Protein 2F1M (pdb70)

Sequence (908 aa):
TTELPGRTSAYRIAEVRPQVSGIILKRNFKEGSDIEAGVSLYQIDPATYQATYDSAKGDLAKAQAAANIAQLTVNRYQKLLGTQYISKQEYDQALADAQQANAAVTAAKAAVETARINLAYTKVTSPISGRIGKSNVTEGALVQNGQATALATVQQLDPIYVDVTQSSNDKAKVSLITSDGIKFPQDGTLEFSDVTVDQTTGSITLRAIFPNPDHTPGFVRARLETTELPGRTSAYRIAEVRPQVSGIILKRNFKEGSDIEAGVSLYQIDPATYQATYDSAKGDLAKAQAAANIAQLTVNRYQKLLGTQYISKQEYDQALADAQQANAAVTAAKAAVETARINLAYTKVTSPISGRIGKSNVTEGALVQNGQATALATVQQLDPIYVDVTQSAKVSLITSDGIKFPQDGTLEFSDVTVDQTTGSITLRAIFPNPDHTPGFVRARLTTELPGRTSAYRIAEVRPQVSGIILKRNFKEGSDIEAGVSLYQIDPATYQATYDSAKGDLAKAQAAANIAQLTVNRYQKLLGTQYISKQEYDQALADAQQANAAVTAAKAAVETARINLAYTKVTSPISGRIGKSNVTEGALVQNGQATALATVQQLDPIYVDVTQSSNDRLKQELANGTLKQENGKAKVSLITSDGIKFPQDGTLEFSDVTVDQTTGSITLRAIFPNPDHTPGFVRARLEETELPGRTSAYRIAEVRPQVSGIILKRNFKEGSDIEAGVSLYQIDPATYQATYDSAKGDLAKAQAAANIAQLTVNRYQKLLGTQYISKQEYDQALADAQQANAAVTAAKAAVETARINLAYTKVTSPISGRIGKSNVTEGALVQNGQATALATVQQLDPIYVDVTQSGKAKVSLITSDGIKFPQDGTLEFSDVTVDQTTGSITLRAIFPNPDHTPGFVRARL

CATH classification: 2.40.30.170 (+2 more: 2.40.50.100, 1.10.287.470)

Foldseek 3Di:
DDKFKKFKAFPDKWFFAFQAWAAFADADDDAQDWFAFPDQGTAGPLPVLVVLLVVLVVLLVVLVVQLVVLVVVLVVQVVCPPHPPDDPVRNVVSVVSNVVSVVSNVVSVVSNVVSVVNSVRSRIGTRHTATKHDFPADHRDTHHRPDDDTRIMGGHQFFMKMKGKDFPVGVKWKWWDAPPHDTDPWIKDFDDPDWDADDPGGMTITMITTGDPVSPGTIIMMDID/DDWFKWFWAFPDKWFWAFQAWAAFADADDDAQDWFAFPAQGTAGDCVVLVVQLVVLVVQLVVLVVQLVVLVVVLVVVVVCVVPDDDDPVVNVVSVVSNVVSVVSNVVSVVSNVVSVVNSSSSRTGTRHTATKHDFPDDHGDTHHRPDDDTRIMGTHQFKMKIKGKDCPKKWWQDPVRHTDPWTWDWDPPDWDQPPVPRIIMTIIITGDRPSPGTIIMMDD/DDKFKKFWAFPDKWFWAFQAWAAFQDADDDAQDWFAFPAQGTAGPQVVLVVQLVVLVVQLVVLVVQLVVLVVVLVVCVVCPVHPPDDPVNNVVSVVSNVVSVVSNVVSVVSNVVSVVNSVRSRIGTRHTATKHDFPADHRGTHHRPDDDTRIMGTHQFKMKIKTKDFDVAPVVVVVVVPPFADDPPWFKKWKQAPVGDTDPWIKIWDDPDWDQDPVGRMIITMIIHGDVVSPHTIIMMDTGD/DKFKWFWAFPDKWFFAFQAWAAFADADDDAQDWFAFPAQGTAGPCVVLVVQLVVLVVQLVVLVVQLVVLVVVLVVCVVVVPDPPDDPVNNVVSVVSNVVSVVSNVVSVVSNVVSVVNSSSSRTGIRHIATKHDFPADHRDIHHRPDDDTRIMGTHQFKMKIKGKDLVWDWKWKADPVGDTDPWTWTWDPVDKDQDPPPRITMTIIITGDHVSPHTIIMMDD

GO terms:
  GO:0042802 identical protein binding (F, IPI)
  GO:0005515 protein binding (F, IPI)
  GO:0005515 protein binding (F, IDA)
  GO:0030288 outer membrane-bounded periplasmic space (C, IDA)
  GO:1990281 efflux pump complex (C, IDA)
  GO:0009636 response to toxic substance (P, EXP)
  GO:0015567 alkane transmembrane transporter activity (F, IGI)
  GO:0042908 xenobiotic transport (P, IGI)
  GO:0009410 response to xenobiotic stimulus (P, IGI)
  GO:0015721 bile acid and bile salt transport (P, IGI)
  GO:0015895 alkane transport (P, IGI)
  GO:0015908 fatty acid transport (P, IGI)
  GO:0015125 bile acid transmembrane transporter activity (F, IGI)
  GO:0046677 response to antibiotic (P, IGI)
  GO:0042908 xenobiotic transport (P, IMP)
  GO:0015721 bile acid and bile salt transport (P, IMP)
  GO:0046677 response to antibiotic (P, IMP)
  GO:1990281 efflux pump complex (C, IPI)
  GO:0140330 xenobiotic detoxification by transmembrane export across the cell outer membrane (P, IDA)
  GO:0005886 plasma membrane (C, EXP)

B-factor: mean 61.62, std 4.32, range [43.99, 88.99]

Structure (mmCIF, N/CA/C/O backbone):
data_2F1M
#
_entry.id   2F1M
#
_cell.length_a   88.788
_cell.length_b   100.031
_cell.length_c   332.586
_cell.angle_alpha   90.00
_cell.angle_beta   90.00
_cell.angle_gamma   90.00
#
_symmetry.space_group_name_H-M   'C 2 2 21'
#
loop_
_entity.id
_entity.type
_entity.pdbx_description
1 polymer 'Acriflavine resistance protein A'
2 water water
#
loop_
_atom_site.group_PDB
_atom_site.id
_atom_site.type_symbol
_atom_site.label_atom_id
_atom_site.label_alt_id
_atom_site.label_comp_id
_atom_site.label_asym_id
_atom_site.label_entity_id
_atom_site.label_seq_id
_atom_site.pdbx_PDB_ins_code
_atom_site.Cartn_x
_atom_site.Cartn_y
_atom_site.Cartn_z
_atom_site.occupancy
_atom_site.B_iso_or_equiv
_atom_site.auth_seq_id
_atom_site.auth_comp_id
_atom_site.auth_asym_id
_atom_site.auth_atom_id
_atom_site.pdbx_PDB_model_num
ATOM 1 N N . THR A 1 10 ? 15.987 -37.400 224.684 1.00 65.53 53 THR A N 1
ATOM 2 C CA . THR A 1 10 ? 16.516 -37.693 226.045 1.00 65.74 53 THR A CA 1
ATOM 3 C C . THR A 1 10 ? 17.935 -38.283 225.971 1.00 65.63 53 THR A C 1
ATOM 4 O O . THR A 1 10 ? 18.152 -39.459 226.285 1.00 65.59 53 THR A O 1
ATOM 8 N N . THR A 1 11 ? 18.888 -37.456 225.538 1.00 65.52 54 THR A N 1
ATOM 9 C CA . THR A 1 11 ? 20.331 -37.775 225.478 1.00 65.33 54 THR A CA 1
ATOM 10 C C . THR A 1 11 ? 21.076 -36.499 225.090 1.00 65.05 54 THR A C 1
ATOM 11 O O . THR A 1 11 ? 20.953 -36.028 223.951 1.00 65.09 54 THR A O 1
ATOM 15 N N . GLU A 1 12 ? 21.841 -35.941 226.027 1.00 64.55 55 GLU A N 1
ATOM 16 C CA . GLU A 1 12 ? 22.504 -34.664 225.758 1.00 63.88 55 GLU A CA 1
ATOM 17 C C . GLU A 1 12 ? 23.987 -34.759 225.390 1.00 63.08 55 GLU A C 1
ATOM 18 O O . GLU A 1 12 ? 24.719 -35.605 225.893 1.00 62.89 55 GLU A O 1
ATOM 24 N N . LEU A 1 13 ? 24.386 -33.870 224.486 1.00 62.25 56 LEU A N 1
ATOM 25 C CA . LEU A 1 13 ? 25.702 -33.854 223.873 1.00 61.66 56 LEU A CA 1
ATOM 26 C C . LEU A 1 13 ? 26.238 -32.429 223.809 1.00 60.96 56 LEU A C 1
ATOM 27 O O . LEU A 1 13 ? 25.473 -31.463 223.686 1.00 60.62 56 LEU A O 1
ATOM 32 N N . PRO A 1 14 ? 27.566 -32.289 223.875 1.00 60.49 57 PRO A N 1
ATOM 33 C CA . PRO A 1 14 ? 28.147 -30.958 223.707 1.00 60.24 57 PRO A CA 1
ATOM 34 C C . PRO A 1 14 ? 27.932 -30.442 222.278 1.00 60.02 57 PRO A C 1
ATOM 35 O O . PRO A 1 14 ? 27.959 -31.224 221.324 1.00 60.13 57 PRO A O 1
ATOM 39 N N . GLY A 1 15 ? 27.709 -29.140 222.138 1.00 59.82 58 GLY A N 1
ATOM 40 C CA . GLY A 1 15 ? 27.437 -28.532 220.843 1.00 59.57 58 GLY A CA 1
ATOM 41 C C . GLY A 1 15 ? 28.003 -27.138 220.668 1.00 59.65 58 GLY A C 1
ATOM 42 O O . GLY A 1 15 ? 28.252 -26.433 221.640 1.00 59.44 58 GLY A O 1
ATOM 43 N N . ARG A 1 16 ? 28.219 -26.755 219.413 1.00 59.77 59 ARG A N 1
ATOM 44 C CA . ARG A 1 16 ? 28.629 -25.411 219.040 1.00 60.08 59 ARG A CA 1
ATOM 45 C C . ARG A 1 16 ? 27.599 -24.895 218.046 1.00 59.56 59 ARG A C 1
ATOM 46 O O . ARG A 1 16 ? 27.155 -25.633 217.170 1.00 59.49 59 ARG A O 1
ATOM 54 N N . THR A 1 17 ? 27.205 -23.634 218.200 1.00 59.45 60 THR A N 1
ATOM 55 C CA . THR A 1 17 ? 26.328 -22.969 217.236 1.00 58.89 60 THR A CA 1
ATOM 56 C C . THR A 1 17 ? 27.216 -22.374 216.167 1.00 58.91 60 THR A C 1
ATOM 57 O O . THR A 1 17 ? 28.344 -21.984 216.441 1.00 58.84 60 THR A O 1
ATOM 61 N N . SER A 1 18 ? 26.725 -22.317 214.940 1.00 59.20 61 SER A N 1
ATOM 62 C CA . SER A 1 18 ? 27.497 -21.697 213.869 1.00 59.57 61 SER A CA 1
ATOM 63 C C . SER A 1 18 ? 26.545 -21.080 212.845 1.00 59.78 61 SER A C 1
ATOM 64 O O . SER A 1 18 ? 25.375 -21.465 212.776 1.00 59.99 61 SER A O 1
ATOM 67 N N . ALA A 1 19 ? 27.037 -20.115 212.075 1.00 60.10 62 ALA A N 1
ATOM 68 C CA . ALA A 1 19 ? 26.182 -19.367 211.151 1.00 60.72 62 ALA A CA 1
ATOM 69 C C . ALA A 1 19 ? 25.725 -20.181 209.949 1.00 61.03 62 ALA A C 1
ATOM 70 O O . ALA A 1 19 ? 26.505 -20.978 209.399 1.00 61.18 62 ALA A O 1
ATOM 72 N N . TYR A 1 20 ? 24.467 -19.955 209.556 1.00 61.39 63 TYR A N 1
ATOM 73 C CA . TYR A 1 20 ? 23.841 -20.549 208.359 1.00 61.49 63 TYR A CA 1
ATOM 74 C C . TYR A 1 20 ? 24.448 -19.989 207.078 1.00 61.84 63 TYR A C 1
ATOM 75 O O . TYR A 1 20 ? 24.609 -20.692 206.093 1.00 62.17 63 TYR A O 1
ATOM 84 N N . ARG A 1 21 ? 24.765 -18.705 207.101 1.00 62.19 64 ARG A N 1
ATOM 85 C CA . ARG A 1 21 ? 25.334 -18.005 205.958 1.00 62.82 64 ARG A CA 1
ATOM 86 C C . ARG A 1 21 ? 26.227 -16.898 206.469 1.00 63.25 64 ARG A C 1
ATOM 87 O O . ARG A 1 21 ? 25.899 -16.213 207.447 1.00 63.68 64 ARG A O 1
ATOM 95 N N . ILE A 1 22 ? 27.355 -16.732 205.796 1.00 63.30 65 ILE A N 1
ATOM 96 C CA . ILE A 1 22 ? 28.308 -15.693 206.124 1.00 63.89 65 ILE A CA 1
ATOM 97 C C . ILE A 1 22 ? 28.638 -14.924 204.849 1.00 63.82 65 ILE A C 1
ATOM 98 O O . ILE A 1 22 ? 28.885 -15.520 203.803 1.00 64.24 65 ILE A O 1
ATOM 103 N N . ALA A 1 23 ? 28.640 -13.601 204.916 1.00 63.75 66 ALA A N 1
ATOM 104 C CA . ALA A 1 23 ? 29.122 -12.819 203.785 1.00 63.52 66 ALA A CA 1
ATOM 105 C C . ALA A 1 23 ? 29.976 -11.656 204.245 1.00 63.55 66 ALA A C 1
ATOM 106 O O . ALA A 1 23 ? 29.684 -10.994 205.243 1.00 64.00 66 ALA A O 1
ATOM 108 N N . GLU A 1 24 ? 31.055 -11.420 203.519 1.00 63.10 67 GLU A N 1
ATOM 109 C CA . GLU A 1 24 ? 31.885 -10.269 203.792 1.00 62.94 67 GLU A CA 1
ATOM 110 C C . GLU A 1 24 ? 31.368 -9.063 203.016 1.00 63.00 67 GLU A C 1
ATOM 111 O O . GLU A 1 24 ? 30.879 -9.197 201.898 1.00 63.49 67 GLU A O 1
ATOM 117 N N . VAL A 1 25 ? 31.472 -7.881 203.604 1.00 63.08 68 VAL A N 1
ATOM 118 C CA . VAL A 1 25 ? 31.066 -6.658 202.920 1.00 63.22 68 VAL A CA 1
ATOM 119 C C . VAL A 1 25 ? 32.315 -6.031 202.328 1.00 62.90 68 VAL A C 1
ATOM 120 O O . VAL A 1 25 ? 33.235 -5.646 203.050 1.00 63.18 68 VAL A O 1
ATOM 124 N N . ARG A 1 26 ? 32.353 -5.950 201.005 1.00 62.65 69 ARG A N 1
ATOM 125 C CA . ARG A 1 26 ? 33.534 -5.469 200.291 1.00 62.31 69 ARG A CA 1
ATOM 126 C C . ARG A 1 26 ? 33.183 -4.419 199.225 1.00 62.34 69 ARG A C 1
ATOM 127 O O . ARG A 1 26 ? 32.147 -4.525 198.564 1.00 62.21 69 ARG A O 1
ATOM 135 N N . PRO A 1 27 ? 34.038 -3.393 199.063 1.00 62.14 70 PRO A N 1
ATOM 136 C CA . PRO A 1 27 ? 33.761 -2.418 198.029 1.00 62.21 70 PRO A CA 1
ATOM 137 C C . PRO A 1 27 ? 34.195 -2.931 196.654 1.00 62.39 70 PRO A C 1
ATOM 138 O O . PRO A 1 27 ? 35.262 -3.540 196.529 1.00 62.57 70 PRO A O 1
ATOM 142 N N . GLN A 1 28 ? 33.366 -2.684 195.642 1.00 62.57 71 GLN A N 1
ATOM 143 C CA . GLN A 1 28 ? 33.676 -3.055 194.264 1.00 63.00 71 GLN A CA 1
ATOM 144 C C . GLN A 1 28 ? 34.208 -1.861 193.491 1.00 63.13 71 GLN A C 1
ATOM 145 O O . GLN A 1 28 ? 34.394 -1.925 192.270 1.00 63.14 71 GLN A O 1
ATOM 151 N N . VAL A 1 29 ? 34.445 -0.771 194.210 1.00 63.11 72 VAL A N 1
ATOM 152 C CA . VAL A 1 29 ? 34.790 0.503 193.624 1.00 62.78 72 VAL A CA 1
ATOM 153 C C . VAL A 1 29 ? 35.596 1.219 194.695 1.00 62.72 72 VAL A C 1
ATOM 154 O O . VAL A 1 29 ? 35.286 1.069 195.876 1.00 62.89 72 VAL A O 1
ATOM 158 N N . SER A 1 30 ? 36.637 1.948 194.299 1.00 62.40 73 SER A N 1
ATOM 159 C CA . SER A 1 30 ? 37.483 2.675 195.239 1.00 61.78 73 SER A CA 1
ATOM 160 C C . SER A 1 30 ? 36.935 4.065 195.499 1.00 62.27 73 SER A C 1
ATOM 161 O O . SER A 1 30 ? 36.239 4.642 194.653 1.00 62.18 73 SER A O 1
ATOM 164 N N . GLY A 1 31 ? 37.270 4.603 196.670 1.00 62.50 74 GLY A N 1
ATOM 165 C CA . GLY A 1 31 ? 36.918 5.976 197.010 1.00 62.64 74 GLY A CA 1
ATOM 166 C C . GLY A 1 31 ? 36.902 6.184 198.501 1.00 62.72 74 GLY A C 1
ATOM 167 O O . GLY A 1 31 ? 37.459 5.363 199.249 1.00 62.75 74 GLY A O 1
ATOM 168 N N . ILE A 1 32 ? 36.259 7.273 198.918 1.00 62.25 75 ILE A N 1
ATOM 169 C CA . ILE A 1 32 ? 36.178 7.616 200.326 1.00 62.28 75 ILE A CA 1
ATOM 170 C C . ILE A 1 32 ? 34.816 7.289 200.889 1.00 62.12 75 ILE A C 1
ATOM 171 O O . ILE A 1 32 ? 33.799 7.550 200.244 1.00 62.12 75 ILE A O 1
ATOM 176 N N . ILE A 1 33 ? 34.819 6.665 202.069 1.00 61.95 76 ILE A N 1
ATOM 177 C CA . ILE A 1 33 ? 33.584 6.340 202.776 1.00 61.70 76 ILE A CA 1
ATOM 178 C C . ILE A 1 33 ? 32.926 7.649 203.248 1.00 61.93 76 ILE A C 1
ATOM 179 O O . ILE A 1 33 ? 33.443 8.343 204.144 1.00 61.65 76 ILE A O 1
ATOM 184 N N . LEU A 1 34 ? 31.794 7.987 202.632 1.00 61.69 77 LEU A N 1
ATOM 185 C CA . LEU A 1 34 ? 31.056 9.184 202.992 1.00 61.64 77 LEU A CA 1
ATOM 186 C C . LEU A 1 34 ? 30.264 8.974 204.284 1.00 62.21 77 LEU A C 1
ATOM 187 O O . LEU A 1 34 ? 30.264 9.834 205.182 1.00 62.43 77 LEU A O 1
ATOM 192 N N . LYS A 1 35 ? 29.574 7.841 204.372 1.00 62.16 78 LYS A N 1
ATOM 193 C CA . LYS A 1 35 ? 28.774 7.543 205.561 1.00 62.23 78 LYS A CA 1
ATOM 194 C C . LYS A 1 35 ? 28.658 6.026 205.814 1.00 61.88 78 LYS A C 1
ATOM 195 O O . LYS A 1 35 ? 28.709 5.229 204.865 1.00 61.87 78 LYS A O 1
ATOM 201 N N . ARG A 1 36 ? 28.536 5.656 207.091 1.00 61.23 79 ARG A N 1
ATOM 202 C CA . ARG A 1 36 ? 28.216 4.298 207.508 1.00 60.72 79 ARG A CA 1
ATOM 203 C C . ARG A 1 36 ? 26.754 4.330 207.905 1.00 60.56 79 ARG A C 1
ATOM 204 O O . ARG A 1 36 ? 26.345 5.203 208.685 1.00 60.19 79 ARG A O 1
ATOM 212 N N . ASN A 1 37 ? 25.970 3.394 207.378 1.00 60.06 80 ASN A N 1
ATOM 213 C CA . ASN A 1 37 ? 24.516 3.448 207.586 1.00 59.92 80 ASN A CA 1
ATOM 214 C C . ASN A 1 37 ? 23.941 2.491 208.617 1.00 59.28 80 ASN A C 1
ATOM 215 O O . ASN A 1 37 ? 22.739 2.496 208.847 1.00 59.44 80 ASN A O 1
ATOM 220 N N . PHE A 1 38 ? 24.789 1.675 209.225 1.00 58.46 81 PHE A N 1
ATOM 221 C CA . PHE A 1 38 ? 24.333 0.676 210.176 1.00 57.64 81 PHE A CA 1
ATOM 222 C C . PHE A 1 38 ? 24.955 0.930 211.551 1.00 58.13 81 PHE A C 1
ATOM 223 O O . PHE A 1 38 ? 26.051 1.502 211.662 1.00 58.00 81 PHE A O 1
ATOM 231 N N . LYS A 1 39 ? 24.249 0.513 212.599 1.00 58.63 82 LYS A N 1
ATOM 232 C CA . LYS A 1 39 ? 24.891 0.378 213.901 1.00 59.45 82 LYS A CA 1
ATOM 233 C C . LYS A 1 39 ? 25.596 -0.989 213.912 1.00 59.98 82 LYS A C 1
ATOM 234 O O . LYS A 1 39 ? 25.106 -1.968 213.326 1.00 59.77 82 LYS A O 1
ATOM 240 N N . GLU A 1 40 ? 26.762 -1.030 214.554 1.00 60.57 83 GLU A N 1
ATOM 241 C CA . GLU A 1 40 ? 27.557 -2.251 214.684 1.00 60.92 83 GLU A CA 1
ATOM 242 C C . GLU A 1 40 ? 26.833 -3.220 215.608 1.00 61.01 83 GLU A C 1
ATOM 243 O O . GLU A 1 40 ? 26.447 -2.859 216.699 1.00 61.29 83 GLU A O 1
ATOM 249 N N . GLY A 1 41 ? 26.631 -4.447 215.154 1.00 61.74 84 GLY A N 1
ATOM 250 C CA . GLY A 1 41 ? 25.931 -5.466 215.928 1.00 62.34 84 GLY A CA 1
ATOM 251 C C . GLY A 1 41 ? 24.434 -5.492 215.681 1.00 62.84 84 GLY A C 1
ATOM 252 O O . GLY A 1 41 ? 23.685 -6.138 216.434 1.00 63.38 84 GLY A O 1
ATOM 253 N N . SER A 1 42 ? 23.988 -4.786 214.645 1.00 62.96 85 SER A N 1
ATOM 254 C CA . SER A 1 42 ? 22.554 -4.688 214.363 1.00 63.06 85 SER A CA 1
ATOM 255 C C . SER A 1 42 ? 22.153 -5.633 213.240 1.00 63.31 85 SER A C 1
ATOM 256 O O . SER A 1 42 ? 23.004 -6.111 212.491 1.00 63.27 85 SER A O 1
ATOM 259 N N . ASP A 1 43 ? 20.851 -5.892 213.148 1.00 63.72 86 ASP A N 1
ATOM 260 C CA . ASP A 1 43 ? 20.263 -6.714 212.097 1.00 64.13 86 ASP A CA 1
ATOM 261 C C . ASP A 1 43 ? 20.089 -5.923 210.812 1.00 64.35 86 ASP A C 1
ATOM 262 O O . ASP A 1 43 ? 19.524 -4.833 210.823 1.00 64.61 86 ASP A O 1
ATOM 267 N N . ILE A 1 44 ? 20.550 -6.508 209.711 1.00 64.60 87 ILE A N 1
ATOM 268 C CA . ILE A 1 44 ? 20.683 -5.846 208.418 1.00 64.73 87 ILE A CA 1
ATOM 269 C C . ILE A 1 44 ? 19.902 -6.595 207.349 1.00 64.87 87 ILE A C 1
ATOM 270 O O . ILE A 1 44 ? 19.768 -7.814 207.453 1.00 65.54 87 ILE A O 1
ATOM 275 N N . GLU A 1 45 ? 19.382 -5.878 206.352 1.00 64.72 88 GLU A N 1
ATOM 276 C CA . GLU A 1 45 ? 18.707 -6.495 205.206 1.00 64.86 88 GLU A CA 1
ATOM 277 C C . GLU A 1 45 ? 19.566 -6.469 203.933 1.00 64.75 88 GLU A C 1
ATOM 278 O O . GLU A 1 45 ? 20.216 -5.456 203.631 1.00 64.91 88 GLU A O 1
ATOM 284 N N . ALA A 1 46 ? 19.577 -7.584 203.199 1.00 64.58 89 ALA A N 1
ATOM 285 C CA . ALA A 1 46 ? 20.327 -7.708 201.938 1.00 64.30 89 ALA A CA 1
ATOM 286 C C . ALA A 1 46 ? 19.963 -6.590 200.970 1.00 63.91 89 ALA A C 1
ATOM 287 O O . ALA A 1 46 ? 18.801 -6.215 200.877 1.00 64.03 89 ALA A O 1
ATOM 289 N N . GLY A 1 47 ? 20.951 -6.043 200.273 1.00 63.60 90 GLY A N 1
ATOM 290 C CA . GLY A 1 47 ? 20.697 -4.980 199.305 1.00 63.44 90 GLY A CA 1
ATOM 291 C C . GLY A 1 47 ? 20.562 -3.561 199.844 1.00 63.39 90 GLY A C 1
ATOM 292 O O . GLY A 1 47 ? 20.524 -2.607 199.074 1.00 63.39 90 GLY A O 1
ATOM 293 N N . VAL A 1 48 ? 20.471 -3.405 201.157 1.00 63.31 91 VAL A N 1
ATOM 294 C CA . VAL A 1 48 ? 20.359 -2.079 201.741 1.00 63.10 91 VAL A CA 1
ATOM 295 C C . VAL A 1 48 ? 21.762 -1.492 201.795 1.00 63.01 91 VAL A C 1
ATOM 296 O O . VAL A 1 48 ? 22.743 -2.219 201.999 1.00 63.10 91 VAL A O 1
ATOM 300 N N . SER A 1 49 ? 21.840 -0.180 201.577 1.00 62.84 92 SER A N 1
ATOM 301 C CA . SER A 1 49 ? 23.090 0.567 201.625 1.00 62.39 92 SER A CA 1
ATOM 302 C C . SER A 1 49 ? 23.709 0.489 203.011 1.00 62.21 92 SER A C 1
ATOM 303 O O . SER A 1 49 ? 23.133 0.979 203.973 1.00 62.58 92 SER A O 1
ATOM 306 N N . LEU A 1 50 ? 24.871 -0.138 203.110 1.00 61.88 93 LEU A N 1
ATOM 307 C CA . LEU A 1 50 ? 25.570 -0.262 204.379 1.00 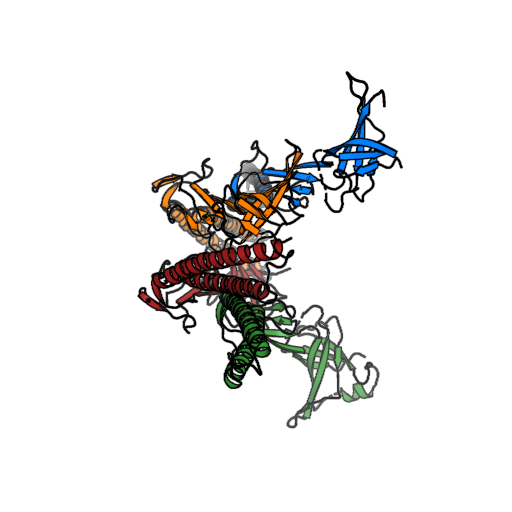61.60 93 LEU A CA 1
ATOM 308 C C . LEU A 1 50 ? 26.559 0.881 204.515 1.00 61.50 93 LEU A C 1
ATOM 309 O O . LEU A 1 50 ? 26.617 1.523 205.561 1.00 62.05 93 LEU A O 1
ATOM 314 N N . TYR A 1 51 ? 27.322 1.139 203.457 1.00 61.03 94 TYR A N 1
ATOM 315 C CA . TYR A 1 51 ? 28.195 2.306 203.399 1.00 60.23 94 TYR A CA 1
ATOM 316 C C . TYR A 1 51 ? 27.965 3.044 202.097 1.00 60.14 94 TYR A C 1
ATOM 317 O O . TYR A 1 51 ? 27.754 2.427 201.052 1.00 60.16 94 TYR A O 1
ATOM 326 N N . GLN A 1 52 ? 28.032 4.369 202.148 1.00 59.93 95 GLN A N 1
ATOM 327 C CA . GLN A 1 52 ? 28.035 5.168 200.931 1.00 59.46 95 GLN A CA 1
ATOM 328 C C . GLN A 1 52 ? 29.455 5.654 200.705 1.00 59.31 95 GLN A C 1
ATOM 329 O O . GLN A 1 52 ? 30.019 6.337 201.551 1.00 60.10 95 GLN A O 1
ATOM 335 N N . ILE A 1 53 ? 30.039 5.255 199.586 1.00 59.30 96 ILE A N 1
ATOM 336 C CA . ILE A 1 53 ? 31.298 5.776 199.083 1.00 59.38 96 ILE A CA 1
ATOM 337 C C . ILE A 1 53 ? 30.910 7.090 198.409 1.00 59.69 96 ILE A C 1
ATOM 338 O O . ILE A 1 53 ? 29.891 7.143 197.695 1.00 59.64 96 ILE A O 1
ATOM 343 N N . ASP A 1 54 ? 31.679 8.147 198.674 1.00 59.55 97 ASP A N 1
ATOM 344 C CA . ASP A 1 54 ? 31.397 9.453 198.096 1.00 59.58 97 ASP A CA 1
ATOM 345 C C . ASP A 1 54 ? 31.334 9.288 196.593 1.00 59.24 97 ASP A C 1
ATOM 346 O O . ASP A 1 54 ? 32.326 8.881 195.986 1.00 59.53 97 ASP A O 1
ATOM 351 N N . PRO A 1 55 ? 30.162 9.566 196.003 1.00 58.63 98 PRO A N 1
ATOM 352 C CA . PRO A 1 55 ? 29.903 9.358 194.587 1.00 58.30 98 PRO A CA 1
ATOM 353 C C . PRO A 1 55 ? 30.162 10.553 193.658 1.00 58.67 98 PRO A C 1
ATOM 354 O O . PRO A 1 55 ? 29.833 10.462 192.465 1.00 58.64 98 PRO A O 1
ATOM 358 N N . ALA A 1 56 ? 30.708 11.658 194.174 1.00 58.64 99 ALA A N 1
ATOM 359 C CA . ALA A 1 56 ? 30.819 12.878 193.373 1.00 58.37 99 ALA A CA 1
ATOM 360 C C . ALA A 1 56 ? 31.627 12.659 192.079 1.00 58.43 99 ALA A C 1
ATOM 361 O O . ALA A 1 56 ? 31.103 12.890 190.986 1.00 58.13 99 ALA A O 1
ATOM 363 N N . THR A 1 57 ? 32.867 12.182 192.195 1.00 58.56 100 THR A N 1
ATOM 364 C CA . THR A 1 57 ? 33.706 11.890 191.028 1.00 58.95 100 THR A CA 1
ATOM 365 C C . THR A 1 57 ? 33.090 10.839 190.102 1.00 59.06 100 THR A C 1
ATOM 366 O O . THR A 1 57 ? 33.174 10.970 188.871 1.00 59.61 100 THR A O 1
ATOM 370 N N . TYR A 1 58 ? 32.466 9.805 190.664 1.00 58.61 101 TYR A N 1
ATOM 371 C CA . TYR A 1 58 ? 31.806 8.818 189.807 1.00 58.41 101 TYR A CA 1
ATOM 372 C C . TYR A 1 58 ? 30.604 9.388 189.094 1.00 58.25 101 TYR A C 1
ATOM 373 O O . TYR A 1 58 ? 30.450 9.150 187.908 1.00 58.62 101 TYR A O 1
ATOM 382 N N . GLN A 1 59 ? 29.751 10.129 189.789 1.00 58.64 102 GLN A N 1
ATOM 383 C CA . GLN A 1 59 ? 28.666 10.850 189.097 1.00 58.96 102 GLN A CA 1
ATOM 384 C C . GLN A 1 59 ? 29.194 11.649 187.897 1.00 58.82 102 GLN A C 1
ATOM 385 O O . GLN A 1 59 ? 28.558 11.653 186.848 1.00 58.69 102 GLN A O 1
ATOM 391 N N . ALA A 1 60 ? 30.352 12.295 188.050 1.00 58.96 103 ALA A N 1
ATOM 392 C CA . ALA A 1 60 ? 30.944 13.110 186.990 1.00 59.19 103 ALA A CA 1
ATOM 393 C C . ALA A 1 60 ? 31.362 12.273 185.781 1.00 59.90 103 ALA A C 1
ATOM 394 O O . ALA A 1 60 ? 31.038 12.607 184.624 1.00 59.90 103 ALA A O 1
ATOM 396 N N . THR A 1 61 ? 32.079 11.179 186.045 1.00 60.27 104 THR A N 1
ATOM 397 C CA . THR A 1 61 ? 32.515 10.283 184.973 1.00 60.54 104 THR A CA 1
ATOM 398 C C . THR A 1 61 ? 31.296 9.826 184.157 1.00 60.89 104 THR A C 1
ATOM 399 O O . THR A 1 61 ? 31.349 9.744 182.917 1.00 60.88 104 THR A O 1
ATOM 403 N N . TYR A 1 62 ? 30.195 9.598 184.870 1.00 60.70 105 TYR A N 1
ATOM 404 C CA . TYR A 1 62 ? 28.923 9.260 184.249 1.00 60.99 105 TYR A CA 1
ATOM 405 C C . TYR A 1 62 ? 28.383 10.386 183.364 1.00 60.76 105 TYR A C 1
ATOM 406 O O . TYR A 1 62 ? 28.073 10.175 182.188 1.00 60.28 105 TYR A O 1
ATOM 415 N N . ASP A 1 63 ? 28.274 11.583 183.934 1.00 61.07 106 ASP A N 1
ATOM 416 C CA . ASP A 1 63 ? 27.843 12.746 183.157 1.00 60.87 106 ASP A CA 1
ATOM 417 C C . ASP A 1 63 ? 28.790 12.989 181.982 1.00 60.77 106 ASP A C 1
ATOM 418 O O . ASP A 1 63 ? 28.326 13.302 180.898 1.00 61.03 106 ASP A O 1
ATOM 423 N N . SER A 1 64 ? 30.094 12.806 182.163 1.00 60.61 107 SER A N 1
ATOM 424 C CA . SER A 1 64 ? 31.027 12.965 181.059 1.00 61.08 107 SER A CA 1
ATOM 425 C C . SER A 1 64 ? 30.770 11.969 179.913 1.00 61.82 107 SER A C 1
ATOM 426 O O . SER A 1 64 ? 30.566 12.392 178.767 1.00 62.10 107 SER A O 1
ATOM 429 N N . ALA A 1 65 ? 30.780 10.664 180.231 1.00 61.62 108 ALA A N 1
ATOM 430 C CA . ALA A 1 65 ? 30.561 9.591 179.277 1.00 61.36 108 ALA A CA 1
ATOM 431 C C . ALA A 1 65 ? 29.235 9.747 178.527 1.00 61.65 108 ALA A C 1
ATOM 432 O O . ALA A 1 65 ? 29.136 9.377 177.351 1.00 61.99 108 ALA A O 1
ATOM 434 N N . LYS A 1 66 ? 28.221 10.281 179.203 1.00 61.64 109 LYS A N 1
ATOM 435 C CA . LYS A 1 66 ? 26.922 10.530 178.579 1.00 61.70 109 LYS A CA 1
ATOM 436 C C . LYS A 1 66 ? 27.015 11.674 177.574 1.00 61.92 109 LYS A C 1
ATOM 437 O O . LYS A 1 66 ? 26.276 11.709 176.587 1.00 61.84 109 LYS A O 1
ATOM 443 N N . GLY A 1 67 ? 27.941 12.591 177.839 1.00 62.22 110 GLY A N 1
ATOM 444 C CA . GLY A 1 67 ? 28.188 13.743 176.978 1.00 62.42 110 GLY A CA 1
ATOM 445 C C . GLY A 1 67 ? 29.010 13.324 175.772 1.00 62.56 110 GLY A C 1
ATOM 446 O O . GLY A 1 67 ? 28.876 13.919 174.697 1.00 62.39 110 GLY A O 1
ATOM 447 N N . ASP A 1 68 ? 29.865 12.310 175.935 1.00 62.28 111 ASP A N 1
ATOM 448 C CA . ASP A 1 68 ? 30.612 11.819 174.782 1.00 62.23 111 ASP A CA 1
ATOM 449 C C . ASP A 1 68 ? 29.644 11.053 173.894 1.00 61.69 111 ASP A C 1
ATOM 450 O O . ASP A 1 68 ? 29.792 11.062 172.675 1.00 61.67 111 ASP A O 1
ATOM 455 N N . LEU A 1 69 ? 28.647 10.416 174.507 1.00 61.13 112 LEU A N 1
ATOM 456 C CA . LEU A 1 69 ? 27.648 9.669 173.755 1.00 60.47 112 LEU A CA 1
ATOM 457 C C . LEU A 1 69 ? 26.833 10.650 172.925 1.00 60.27 112 LEU A C 1
ATOM 458 O O . LEU A 1 69 ? 26.677 10.465 171.713 1.00 60.32 112 LEU A O 1
ATOM 463 N N . ALA A 1 70 ? 26.352 11.708 173.574 1.00 59.54 113 ALA A N 1
ATOM 464 C CA . ALA A 1 70 ? 25.542 12.708 172.902 1.00 58.85 113 ALA A CA 1
ATOM 465 C C . ALA A 1 70 ? 26.269 13.303 171.698 1.00 58.81 113 ALA A C 1
ATOM 466 O O . ALA A 1 70 ? 25.635 13.489 170.664 1.00 58.80 113 ALA A O 1
ATOM 468 N N . LYS A 1 71 ? 27.572 13.588 171.821 1.00 58.74 114 LYS A N 1
ATOM 469 C CA . LYS A 1 71 ? 28.364 14.150 170.708 1.00 58.71 114 LYS A CA 1
ATOM 470 C C . LYS A 1 71 ? 28.473 13.126 169.587 1.00 59.38 114 LYS A C 1
ATOM 471 O O . LYS A 1 71 ? 28.204 13.453 168.429 1.00 58.88 114 LYS A O 1
ATOM 477 N N . ALA A 1 72 ? 28.841 11.891 169.964 1.00 59.83 115 ALA A N 1
ATOM 478 C CA . ALA A 1 72 ? 28.950 10.762 169.054 1.00 60.07 115 ALA A CA 1
ATOM 479 C C . ALA A 1 72 ? 27.663 10.472 168.279 1.00 60.62 115 ALA A C 1
ATOM 480 O O . ALA A 1 72 ? 27.712 10.238 167.064 1.00 60.85 115 ALA A O 1
ATOM 482 N N . GLN A 1 73 ? 26.520 10.485 168.960 1.00 60.78 116 GLN A N 1
ATOM 483 C CA . GLN A 1 73 ? 25.259 10.280 168.263 1.00 61.21 116 GLN A CA 1
ATOM 484 C C . GLN A 1 73 ? 24.970 11.443 167.326 1.00 60.91 116 GLN A C 1
ATOM 485 O O . GLN A 1 73 ? 24.401 11.224 166.252 1.00 61.54 116 GLN A O 1
ATOM 491 N N . ALA A 1 74 ? 25.347 12.661 167.717 1.00 59.99 117 ALA A N 1
ATOM 492 C CA . ALA A 1 74 ? 25.187 13.805 166.831 1.00 59.65 117 ALA A CA 1
ATOM 493 C C . ALA A 1 74 ? 26.047 13.602 165.577 1.00 59.41 117 ALA A C 1
ATOM 494 O O . ALA A 1 74 ? 25.548 13.645 164.451 1.00 58.90 117 ALA A O 1
ATOM 496 N N . ALA A 1 75 ? 27.336 13.357 165.801 1.00 59.27 118 ALA A N 1
ATOM 497 C CA . ALA A 1 75 ? 28.278 13.072 164.747 1.00 59.28 118 ALA A CA 1
ATOM 498 C C . ALA A 1 75 ? 27.745 11.935 163.863 1.00 59.94 118 ALA A C 1
ATOM 499 O O . ALA A 1 75 ? 27.700 12.107 162.649 1.00 60.60 118 ALA A O 1
ATOM 501 N N . ALA A 1 76 ? 27.315 10.806 164.437 1.00 60.17 119 ALA A N 1
ATOM 502 C CA . ALA A 1 76 ? 26.751 9.708 163.637 1.00 60.55 119 ALA A CA 1
ATOM 503 C C . ALA A 1 76 ? 25.533 10.128 162.811 1.00 60.91 119 ALA A C 1
ATOM 504 O O . ALA A 1 76 ? 25.422 9.768 161.638 1.00 60.91 119 ALA A O 1
ATOM 506 N N . ASN A 1 77 ? 24.631 10.898 163.416 1.00 61.40 120 ASN A N 1
ATOM 507 C CA . ASN A 1 77 ? 23.429 11.348 162.711 1.00 61.44 120 ASN A CA 1
ATOM 508 C C . ASN A 1 77 ? 23.774 12.251 161.540 1.00 61.37 120 ASN A C 1
ATOM 509 O O . ASN A 1 77 ? 23.190 12.111 160.472 1.00 61.90 120 ASN A O 1
ATOM 514 N N . ILE A 1 78 ? 24.735 13.148 161.732 1.00 61.49 121 ILE A N 1
ATOM 515 C CA . ILE A 1 78 ? 25.138 14.095 160.691 1.00 61.57 121 ILE A CA 1
ATOM 516 C C . ILE A 1 78 ? 25.769 13.393 159.489 1.00 61.65 121 ILE A C 1
ATOM 517 O O . ILE A 1 78 ? 25.541 13.803 158.338 1.00 61.62 121 ILE A O 1
ATOM 522 N N . ALA A 1 79 ? 26.541 12.342 159.776 1.00 61.62 122 ALA A N 1
ATOM 523 C CA . ALA A 1 79 ? 27.234 11.558 158.758 1.00 61.66 122 ALA A CA 1
ATOM 524 C C . ALA A 1 79 ? 26.261 10.628 158.039 1.00 61.98 122 ALA A C 1
ATOM 525 O O . ALA A 1 79 ? 26.422 10.331 156.849 1.00 62.06 122 ALA A O 1
ATOM 527 N N . GLN A 1 80 ? 25.254 10.175 158.782 1.00 62.31 123 GLN A N 1
ATOM 528 C CA . GLN A 1 80 ? 24.210 9.317 158.253 1.00 62.54 123 GLN A CA 1
ATOM 529 C C . GLN A 1 80 ? 23.391 10.107 157.263 1.00 62.54 123 GLN A C 1
ATOM 530 O O . GLN A 1 80 ? 23.029 9.584 156.220 1.00 62.97 123 GLN A O 1
ATOM 536 N N . LEU A 1 81 ? 23.100 11.364 157.583 1.00 62.58 124 LEU A N 1
ATOM 537 C CA . LEU A 1 81 ? 22.370 12.218 156.653 1.00 62.42 124 LEU A CA 1
ATOM 538 C C . LEU A 1 81 ? 23.160 12.464 155.362 1.00 62.52 124 LEU A C 1
ATOM 539 O O . LEU A 1 81 ? 22.559 12.556 154.289 1.00 62.56 124 LEU A O 1
ATOM 544 N N . THR A 1 82 ? 24.488 12.546 155.430 1.00 62.59 125 THR A N 1
ATOM 545 C CA . THR A 1 82 ? 25.230 12.823 154.194 1.00 62.85 125 THR A CA 1
ATOM 546 C C . THR A 1 82 ? 25.353 11.573 153.331 1.00 62.86 125 THR A C 1
ATOM 547 O O . THR A 1 82 ? 25.436 11.676 152.111 1.00 63.13 125 THR A O 1
ATOM 551 N N . VAL A 1 83 ? 25.337 10.400 153.959 1.00 62.83 126 VAL A N 1
ATOM 552 C CA . VAL A 1 83 ? 25.261 9.147 153.222 1.00 62.65 126 VAL A CA 1
ATOM 553 C C . VAL A 1 83 ? 23.944 9.115 152.450 1.00 62.98 126 VAL A C 1
ATOM 554 O O . VAL A 1 83 ? 23.945 8.810 151.262 1.00 63.46 126 VAL A O 1
ATOM 558 N N . ASN A 1 84 ? 22.831 9.449 153.095 1.00 63.19 127 ASN A N 1
ATOM 559 C CA . ASN A 1 84 ? 21.530 9.423 152.411 1.00 63.69 127 ASN A CA 1
ATOM 560 C C . ASN A 1 84 ? 21.412 10.395 151.241 1.00 63.70 127 ASN A C 1
ATOM 561 O O . ASN A 1 84 ? 20.845 10.044 150.206 1.00 63.75 127 ASN A O 1
ATOM 566 N N . ARG A 1 85 ? 21.945 11.605 151.411 1.00 63.88 128 ARG A N 1
ATOM 567 C CA . ARG A 1 85 ? 21.944 12.621 150.357 1.00 64.17 128 ARG A CA 1
ATOM 568 C C . ARG A 1 85 ? 22.685 12.092 149.135 1.00 63.88 128 ARG A C 1
ATOM 569 O O . ARG A 1 85 ? 22.191 12.165 148.002 1.00 63.88 128 ARG A O 1
ATOM 577 N N . TYR A 1 86 ? 23.868 11.540 149.399 1.00 63.59 129 TYR A N 1
ATOM 578 C CA . TYR A 1 86 ? 24.784 11.075 148.369 1.00 63.31 129 TYR A CA 1
ATOM 579 C C . TYR A 1 86 ? 24.245 9.848 147.660 1.00 63.78 129 TYR A C 1
ATOM 580 O O . TYR A 1 86 ? 24.330 9.743 146.445 1.00 63.87 129 TYR A O 1
ATOM 589 N N . GLN A 1 87 ? 23.670 8.929 148.425 1.00 64.49 130 GLN A N 1
ATOM 590 C CA . GLN A 1 87 ? 23.083 7.729 147.855 1.00 65.18 130 GLN A CA 1
ATOM 591 C C . GLN A 1 87 ? 22.066 8.027 146.754 1.00 65.06 130 GLN A C 1
ATOM 592 O O . GLN A 1 87 ? 22.063 7.348 145.732 1.00 65.12 130 GLN A O 1
ATOM 598 N N . LYS A 1 88 ? 21.222 9.037 146.950 1.00 65.10 131 LYS A N 1
ATOM 599 C CA . LYS A 1 88 ? 20.181 9.332 145.965 1.00 65.34 131 LYS A CA 1
ATOM 600 C C . LYS A 1 88 ? 20.688 10.162 144.797 1.00 65.05 131 LYS A C 1
ATOM 601 O O . LYS A 1 88 ? 19.939 10.435 143.854 1.00 65.16 131 LYS A O 1
ATOM 607 N N . LEU A 1 89 ? 21.958 10.552 144.869 1.00 64.67 132 LEU A N 1
ATOM 608 C CA . LEU A 1 89 ? 22.622 11.242 143.768 1.00 64.17 132 LEU A CA 1
ATOM 609 C C . LEU A 1 89 ? 23.558 10.344 142.955 1.00 64.06 132 LEU A C 1
ATOM 610 O O . LEU A 1 89 ? 24.108 10.788 141.948 1.00 64.29 132 LEU A O 1
ATOM 615 N N . LEU A 1 90 ? 23.743 9.093 143.371 1.00 63.84 133 LEU A N 1
ATOM 616 C CA . LEU A 1 90 ? 24.576 8.161 142.608 1.00 63.81 133 LEU A CA 1
ATOM 617 C C . LEU A 1 90 ? 24.032 7.956 141.195 1.00 63.78 133 LEU A C 1
ATOM 618 O O . LEU A 1 90 ? 22.821 7.882 140.990 1.00 63.76 133 LEU A O 1
ATOM 623 N N . GLY A 1 91 ? 24.929 7.879 140.222 1.00 63.76 134 GLY A N 1
ATOM 624 C CA . GLY A 1 91 ? 24.514 7.686 138.844 1.00 64.03 134 GLY A CA 1
ATOM 625 C C . GLY A 1 91 ? 24.121 8.961 138.119 1.00 64.33 134 GLY A C 1
ATOM 626 O O . GLY A 1 91 ? 23.741 8.922 136.950 1.00 64.56 134 GLY A O 1
ATOM 627 N N . THR A 1 92 ? 24.206 10.098 138.797 1.00 64.58 135 THR A N 1
ATOM 628 C CA . THR A 1 92 ? 23.928 11.377 138.160 1.00 64.52 135 THR A CA 1
ATOM 629 C C . THR A 1 92 ? 25.188 12.246 138.118 1.00 64.90 135 THR A C 1
ATOM 630 O O . THR A 1 92 ? 26.146 12.000 138.852 1.00 64.70 135 THR A O 1
ATOM 634 N N . GLN A 1 93 ? 25.166 13.259 137.251 1.00 65.47 136 GLN A N 1
ATOM 635 C CA . GLN A 1 93 ? 26.246 14.247 137.070 1.00 65.95 136 GLN A CA 1
ATOM 636 C C . GLN A 1 93 ? 26.825 14.835 138.372 1.00 66.04 136 GLN A C 1
ATOM 637 O O . GLN A 1 93 ? 27.850 15.516 138.335 1.00 66.47 136 GLN A O 1
ATOM 643 N N . TYR A 1 94 ? 26.202 14.560 139.514 1.00 65.78 137 TYR A N 1
ATOM 644 C CA . TYR A 1 94 ? 26.430 15.389 140.695 1.00 65.77 137 TYR A CA 1
ATOM 645 C C . TYR A 1 94 ? 27.304 14.833 141.818 1.00 65.68 137 TYR A C 1
ATOM 646 O O . TYR A 1 94 ? 27.644 15.562 142.741 1.00 65.73 137 TYR A O 1
ATOM 655 N N . ILE A 1 95 ? 27.687 13.561 141.724 1.00 65.69 138 ILE A N 1
ATOM 656 C CA . ILE A 1 95 ? 28.521 12.888 142.736 1.00 65.64 138 ILE A CA 1
ATOM 657 C C . ILE A 1 95 ? 29.291 11.695 142.139 1.00 65.39 138 ILE A C 1
ATOM 658 O O . ILE A 1 95 ? 28.923 11.196 141.067 1.00 65.71 138 ILE A O 1
ATOM 663 N N . SER A 1 96 ? 30.341 11.242 142.824 1.00 64.72 139 SER A N 1
ATOM 664 C CA . SER A 1 96 ? 31.170 10.131 142.361 1.00 64.24 139 SER A CA 1
ATOM 665 C C . SER A 1 96 ? 31.284 9.018 143.388 1.00 64.13 139 SER A C 1
ATOM 666 O O . SER A 1 96 ? 31.221 9.271 144.584 1.00 64.57 139 SER A O 1
ATOM 669 N N . LYS A 1 97 ? 31.501 7.791 142.927 1.00 64.00 140 LYS A N 1
ATOM 670 C CA . LYS A 1 97 ? 31.659 6.630 143.812 1.00 63.63 140 LYS A CA 1
ATOM 671 C C . LYS A 1 97 ? 32.720 6.794 144.920 1.00 63.54 140 LYS A C 1
ATOM 672 O O . LYS A 1 97 ? 32.531 6.274 146.016 1.00 63.62 140 LYS A O 1
ATOM 678 N N . GLN A 1 98 ? 33.815 7.507 144.657 1.00 63.35 141 GLN A N 1
ATOM 679 C CA . GLN A 1 98 ? 34.830 7.739 145.686 1.00 63.30 141 GLN A CA 1
ATOM 680 C C . GLN A 1 98 ? 34.261 8.659 146.758 1.00 63.34 141 GLN A C 1
ATOM 681 O O . GLN A 1 98 ? 34.484 8.440 147.948 1.00 63.48 141 GLN A O 1
ATOM 687 N N . GLU A 1 99 ? 33.517 9.678 146.331 1.00 63.18 142 GLU A N 1
ATOM 688 C CA . GLU A 1 99 ? 32.874 10.600 147.264 1.00 62.94 142 GLU A CA 1
ATOM 689 C C . GLU A 1 99 ? 31.928 9.853 148.198 1.00 62.51 142 GLU A C 1
ATOM 690 O O . GLU A 1 99 ? 31.969 10.062 149.423 1.00 62.62 142 GLU A O 1
ATOM 696 N N . TYR A 1 100 ? 31.107 8.972 147.624 1.00 61.70 143 TYR A N 1
ATOM 697 C CA . TYR A 1 100 ? 30.168 8.170 148.407 1.00 61.09 143 TYR A CA 1
ATOM 698 C C . TYR A 1 100 ? 30.889 7.210 149.344 1.00 61.07 143 TYR A C 1
ATOM 699 O O . TYR A 1 100 ? 30.521 7.117 150.519 1.00 61.40 143 TYR A O 1
ATOM 708 N N . ASP A 1 101 ? 31.906 6.519 148.826 1.00 60.75 144 ASP A N 1
ATOM 709 C CA . ASP A 1 101 ? 32.742 5.611 149.608 1.00 60.58 144 ASP A CA 1
ATOM 710 C C . ASP A 1 101 ? 33.423 6.327 150.769 1.00 60.66 144 ASP A C 1
ATOM 711 O O . ASP A 1 101 ? 33.645 5.717 151.815 1.00 60.73 144 ASP A O 1
ATOM 716 N N . GLN A 1 102 ? 33.749 7.605 150.583 1.00 60.62 145 GLN A N 1
ATOM 717 C CA . GLN A 1 102 ? 34.346 8.406 151.642 1.00 60.81 145 GLN A CA 1
ATOM 718 C C . GLN A 1 102 ? 33.305 8.745 152.704 1.00 61.11 145 GLN A C 1
ATOM 719 O O . GLN A 1 102 ? 33.598 8.705 153.903 1.00 61.24 145 GLN A O 1
ATOM 725 N N . ALA A 1 103 ? 32.092 9.068 152.260 1.00 61.29 146 ALA A N 1
ATOM 726 C CA . ALA A 1 103 ? 30.980 9.354 153.161 1.00 61.24 146 ALA A CA 1
ATOM 727 C C . ALA A 1 103 ? 30.611 8.100 153.950 1.00 61.58 146 ALA A C 1
ATOM 728 O O . ALA A 1 103 ? 30.341 8.165 155.144 1.00 61.94 146 ALA A O 1
ATOM 730 N N . LEU A 1 104 ? 30.610 6.954 153.281 1.00 61.99 147 LEU A N 1
ATOM 731 C CA . LEU A 1 104 ? 30.456 5.658 153.947 1.00 62.18 147 LEU A CA 1
ATOM 732 C C . LEU A 1 104 ? 31.466 5.411 155.079 1.00 62.50 147 LEU A C 1
ATOM 733 O O . LEU A 1 104 ? 31.107 4.888 156.138 1.00 62.68 147 LEU A O 1
ATOM 738 N N . ALA A 1 105 ? 32.721 5.781 154.832 1.00 62.75 148 ALA A N 1
ATOM 739 C CA . ALA A 1 105 ? 33.810 5.594 155.778 1.00 63.16 148 ALA A CA 1
ATOM 740 C C . ALA A 1 105 ? 33.648 6.490 157.007 1.00 63.88 148 ALA A C 1
ATOM 741 O O . ALA A 1 105 ? 33.906 6.058 158.141 1.00 64.24 148 ALA A O 1
ATOM 743 N N . ASP A 1 106 ? 33.221 7.731 156.779 1.00 64.12 149 ASP A N 1
ATOM 744 C CA . ASP A 1 106 ? 32.990 8.662 157.862 1.00 64.44 149 ASP A CA 1
ATOM 745 C C . ASP A 1 106 ? 31.894 8.097 158.739 1.00 64.50 149 ASP A C 1
ATOM 746 O O . ASP A 1 106 ? 32.057 8.016 159.961 1.00 65.09 149 ASP A O 1
ATOM 751 N N . ALA A 1 107 ? 30.795 7.689 158.113 1.00 64.30 150 ALA A N 1
ATOM 752 C CA . ALA A 1 107 ? 29.677 7.110 158.840 1.00 64.30 150 ALA A CA 1
ATOM 753 C C . ALA A 1 107 ? 30.180 5.970 159.719 1.00 64.44 150 ALA A C 1
ATOM 754 O O . ALA A 1 107 ? 30.026 6.031 160.953 1.00 64.51 150 ALA A O 1
ATOM 756 N N . GLN A 1 108 ? 30.812 4.966 159.101 1.00 64.35 151 GLN A N 1
ATOM 757 C CA . GLN A 1 108 ? 31.291 3.807 159.856 1.00 64.40 151 GLN A CA 1
ATOM 758 C C . GLN A 1 108 ? 32.149 4.244 161.032 1.00 64.30 151 GLN A C 1
ATOM 759 O O . GLN A 1 108 ? 32.009 3.703 162.132 1.00 64.20 151 GLN A O 1
ATOM 765 N N . GLN A 1 109 ? 33.016 5.222 160.783 1.00 64.21 152 GLN A N 1
ATOM 766 C CA . GLN A 1 109 ? 33.886 5.775 161.800 1.00 64.37 152 GLN A CA 1
ATOM 767 C C . GLN A 1 109 ? 33.061 6.394 162.931 1.00 64.36 152 GLN A C 1
ATOM 768 O O . GLN A 1 109 ? 33.338 6.161 164.121 1.00 64.45 152 GLN A O 1
ATOM 774 N N . ALA A 1 110 ? 32.040 7.164 162.565 1.00 64.10 153 ALA A N 1
ATOM 775 C CA . ALA A 1 110 ? 31.187 7.788 163.562 1.00 63.82 153 ALA A CA 1
ATOM 776 C C . ALA A 1 110 ? 30.410 6.714 164.339 1.00 63.76 153 ALA A C 1
ATOM 777 O O . ALA A 1 110 ? 30.214 6.820 165.556 1.00 64.24 153 ALA A O 1
ATOM 779 N N . ASN A 1 111 ? 29.992 5.664 163.638 1.00 63.39 154 ASN A N 1
ATOM 780 C CA . ASN A 1 111 ? 29.250 4.565 164.264 1.00 62.77 154 ASN A CA 1
ATOM 781 C C . ASN A 1 111 ? 30.039 3.729 165.273 1.00 62.48 154 ASN A C 1
ATOM 782 O O . ASN A 1 111 ? 29.503 3.319 166.309 1.00 62.64 154 ASN A O 1
ATOM 787 N N . ALA A 1 112 ? 31.307 3.483 164.959 1.00 61.84 155 ALA A N 1
ATOM 788 C CA . ALA A 1 112 ? 32.233 2.834 165.874 1.00 61.30 155 ALA A CA 1
ATOM 789 C C . ALA A 1 112 ? 32.364 3.668 167.148 1.00 61.08 155 ALA A C 1
ATOM 790 O O . ALA A 1 112 ? 32.407 3.130 168.265 1.00 60.72 155 ALA A O 1
ATOM 792 N N . ALA A 1 113 ? 32.413 4.990 166.965 1.00 60.74 156 ALA A N 1
ATOM 793 C CA . ALA A 1 113 ? 32.560 5.907 168.087 1.00 59.84 156 ALA A CA 1
ATOM 794 C C . ALA A 1 113 ? 31.310 5.767 168.916 1.00 59.57 156 ALA A C 1
ATOM 795 O O . ALA A 1 113 ? 31.415 5.632 170.134 1.00 59.97 156 ALA A O 1
ATOM 797 N N . VAL A 1 114 ? 30.142 5.749 168.274 1.00 59.09 157 VAL A N 1
ATOM 798 C CA . VAL A 1 114 ? 28.896 5.569 169.026 1.00 58.95 157 VAL A CA 1
ATOM 799 C C . VAL A 1 114 ? 28.935 4.294 169.854 1.00 59.44 157 VAL A C 1
ATOM 800 O O . VAL A 1 114 ? 28.622 4.332 171.065 1.00 59.48 157 VAL A O 1
ATOM 804 N N . THR A 1 115 ? 29.337 3.196 169.200 1.00 59.27 158 THR A N 1
ATOM 805 C CA . THR A 1 115 ? 29.553 1.932 169.874 1.00 59.35 158 THR A CA 1
ATOM 806 C C . THR A 1 115 ? 30.396 2.154 171.141 1.00 59.58 158 THR A C 1
ATOM 807 O O . THR A 1 115 ? 29.901 1.967 172.250 1.00 59.58 158 THR A O 1
ATOM 811 N N . ALA A 1 116 ? 31.641 2.597 170.995 1.00 59.72 159 ALA A N 1
ATOM 812 C CA . ALA A 1 116 ? 32.529 2.705 172.146 1.00 59.78 159 ALA A CA 1
ATOM 813 C C . ALA A 1 116 ? 31.930 3.612 173.213 1.00 60.54 159 ALA A C 1
ATOM 814 O O . ALA A 1 116 ? 32.053 3.344 174.407 1.00 61.06 159 ALA A O 1
ATOM 816 N N . ALA A 1 117 ? 31.258 4.682 172.799 1.00 61.05 160 ALA A N 1
ATOM 817 C CA . ALA A 1 117 ? 30.671 5.586 173.779 1.00 61.31 160 ALA A CA 1
ATOM 818 C C . ALA A 1 117 ? 29.577 4.914 174.626 1.00 61.41 160 ALA A C 1
ATOM 819 O O . ALA A 1 117 ? 29.487 5.168 175.828 1.00 62.08 160 ALA A O 1
ATOM 821 N N . LYS A 1 118 ? 28.757 4.058 174.018 1.00 61.26 161 LYS A N 1
ATOM 822 C CA . LYS A 1 118 ? 27.708 3.370 174.767 1.00 60.91 161 LYS A CA 1
ATOM 823 C C . LYS A 1 118 ? 28.343 2.520 175.856 1.00 60.85 161 LYS A C 1
ATOM 824 O O . LYS A 1 118 ? 27.904 2.585 177.012 1.00 61.38 161 LYS A O 1
ATOM 830 N N . ALA A 1 119 ? 29.384 1.765 175.495 1.00 60.19 162 ALA A N 1
ATOM 831 C CA . ALA A 1 119 ? 30.204 1.014 176.451 1.00 59.55 162 ALA A CA 1
ATOM 832 C C . ALA A 1 119 ? 30.712 1.885 177.621 1.00 59.43 162 ALA A C 1
ATOM 833 O O . ALA A 1 119 ? 30.708 1.450 178.785 1.00 59.57 162 ALA A O 1
ATOM 835 N N . ALA A 1 120 ? 31.127 3.116 177.322 1.00 58.85 163 ALA A N 1
ATOM 836 C CA . ALA A 1 120 ? 31.724 3.963 178.345 1.00 58.06 163 ALA A CA 1
ATOM 837 C C . ALA A 1 120 ? 30.655 4.362 179.346 1.00 58.12 163 ALA A C 1
ATOM 838 O O . ALA A 1 120 ? 30.906 4.359 180.549 1.00 58.23 163 ALA A O 1
ATOM 840 N N . VAL A 1 121 ? 29.460 4.673 178.848 1.00 58.20 164 VAL A N 1
ATOM 841 C CA . VAL A 1 121 ? 28.319 5.070 179.681 1.00 57.91 164 VAL A CA 1
ATOM 842 C C . VAL A 1 121 ? 27.927 3.967 180.646 1.00 57.86 164 VAL A C 1
ATOM 843 O O . VAL A 1 121 ? 27.821 4.197 181.852 1.00 57.67 164 VAL A O 1
ATOM 847 N N . GLU A 1 122 ? 27.720 2.767 180.099 1.00 58.09 165 GLU A N 1
ATOM 848 C CA . GLU A 1 122 ? 27.317 1.621 180.900 1.00 57.97 165 GLU A CA 1
ATOM 849 C C . GLU A 1 122 ? 28.395 1.335 181.958 1.00 57.60 165 GLU A C 1
ATOM 850 O O . GLU A 1 122 ? 28.055 1.196 183.133 1.00 57.63 165 GLU A O 1
ATOM 856 N N . THR A 1 123 ? 29.672 1.293 181.565 1.00 57.04 166 THR A N 1
ATOM 857 C CA . THR A 1 123 ? 30.757 1.113 182.532 1.00 57.08 166 THR A CA 1
ATOM 858 C C . THR A 1 123 ? 30.654 2.091 183.703 1.00 57.46 166 THR A C 1
ATOM 859 O O . THR A 1 123 ? 30.636 1.675 184.860 1.00 57.50 166 THR A O 1
ATOM 863 N N . ALA A 1 124 ? 30.560 3.380 183.388 1.00 57.80 167 ALA A N 1
ATOM 864 C CA . ALA A 1 124 ? 30.511 4.425 184.387 1.00 58.10 167 ALA A CA 1
ATOM 865 C C . ALA A 1 124 ? 29.193 4.425 185.150 1.00 58.49 167 ALA A C 1
ATOM 866 O O . ALA A 1 124 ? 29.155 4.846 186.313 1.00 58.34 167 ALA A O 1
ATOM 868 N N . ARG A 1 125 ? 28.114 3.965 184.514 1.00 58.74 168 ARG A N 1
ATOM 869 C CA . ARG A 1 125 ? 26.861 3.790 185.254 1.00 59.14 168 ARG A CA 1
ATOM 870 C C . ARG A 1 125 ? 27.010 2.744 186.369 1.00 58.89 168 ARG A C 1
ATOM 871 O O . ARG A 1 125 ? 26.533 2.953 187.484 1.00 58.61 168 ARG A O 1
ATOM 879 N N . ILE A 1 126 ? 27.677 1.634 186.071 1.00 58.91 169 ILE A N 1
ATOM 880 C CA . ILE A 1 126 ? 27.782 0.541 187.049 1.00 59.43 169 ILE A CA 1
ATOM 881 C C . ILE A 1 126 ? 28.755 0.870 188.182 1.00 59.29 169 ILE A C 1
ATOM 882 O O . ILE A 1 126 ? 28.544 0.432 189.308 1.00 58.73 169 ILE A O 1
ATOM 887 N N . ASN A 1 127 ? 29.790 1.657 187.881 1.00 59.30 170 ASN A N 1
ATOM 888 C CA . ASN A 1 127 ? 30.664 2.172 188.919 1.00 59.33 170 ASN A CA 1
ATOM 889 C C . ASN A 1 127 ? 29.889 3.109 189.818 1.00 59.54 170 ASN A C 1
ATOM 890 O O . ASN A 1 127 ? 30.038 3.085 191.031 1.00 59.93 170 ASN A O 1
ATOM 895 N N . LEU A 1 128 ? 29.017 3.919 189.247 1.00 59.67 171 LEU A N 1
ATOM 896 C CA . LEU A 1 128 ? 28.276 4.803 190.121 1.00 59.59 171 LEU A CA 1
ATOM 897 C C . LEU A 1 128 ? 27.416 3.953 191.060 1.00 59.92 171 LEU A C 1
ATOM 898 O O . LEU A 1 128 ? 27.499 4.134 192.274 1.00 60.11 171 LEU A O 1
ATOM 903 N N . ALA A 1 129 ? 26.634 3.016 190.520 1.00 60.22 172 ALA A N 1
ATOM 904 C CA . ALA A 1 129 ? 25.744 2.170 191.344 1.00 60.61 172 ALA A CA 1
ATOM 905 C C . ALA A 1 129 ? 26.461 1.440 192.494 1.00 60.99 172 ALA A C 1
ATOM 906 O O . ALA A 1 129 ? 25.889 1.259 193.573 1.00 61.02 172 ALA A O 1
ATOM 908 N N . TYR A 1 130 ? 27.711 1.037 192.264 1.00 61.40 173 TYR A N 1
ATOM 909 C CA . TYR A 1 130 ? 28.455 0.303 193.265 1.00 61.92 173 TYR A CA 1
ATOM 910 C C . TYR A 1 130 ? 29.068 1.172 194.346 1.00 61.97 173 TYR A C 1
ATOM 911 O O . TYR A 1 130 ? 29.814 0.659 195.173 1.00 62.33 173 TYR A O 1
ATOM 920 N N . THR A 1 131 ? 28.752 2.467 194.348 1.00 61.70 174 THR A N 1
ATOM 921 C CA . THR A 1 131 ? 29.257 3.373 195.374 1.00 61.02 174 THR A CA 1
ATOM 922 C C . THR A 1 131 ? 28.419 3.211 196.622 1.00 60.91 174 THR A C 1
ATOM 923 O O . THR A 1 131 ? 28.906 3.494 197.699 1.00 60.76 174 THR A O 1
ATOM 927 N N . LYS A 1 132 ? 27.172 2.770 196.497 1.00 61.03 175 LYS A N 1
ATOM 928 C CA . LYS A 1 132 ? 26.501 2.267 197.704 1.00 61.68 175 LYS A CA 1
ATOM 929 C C . LYS A 1 132 ? 26.881 0.789 197.885 1.00 61.20 175 LYS A C 1
ATOM 930 O O . LYS A 1 132 ? 26.634 -0.033 197.013 1.00 61.37 175 LYS A O 1
ATOM 936 N N . VAL A 1 133 ? 27.535 0.495 199.002 1.00 60.74 176 VAL A N 1
ATOM 937 C CA . VAL A 1 133 ? 28.085 -0.816 199.319 1.00 60.46 176 VAL A CA 1
ATOM 938 C C . VAL A 1 133 ? 27.054 -1.594 200.133 1.00 60.63 176 VAL A C 1
ATOM 939 O O . VAL A 1 133 ? 26.496 -1.068 201.090 1.00 60.78 176 VAL A O 1
ATOM 943 N N . THR A 1 134 ? 26.806 -2.842 199.739 1.00 60.92 177 THR A N 1
ATOM 944 C CA . THR A 1 134 ? 25.727 -3.661 200.284 1.00 60.98 177 THR A CA 1
ATOM 945 C C . THR A 1 134 ? 26.195 -5.077 200.611 1.00 60.97 177 THR A C 1
ATOM 946 O O . THR A 1 134 ? 27.278 -5.487 200.206 1.00 60.55 177 THR A O 1
ATOM 950 N N . SER A 1 135 ? 25.371 -5.805 201.359 1.00 61.35 178 SER A N 1
ATOM 951 C CA . SER A 1 135 ? 25.619 -7.208 201.658 1.00 61.98 178 SER A CA 1
ATOM 952 C C . SER A 1 135 ? 24.713 -8.085 200.790 1.00 61.96 178 SER A C 1
ATOM 953 O O . SER A 1 135 ? 23.546 -7.735 200.566 1.00 61.39 178 SER A O 1
ATOM 956 N N . PRO A 1 136 ? 25.240 -9.234 200.312 1.00 62.16 179 PRO A N 1
ATOM 957 C CA . PRO A 1 136 ? 24.417 -10.112 199.477 1.00 62.33 179 PRO A CA 1
ATOM 958 C C . PRO A 1 136 ? 23.352 -10.836 200.283 1.00 63.14 179 PRO A C 1
ATOM 959 O O . PRO A 1 136 ? 22.360 -11.271 199.699 1.00 63.61 179 PRO A O 1
ATOM 963 N N . ILE A 1 137 ? 23.536 -10.949 201.600 1.00 63.51 180 ILE A N 1
ATOM 964 C CA . ILE A 1 137 ? 22.587 -11.655 202.471 1.00 63.79 180 ILE A CA 1
ATOM 965 C C . ILE A 1 137 ? 22.045 -10.740 203.581 1.00 64.37 180 ILE A C 1
ATOM 966 O O . ILE A 1 137 ? 22.678 -9.736 203.912 1.00 64.96 180 ILE A O 1
ATOM 971 N N . SER A 1 138 ? 20.882 -11.066 204.146 1.00 64.50 181 SER A N 1
ATOM 972 C CA . SER A 1 138 ? 20.406 -10.401 205.364 1.00 64.61 181 SER A CA 1
ATOM 973 C C . SER A 1 138 ? 20.974 -11.098 206.612 1.00 64.92 181 SER A C 1
ATOM 974 O O . SER A 1 138 ? 21.126 -12.321 206.633 1.00 65.19 181 SER A O 1
ATOM 977 N N . GLY A 1 139 ? 21.292 -10.327 207.647 1.00 64.90 182 GLY A N 1
ATOM 978 C CA . GLY A 1 139 ? 21.871 -10.904 208.851 1.00 65.17 182 GLY A CA 1
ATOM 979 C C . GLY A 1 139 ? 22.319 -9.865 209.856 1.00 65.35 182 GLY A C 1
ATOM 980 O O . GLY A 1 139 ? 22.017 -8.681 209.716 1.00 65.51 182 GLY A O 1
ATOM 981 N N . ARG A 1 140 ? 23.036 -10.331 210.870 1.00 65.20 183 ARG A N 1
ATOM 982 C CA . ARG A 1 140 ? 23.582 -9.493 211.920 1.00 65.21 183 ARG A CA 1
ATOM 983 C C . ARG A 1 140 ? 24.965 -9.080 211.448 1.00 65.07 183 ARG A C 1
ATOM 984 O O . ARG A 1 140 ? 25.795 -9.922 211.105 1.00 64.88 183 ARG A O 1
ATOM 992 N N . ILE A 1 141 ? 25.192 -7.771 211.405 1.00 65.18 184 ILE A N 1
ATOM 993 C CA . ILE A 1 141 ? 26.475 -7.186 211.007 1.00 65.11 184 ILE A CA 1
ATOM 994 C C . ILE A 1 141 ? 27.307 -6.964 212.268 1.00 64.99 184 ILE A C 1
ATOM 995 O O . ILE A 1 141 ? 26.774 -6.660 213.325 1.00 65.28 184 ILE A O 1
ATOM 1000 N N . GLY A 1 142 ? 28.613 -7.140 212.173 1.00 65.28 185 GLY A N 1
ATOM 1001 C CA . GLY A 1 142 ? 29.485 -7.008 213.336 1.00 65.77 185 GLY A CA 1
ATOM 1002 C C . GLY A 1 142 ? 30.024 -5.602 213.475 1.00 66.44 185 GLY A C 1
ATOM 1003 O O . GLY A 1 142 ? 29.330 -4.638 213.154 1.00 66.37 185 GLY A O 1
ATOM 1004 N N . LYS A 1 143 ? 31.255 -5.486 213.966 1.00 67.06 186 LYS A N 1
ATOM 1005 C CA . LYS A 1 143 ? 31.953 -4.203 214.023 1.00 68.13 186 LYS A CA 1
ATOM 1006 C C . LYS A 1 143 ? 32.353 -3.815 212.621 1.00 67.83 186 LYS A C 1
ATOM 1007 O O . LYS A 1 143 ? 32.595 -4.692 211.788 1.00 68.52 186 LYS A O 1
ATOM 1013 N N . SER A 1 144 ? 32.426 -2.516 212.357 1.00 67.28 187 SER A N 1
ATOM 1014 C CA . SER A 1 144 ? 32.967 -2.038 211.094 1.00 66.76 187 SER A CA 1
ATOM 1015 C C . SER A 1 144 ? 34.481 -1.955 211.201 1.00 66.18 187 SER A C 1
ATOM 1016 O O . SER A 1 144 ? 34.984 -1.418 212.178 1.00 66.45 187 SER A O 1
ATOM 1019 N N . ASN A 1 145 ? 35.213 -2.481 210.224 1.00 65.43 188 ASN A N 1
ATOM 1020 C CA . ASN A 1 145 ? 36.675 -2.463 210.285 1.00 65.04 188 ASN A CA 1
ATOM 1021 C C . ASN A 1 145 ? 37.258 -1.177 209.738 1.00 64.55 188 ASN A C 1
ATOM 1022 O O . ASN A 1 145 ? 38.474 -1.035 209.643 1.00 64.58 188 ASN A O 1
ATOM 1027 N N . VAL A 1 146 ? 36.382 -0.239 209.405 1.00 63.83 189 VAL A N 1
ATOM 1028 C CA . VAL A 1 146 ? 36.759 0.950 208.674 1.00 63.31 189 VAL A CA 1
ATOM 1029 C C . VAL A 1 146 ? 36.011 2.138 209.281 1.00 63.20 189 VAL A C 1
ATOM 1030 O O . VAL A 1 146 ? 34.815 2.042 209.579 1.00 63.12 189 VAL A O 1
ATOM 1034 N N . THR A 1 147 ? 36.705 3.255 209.487 1.00 62.89 190 THR A N 1
ATOM 1035 C CA . THR A 1 147 ? 36.036 4.453 210.015 1.00 62.64 190 THR A CA 1
ATOM 1036 C C . THR A 1 147 ? 35.406 5.209 208.867 1.00 62.06 190 THR A C 1
ATOM 1037 O O . THR A 1 147 ? 35.759 4.977 207.717 1.00 61.76 190 THR A O 1
ATOM 1041 N N . GLU A 1 148 ? 34.490 6.118 209.175 1.00 61.56 191 GLU A N 1
ATOM 1042 C CA . GLU A 1 148 ? 33.978 7.047 208.182 1.00 61.03 191 GLU A CA 1
ATOM 1043 C C . GLU A 1 148 ? 35.119 7.930 207.664 1.00 60.62 191 GLU A C 1
ATOM 1044 O O . GLU A 1 148 ? 36.072 8.210 208.388 1.00 60.71 191 GLU A O 1
ATOM 1050 N N . GLY A 1 149 ? 35.065 8.313 206.394 1.00 60.00 192 GLY A N 1
ATOM 1051 C CA . GLY A 1 149 ? 36.139 9.093 205.790 1.00 59.22 192 GLY A CA 1
ATOM 1052 C C . GLY A 1 149 ? 37.350 8.269 205.422 1.00 58.96 192 GLY A C 1
ATOM 1053 O O . GLY A 1 149 ? 38.375 8.811 205.014 1.00 58.92 192 GLY A O 1
ATOM 1054 N N . ALA A 1 150 ? 37.240 6.953 205.558 1.00 58.91 193 ALA A N 1
ATOM 1055 C CA . ALA A 1 150 ? 38.338 6.050 205.208 1.00 58.72 193 ALA A CA 1
ATOM 1056 C C . ALA A 1 150 ? 38.477 5.854 203.699 1.00 58.65 193 ALA A C 1
ATOM 1057 O O . ALA A 1 150 ? 37.493 5.928 202.951 1.00 58.50 193 ALA A O 1
ATOM 1059 N N . LEU A 1 151 ? 39.717 5.625 203.276 1.00 58.53 194 LEU A N 1
ATOM 1060 C CA . LEU A 1 151 ? 40.035 5.302 201.903 1.00 58.38 194 LEU A CA 1
ATOM 1061 C C . LEU A 1 151 ? 39.907 3.793 201.732 1.00 59.26 194 LEU A C 1
ATOM 1062 O O . LEU A 1 151 ? 40.662 3.020 202.320 1.00 59.45 194 LEU A O 1
ATOM 1067 N N . VAL A 1 152 ? 38.948 3.377 200.920 1.00 59.91 195 VAL A N 1
ATOM 1068 C CA . VAL A 1 152 ? 38.788 1.973 200.581 1.00 60.45 195 VAL A CA 1
ATOM 1069 C C . VAL A 1 152 ? 39.193 1.752 199.118 1.00 61.39 195 VAL A C 1
ATOM 1070 O O . VAL A 1 152 ? 38.986 2.631 198.279 1.00 61.99 195 VAL A O 1
ATOM 1074 N N . GLN A 1 153 ? 39.784 0.601 198.812 1.00 61.96 196 GLN A N 1
ATOM 1075 C CA . GLN A 1 153 ? 40.183 0.278 197.441 1.00 62.78 196 GLN A CA 1
ATOM 1076 C C . GLN A 1 153 ? 39.491 -0.981 196.982 1.00 63.26 196 GLN A C 1
ATOM 1077 O O . GLN A 1 153 ? 39.395 -1.960 197.737 1.00 63.85 196 GLN A O 1
ATOM 1083 N N . ASN A 1 154 ? 39.029 -0.960 195.734 1.00 63.56 197 ASN A N 1
ATOM 1084 C CA . ASN A 1 154 ? 38.521 -2.162 195.092 1.00 63.69 197 ASN A CA 1
ATOM 1085 C C . ASN A 1 154 ? 39.587 -3.248 195.141 1.00 63.02 197 ASN A C 1
ATOM 1086 O O . ASN A 1 154 ? 40.702 -3.044 194.674 1.00 63.08 197 ASN A O 1
ATOM 1091 N N . GLY A 1 155 ? 39.243 -4.388 195.724 1.00 62.58 198 GLY A N 1
ATOM 1092 C CA . GLY A 1 155 ? 40.161 -5.519 195.809 1.00 62.46 198 GLY A CA 1
ATOM 1093 C C . GLY A 1 155 ? 41.058 -5.576 197.033 1.00 62.77 198 GLY A C 1
ATOM 1094 O O . GLY A 1 155 ? 41.951 -6.417 197.096 1.00 62.88 198 GLY A O 1
ATOM 1095 N N . GLN A 1 156 ? 40.844 -4.700 198.016 1.00 63.03 199 GLN A N 1
ATOM 1096 C CA . GLN A 1 156 ? 41.695 -4.698 199.208 1.00 62.81 199 GLN A CA 1
ATOM 1097 C C . GLN A 1 156 ? 41.480 -5.964 200.041 1.00 62.96 199 GLN A C 1
ATOM 1098 O O . GLN A 1 156 ? 40.401 -6.570 200.014 1.00 62.99 199 GLN A O 1
ATOM 1104 N N . ALA A 1 157 ? 42.528 -6.354 200.764 1.00 63.03 200 ALA A N 1
ATOM 1105 C CA . ALA A 1 157 ? 42.546 -7.549 201.617 1.00 62.91 200 ALA A CA 1
ATOM 1106 C C . ALA A 1 157 ? 41.400 -7.628 202.631 1.00 62.94 200 ALA A C 1
ATOM 1107 O O . ALA A 1 157 ? 40.538 -8.516 202.556 1.00 63.18 200 ALA A O 1
ATOM 1109 N N . THR A 1 158 ? 41.388 -6.682 203.568 1.00 62.67 201 THR A N 1
ATOM 1110 C CA . THR A 1 158 ? 40.465 -6.777 204.693 1.00 62.81 201 THR A CA 1
ATOM 1111 C C . THR A 1 158 ? 39.059 -6.321 204.325 1.00 61.95 201 THR A C 1
ATOM 1112 O O . THR A 1 158 ? 38.873 -5.301 203.681 1.00 62.01 201 THR A O 1
ATOM 1116 N N . ALA A 1 159 ? 38.083 -7.113 204.748 1.00 61.41 202 ALA A N 1
ATOM 1117 C CA . ALA A 1 159 ? 36.669 -6.823 204.569 1.00 60.88 202 ALA A CA 1
ATOM 1118 C C . ALA A 1 159 ? 36.273 -5.606 205.400 1.00 60.34 202 ALA A C 1
ATOM 1119 O O . ALA A 1 159 ? 36.912 -5.319 206.407 1.00 60.84 202 ALA A O 1
ATOM 1121 N N . LEU A 1 160 ? 35.236 -4.889 204.983 1.00 59.41 203 LEU A N 1
ATOM 1122 C CA . LEU A 1 160 ? 34.788 -3.716 205.726 1.00 58.61 203 LEU A CA 1
ATOM 1123 C C . LEU A 1 160 ? 33.986 -4.135 206.951 1.00 58.86 203 LEU A C 1
ATOM 1124 O O . LEU A 1 160 ? 34.013 -3.473 207.977 1.00 59.45 203 LEU A O 1
ATOM 1129 N N . ALA A 1 161 ? 33.265 -5.238 206.818 1.00 58.65 204 ALA A N 1
ATOM 1130 C CA . ALA A 1 161 ? 32.362 -5.754 207.828 1.00 58.16 204 ALA A CA 1
ATOM 1131 C C . ALA A 1 161 ? 31.999 -7.200 207.434 1.00 58.14 204 ALA A C 1
ATOM 1132 O O . ALA A 1 161 ? 32.275 -7.629 206.311 1.00 58.01 204 ALA A O 1
ATOM 1134 N N . THR A 1 162 ? 31.393 -7.944 208.358 1.00 58.13 205 THR A N 1
ATOM 1135 C CA . THR A 1 162 ? 30.935 -9.299 208.094 1.00 57.84 205 THR A CA 1
ATOM 1136 C C . THR A 1 162 ? 29.505 -9.416 208.571 1.00 57.95 205 THR A C 1
ATOM 1137 O O . THR A 1 162 ? 29.174 -8.956 209.660 1.00 58.78 205 THR A O 1
ATOM 1141 N N . VAL A 1 163 ? 28.640 -9.996 207.754 1.00 57.83 206 VAL A N 1
ATOM 1142 C CA . VAL A 1 163 ? 27.283 -10.260 208.216 1.00 58.20 206 VAL A CA 1
ATOM 1143 C C . VAL A 1 163 ? 27.024 -11.772 208.306 1.00 58.81 206 VAL A C 1
ATOM 1144 O O . VAL A 1 163 ? 27.504 -12.556 207.487 1.00 58.72 206 VAL A O 1
ATOM 1148 N N . GLN A 1 164 ? 26.293 -12.157 209.345 1.00 59.26 207 GLN A N 1
ATOM 1149 C CA . GLN A 1 164 ? 26.018 -13.542 209.637 1.00 59.63 207 GLN A CA 1
ATOM 1150 C C . GLN A 1 164 ? 24.530 -13.733 209.705 1.00 60.16 207 GLN A C 1
ATOM 1151 O O . GLN A 1 164 ? 23.828 -13.034 210.441 1.00 60.24 207 GLN A O 1
ATOM 1157 N N . GLN A 1 165 ? 24.046 -14.678 208.912 1.00 61.05 208 GLN A N 1
ATOM 1158 C CA . GLN A 1 165 ? 22.631 -14.980 208.928 1.00 62.28 208 GLN A CA 1
ATOM 1159 C C . GLN A 1 165 ? 22.354 -15.697 210.233 1.00 62.99 208 GLN A C 1
ATOM 1160 O O . GLN A 1 165 ? 22.995 -16.713 210.549 1.00 63.32 208 GLN A O 1
ATOM 1166 N N . LEU A 1 166 ? 21.430 -15.127 210.994 1.00 63.78 209 LEU A N 1
ATOM 1167 C CA . LEU A 1 166 ? 21.243 -15.536 212.377 1.00 64.59 209 LEU A CA 1
ATOM 1168 C C . LEU A 1 166 ? 20.042 -16.410 212.508 1.00 64.63 209 LEU A C 1
ATOM 1169 O O . LEU A 1 166 ? 20.054 -17.341 213.315 1.00 64.39 209 LEU A O 1
ATOM 1174 N N . ASP A 1 167 ? 19.002 -16.100 211.737 1.00 64.88 210 ASP A N 1
ATOM 1175 C CA . ASP A 1 167 ? 17.944 -17.074 211.639 1.00 65.09 210 ASP A CA 1
ATOM 1176 C C . ASP A 1 167 ? 18.607 -18.276 210.990 1.00 64.34 210 ASP A C 1
ATOM 1177 O O . ASP A 1 167 ? 19.844 -18.356 211.012 1.00 64.63 210 ASP A O 1
ATOM 1182 N N . PRO A 1 168 ? 17.860 -19.162 210.328 1.00 63.16 211 PRO A N 1
ATOM 1183 C CA . PRO A 1 168 ? 18.068 -20.572 210.661 1.00 61.92 211 PRO A CA 1
ATOM 1184 C C . PRO A 1 168 ? 19.473 -20.792 211.256 1.00 60.84 211 PRO A C 1
ATOM 1185 O O . PRO A 1 168 ? 20.473 -20.596 210.560 1.00 61.17 211 PRO A O 1
ATOM 1189 N N . ILE A 1 169 ? 19.591 -21.151 212.527 1.00 59.09 212 ILE A N 1
ATOM 1190 C CA . ILE A 1 169 ? 20.937 -21.356 213.060 1.00 57.60 212 ILE A CA 1
ATOM 1191 C C . ILE A 1 169 ? 21.307 -22.842 213.151 1.00 57.23 212 ILE A C 1
ATOM 1192 O O . ILE A 1 169 ? 20.460 -23.705 213.383 1.00 57.05 212 ILE A O 1
ATOM 1197 N N . TYR A 1 170 ? 22.583 -23.119 212.940 1.00 56.63 213 TYR A N 1
ATOM 1198 C CA . TYR A 1 170 ? 23.108 -24.463 212.948 1.00 56.58 213 TYR A CA 1
ATOM 1199 C C . TYR A 1 170 ? 23.658 -24.817 214.311 1.00 56.90 213 TYR A C 1
ATOM 1200 O O . TYR A 1 170 ? 24.166 -23.947 215.021 1.00 57.50 213 TYR A O 1
ATOM 1209 N N . VAL A 1 171 ? 23.559 -26.090 214.694 1.00 56.94 214 VAL A N 1
ATOM 1210 C CA . VAL A 1 171 ? 24.183 -26.560 215.936 1.00 56.50 214 VAL A CA 1
ATOM 1211 C C . VAL A 1 171 ? 24.886 -27.863 215.644 1.00 56.04 214 VAL A C 1
ATOM 1212 O O . VAL A 1 171 ? 24.244 -28.853 215.315 1.00 55.98 214 VAL A O 1
ATOM 1216 N N . ASP A 1 172 ? 26.205 -27.839 215.754 1.00 55.90 215 ASP A N 1
ATOM 1217 C CA . ASP A 1 172 ? 26.999 -29.016 215.516 1.00 56.42 215 ASP A CA 1
ATOM 1218 C C . ASP A 1 172 ? 27.111 -29.801 216.805 1.00 56.99 215 ASP A C 1
ATOM 1219 O O . ASP A 1 172 ? 27.412 -29.259 217.870 1.00 57.12 215 ASP A O 1
ATOM 1224 N N . VAL A 1 173 ? 26.866 -31.097 216.677 1.00 57.36 216 VAL A N 1
ATOM 1225 C CA . VAL A 1 173 ? 26.734 -31.989 217.810 1.00 57.68 216 VAL A CA 1
ATOM 1226 C C . VAL A 1 173 ? 27.654 -33.194 217.618 1.00 57.90 216 VAL A C 1
ATOM 1227 O O . VAL A 1 173 ? 27.823 -33.655 216.492 1.00 58.04 216 VAL A O 1
ATOM 1231 N N . THR A 1 174 ? 28.260 -33.694 218.694 1.00 58.21 217 THR A N 1
ATOM 1232 C CA . THR A 1 174 ? 29.165 -34.843 218.560 1.00 58.37 217 THR A CA 1
ATOM 1233 C C . THR A 1 174 ? 28.940 -36.015 219.514 1.00 58.41 217 THR A C 1
ATOM 1234 O O . THR A 1 174 ? 28.610 -35.824 220.687 1.00 58.38 217 THR A O 1
ATOM 1238 N N . GLN A 1 175 ? 29.145 -37.217 218.977 1.00 58.66 218 GLN A N 1
ATOM 1239 C CA . GLN A 1 175 ? 29.130 -38.471 219.741 1.00 59.10 218 GLN A CA 1
ATOM 1240 C C . GLN A 1 175 ? 30.188 -39.455 219.246 1.00 59.09 218 GLN A C 1
ATOM 1241 O O . GLN A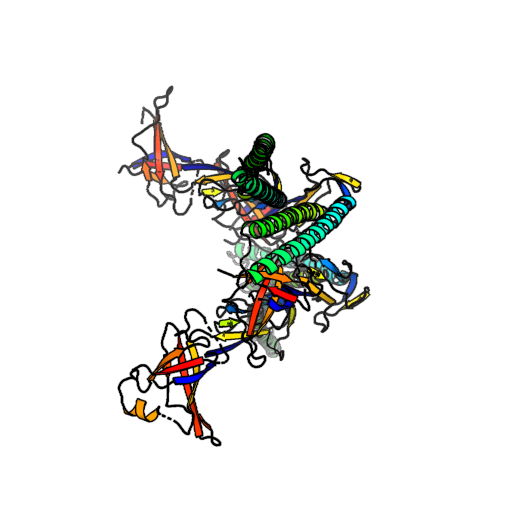 1 175 ? 30.515 -39.479 218.061 1.00 59.14 218 GLN A O 1
ATOM 1247 N N . SER A 1 176 ? 30.716 -40.260 220.162 1.00 59.25 219 SER A N 1
ATOM 1248 C CA . SER A 1 176 ? 31.735 -41.250 219.834 1.00 59.49 219 SER A CA 1
ATOM 1249 C C . SER A 1 176 ? 31.139 -42.476 219.140 1.00 59.79 219 SER A C 1
ATOM 1250 O O . SER A 1 176 ? 29.915 -42.640 219.098 1.00 59.70 219 SER A O 1
ATOM 1253 N N . SER A 1 177 ? 32.013 -43.318 218.585 1.00 60.24 220 SER A N 1
ATOM 1254 C CA . SER A 1 177 ? 31.637 -44.661 218.130 1.00 60.74 220 SER A CA 1
ATOM 1255 C C . SER A 1 177 ? 31.045 -45.403 219.320 1.00 61.21 220 SER A C 1
ATOM 1256 O O . SER A 1 177 ? 29.975 -46.003 219.223 1.00 61.26 220 SER A O 1
ATOM 1259 N N . ASN A 1 178 ? 31.772 -45.320 220.436 1.00 61.83 221 ASN A N 1
ATOM 1260 C CA . ASN A 1 178 ? 31.386 -45.809 221.757 1.00 62.46 221 ASN A CA 1
ATOM 1261 C C . ASN A 1 178 ? 29.971 -45.382 222.153 1.00 62.83 221 ASN A C 1
ATOM 1262 O O . ASN A 1 178 ? 29.259 -46.129 222.833 1.00 62.96 221 ASN A O 1
ATOM 1267 N N . ASP A 1 179 ? 29.575 -44.190 221.719 1.00 63.29 222 ASP A N 1
ATOM 1268 C CA . ASP A 1 179 ? 28.274 -43.636 222.068 1.00 63.79 222 ASP A CA 1
ATOM 1269 C C . ASP A 1 179 ? 27.142 -44.402 221.393 1.00 64.18 222 ASP A C 1
ATOM 1270 O O . ASP A 1 179 ? 26.061 -44.555 221.962 1.00 63.98 222 ASP A O 1
ATOM 1283 N N . LYS A 1 198 ? 11.464 -35.110 212.061 1.00 65.99 241 LYS A N 1
ATOM 1284 C CA . LYS A 1 198 ? 10.745 -35.726 213.175 1.00 66.02 241 LYS A CA 1
ATOM 1285 C C . LYS A 1 198 ? 11.618 -35.952 214.424 1.00 66.35 241 LYS A C 1
ATOM 1286 O O . LYS A 1 198 ? 11.081 -36.006 215.539 1.00 66.36 241 LYS A O 1
ATOM 1292 N N . ALA A 1 199 ? 12.938 -36.082 214.258 1.00 65.71 242 ALA A N 1
ATOM 1293 C CA . ALA A 1 199 ? 13.836 -36.315 215.400 1.00 65.39 242 ALA A CA 1
ATOM 1294 C C . ALA A 1 199 ? 14.176 -35.005 216.103 1.00 65.12 242 ALA A C 1
ATOM 1295 O O . ALA A 1 199 ? 15.057 -34.268 215.658 1.00 65.20 242 ALA A O 1
ATOM 1297 N N . LYS A 1 200 ? 13.495 -34.751 217.217 1.00 64.78 243 LYS A N 1
ATOM 1298 C CA . LYS A 1 200 ? 13.610 -33.488 217.932 1.00 64.54 243 LYS A CA 1
ATOM 1299 C C . LYS A 1 200 ? 15.012 -33.254 218.485 1.00 64.43 243 LYS A C 1
ATOM 1300 O O . LYS A 1 200 ? 15.678 -34.180 218.949 1.00 64.37 243 LYS A O 1
ATOM 1306 N N . VAL A 1 201 ? 15.446 -32.001 218.426 1.00 64.40 244 VAL A N 1
ATOM 1307 C CA . VAL A 1 201 ? 16.657 -31.539 219.104 1.00 64.32 244 VAL A CA 1
ATOM 1308 C C . VAL A 1 201 ? 16.302 -30.273 219.873 1.00 64.45 244 VAL A C 1
ATOM 1309 O O . VAL A 1 201 ? 15.499 -29.469 219.401 1.00 64.50 244 VAL A O 1
ATOM 1313 N N . SER A 1 202 ? 16.897 -30.090 221.048 1.00 64.63 245 SER A N 1
ATOM 1314 C CA . SER A 1 202 ? 16.682 -28.871 221.828 1.00 64.86 245 SER A CA 1
ATOM 1315 C C . SER A 1 202 ? 17.916 -28.520 222.646 1.00 65.14 245 SER A C 1
ATOM 1316 O O . SER A 1 202 ? 18.790 -29.365 222.862 1.00 65.03 245 SER A O 1
ATOM 1319 N N . LEU A 1 203 ? 17.969 -27.271 223.103 1.00 65.69 246 LEU A N 1
ATOM 1320 C CA . LEU A 1 203 ? 19.130 -26.762 223.830 1.00 66.26 246 LEU A CA 1
ATOM 1321 C C . LEU A 1 203 ? 18.853 -26.264 225.239 1.00 66.91 246 LEU A C 1
ATOM 1322 O O . LEU A 1 203 ? 17.807 -25.675 225.514 1.00 66.88 246 LEU A O 1
ATOM 1327 N N . ILE A 1 204 ? 19.824 -26.529 226.110 1.00 67.88 247 ILE A N 1
ATOM 1328 C CA . ILE A 1 204 ? 20.003 -25.840 227.383 1.00 68.67 247 ILE A CA 1
ATOM 1329 C C . ILE A 1 204 ? 21.047 -24.751 227.073 1.00 69.40 247 ILE A C 1
ATOM 1330 O O . ILE A 1 204 ? 22.221 -25.062 226.819 1.00 69.45 247 ILE A O 1
ATOM 1335 N N . THR A 1 205 ? 20.599 -23.490 227.078 1.00 70.23 248 THR A N 1
ATOM 1336 C CA . THR A 1 205 ? 21.358 -22.319 226.578 1.00 70.64 248 THR A CA 1
ATOM 1337 C C . THR A 1 205 ? 22.671 -22.028 227.325 1.00 70.86 248 THR A C 1
ATOM 1338 O O . THR A 1 205 ? 23.708 -21.853 226.677 1.00 71.03 248 THR A O 1
ATOM 1342 N N . SER A 1 206 ? 22.639 -21.963 228.654 1.00 70.90 249 SER A N 1
ATOM 1343 C CA . SER A 1 206 ? 23.870 -21.743 229.416 1.00 71.13 249 SER A CA 1
ATOM 1344 C C . SER A 1 206 ? 23.702 -22.095 230.895 1.00 71.19 249 SER A C 1
ATOM 1345 O O . SER A 1 206 ? 23.582 -21.216 231.754 1.00 71.10 249 SER A O 1
ATOM 1348 N N . ASP A 1 207 ? 23.700 -23.399 231.165 1.00 71.28 250 ASP A N 1
ATOM 1349 C CA . ASP A 1 207 ? 23.574 -23.969 232.515 1.00 71.43 250 ASP A CA 1
ATOM 1350 C C . ASP A 1 207 ? 22.206 -23.778 233.176 1.00 71.45 250 ASP A C 1
ATOM 1351 O O . ASP A 1 207 ? 22.094 -23.301 234.313 1.00 71.24 250 ASP A O 1
ATOM 1356 N N . GLY A 1 208 ? 21.168 -24.168 232.443 1.00 71.58 251 GLY A N 1
ATOM 1357 C CA . GLY A 1 208 ? 19.815 -24.193 232.986 1.00 71.62 251 GLY A CA 1
ATOM 1358 C C . GLY A 1 208 ? 18.737 -23.939 231.956 1.00 71.53 251 GLY A C 1
ATOM 1359 O O . GLY A 1 208 ? 18.120 -24.876 231.441 1.00 71.55 251 GLY A O 1
ATOM 1360 N N . ILE A 1 209 ? 18.532 -22.658 231.662 1.00 71.38 252 ILE A N 1
ATOM 1361 C CA . ILE A 1 209 ? 17.419 -22.188 230.839 1.00 71.14 252 ILE A CA 1
ATOM 1362 C C . ILE A 1 209 ? 17.472 -22.782 229.424 1.00 71.02 252 ILE A C 1
ATOM 1363 O O . ILE A 1 209 ? 18.535 -22.832 228.805 1.00 70.87 252 ILE A O 1
ATOM 1368 N N . LYS A 1 210 ? 16.297 -23.181 228.941 1.00 70.94 253 LYS A N 1
ATOM 1369 C CA . LYS A 1 210 ? 16.144 -23.861 227.664 1.00 70.74 253 LYS A CA 1
ATOM 1370 C C . LYS A 1 210 ? 15.585 -22.935 226.586 1.00 70.67 253 LYS A C 1
ATOM 1371 O O . LYS A 1 210 ? 14.551 -22.291 226.760 1.00 70.59 253 LYS A O 1
ATOM 1377 N N . PHE A 1 211 ? 16.301 -22.891 225.471 1.00 70.61 254 PHE A N 1
ATOM 1378 C CA . PHE A 1 211 ? 15.931 -22.145 224.261 1.00 70.57 254 PHE A CA 1
ATOM 1379 C C . PHE A 1 211 ? 14.522 -22.548 223.810 1.00 70.20 254 PHE A C 1
ATOM 1380 O O . PHE A 1 211 ? 14.304 -23.708 223.460 1.00 70.32 254 PHE A O 1
ATOM 1388 N N . PRO A 1 212 ? 13.562 -21.598 223.822 1.00 69.74 255 PRO A N 1
ATOM 1389 C CA . PRO A 1 212 ? 12.151 -21.899 223.548 1.00 69.30 255 PRO A CA 1
ATOM 1390 C C . PRO A 1 212 ? 11.841 -22.247 222.087 1.00 68.82 255 PRO A C 1
ATOM 1391 O O . PRO A 1 212 ? 10.689 -22.165 221.662 1.00 68.77 255 PRO A O 1
ATOM 1395 N N . GLN A 1 213 ? 12.864 -22.627 221.334 1.00 68.31 256 GLN A N 1
ATOM 1396 C CA . GLN A 1 213 ? 12.693 -23.115 219.973 1.00 68.06 256 GLN A CA 1
ATOM 1397 C C . GLN A 1 213 ? 13.150 -24.557 219.896 1.00 67.76 256 GLN A C 1
ATOM 1398 O O . GLN A 1 213 ? 14.134 -24.938 220.534 1.00 67.87 256 GLN A O 1
ATOM 1404 N N . ASP A 1 214 ? 12.428 -25.351 219.113 1.00 67.26 257 ASP A N 1
ATOM 1405 C CA . ASP A 1 214 ? 12.802 -26.739 218.877 1.00 66.71 257 ASP A CA 1
ATOM 1406 C C . ASP A 1 214 ? 13.464 -26.886 217.516 1.00 66.18 257 ASP A C 1
ATOM 1407 O O . ASP A 1 214 ? 13.003 -26.319 216.528 1.00 66.05 257 ASP A O 1
ATOM 1412 N N . GLY A 1 215 ? 14.546 -27.653 217.484 1.00 65.72 258 GLY A N 1
ATOM 1413 C CA . GLY A 1 215 ? 15.289 -27.907 216.259 1.00 65.32 258 GLY A CA 1
ATOM 1414 C C . GLY A 1 215 ? 15.129 -29.332 215.779 1.00 65.01 258 GLY A C 1
ATOM 1415 O O . GLY A 1 215 ? 14.688 -30.205 216.527 1.00 65.10 258 GLY A O 1
ATOM 1416 N N . THR A 1 216 ? 15.472 -29.547 214.514 1.00 64.67 259 THR A N 1
ATOM 1417 C CA . THR A 1 216 ? 15.469 -30.866 213.885 1.00 64.32 259 THR A CA 1
ATOM 1418 C C . THR A 1 216 ? 16.872 -31.057 213.312 1.00 64.15 259 THR A C 1
ATOM 1419 O O . THR A 1 216 ? 17.682 -30.123 213.360 1.00 64.16 259 THR A O 1
ATOM 1423 N N . LEU A 1 217 ? 17.169 -32.249 212.792 1.00 63.70 260 LEU A N 1
ATOM 1424 C CA . LEU A 1 217 ? 18.408 -32.446 212.040 1.00 63.42 260 LEU A CA 1
ATOM 1425 C C . LEU A 1 217 ? 18.196 -31.962 210.601 1.00 63.43 260 LEU A C 1
ATOM 1426 O O . LEU A 1 217 ? 17.177 -32.288 209.981 1.00 63.28 260 LEU A O 1
ATOM 1431 N N . GLU A 1 218 ? 19.152 -31.181 210.086 1.00 63.30 261 GLU A N 1
ATOM 1432 C CA . GLU A 1 218 ? 19.063 -30.559 208.757 1.00 63.08 261 GLU A CA 1
ATOM 1433 C C . GLU A 1 218 ? 18.949 -31.549 207.573 1.00 62.79 261 GLU A C 1
ATOM 1434 O O . GLU A 1 218 ? 18.011 -31.455 206.771 1.00 62.56 261 GLU A O 1
ATOM 1440 N N . PHE A 1 219 ? 19.901 -32.482 207.471 1.00 62.30 262 PHE A N 1
ATOM 1441 C CA . PHE A 1 219 ? 19.952 -33.454 206.375 1.00 61.68 262 PHE A CA 1
ATOM 1442 C C . PHE A 1 219 ? 20.269 -34.881 206.804 1.00 61.53 262 PHE A C 1
ATOM 1443 O O . PHE A 1 219 ? 20.921 -35.106 207.818 1.00 61.49 262 PHE A O 1
ATOM 1451 N N . SER A 1 220 ? 19.806 -35.836 206.000 1.00 61.40 263 SER A N 1
ATOM 1452 C CA . SER A 1 220 ? 20.101 -37.260 206.152 1.00 61.13 263 SER A CA 1
ATOM 1453 C C . SER A 1 220 ? 21.601 -37.561 205.949 1.00 60.85 263 SER A C 1
ATOM 1454 O O . SER A 1 220 ? 21.968 -38.481 205.206 1.00 60.72 263 SER A O 1
ATOM 1457 N N . ASP A 1 221 ? 22.461 -36.784 206.616 1.00 60.41 264 ASP A N 1
ATOM 1458 C CA . ASP A 1 221 ? 23.914 -36.878 206.423 1.00 60.01 264 ASP A CA 1
ATOM 1459 C C . ASP A 1 221 ? 24.740 -36.592 207.689 1.00 59.55 264 ASP A C 1
ATOM 1460 O O . ASP A 1 221 ? 24.324 -35.833 208.570 1.00 59.62 264 ASP A O 1
ATOM 1465 N N . VAL A 1 222 ? 25.909 -37.226 207.772 1.00 58.88 265 VAL A N 1
ATOM 1466 C CA . VAL A 1 222 ? 26.793 -37.154 208.941 1.00 57.91 265 VAL A CA 1
ATOM 1467 C C . VAL A 1 222 ? 28.202 -36.755 208.504 1.00 57.39 265 VAL A C 1
ATOM 1468 O O . VAL A 1 222 ? 28.467 -36.573 207.316 1.00 57.34 265 VAL A O 1
ATOM 1472 N N . THR A 1 223 ? 29.089 -36.618 209.483 1.00 56.82 266 THR A N 1
ATOM 1473 C CA . THR A 1 223 ? 30.514 -36.387 209.281 1.00 56.15 266 THR A CA 1
ATOM 1474 C C . THR A 1 223 ? 31.200 -37.420 210.173 1.00 55.78 266 THR A C 1
ATOM 1475 O O . THR A 1 223 ? 30.965 -37.440 211.384 1.00 55.59 266 THR A O 1
ATOM 1479 N N . VAL A 1 224 ? 32.028 -38.278 209.586 1.00 55.32 267 VAL A N 1
ATOM 1480 C CA . VAL A 1 224 ? 32.710 -39.321 210.358 1.00 55.13 267 VAL A CA 1
ATOM 1481 C C . VAL A 1 224 ? 34.201 -39.000 210.505 1.00 54.99 267 VAL A C 1
ATOM 1482 O O . VAL A 1 224 ? 34.855 -38.650 209.520 1.00 55.02 267 VAL A O 1
ATOM 1486 N N . ASP A 1 225 ? 34.734 -39.123 211.722 1.00 54.86 268 ASP A N 1
ATOM 1487 C CA . ASP A 1 225 ? 36.154 -38.861 211.962 1.00 54.84 268 ASP A CA 1
ATOM 1488 C C . ASP A 1 225 ? 37.050 -40.051 211.621 1.00 54.95 268 ASP A C 1
ATOM 1489 O O . ASP A 1 225 ? 36.777 -41.194 211.994 1.00 54.73 268 ASP A O 1
ATOM 1494 N N . GLN A 1 226 ? 38.129 -39.731 210.913 1.00 55.13 269 GLN A N 1
ATOM 1495 C CA . GLN A 1 226 ? 39.072 -40.686 210.344 1.00 55.23 269 GLN A CA 1
ATOM 1496 C C . GLN A 1 226 ? 39.871 -41.477 211.378 1.00 55.23 269 GLN A C 1
ATOM 1497 O O . GLN A 1 226 ? 39.890 -42.711 211.335 1.00 55.41 269 GLN A O 1
ATOM 1503 N N . THR A 1 227 ? 40.529 -40.772 212.297 1.00 55.19 270 THR A N 1
ATOM 1504 C CA . THR A 1 227 ? 41.435 -41.418 213.254 1.00 55.12 270 THR A CA 1
ATOM 1505 C C . THR A 1 227 ? 40.668 -42.111 214.382 1.00 54.98 270 THR A C 1
ATOM 1506 O O . THR A 1 227 ? 40.865 -43.303 214.626 1.00 54.93 270 THR A O 1
ATOM 1510 N N . THR A 1 228 ? 39.809 -41.348 215.057 1.00 54.87 271 THR A N 1
ATOM 1511 C CA . THR A 1 228 ? 38.890 -41.878 216.061 1.00 54.68 271 THR A CA 1
ATOM 1512 C C . THR A 1 228 ? 37.514 -42.027 215.426 1.00 54.51 271 THR A C 1
ATOM 1513 O O . THR A 1 228 ? 37.087 -41.162 214.666 1.00 54.51 271 THR A O 1
ATOM 1517 N N . GLY A 1 229 ? 36.832 -43.128 215.723 1.00 54.36 272 GLY A N 1
ATOM 1518 C CA . GLY A 1 229 ? 35.491 -43.367 215.200 1.00 54.14 272 GLY A CA 1
ATOM 1519 C C . GLY A 1 229 ? 34.561 -42.404 215.899 1.00 53.96 272 GLY A C 1
ATOM 1520 O O . GLY A 1 229 ? 34.405 -42.475 217.122 1.00 54.03 272 GLY A O 1
ATOM 1521 N N . SER A 1 230 ? 33.968 -41.498 215.127 1.00 53.69 273 SER A N 1
ATOM 1522 C CA . SER A 1 230 ? 33.165 -40.417 215.686 1.00 53.66 273 SER A CA 1
ATOM 1523 C C . SER A 1 230 ? 32.092 -39.952 214.725 1.00 53.52 273 SER A C 1
ATOM 1524 O O . SER A 1 230 ? 32.306 -39.944 213.514 1.00 53.61 273 SER A O 1
ATOM 1527 N N . ILE A 1 231 ? 30.944 -39.555 215.266 1.00 53.28 274 ILE A N 1
ATOM 1528 C CA . ILE A 1 231 ? 29.856 -39.043 214.440 1.00 53.08 274 ILE A CA 1
ATOM 1529 C C . ILE A 1 231 ? 29.459 -37.628 214.857 1.00 52.86 274 ILE A C 1
ATOM 1530 O O . ILE A 1 231 ? 28.966 -37.417 215.972 1.00 52.83 274 ILE A O 1
ATOM 1535 N N . THR A 1 232 ? 29.677 -36.681 213.942 1.00 52.47 275 THR A N 1
ATOM 1536 C CA . THR A 1 232 ? 29.231 -35.302 214.084 1.00 51.84 275 THR A CA 1
ATOM 1537 C C . THR A 1 232 ? 27.913 -35.134 213.338 1.00 51.39 275 THR A C 1
ATOM 1538 O O . THR A 1 232 ? 27.829 -35.455 212.157 1.00 51.35 275 THR A O 1
ATOM 1542 N N . LEU A 1 233 ? 26.889 -34.649 214.035 1.00 50.95 276 LEU A N 1
ATOM 1543 C CA . LEU A 1 233 ? 25.596 -34.317 213.434 1.00 50.50 276 LEU A CA 1
ATOM 1544 C C . LEU A 1 233 ? 25.364 -32.790 213.371 1.00 50.61 276 LEU A C 1
ATOM 1545 O O . LEU A 1 233 ? 25.993 -32.024 214.108 1.00 50.11 276 LEU A O 1
ATOM 1550 N N . ARG A 1 234 ? 24.467 -32.357 212.487 1.00 50.71 277 ARG A N 1
ATOM 1551 C CA . ARG A 1 234 ? 24.089 -30.949 212.380 1.00 51.10 277 ARG A CA 1
ATOM 1552 C C . ARG A 1 234 ? 22.589 -30.754 212.587 1.00 51.42 277 ARG A C 1
ATOM 1553 O O . ARG A 1 234 ? 21.775 -31.299 211.840 1.00 51.75 277 ARG A O 1
ATOM 1561 N N . ALA A 1 235 ? 22.227 -29.963 213.589 1.00 51.65 278 ALA A N 1
ATOM 1562 C CA . ALA A 1 235 ? 20.830 -29.612 213.797 1.00 51.97 278 ALA A CA 1
ATOM 1563 C C . ALA A 1 235 ? 20.562 -28.210 213.257 1.00 52.36 278 ALA A C 1
ATOM 1564 O O . ALA A 1 235 ? 21.469 -27.379 213.164 1.00 52.48 278 ALA A O 1
ATOM 1566 N N . ILE A 1 236 ? 19.318 -27.946 212.890 1.00 52.69 279 ILE A N 1
ATOM 1567 C CA . ILE A 1 236 ? 18.949 -26.622 212.436 1.00 53.34 279 ILE A CA 1
ATOM 1568 C C . ILE A 1 236 ? 17.798 -26.128 213.301 1.00 53.81 279 ILE A C 1
ATOM 1569 O O . ILE A 1 236 ? 16.798 -26.823 213.498 1.00 53.90 279 ILE A O 1
ATOM 1574 N N . PHE A 1 237 ? 17.973 -24.922 213.835 1.00 54.46 280 PHE A N 1
ATOM 1575 C CA . PHE A 1 237 ? 16.997 -24.311 214.740 1.00 54.68 280 PHE A CA 1
ATOM 1576 C C . PHE A 1 237 ? 16.450 -23.045 214.109 1.00 54.74 280 PHE A C 1
ATOM 1577 O O . PHE A 1 237 ? 17.199 -22.301 213.489 1.00 54.89 280 PHE A O 1
ATOM 1585 N N . PRO A 1 238 ? 15.146 -22.805 214.246 1.00 54.99 281 PRO A N 1
ATOM 1586 C CA . PRO A 1 238 ? 14.677 -21.459 213.929 1.00 55.28 281 PRO A CA 1
ATOM 1587 C C . PRO A 1 238 ? 15.145 -20.478 215.011 1.00 55.63 281 PRO A C 1
ATOM 1588 O O . PRO A 1 238 ? 15.136 -20.806 216.206 1.00 55.80 281 PRO A O 1
ATOM 1592 N N . ASN A 1 239 ? 15.556 -19.288 214.590 1.00 55.71 282 ASN A N 1
ATOM 1593 C CA . ASN A 1 239 ? 15.981 -18.260 215.527 1.00 55.93 282 ASN A CA 1
ATOM 1594 C C . ASN A 1 239 ? 15.308 -16.900 215.255 1.00 56.48 282 ASN A C 1
ATOM 1595 O O . ASN A 1 239 ? 15.990 -15.915 214.985 1.00 56.56 282 ASN A O 1
ATOM 1600 N N . PRO A 1 240 ? 13.969 -16.821 215.361 1.00 57.09 283 PRO A N 1
ATOM 1601 C CA . PRO A 1 240 ? 13.285 -15.623 214.854 1.00 57.65 283 PRO A CA 1
ATOM 1602 C C . PRO A 1 240 ? 13.493 -14.380 215.724 1.00 58.26 283 PRO A C 1
ATOM 1603 O O . PRO A 1 240 ? 13.479 -13.263 215.203 1.00 58.20 283 PRO A O 1
ATOM 1607 N N . ASP A 1 241 ? 13.687 -14.587 217.027 1.00 58.92 284 ASP A N 1
ATOM 1608 C CA . ASP A 1 241 ? 13.980 -13.508 217.971 1.00 59.54 284 ASP A CA 1
ATOM 1609 C C . ASP A 1 241 ? 15.442 -13.054 217.935 1.00 59.84 284 ASP A C 1
ATOM 1610 O O . ASP A 1 241 ? 15.835 -12.162 218.688 1.00 60.02 284 ASP A O 1
ATOM 1615 N N . HIS A 1 242 ? 16.230 -13.672 217.056 1.00 60.22 285 HIS A N 1
ATOM 1616 C CA . HIS A 1 242 ? 17.652 -13.378 216.866 1.00 60.58 285 HIS A CA 1
ATOM 1617 C C . HIS A 1 242 ? 18.449 -13.402 218.167 1.00 60.83 285 HIS A C 1
ATOM 1618 O O . HIS A 1 242 ? 19.309 -12.549 218.387 1.00 60.75 285 HIS A O 1
ATOM 1625 N N . THR A 1 243 ? 18.162 -14.389 219.016 1.00 61.41 286 THR A N 1
ATOM 1626 C CA . THR A 1 243 ? 18.808 -14.481 220.331 1.00 61.92 286 THR A CA 1
ATOM 1627 C C . THR A 1 243 ? 20.014 -15.414 220.363 1.00 62.29 286 THR A C 1
ATOM 1628 O O . THR A 1 243 ? 20.950 -15.157 221.108 1.00 62.52 286 THR A O 1
ATOM 1648 N N . PRO A 1 246 ? 26.128 -17.390 216.666 1.00 61.14 289 PRO A N 1
ATOM 1649 C CA . PRO A 1 246 ? 27.054 -18.460 216.336 1.00 60.84 289 PRO A CA 1
ATOM 1650 C C . PRO A 1 246 ? 28.302 -18.359 217.194 1.00 60.54 289 PRO A C 1
ATOM 1651 O O . PRO A 1 246 ? 28.583 -17.292 217.733 1.00 60.55 289 PRO A O 1
ATOM 1655 N N . GLY A 1 247 ? 29.041 -19.456 217.306 1.00 60.28 290 GLY A N 1
ATOM 1656 C CA . GLY A 1 247 ? 30.250 -19.501 218.119 1.00 60.10 290 GLY A CA 1
ATOM 1657 C C . GLY A 1 247 ? 29.967 -19.682 219.593 1.00 60.16 290 GLY A C 1
ATOM 1658 O O . GLY A 1 247 ? 30.783 -19.324 220.442 1.00 59.96 290 GLY A O 1
ATOM 1667 N N . PHE A 1 249 ? 29.109 -22.212 222.773 1.00 59.67 292 PHE A N 1
ATOM 1668 C CA . PHE A 1 249 ? 29.152 -23.552 223.338 1.00 59.16 292 PHE A CA 1
ATOM 1669 C C . PHE A 1 249 ? 27.831 -23.818 224.053 1.00 59.01 292 PHE A C 1
ATOM 1670 O O . PHE A 1 249 ? 27.386 -23.035 224.887 1.00 58.83 292 PHE A O 1
ATOM 1678 N N . VAL A 1 250 ? 27.206 -24.933 223.690 1.00 59.09 293 VAL A N 1
ATOM 1679 C CA . VAL A 1 250 ? 25.816 -25.221 224.024 1.00 59.12 293 VAL A CA 1
ATOM 1680 C C . VAL A 1 250 ? 25.556 -26.710 224.329 1.00 59.38 293 VAL A C 1
ATOM 1681 O O . VAL A 1 250 ? 26.173 -27.593 223.735 1.00 59.25 293 VAL A O 1
ATOM 1685 N N . ARG A 1 251 ? 24.654 -26.977 225.273 1.00 59.81 294 ARG A N 1
ATOM 1686 C CA . ARG A 1 251 ? 24.209 -28.342 225.567 1.00 60.24 294 ARG A CA 1
ATOM 1687 C C . ARG A 1 251 ? 23.023 -28.722 224.676 1.00 60.44 294 ARG A C 1
ATOM 1688 O O . ARG A 1 251 ? 22.020 -28.011 224.634 1.00 60.55 294 ARG A O 1
ATOM 1696 N N . ALA A 1 252 ? 23.133 -29.832 223.955 1.00 60.79 295 ALA A N 1
ATOM 1697 C CA . ALA A 1 252 ? 22.063 -30.238 223.040 1.00 61.35 295 ALA A CA 1
ATOM 1698 C C . ALA A 1 252 ? 21.482 -31.606 223.372 1.00 61.81 295 ALA A C 1
ATOM 1699 O O . ALA A 1 252 ? 22.235 -32.561 223.580 1.00 62.05 295 ALA A O 1
ATOM 1701 N N . ARG A 1 253 ? 20.156 -31.716 223.419 1.00 62.11 296 ARG A N 1
ATOM 1702 C CA . ARG A 1 253 ? 19.561 -33.043 223.611 1.00 62.34 296 ARG A CA 1
ATOM 1703 C C . ARG A 1 253 ? 18.627 -33.473 222.478 1.00 62.40 296 ARG A C 1
ATOM 1704 O O . ARG A 1 253 ? 17.929 -32.653 221.875 1.00 62.38 296 ARG A O 1
ATOM 1712 N N . LEU A 1 254 ? 18.655 -34.774 222.206 1.00 62.52 297 LEU A N 1
ATOM 1713 C CA . LEU A 1 254 ? 17.925 -35.383 221.104 1.00 62.76 297 LEU A CA 1
ATOM 1714 C C . LEU A 1 254 ? 16.867 -36.371 221.582 1.00 62.95 297 LEU A C 1
ATOM 1715 O O . LEU A 1 254 ? 17.160 -37.281 222.364 1.00 62.92 297 LEU A O 1
ATOM 1720 N N . GLU A 1 255 ? 15.639 -36.179 221.107 1.00 63.16 298 GLU A N 1
ATOM 1721 C CA . GLU A 1 255 ? 14.563 -37.116 221.384 1.00 63.40 298 GLU A CA 1
ATOM 1722 C C . GLU A 1 255 ? 14.642 -38.307 220.439 1.00 63.53 298 GLU A C 1
ATOM 1723 O O . GLU A 1 255 ? 15.048 -39.398 220.851 1.00 63.80 298 GLU A O 1
ATOM 1729 N N . THR B 1 10 ? 22.498 -5.301 243.066 1.00 73.78 53 THR B N 1
ATOM 1730 C CA . THR B 1 10 ? 22.948 -4.399 241.957 1.00 73.84 53 THR B CA 1
ATOM 1731 C C . THR B 1 10 ? 24.453 -4.090 242.059 1.00 73.72 53 THR B C 1
ATOM 1732 O O . THR B 1 10 ? 24.856 -3.177 242.786 1.00 73.64 53 THR B O 1
ATOM 1736 N N . THR B 1 11 ? 25.276 -4.848 241.328 1.00 73.64 54 THR B N 1
ATOM 1737 C CA . THR B 1 11 ? 26.741 -4.752 241.456 1.00 73.55 54 THR B CA 1
ATOM 1738 C C . THR B 1 11 ? 27.507 -4.204 240.234 1.00 73.59 54 THR B C 1
ATOM 1739 O O . THR B 1 11 ? 26.949 -3.537 239.352 1.00 73.48 54 THR B O 1
ATOM 1743 N N . GLU B 1 12 ? 28.800 -4.522 240.215 1.00 73.54 55 GLU B N 1
ATOM 1744 C CA . GLU B 1 12 ? 29.789 -3.928 239.329 1.00 73.40 55 GLU B CA 1
ATOM 1745 C C . GLU B 1 12 ? 30.269 -4.895 238.244 1.00 73.24 55 GLU B C 1
ATOM 1746 O O . GLU B 1 12 ? 30.474 -6.083 238.500 1.00 73.36 55 GLU B O 1
ATOM 1752 N N . LEU B 1 13 ? 30.455 -4.365 237.037 1.00 73.01 56 LEU B N 1
ATOM 1753 C CA . LEU B 1 13 ? 31.018 -5.107 235.907 1.00 72.73 56 LEU B CA 1
ATOM 1754 C C . LEU B 1 13 ? 31.914 -4.173 235.080 1.00 72.41 56 LEU B C 1
ATOM 1755 O O . LEU B 1 13 ? 31.411 -3.237 234.460 1.00 72.44 56 LEU B O 1
ATOM 1760 N N . PRO B 1 14 ? 33.240 -4.421 235.071 1.00 72.10 57 PRO B N 1
ATOM 1761 C CA . PRO B 1 14 ? 34.200 -3.455 234.529 1.00 71.87 57 PRO B CA 1
ATOM 1762 C C . PRO B 1 14 ? 34.074 -3.233 233.027 1.00 71.69 57 PRO B C 1
ATOM 1763 O O . PRO B 1 14 ? 33.732 -4.159 232.292 1.00 71.92 57 PRO B O 1
ATOM 1767 N N . GLY B 1 15 ? 34.354 -2.008 232.588 1.00 71.32 58 GLY B N 1
ATOM 1768 C CA . GLY B 1 15 ? 34.287 -1.660 231.175 1.00 70.82 58 GLY B CA 1
ATOM 1769 C C . GLY B 1 15 ? 35.268 -0.595 230.727 1.00 70.56 58 GLY B C 1
ATOM 1770 O O . GLY B 1 15 ? 35.916 0.054 231.548 1.00 70.44 58 GLY B O 1
ATOM 1771 N N . ARG B 1 16 ? 35.375 -0.428 229.412 1.00 70.30 59 ARG B N 1
ATOM 1772 C CA . ARG B 1 16 ? 36.220 0.605 228.821 1.00 70.27 59 ARG B CA 1
ATOM 1773 C C . ARG B 1 16 ? 35.393 1.414 227.810 1.00 69.70 59 ARG B C 1
ATOM 1774 O O . ARG B 1 16 ? 34.544 0.854 227.108 1.00 69.86 59 ARG B O 1
ATOM 1782 N N . THR B 1 17 ? 35.623 2.723 227.746 1.00 68.88 60 THR B N 1
ATOM 1783 C CA . THR B 1 17 ? 34.842 3.569 226.845 1.00 68.04 60 THR B CA 1
ATOM 1784 C C . THR B 1 17 ? 35.479 3.608 225.470 1.00 67.73 60 THR B C 1
ATOM 1785 O O . THR B 1 17 ? 36.700 3.679 225.370 1.00 67.71 60 THR B O 1
ATOM 1789 N N . SER B 1 18 ? 34.653 3.563 224.427 1.00 67.21 61 SER B N 1
ATOM 1790 C CA . SER B 1 18 ? 35.123 3.770 223.059 1.00 67.01 61 SER B CA 1
ATOM 1791 C C . SER B 1 18 ? 34.276 4.819 222.320 1.00 66.55 61 SER B C 1
ATOM 1792 O O . SER B 1 18 ? 33.144 5.092 222.722 1.00 66.59 61 SER B O 1
ATOM 1795 N N . ALA B 1 19 ? 34.818 5.397 221.247 1.00 65.83 62 ALA B N 1
ATOM 1796 C CA . ALA B 1 19 ? 34.125 6.454 220.508 1.00 65.34 62 ALA B CA 1
ATOM 1797 C C . ALA B 1 19 ? 32.876 5.954 219.803 1.00 64.92 62 ALA B C 1
ATOM 1798 O O . ALA B 1 19 ? 32.833 4.834 219.299 1.00 64.90 62 ALA B O 1
ATOM 1800 N N . TYR B 1 20 ? 31.866 6.812 219.781 1.00 64.38 63 TYR B N 1
ATOM 1801 C CA . TYR B 1 20 ? 30.597 6.532 219.131 1.00 63.85 63 TYR B CA 1
ATOM 1802 C C . TYR B 1 20 ? 30.734 6.566 217.606 1.00 63.62 63 TYR B C 1
ATOM 1803 O O . TYR B 1 20 ? 30.067 5.795 216.916 1.00 63.62 63 TYR B O 1
ATOM 1812 N N . ARG B 1 21 ? 31.587 7.452 217.086 1.00 63.16 64 ARG B N 1
ATOM 1813 C CA . ARG B 1 21 ? 31.872 7.552 215.655 1.00 62.97 64 ARG B CA 1
ATOM 1814 C C . ARG B 1 21 ? 33.291 8.040 215.456 1.00 62.65 64 ARG B C 1
ATOM 1815 O O . ARG B 1 21 ? 33.765 8.876 216.214 1.00 62.65 64 ARG B O 1
ATOM 1823 N N . ILE B 1 22 ? 33.975 7.493 214.454 1.00 62.55 65 ILE B N 1
ATOM 1824 C CA . ILE B 1 22 ? 35.295 7.980 214.066 1.00 61.81 65 ILE B CA 1
ATOM 1825 C C . ILE B 1 22 ? 35.311 8.216 212.559 1.00 61.70 65 ILE B C 1
ATOM 1826 O O . ILE B 1 22 ? 34.708 7.475 211.783 1.00 62.20 65 ILE B O 1
ATOM 1831 N N . ALA B 1 23 ? 35.999 9.274 212.162 1.00 61.24 66 ALA B N 1
ATOM 1832 C CA . ALA B 1 23 ? 36.164 9.607 210.772 1.00 60.69 66 ALA B CA 1
ATOM 1833 C C . ALA B 1 23 ? 37.587 10.081 210.539 1.00 60.69 66 ALA B C 1
ATOM 1834 O O . ALA B 1 23 ? 38.140 10.814 211.355 1.00 60.66 66 ALA B O 1
ATOM 1836 N N . GLU B 1 24 ? 38.174 9.635 209.430 1.00 60.65 67 GLU B N 1
ATOM 1837 C CA . GLU B 1 24 ? 39.460 10.134 208.980 1.00 60.70 67 GLU B CA 1
ATOM 1838 C C . GLU B 1 24 ? 39.232 11.346 208.070 1.00 60.49 67 GLU B C 1
ATOM 1839 O O . GLU B 1 24 ? 38.239 11.405 207.350 1.00 60.33 67 GLU B O 1
ATOM 1845 N N . VAL B 1 25 ? 40.132 12.323 208.127 1.00 60.43 68 VAL B N 1
ATOM 1846 C CA . VAL B 1 25 ? 40.064 13.503 207.274 1.00 60.27 68 VAL B CA 1
ATOM 1847 C C . VAL B 1 25 ? 41.083 13.286 206.163 1.00 60.09 68 VAL B C 1
ATOM 1848 O O . VAL B 1 25 ? 42.295 13.185 206.398 1.00 59.70 68 VAL B O 1
ATOM 1852 N N . ARG B 1 26 ? 40.569 13.208 204.943 1.00 60.18 69 ARG B N 1
ATOM 1853 C CA . ARG B 1 26 ? 41.373 12.914 203.751 1.00 59.83 69 ARG B CA 1
ATOM 1854 C C . ARG B 1 26 ? 41.110 13.878 202.588 1.00 60.13 69 ARG B C 1
ATOM 1855 O O . ARG B 1 26 ? 39.977 14.335 202.374 1.00 60.00 69 ARG B O 1
ATOM 1863 N N . PRO B 1 27 ? 42.162 14.193 201.820 1.00 60.16 70 PRO B N 1
ATOM 1864 C CA . PRO B 1 27 ? 41.941 15.028 200.646 1.00 60.38 70 PRO B CA 1
ATOM 1865 C C . PRO B 1 27 ? 41.445 14.208 199.470 1.00 60.91 70 PRO B C 1
ATOM 1866 O O . PRO B 1 27 ? 41.915 13.095 199.228 1.00 61.44 70 PRO B O 1
ATOM 1870 N N . GLN B 1 28 ? 40.505 14.760 198.725 1.00 61.22 71 GLN B N 1
ATOM 1871 C CA . GLN B 1 28 ? 39.984 14.076 197.557 1.00 61.04 71 GLN B CA 1
ATOM 1872 C C . GLN B 1 28 ? 40.479 14.784 196.299 1.00 60.98 71 GLN B C 1
ATOM 1873 O O . GLN B 1 28 ? 40.025 14.547 195.183 1.00 61.07 71 GLN B O 1
ATOM 1879 N N . VAL B 1 29 ? 41.458 15.650 196.509 1.00 60.83 72 VAL B N 1
ATOM 1880 C CA . VAL B 1 29 ? 42.039 16.471 195.466 1.00 60.36 72 VAL B CA 1
ATOM 1881 C C . VAL B 1 29 ? 43.466 16.741 195.894 1.00 60.09 72 VAL B C 1
ATOM 1882 O O . VAL B 1 29 ? 43.716 16.919 197.076 1.00 60.38 72 VAL B O 1
ATOM 1886 N N . SER B 1 30 ? 44.394 16.738 194.946 1.00 59.93 73 SER B N 1
ATOM 1887 C CA . SER B 1 30 ? 45.814 16.923 195.214 1.00 60.24 73 SER B CA 1
ATOM 1888 C C . SER B 1 30 ? 46.177 18.387 195.199 1.00 60.29 73 SER B C 1
ATOM 1889 O O . SER B 1 30 ? 45.556 19.156 194.471 1.00 59.91 73 SER B O 1
ATOM 1892 N N . GLY B 1 31 ? 47.198 18.761 195.967 1.00 60.39 74 GLY B N 1
ATOM 1893 C CA . GLY B 1 31 ? 47.669 20.135 195.966 1.00 61.18 74 GLY B CA 1
ATOM 1894 C C . GLY B 1 31 ? 48.425 20.468 197.226 1.00 61.57 74 GLY B C 1
ATOM 1895 O O . GLY B 1 31 ? 48.830 19.550 197.938 1.00 62.05 74 GLY B O 1
ATOM 1896 N N . ILE B 1 32 ? 48.607 21.768 197.481 1.00 61.36 75 ILE B N 1
ATOM 1897 C CA . ILE B 1 32 ? 49.338 22.269 198.637 1.00 60.90 75 ILE B CA 1
ATOM 1898 C C . ILE B 1 32 ? 48.348 22.699 199.700 1.00 61.12 75 ILE B C 1
ATOM 1899 O O . ILE B 1 32 ? 47.376 23.373 199.373 1.00 62.03 75 ILE B O 1
ATOM 1904 N N . ILE B 1 33 ? 48.587 22.333 200.961 1.00 60.86 76 ILE B N 1
ATOM 1905 C CA . ILE B 1 33 ? 47.794 22.838 202.093 1.00 60.03 76 ILE B CA 1
ATOM 1906 C C . ILE B 1 33 ? 48.139 24.306 202.309 1.00 59.92 76 ILE B C 1
ATOM 1907 O O . ILE B 1 33 ? 49.235 24.641 202.752 1.00 59.67 76 ILE B O 1
ATOM 1912 N N . LEU B 1 34 ? 47.182 25.167 201.988 1.00 59.97 77 LEU B N 1
ATOM 1913 C CA . LEU B 1 34 ? 47.336 26.599 202.168 1.00 59.98 77 LEU B CA 1
ATOM 1914 C C . LEU B 1 34 ? 47.173 27.014 203.623 1.00 59.96 77 LEU B C 1
ATOM 1915 O O . LEU B 1 34 ? 47.953 27.825 204.116 1.00 60.17 77 LEU B O 1
ATOM 1920 N N . LYS B 1 35 ? 46.162 26.477 204.303 1.00 59.95 78 LYS B N 1
ATOM 1921 C CA . LYS B 1 35 ? 45.943 26.790 205.723 1.00 60.55 78 LYS B CA 1
ATOM 1922 C C . LYS B 1 35 ? 45.296 25.625 206.465 1.00 60.64 78 LYS B C 1
ATOM 1923 O O . LYS B 1 35 ? 44.562 24.837 205.865 1.00 60.69 78 LYS B O 1
ATOM 1929 N N . ARG B 1 36 ? 45.601 25.524 207.758 1.00 60.67 79 ARG B N 1
ATOM 1930 C CA . ARG B 1 36 ? 44.938 24.608 208.676 1.00 60.57 79 ARG B CA 1
ATOM 1931 C C . ARG B 1 36 ? 44.001 25.476 209.496 1.00 60.68 79 ARG B C 1
ATOM 1932 O O . ARG B 1 36 ? 44.433 26.501 210.028 1.00 60.80 79 ARG B O 1
ATOM 1940 N N . ASN B 1 37 ? 42.735 25.084 209.604 1.00 60.79 80 ASN B N 1
ATOM 1941 C CA . ASN B 1 37 ? 41.735 25.941 210.249 1.00 61.30 80 ASN B CA 1
ATOM 1942 C C . ASN B 1 37 ? 41.301 25.561 211.653 1.00 61.65 80 ASN B C 1
ATOM 1943 O O . ASN B 1 37 ? 40.501 26.259 212.273 1.00 62.24 80 ASN B O 1
ATOM 1948 N N . PHE B 1 38 ? 41.853 24.475 212.165 1.00 61.67 81 PHE B N 1
ATOM 1949 C CA . PHE B 1 38 ? 41.510 24.026 213.492 1.00 61.73 81 PHE B CA 1
ATOM 1950 C C . PHE B 1 38 ? 42.736 24.023 214.398 1.00 62.13 81 PHE B C 1
ATOM 1951 O O . PHE B 1 38 ? 43.867 23.878 213.921 1.00 61.94 81 PHE B O 1
ATOM 1959 N N . LYS B 1 39 ? 42.501 24.201 215.699 1.00 62.61 82 LYS B N 1
ATOM 1960 C CA . LYS B 1 39 ? 43.515 23.892 216.695 1.00 62.82 82 LYS B CA 1
ATOM 1961 C C . LYS B 1 39 ? 43.435 22.386 216.989 1.00 63.04 82 LYS B C 1
ATOM 1962 O O . LYS B 1 39 ? 42.353 21.777 216.971 1.00 63.08 82 LYS B O 1
ATOM 1968 N N . GLU B 1 40 ? 44.596 21.782 217.220 1.00 62.98 83 GLU B N 1
ATOM 1969 C CA . GLU B 1 40 ? 44.689 20.348 217.472 1.00 63.20 83 GLU B CA 1
ATOM 1970 C C . GLU B 1 40 ? 44.127 20.036 218.844 1.00 62.55 83 GLU B C 1
ATOM 1971 O O . GLU B 1 40 ? 44.521 20.662 219.827 1.00 62.52 83 GLU B O 1
ATOM 1977 N N . GLY B 1 41 ? 43.218 19.070 218.913 1.00 61.84 84 GLY B N 1
ATOM 1978 C CA . GLY B 1 41 ? 42.584 18.718 220.176 1.00 60.89 84 GLY B CA 1
ATOM 1979 C C . GLY B 1 41 ? 41.280 19.451 220.408 1.00 60.45 84 GLY B C 1
ATOM 1980 O O . GLY B 1 41 ? 40.678 19.307 221.462 1.00 60.11 84 GLY B O 1
ATOM 1981 N N . SER B 1 42 ? 40.831 20.230 219.428 1.00 60.42 85 SER B N 1
ATOM 1982 C CA . SER B 1 42 ? 39.625 21.036 219.589 1.00 60.46 85 SER B CA 1
ATOM 1983 C C . SER B 1 42 ? 38.380 20.359 219.033 1.00 60.73 85 SER B C 1
ATOM 1984 O O . SER B 1 42 ? 38.470 19.407 218.263 1.00 60.97 85 SER B O 1
ATOM 1987 N N . ASP B 1 43 ? 37.218 20.855 219.440 1.00 61.20 86 ASP B N 1
ATOM 1988 C CA . ASP B 1 43 ? 35.938 20.343 218.967 1.00 61.63 86 ASP B CA 1
ATOM 1989 C C . ASP B 1 43 ? 35.526 20.989 217.640 1.00 62.15 86 ASP B C 1
ATOM 1990 O O . ASP B 1 43 ? 35.558 22.221 217.494 1.00 62.44 86 ASP B O 1
ATOM 1995 N N . ILE B 1 44 ? 35.138 20.139 216.689 1.00 62.52 87 ILE B N 1
ATOM 1996 C CA . ILE B 1 44 ? 34.894 20.541 215.307 1.00 62.80 87 ILE B CA 1
ATOM 1997 C C . ILE B 1 44 ? 33.487 20.196 214.821 1.00 63.31 87 ILE B C 1
ATOM 1998 O O . ILE B 1 44 ? 32.884 19.238 215.304 1.00 63.88 87 ILE B O 1
ATOM 2003 N N . GLU B 1 45 ? 32.958 20.971 213.875 1.00 63.78 88 GLU B N 1
ATOM 2004 C CA . GLU B 1 45 ? 31.652 20.653 213.267 1.00 64.35 88 GLU B CA 1
ATOM 2005 C C . GLU B 1 45 ? 31.780 20.044 211.867 1.00 64.29 88 GLU B C 1
ATOM 2006 O O . GLU B 1 45 ? 32.606 20.482 211.064 1.00 64.27 88 GLU B O 1
ATOM 2012 N N . ALA B 1 46 ? 30.960 19.033 211.580 1.00 64.14 89 ALA B N 1
ATOM 2013 C CA . ALA B 1 46 ? 30.930 18.413 210.253 1.00 63.97 89 ALA B CA 1
ATOM 2014 C C . ALA B 1 46 ? 30.728 19.454 209.158 1.00 63.97 89 ALA B C 1
ATOM 2015 O O . ALA B 1 46 ? 29.931 20.376 209.311 1.00 63.83 89 ALA B O 1
ATOM 2017 N N . GLY B 1 47 ? 31.462 19.312 208.060 1.00 64.17 90 GLY B N 1
ATOM 2018 C CA . GLY B 1 47 ? 31.305 20.218 206.924 1.00 64.67 90 GLY B CA 1
ATOM 2019 C C . GLY B 1 47 ? 32.027 21.560 206.994 1.00 64.79 90 GLY B C 1
ATOM 2020 O O . GLY B 1 47 ? 32.096 22.278 205.991 1.00 65.09 90 GLY B O 1
ATOM 2021 N N . VAL B 1 48 ? 32.566 21.908 208.160 1.00 64.48 91 VAL B N 1
ATOM 2022 C CA . VAL B 1 48 ? 33.428 23.074 208.298 1.00 64.22 91 VAL B CA 1
ATOM 2023 C C . VAL B 1 48 ? 34.767 22.792 207.629 1.00 64.12 91 VAL B C 1
ATOM 2024 O O . VAL B 1 48 ? 35.278 21.670 207.693 1.00 64.83 91 VAL B O 1
ATOM 2028 N N . SER B 1 49 ? 35.341 23.803 206.990 1.00 63.50 92 SER B N 1
ATOM 2029 C CA . SER B 1 49 ? 36.646 23.641 206.382 1.00 62.90 92 SER B CA 1
ATOM 2030 C C . SER B 1 49 ? 37.734 23.476 207.426 1.00 62.12 92 SER B C 1
ATOM 2031 O O . SER B 1 49 ? 37.974 24.341 208.257 1.00 62.18 92 SER B O 1
ATOM 2034 N N . LEU B 1 50 ? 38.373 22.321 207.373 1.00 61.75 93 LEU B N 1
ATOM 2035 C CA . LEU B 1 50 ? 39.457 21.985 208.291 1.00 61.24 93 LEU B CA 1
ATOM 2036 C C . LEU B 1 50 ? 40.799 22.375 207.699 1.00 61.06 93 LEU B C 1
ATOM 2037 O O . LEU B 1 50 ? 41.618 22.963 208.395 1.00 61.01 93 LEU B O 1
ATOM 2042 N N . TYR B 1 51 ? 41.016 22.031 206.429 1.00 60.85 94 TYR B N 1
ATOM 2043 C CA . TYR B 1 51 ? 42.163 22.523 205.674 1.00 60.35 94 TYR B CA 1
ATOM 2044 C C . TYR B 1 51 ? 41.715 23.148 204.370 1.00 60.13 94 TYR B C 1
ATOM 2045 O O . TYR B 1 51 ? 40.753 22.682 203.762 1.00 60.03 94 TYR B O 1
ATOM 2054 N N . GLN B 1 52 ? 42.425 24.186 203.937 1.00 59.87 95 GLN B N 1
ATOM 2055 C CA . GLN B 1 52 ? 42.222 24.745 202.610 1.00 59.72 95 GLN B CA 1
ATOM 2056 C C . GLN B 1 52 ? 43.429 24.386 201.765 1.00 59.67 95 GLN B C 1
ATOM 2057 O O . GLN B 1 52 ? 44.567 24.754 202.065 1.00 59.78 95 GLN B O 1
ATOM 2063 N N . ILE B 1 53 ? 43.157 23.636 200.705 1.00 59.57 96 ILE B N 1
ATOM 2064 C CA . ILE B 1 53 ? 44.151 23.300 199.690 1.00 58.84 96 ILE B CA 1
ATOM 2065 C C . ILE B 1 53 ? 44.164 24.482 198.733 1.00 58.31 96 ILE B C 1
ATOM 2066 O O . ILE B 1 53 ? 43.109 25.061 198.479 1.00 58.05 96 ILE B O 1
ATOM 2071 N N . ASP B 1 54 ? 45.322 24.849 198.193 1.00 58.07 97 ASP B N 1
ATOM 2072 C CA . ASP B 1 54 ? 45.376 25.996 197.290 1.00 58.41 97 ASP B CA 1
ATOM 2073 C C . ASP B 1 54 ? 44.483 25.840 196.079 1.00 58.43 97 ASP B C 1
ATOM 2074 O O . ASP B 1 54 ? 44.757 24.999 195.231 1.00 58.57 97 ASP B O 1
ATOM 2079 N N . PRO B 1 55 ? 43.431 26.673 195.985 1.00 58.48 98 PRO B N 1
ATOM 2080 C CA . PRO B 1 55 ? 42.442 26.478 194.923 1.00 58.37 98 PRO B CA 1
ATOM 2081 C C . PRO B 1 55 ? 42.736 27.138 193.564 1.00 58.43 98 PRO B C 1
ATOM 2082 O O . PRO B 1 55 ? 42.016 26.846 192.607 1.00 58.61 98 PRO B O 1
ATOM 2086 N N . ALA B 1 56 ? 43.749 28.007 193.468 1.00 58.15 99 ALA B N 1
ATOM 2087 C CA . ALA B 1 56 ? 44.036 28.769 192.234 1.00 57.79 99 ALA B CA 1
ATOM 2088 C C . ALA B 1 56 ? 43.751 28.016 190.920 1.00 57.67 99 ALA B C 1
ATOM 2089 O O . ALA B 1 56 ? 42.846 28.384 190.177 1.00 57.85 99 ALA B O 1
ATOM 2091 N N . THR B 1 57 ? 44.486 26.951 190.637 1.00 57.45 100 THR B N 1
ATOM 2092 C CA . THR B 1 57 ? 44.281 26.210 189.389 1.00 57.65 100 THR B CA 1
ATOM 2093 C C . THR B 1 57 ? 42.871 25.600 189.269 1.00 57.38 100 THR B C 1
ATOM 2094 O O . THR B 1 57 ? 42.260 25.593 188.187 1.00 57.41 100 THR B O 1
ATOM 2098 N N . TYR B 1 58 ? 42.360 25.087 190.383 1.00 56.74 101 TYR B N 1
ATOM 2099 C CA . TYR B 1 58 ? 41.006 24.542 190.416 1.00 56.24 101 TYR B CA 1
ATOM 2100 C C . TYR B 1 58 ? 39.947 25.598 190.113 1.00 55.57 101 TYR B C 1
ATOM 2101 O O . TYR B 1 58 ? 38.995 25.317 189.382 1.00 56.03 101 TYR B O 1
ATOM 2110 N N . GLN B 1 59 ? 40.127 26.805 190.651 1.00 54.64 102 GLN B N 1
ATOM 2111 C CA . GLN B 1 59 ? 39.246 27.934 190.351 1.00 53.40 102 GLN B CA 1
ATOM 2112 C C . GLN B 1 59 ? 39.294 28.279 188.867 1.00 53.33 102 GLN B C 1
ATOM 2113 O O . GLN B 1 59 ? 38.242 28.463 188.251 1.00 53.38 102 GLN B O 1
ATOM 2119 N N . ALA B 1 60 ? 40.509 28.355 188.317 1.00 52.87 103 ALA B N 1
ATOM 2120 C CA . ALA B 1 60 ? 40.740 28.769 186.940 1.00 52.71 103 ALA B CA 1
ATOM 2121 C C . ALA B 1 60 ? 40.006 27.827 185.996 1.00 53.11 103 ALA B C 1
ATOM 2122 O O . ALA B 1 60 ? 39.271 28.287 185.115 1.00 53.50 103 ALA B O 1
ATOM 2124 N N . THR B 1 61 ? 40.184 26.519 186.200 1.00 53.24 104 THR B N 1
ATOM 2125 C CA . THR B 1 61 ? 39.494 25.494 185.425 1.00 52.94 104 THR B CA 1
ATOM 2126 C C . THR B 1 61 ? 37.990 25.748 185.441 1.00 52.74 104 THR B C 1
ATOM 2127 O O . THR B 1 61 ? 37.378 25.869 184.377 1.00 52.63 104 THR B O 1
ATOM 2131 N N . TYR B 1 62 ? 37.413 25.820 186.639 1.00 52.23 105 TYR B N 1
ATOM 2132 C CA . TYR B 1 62 ? 35.980 26.073 186.808 1.00 52.31 105 TYR B CA 1
ATOM 2133 C C . TYR B 1 62 ? 35.476 27.326 186.081 1.00 53.14 105 TYR B C 1
ATOM 2134 O O . TYR B 1 62 ? 34.599 27.214 185.213 1.00 52.95 105 TYR B O 1
ATOM 2143 N N . ASP B 1 63 ? 36.031 28.503 186.416 1.00 53.48 106 ASP B N 1
ATOM 2144 C CA . ASP B 1 63 ? 35.666 29.725 185.724 1.00 54.14 106 ASP B CA 1
ATOM 2145 C C . ASP B 1 63 ? 35.755 29.430 184.238 1.00 54.55 106 ASP B C 1
ATOM 2146 O O . ASP B 1 63 ? 34.841 29.766 183.473 1.00 54.86 106 ASP B O 1
ATOM 2151 N N . SER B 1 64 ? 36.844 28.778 183.836 1.00 54.57 107 SER B N 1
ATOM 2152 C CA . SER B 1 64 ? 37.075 28.538 182.425 1.00 54.75 107 SER B CA 1
ATOM 2153 C C . SER B 1 64 ? 35.955 27.674 181.847 1.00 55.52 107 SER B C 1
ATOM 2154 O O . SER B 1 64 ? 35.252 28.146 180.956 1.00 56.12 107 SER B O 1
ATOM 2157 N N . ALA B 1 65 ? 35.775 26.446 182.355 1.00 55.86 108 ALA B N 1
ATOM 2158 C CA . ALA B 1 65 ? 34.642 25.581 182.014 1.00 55.83 108 ALA B CA 1
ATOM 2159 C C . ALA B 1 65 ? 33.316 26.350 181.873 1.00 56.14 108 ALA B C 1
ATOM 2160 O O . ALA B 1 65 ? 32.627 26.187 180.867 1.00 56.57 108 ALA B O 1
ATOM 2162 N N . LYS B 1 66 ? 32.951 27.182 182.854 1.00 55.88 109 LYS B N 1
ATOM 2163 C CA . LYS B 1 66 ? 31.654 27.865 182.812 1.00 55.86 109 LYS B CA 1
ATOM 2164 C C . LYS B 1 66 ? 31.548 28.802 181.597 1.00 56.09 109 LYS B C 1
ATOM 2165 O O . LYS B 1 66 ? 30.467 28.962 181.009 1.00 55.89 109 LYS B O 1
ATOM 2171 N N . GLY B 1 67 ? 32.684 29.407 181.238 1.00 56.17 110 GLY B N 1
ATOM 2172 C CA . GLY B 1 67 ? 32.831 30.208 180.034 1.00 56.45 110 GLY B CA 1
ATOM 2173 C C . GLY B 1 67 ? 32.456 29.422 178.797 1.00 57.07 110 GLY B C 1
ATOM 2174 O O . GLY B 1 67 ? 31.732 29.931 177.940 1.00 57.00 110 GLY B O 1
ATOM 2175 N N . ASP B 1 68 ? 32.934 28.176 178.716 1.00 57.82 111 ASP B N 1
ATOM 2176 C CA . ASP B 1 68 ? 32.644 27.295 177.588 1.00 58.09 111 ASP B CA 1
ATOM 2177 C C . ASP B 1 68 ? 31.153 27.018 177.541 1.00 58.07 111 ASP B C 1
ATOM 2178 O O . ASP B 1 68 ? 30.528 27.082 176.473 1.00 58.46 111 ASP B O 1
ATOM 2183 N N . LEU B 1 69 ? 30.569 26.749 178.701 1.00 58.00 112 LEU B N 1
ATOM 2184 C CA . LEU B 1 69 ? 29.158 26.369 178.745 1.00 58.08 112 LEU B CA 1
ATOM 2185 C C . LEU B 1 69 ? 28.284 27.460 178.150 1.00 57.92 112 LEU B C 1
ATOM 2186 O O . LEU B 1 69 ? 27.391 27.184 177.346 1.00 57.70 112 LEU B O 1
ATOM 2191 N N . ALA B 1 70 ? 28.569 28.695 178.555 1.00 57.94 113 ALA B N 1
ATOM 2192 C CA . ALA B 1 70 ? 27.837 29.847 178.088 1.00 57.51 113 ALA B CA 1
ATOM 2193 C C . ALA B 1 70 ? 27.902 29.907 176.562 1.00 57.56 113 ALA B C 1
ATOM 2194 O O . ALA B 1 70 ? 26.863 30.053 175.916 1.00 57.47 113 ALA B O 1
ATOM 2196 N N . LYS B 1 71 ? 29.103 29.762 175.996 1.00 57.50 114 LYS B N 1
ATOM 2197 C CA . LYS B 1 71 ? 29.296 29.787 174.542 1.00 57.55 114 LYS B CA 1
ATOM 2198 C C . LYS B 1 71 ? 28.500 28.683 173.872 1.00 57.85 114 LYS B C 1
ATOM 2199 O O . LYS B 1 71 ? 27.773 28.938 172.911 1.00 57.38 114 LYS B O 1
ATOM 2205 N N . ALA B 1 72 ? 28.642 27.460 174.392 1.00 58.56 115 ALA B N 1
ATOM 2206 C CA . ALA B 1 72 ? 27.886 26.318 173.889 1.00 59.09 115 ALA B CA 1
ATOM 2207 C C . ALA B 1 72 ? 26.390 26.600 174.001 1.00 59.63 115 ALA B C 1
ATOM 2208 O O . ALA B 1 72 ? 25.639 26.348 173.055 1.00 60.04 115 ALA B O 1
ATOM 2210 N N . GLN B 1 73 ? 25.971 27.139 175.144 1.00 59.76 116 GLN B N 1
ATOM 2211 C CA . GLN B 1 73 ? 24.565 27.429 175.386 1.00 60.02 116 GLN B CA 1
ATOM 2212 C C . GLN B 1 73 ? 24.022 28.396 174.328 1.00 59.49 116 GLN B C 1
ATOM 2213 O O . GLN B 1 73 ? 22.924 28.189 173.808 1.00 59.78 116 GLN B O 1
ATOM 2219 N N . ALA B 1 74 ? 24.804 29.432 174.015 1.00 58.93 117 ALA B N 1
ATOM 2220 C CA . ALA B 1 74 ? 24.459 30.479 173.040 1.00 57.68 117 ALA B CA 1
ATOM 2221 C C . ALA B 1 74 ? 24.347 29.918 171.622 1.00 57.20 117 ALA B C 1
ATOM 2222 O O . ALA B 1 74 ? 23.471 30.321 170.867 1.00 57.17 117 ALA B O 1
ATOM 2224 N N . ALA B 1 75 ? 25.236 28.992 171.263 1.00 56.67 118 ALA B N 1
ATOM 2225 C CA . ALA B 1 75 ? 25.192 28.336 169.956 1.00 56.07 118 ALA B CA 1
ATOM 2226 C C . ALA B 1 75 ? 23.932 27.481 169.813 1.00 55.87 118 ALA B C 1
ATOM 2227 O O . ALA B 1 75 ? 23.368 27.384 168.723 1.00 55.88 118 ALA B O 1
ATOM 2229 N N . ALA B 1 76 ? 23.481 26.895 170.920 1.00 55.84 119 ALA B N 1
ATOM 2230 C CA . ALA B 1 76 ? 22.262 26.093 170.945 1.00 55.94 119 ALA B CA 1
ATOM 2231 C C . ALA B 1 76 ? 21.063 26.979 170.718 1.00 56.09 119 ALA B C 1
ATOM 2232 O O . ALA B 1 76 ? 20.139 26.597 170.009 1.00 56.08 119 ALA B O 1
ATOM 2234 N N . ASN B 1 77 ? 21.100 28.167 171.321 1.00 56.66 120 ASN B N 1
ATOM 2235 C CA . ASN B 1 77 ? 20.102 29.213 171.091 1.00 56.66 120 ASN B CA 1
ATOM 2236 C C . ASN B 1 77 ? 20.009 29.528 169.590 1.00 56.72 120 ASN B C 1
ATOM 2237 O O . ASN B 1 77 ? 18.903 29.522 169.037 1.00 56.90 120 ASN B O 1
ATOM 2242 N N . ILE B 1 78 ? 21.145 29.740 168.921 1.00 56.58 121 ILE B N 1
ATOM 2243 C CA . ILE B 1 78 ? 21.129 29.984 167.471 1.00 56.63 121 ILE B CA 1
ATOM 2244 C C . ILE B 1 78 ? 20.523 28.811 166.686 1.00 56.84 121 ILE B C 1
ATOM 2245 O O . ILE B 1 78 ? 19.636 29.033 165.855 1.00 56.75 121 ILE B O 1
ATOM 2250 N N . ALA B 1 79 ? 20.963 27.581 166.963 1.00 57.00 122 ALA B N 1
ATOM 2251 C CA . ALA B 1 79 ? 20.424 26.407 166.264 1.00 57.19 122 ALA B CA 1
ATOM 2252 C C . ALA B 1 79 ? 18.940 26.165 166.546 1.00 57.51 122 ALA B C 1
ATOM 2253 O O . ALA B 1 79 ? 18.189 25.864 165.623 1.00 58.14 122 ALA B O 1
ATOM 2255 N N . GLN B 1 80 ? 18.515 26.312 167.796 1.00 57.80 123 GLN B N 1
ATOM 2256 C CA . GLN B 1 80 ? 17.109 26.149 168.169 1.00 58.25 123 GLN B CA 1
ATOM 2257 C C . GLN B 1 80 ? 16.211 27.134 167.421 1.00 58.19 123 GLN B C 1
ATOM 2258 O O . GLN B 1 80 ? 15.152 26.754 166.918 1.00 58.27 123 GLN B O 1
ATOM 2264 N N . LEU B 1 81 ? 16.650 28.390 167.352 1.00 58.17 124 LEU B N 1
ATOM 2265 C CA . LEU B 1 81 ? 15.939 29.445 166.630 1.00 58.14 124 LEU B CA 1
ATOM 2266 C C . LEU B 1 81 ? 15.700 29.075 165.172 1.00 58.19 124 LEU B C 1
ATOM 2267 O O . LEU B 1 81 ? 14.625 29.374 164.645 1.00 58.12 124 LEU B O 1
ATOM 2272 N N . THR B 1 82 ? 16.695 28.440 164.539 1.00 58.28 125 THR B N 1
ATOM 2273 C CA . THR B 1 82 ? 16.590 27.976 163.145 1.00 58.35 125 THR B CA 1
ATOM 2274 C C . THR B 1 82 ? 15.520 26.891 163.004 1.00 58.57 125 THR B C 1
ATOM 2275 O O . THR B 1 82 ? 14.705 26.936 162.084 1.00 58.32 125 THR B O 1
ATOM 2279 N N . VAL B 1 83 ? 15.521 25.934 163.930 1.00 59.04 126 VAL B N 1
ATOM 2280 C CA . VAL B 1 83 ? 14.551 24.841 163.930 1.00 59.63 126 VAL B CA 1
ATOM 2281 C C . VAL B 1 83 ? 13.127 25.372 164.099 1.00 60.22 126 VAL B C 1
ATOM 2282 O O . VAL B 1 83 ? 12.217 24.895 163.419 1.00 60.38 126 VAL B O 1
ATOM 2286 N N . ASN B 1 84 ? 12.950 26.360 164.980 1.00 60.92 127 ASN B N 1
ATOM 2287 C CA . ASN B 1 84 ? 11.658 27.027 165.189 1.00 61.48 127 ASN B CA 1
ATOM 2288 C C . ASN B 1 84 ? 11.113 27.614 163.899 1.00 61.79 127 ASN B C 1
ATOM 2289 O O . ASN B 1 84 ? 9.940 27.423 163.582 1.00 61.86 127 ASN B O 1
ATOM 2294 N N . ARG B 1 85 ? 11.965 28.324 163.163 1.00 62.37 128 ARG B N 1
ATOM 2295 C CA . ARG B 1 85 ? 11.570 28.895 161.874 1.00 63.09 128 ARG B CA 1
ATOM 2296 C C . ARG B 1 85 ? 11.068 27.818 160.920 1.00 63.57 128 ARG B C 1
ATOM 2297 O O . ARG B 1 85 ? 9.987 27.962 160.354 1.00 63.66 128 ARG B O 1
ATOM 2305 N N . TYR B 1 86 ? 11.843 26.745 160.765 1.00 64.26 129 TYR B N 1
ATOM 2306 C CA . TYR B 1 86 ? 11.442 25.607 159.944 1.00 64.93 129 TYR B CA 1
ATOM 2307 C C . TYR B 1 86 ? 10.107 25.034 160.388 1.00 65.40 129 TYR B C 1
ATOM 2308 O O . TYR B 1 86 ? 9.220 24.798 159.564 1.00 65.40 129 TYR B O 1
ATOM 2317 N N . GLN B 1 87 ? 9.972 24.826 161.694 1.00 65.96 130 GLN B N 1
ATOM 2318 C CA . GLN B 1 87 ? 8.729 24.342 162.273 1.00 66.70 130 GLN B CA 1
ATOM 2319 C C . GLN B 1 87 ? 7.555 25.232 161.889 1.00 66.85 130 GLN B C 1
ATOM 2320 O O . GLN B 1 87 ? 6.578 24.728 161.346 1.00 66.98 130 GLN B O 1
ATOM 2326 N N . LYS B 1 88 ? 7.664 26.535 162.159 1.00 67.24 131 LYS B N 1
ATOM 2327 C CA . LYS B 1 88 ? 6.585 27.510 161.913 1.00 67.56 131 LYS B CA 1
ATOM 2328 C C . LYS B 1 88 ? 6.157 27.605 160.447 1.00 67.85 131 LYS B C 1
ATOM 2329 O O . LYS B 1 88 ? 4.979 27.808 160.149 1.00 67.85 131 LYS B O 1
ATOM 2335 N N . LEU B 1 89 ? 7.121 27.456 159.543 1.00 68.28 132 LEU B N 1
ATOM 2336 C CA . LEU B 1 89 ? 6.851 27.444 158.109 1.00 68.62 132 LEU B CA 1
ATOM 2337 C C . LEU B 1 89 ? 6.320 26.092 157.605 1.00 68.89 132 LEU B C 1
ATOM 2338 O O . LEU B 1 89 ? 5.883 26.005 156.452 1.00 69.09 132 LEU B O 1
ATOM 2343 N N . LEU B 1 90 ? 6.358 25.050 158.440 1.00 69.10 133 LEU B N 1
ATOM 2344 C CA . LEU B 1 90 ? 5.933 23.701 158.021 1.00 69.22 133 LEU B CA 1
ATOM 2345 C C . LEU B 1 90 ? 4.415 23.570 157.868 1.00 69.29 133 LEU B C 1
ATOM 2346 O O . LEU B 1 90 ? 3.934 22.727 157.100 1.00 69.41 133 LEU B O 1
ATOM 2351 N N . GLY B 1 91 ? 3.675 24.414 158.584 1.00 69.23 134 GLY B N 1
ATOM 2352 C CA . GLY B 1 91 ? 2.224 24.507 158.418 1.00 69.10 134 GLY B CA 1
ATOM 2353 C C . GLY B 1 91 ? 1.754 25.309 157.207 1.00 68.96 134 GLY B C 1
ATOM 2354 O O . GLY B 1 91 ? 0.557 25.307 156.893 1.00 68.99 134 GLY B O 1
ATOM 2355 N N . THR B 1 92 ? 2.681 25.982 156.520 1.00 68.70 135 THR B N 1
ATOM 2356 C CA . THR B 1 92 ? 2.328 26.905 155.428 1.00 68.38 135 THR B CA 1
ATOM 2357 C C . THR B 1 92 ? 2.971 26.596 154.055 1.00 68.15 135 THR B C 1
ATOM 2358 O O . THR B 1 92 ? 2.336 26.812 153.018 1.00 68.15 135 THR B O 1
ATOM 2362 N N . GLN B 1 93 ? 4.202 26.083 154.053 1.00 67.80 136 GLN B N 1
ATOM 2363 C CA . GLN B 1 93 ? 4.988 25.860 152.831 1.00 67.37 136 GLN B CA 1
ATOM 2364 C C . GLN B 1 93 ? 5.349 24.381 152.671 1.00 67.06 136 GLN B C 1
ATOM 2365 O O . GLN B 1 93 ? 5.290 23.619 153.638 1.00 67.10 136 GLN B O 1
ATOM 2371 N N . TYR B 1 94 ? 5.709 23.977 151.455 1.00 66.59 137 TYR B N 1
ATOM 2372 C CA . TYR B 1 94 ? 6.378 22.700 151.247 1.00 66.23 137 TYR B CA 1
ATOM 2373 C C . TYR B 1 94 ? 7.842 22.976 151.564 1.00 66.16 137 TYR B C 1
ATOM 2374 O O . TYR B 1 94 ? 8.463 23.802 150.900 1.00 66.16 137 TYR B O 1
ATOM 2383 N N . ILE B 1 95 ? 8.381 22.311 152.585 1.00 66.11 138 ILE B N 1
ATOM 2384 C CA . ILE B 1 95 ? 9.777 22.483 153.012 1.00 65.87 138 ILE B CA 1
ATOM 2385 C C . ILE B 1 95 ? 10.514 21.161 152.843 1.00 65.75 138 ILE B C 1
ATOM 2386 O O . ILE B 1 95 ? 9.975 20.105 153.182 1.00 65.70 138 ILE B O 1
ATOM 2391 N N . SER B 1 96 ? 11.739 21.218 152.325 1.00 65.52 139 SER B N 1
ATOM 2392 C CA . SER B 1 96 ? 12.497 20.001 152.082 1.00 65.51 139 SER B CA 1
ATOM 2393 C C . SER B 1 96 ? 12.757 19.281 153.391 1.00 65.54 139 SER B C 1
ATOM 2394 O O . SER B 1 96 ? 13.167 19.896 154.384 1.00 65.48 139 SER B O 1
ATOM 2397 N N . LYS B 1 97 ? 12.503 17.976 153.372 1.00 65.54 140 LYS B N 1
ATOM 2398 C CA . LYS B 1 97 ? 12.785 17.116 154.509 1.00 65.53 140 LYS B CA 1
ATOM 2399 C C . LYS B 1 97 ? 14.282 17.207 154.792 1.00 65.36 140 LYS B C 1
ATOM 2400 O O . LYS B 1 97 ? 14.697 17.166 155.943 1.00 65.30 140 LYS B O 1
ATOM 2406 N N . GLN B 1 98 ? 15.074 17.356 153.730 1.00 65.27 141 GLN B N 1
ATOM 2407 C CA . GLN B 1 98 ? 16.530 17.476 153.823 1.00 65.19 141 GLN B CA 1
ATOM 2408 C C . GLN B 1 98 ? 16.986 18.734 154.557 1.00 64.72 141 GLN B C 1
ATOM 2409 O O . GLN B 1 98 ? 17.711 18.621 155.541 1.00 64.86 141 GLN B O 1
ATOM 2415 N N . GLU B 1 99 ? 16.574 19.914 154.090 1.00 64.28 142 GLU B N 1
ATOM 2416 C CA . GLU B 1 99 ? 16.934 21.167 154.762 1.00 63.81 142 GLU B CA 1
ATOM 2417 C C . GLU B 1 99 ? 16.487 21.151 156.224 1.00 63.17 142 GLU B C 1
ATOM 2418 O O . GLU B 1 99 ? 17.151 21.746 157.076 1.00 62.90 142 GLU B O 1
ATOM 2424 N N . TYR B 1 100 ? 15.382 20.450 156.492 1.00 62.49 143 TYR B N 1
ATOM 2425 C CA . TYR B 1 100 ? 14.802 20.330 157.835 1.00 61.85 143 TYR B CA 1
ATOM 2426 C C . TYR B 1 100 ? 15.548 19.376 158.778 1.00 61.42 143 TYR B C 1
ATOM 2427 O O . TYR B 1 100 ? 15.805 19.714 159.947 1.00 61.34 143 TYR B O 1
ATOM 2436 N N . ASP B 1 101 ? 15.881 18.189 158.275 1.00 60.83 144 ASP B N 1
ATOM 2437 C CA . ASP B 1 101 ? 16.666 17.222 159.038 1.00 60.22 144 ASP B CA 1
ATOM 2438 C C . ASP B 1 101 ? 18.052 17.780 159.343 1.00 60.01 144 ASP B C 1
ATOM 2439 O O . ASP B 1 101 ? 18.633 17.459 160.384 1.00 60.07 144 ASP B O 1
ATOM 2444 N N . GLN B 1 102 ? 18.562 18.618 158.441 1.00 59.57 145 GLN B N 1
ATOM 2445 C CA . GLN B 1 102 ? 19.811 19.346 158.656 1.00 59.43 145 GLN B CA 1
ATOM 2446 C C . GLN B 1 102 ? 19.733 20.321 159.845 1.00 59.04 145 GLN B C 1
ATOM 2447 O O . GLN B 1 102 ? 20.652 20.381 160.674 1.00 59.02 145 GLN B O 1
ATOM 2453 N N . ALA B 1 103 ? 18.641 21.076 159.931 1.00 58.46 146 ALA B N 1
ATOM 2454 C CA . ALA B 1 103 ? 18.462 22.027 161.018 1.00 58.05 146 ALA B CA 1
ATOM 2455 C C . ALA B 1 103 ? 18.378 21.248 162.325 1.00 58.04 146 ALA B C 1
ATOM 2456 O O . ALA B 1 103 ? 19.084 21.579 163.283 1.00 58.18 146 ALA B O 1
ATOM 2458 N N . LEU B 1 104 ? 17.535 20.214 162.346 1.00 57.52 147 LEU B N 1
ATOM 2459 C CA . LEU B 1 104 ? 17.407 19.326 163.499 1.00 56.95 147 LEU B CA 1
ATOM 2460 C C . LEU B 1 104 ? 18.744 18.735 163.916 1.00 56.85 147 LEU B C 1
ATOM 2461 O O . LEU B 1 104 ? 19.084 18.728 165.104 1.00 56.65 147 LEU B O 1
ATOM 2466 N N . ALA B 1 105 ? 19.490 18.241 162.928 1.00 56.86 148 ALA B N 1
ATOM 2467 C CA . ALA B 1 105 ? 20.784 17.602 163.151 1.00 56.84 148 ALA B CA 1
ATOM 2468 C C . ALA B 1 105 ? 21.790 18.565 163.755 1.00 56.98 148 ALA B C 1
ATOM 2469 O O . ALA B 1 105 ? 22.605 18.163 164.588 1.00 56.66 148 ALA B O 1
ATOM 2471 N N . ASP B 1 106 ? 21.725 19.831 163.336 1.00 57.51 149 ASP B N 1
ATOM 2472 C CA . ASP B 1 106 ? 22.603 20.859 163.892 1.00 58.03 149 ASP B CA 1
ATOM 2473 C C . ASP B 1 106 ? 22.209 21.303 165.306 1.00 57.92 149 ASP B C 1
ATOM 2474 O O . ASP B 1 106 ? 23.081 21.577 166.139 1.00 57.86 149 ASP B O 1
ATOM 2479 N N . ALA B 1 107 ? 20.905 21.350 165.570 1.00 57.60 150 ALA B N 1
ATOM 2480 C CA . ALA B 1 107 ? 20.393 21.556 166.912 1.00 57.41 150 ALA B CA 1
ATOM 2481 C C . ALA B 1 107 ? 20.858 20.407 167.814 1.00 57.67 150 ALA B C 1
ATOM 2482 O O . ALA B 1 107 ? 21.369 20.640 168.914 1.00 57.69 150 ALA B O 1
ATOM 2484 N N . GLN B 1 108 ? 20.713 19.166 167.348 1.00 58.01 151 GLN B N 1
ATOM 2485 C CA . GLN B 1 108 ? 21.165 18.010 168.129 1.00 58.04 151 GLN B CA 1
ATOM 2486 C C . GLN B 1 108 ? 22.642 18.157 168.489 1.00 58.42 151 GLN B C 1
ATOM 2487 O O . GLN B 1 108 ? 23.013 17.962 169.655 1.00 58.41 151 GLN B O 1
ATOM 2493 N N . GLN B 1 109 ? 23.457 18.537 167.502 1.00 58.74 152 GLN B N 1
ATOM 2494 C CA . GLN B 1 109 ? 24.882 18.785 167.729 1.00 59.28 152 GLN B CA 1
ATOM 2495 C C . GLN B 1 109 ? 25.167 19.906 168.742 1.00 59.76 152 GLN B C 1
ATOM 2496 O O . GLN B 1 109 ? 25.969 19.716 169.664 1.00 60.05 152 GLN B O 1
ATOM 2502 N N . ALA B 1 110 ? 24.515 21.059 168.583 1.00 60.03 153 ALA B N 1
ATOM 2503 C CA . ALA B 1 110 ? 24.711 22.162 169.524 1.00 60.28 153 ALA B CA 1
ATOM 2504 C C . ALA B 1 110 ? 24.264 21.749 170.924 1.00 60.47 153 ALA B C 1
ATOM 2505 O O . ALA B 1 110 ? 24.958 22.061 171.896 1.00 61.21 153 ALA B O 1
ATOM 2507 N N . ASN B 1 111 ? 23.141 21.040 171.036 1.00 60.04 154 ASN B N 1
ATOM 2508 C CA . ASN B 1 111 ? 22.716 20.545 172.344 1.00 60.01 154 ASN B CA 1
ATOM 2509 C C . ASN B 1 111 ? 23.743 19.613 173.003 1.00 59.91 154 ASN B C 1
ATOM 2510 O O . ASN B 1 111 ? 23.979 19.714 174.207 1.00 60.23 154 ASN B O 1
ATOM 2515 N N . ALA B 1 112 ? 24.344 18.726 172.210 1.00 59.40 155 ALA B N 1
ATOM 2516 C CA . ALA B 1 112 ? 25.324 17.774 172.701 1.00 59.31 155 ALA B CA 1
ATOM 2517 C C . ALA B 1 112 ? 26.552 18.485 173.261 1.00 59.32 155 ALA B C 1
ATOM 2518 O O . ALA B 1 112 ? 27.137 18.031 174.248 1.00 59.36 155 ALA B O 1
ATOM 2520 N N . ALA B 1 113 ? 26.940 19.598 172.644 1.00 59.16 156 ALA B N 1
ATOM 2521 C CA . ALA B 1 113 ? 28.059 20.384 173.144 1.00 59.19 156 ALA B CA 1
ATOM 2522 C C . ALA B 1 113 ? 27.673 20.953 174.513 1.00 59.64 156 ALA B C 1
ATOM 2523 O O . ALA B 1 113 ? 28.514 21.029 175.416 1.00 59.53 156 ALA B O 1
ATOM 2525 N N . VAL B 1 114 ? 26.403 21.332 174.670 1.00 59.81 157 VAL B N 1
ATOM 2526 C CA . VAL B 1 114 ? 25.916 21.798 175.964 1.00 60.46 157 VAL B CA 1
ATOM 2527 C C . VAL B 1 114 ? 26.021 20.662 176.989 1.00 60.97 157 VAL B C 1
ATOM 2528 O O . VAL B 1 114 ? 26.643 20.836 178.052 1.00 61.39 157 VAL B O 1
ATOM 2532 N N . THR B 1 115 ? 25.434 19.508 176.677 1.00 60.97 158 THR B N 1
ATOM 2533 C CA . THR B 1 115 ? 25.526 18.362 177.576 1.00 61.55 158 THR B CA 1
ATOM 2534 C C . THR B 1 115 ? 26.992 18.096 177.937 1.00 61.22 158 THR B C 1
ATOM 2535 O O . THR B 1 115 ? 27.315 17.888 179.099 1.00 61.35 158 THR B O 1
ATOM 2539 N N . ALA B 1 116 ? 27.890 18.134 176.955 1.00 61.08 159 ALA B N 1
ATOM 2540 C CA . ALA B 1 116 ? 29.307 17.942 177.244 1.00 60.89 159 ALA B CA 1
ATOM 2541 C C . ALA B 1 116 ? 29.810 19.047 178.165 1.00 61.42 159 ALA B C 1
ATOM 2542 O O . ALA B 1 116 ? 30.450 18.722 179.161 1.00 62.26 159 ALA B O 1
ATOM 2544 N N . ALA B 1 117 ? 29.502 20.317 177.868 1.00 61.17 160 ALA B N 1
ATOM 2545 C CA . ALA B 1 117 ? 30.004 21.437 178.662 1.00 60.98 160 ALA B CA 1
ATOM 2546 C C . ALA B 1 117 ? 29.528 21.463 180.125 1.00 60.90 160 ALA B C 1
ATOM 2547 O O . ALA B 1 117 ? 30.306 21.790 181.030 1.00 60.71 160 ALA B O 1
ATOM 2549 N N . LYS B 1 118 ? 28.262 21.119 180.353 1.00 60.65 161 LYS B N 1
ATOM 2550 C CA . LYS B 1 118 ? 27.753 20.943 181.714 1.00 60.68 161 LYS B CA 1
ATOM 2551 C C . LYS B 1 118 ? 28.580 19.935 182.536 1.00 60.75 161 LYS B C 1
ATOM 2552 O O . LYS B 1 118 ? 28.752 20.100 183.752 1.00 61.54 161 LYS B O 1
ATOM 2558 N N . ALA B 1 119 ? 29.074 18.880 181.900 1.00 59.86 162 ALA B N 1
ATOM 2559 C CA . ALA B 1 119 ? 29.799 17.888 182.676 1.00 59.81 162 ALA B CA 1
ATOM 2560 C C . ALA B 1 119 ? 31.211 18.403 182.956 1.00 59.03 162 ALA B C 1
ATOM 2561 O O . ALA B 1 119 ? 31.824 18.106 183.987 1.00 59.05 162 ALA B O 1
ATOM 2563 N N . ALA B 1 120 ? 31.739 19.196 182.042 1.00 58.49 163 ALA B N 1
ATOM 2564 C CA . ALA B 1 120 ? 33.025 19.791 182.349 1.00 58.42 163 ALA B CA 1
ATOM 2565 C C . ALA B 1 120 ? 32.842 20.810 183.507 1.00 58.48 163 ALA B C 1
ATOM 2566 O O . ALA B 1 120 ? 33.731 20.939 184.361 1.00 58.37 163 ALA B O 1
ATOM 2568 N N . VAL B 1 121 ? 31.682 21.466 183.597 1.00 58.03 164 VAL B N 1
ATOM 2569 C CA . VAL B 1 121 ? 31.494 22.367 184.724 1.00 58.83 164 VAL B CA 1
ATOM 2570 C C . VAL B 1 121 ? 31.425 21.562 186.027 1.00 59.37 164 VAL B C 1
ATOM 2571 O O . VAL B 1 121 ? 32.121 21.873 187.000 1.00 59.75 164 VAL B O 1
ATOM 2575 N N . GLU B 1 122 ? 30.606 20.518 186.024 1.00 59.69 165 GLU B N 1
ATOM 2576 C CA . GLU B 1 122 ? 30.488 19.599 187.156 1.00 60.20 165 GLU B CA 1
ATOM 2577 C C . GLU B 1 122 ? 31.818 19.019 187.652 1.00 60.27 165 GLU B C 1
ATOM 2578 O O . GLU B 1 122 ? 32.087 19.041 188.863 1.00 60.32 165 GLU B O 1
ATOM 2584 N N . THR B 1 123 ? 32.621 18.502 186.719 1.00 60.19 166 THR B N 1
ATOM 2585 C CA . THR B 1 123 ? 33.922 17.908 187.029 1.00 60.31 166 THR B CA 1
ATOM 2586 C C . THR B 1 123 ? 34.784 18.950 187.726 1.00 60.48 166 THR B C 1
ATOM 2587 O O . THR B 1 123 ? 35.397 18.643 188.753 1.00 61.03 166 THR B O 1
ATOM 2591 N N . ALA B 1 124 ? 34.810 20.165 187.175 1.00 60.27 167 ALA B N 1
ATOM 2592 C CA . ALA B 1 124 ? 35.577 21.264 187.753 1.00 59.94 167 ALA B CA 1
ATOM 2593 C C . ALA B 1 124 ? 34.984 21.725 189.076 1.00 60.06 167 ALA B C 1
ATOM 2594 O O . ALA B 1 124 ? 35.741 22.066 189.991 1.00 61.05 167 ALA B O 1
ATOM 2596 N N . ARG B 1 125 ? 33.652 21.730 189.180 1.00 59.55 168 ARG B N 1
ATOM 2597 C CA . ARG B 1 125 ? 32.960 22.221 190.366 1.00 58.81 168 ARG B CA 1
ATOM 2598 C C . ARG B 1 125 ? 33.284 21.318 191.542 1.00 59.14 168 ARG B C 1
ATOM 2599 O O . ARG B 1 125 ? 33.620 21.791 192.626 1.00 59.75 168 ARG B O 1
ATOM 2607 N N . ILE B 1 126 ? 33.196 20.016 191.295 1.00 59.13 169 ILE B N 1
ATOM 2608 C CA . ILE B 1 126 ? 33.464 18.954 192.261 1.00 58.36 169 ILE B CA 1
ATOM 2609 C C . ILE B 1 126 ? 34.897 18.991 192.789 1.00 57.75 169 ILE B C 1
ATOM 2610 O O . ILE B 1 126 ? 35.081 18.876 194.007 1.00 58.39 169 ILE B O 1
ATOM 2615 N N . ASN B 1 127 ? 35.896 19.172 191.926 1.00 56.62 170 ASN B N 1
ATOM 2616 C CA . ASN B 1 127 ? 37.264 19.364 192.418 1.00 56.36 170 ASN B CA 1
ATOM 2617 C C . ASN B 1 127 ? 37.453 20.629 193.247 1.00 56.43 170 ASN B C 1
ATOM 2618 O O . ASN B 1 127 ? 38.141 20.601 194.270 1.00 56.67 170 ASN B O 1
ATOM 2623 N N . LEU B 1 128 ? 36.855 21.738 192.806 1.00 56.19 171 LEU B N 1
ATOM 2624 C CA . LEU B 1 128 ? 36.984 22.994 193.535 1.00 55.96 171 LEU B CA 1
ATOM 2625 C C . LEU B 1 128 ? 36.429 22.826 194.948 1.00 56.03 171 LEU B C 1
ATOM 2626 O O . LEU B 1 128 ? 37.091 23.207 195.918 1.00 55.69 171 LEU B O 1
ATOM 2631 N N . ALA B 1 129 ? 35.240 22.228 195.048 1.00 55.95 172 ALA B N 1
ATOM 2632 C CA . ALA B 1 129 ? 34.610 22.006 196.343 1.00 56.52 172 ALA B CA 1
ATOM 2633 C C . ALA B 1 129 ? 35.568 21.261 197.266 1.00 57.45 172 ALA B C 1
ATOM 2634 O O . ALA B 1 129 ? 35.604 21.567 198.460 1.00 58.30 172 ALA B O 1
ATOM 2636 N N . TYR B 1 130 ? 36.364 20.337 196.717 1.00 58.05 173 TYR B N 1
ATOM 2637 C CA . TYR B 1 130 ? 37.265 19.514 197.524 1.00 58.51 173 TYR B CA 1
ATOM 2638 C C . TYR B 1 130 ? 38.483 20.256 198.029 1.00 58.65 173 TYR B C 1
ATOM 2639 O O . TYR B 1 130 ? 39.254 19.698 198.809 1.00 58.80 173 TYR B O 1
ATOM 2648 N N . THR B 1 131 ? 38.676 21.505 197.605 1.00 58.83 174 THR B N 1
ATOM 2649 C CA . THR B 1 131 ? 39.813 22.285 198.128 1.00 58.43 174 THR B CA 1
ATOM 2650 C C . THR B 1 131 ? 39.575 22.652 199.605 1.00 58.38 174 THR B C 1
ATOM 2651 O O . THR B 1 131 ? 40.511 22.838 200.374 1.00 57.91 174 THR B O 1
ATOM 2655 N N . LYS B 1 132 ? 38.304 22.749 199.979 1.00 58.96 175 LYS B N 1
ATOM 2656 C CA . LYS B 1 132 ? 37.881 22.845 201.362 1.00 60.15 175 LYS B CA 1
ATOM 2657 C C . LYS B 1 132 ? 37.798 21.415 201.884 1.00 60.85 175 LYS B C 1
ATOM 2658 O O . LYS B 1 132 ? 36.877 20.684 201.515 1.00 61.46 175 LYS B O 1
ATOM 2664 N N . VAL B 1 133 ? 38.734 21.010 202.733 1.00 61.34 176 VAL B N 1
ATOM 2665 C CA . VAL B 1 133 ? 38.697 19.660 203.290 1.00 61.92 176 VAL B CA 1
ATOM 2666 C C . VAL B 1 133 ? 37.930 19.635 204.610 1.00 62.05 176 VAL B C 1
ATOM 2667 O O . VAL B 1 133 ? 38.176 20.445 205.503 1.00 62.23 176 VAL B O 1
ATOM 2671 N N . THR B 1 134 ? 36.994 18.699 204.720 1.00 62.30 177 THR B N 1
ATOM 2672 C CA . THR B 1 134 ? 36.091 18.646 205.863 1.00 62.70 177 THR B CA 1
ATOM 2673 C C . THR B 1 134 ? 36.029 17.253 206.464 1.00 62.29 177 THR B C 1
ATOM 2674 O O . THR B 1 134 ? 36.538 16.305 205.885 1.00 62.99 177 THR B O 1
ATOM 2678 N N . SER B 1 135 ? 35.379 17.141 207.619 1.00 61.97 178 SER B N 1
ATOM 2679 C CA . SER B 1 135 ? 35.080 15.864 208.254 1.00 60.91 178 SER B CA 1
ATOM 2680 C C . SER B 1 135 ? 33.605 15.563 208.070 1.00 60.84 178 SER B C 1
ATOM 2681 O O . SER B 1 135 ? 32.763 16.458 208.145 1.00 60.94 178 SER B O 1
ATOM 2684 N N . PRO B 1 136 ? 33.267 14.291 207.833 1.00 60.78 179 PRO B N 1
ATOM 2685 C CA . PRO B 1 136 ? 31.844 13.966 207.675 1.00 60.49 179 PRO B CA 1
ATOM 2686 C C . PRO B 1 136 ? 31.071 13.979 208.989 1.00 60.31 179 PRO B C 1
ATOM 2687 O O . PRO B 1 136 ? 29.846 14.079 208.964 1.00 60.68 179 PRO B O 1
ATOM 2691 N N . ILE B 1 137 ? 31.766 13.884 210.121 1.00 59.76 180 ILE B N 1
ATOM 2692 C CA . ILE B 1 137 ? 31.121 13.876 211.445 1.00 59.36 180 ILE B CA 1
ATOM 2693 C C . ILE B 1 137 ? 31.628 15.019 212.332 1.00 59.64 180 ILE B C 1
ATOM 2694 O O . ILE B 1 137 ? 32.716 15.544 212.101 1.00 59.91 180 ILE B O 1
ATOM 2699 N N . SER B 1 138 ? 30.850 15.408 213.338 1.00 59.68 181 SER B N 1
ATOM 2700 C CA . SER B 1 138 ? 31.302 16.379 214.337 1.00 59.64 181 SER B CA 1
ATOM 2701 C C . SER B 1 138 ? 32.015 15.640 215.461 1.00 59.62 181 SER B C 1
ATOM 2702 O O . SER B 1 138 ? 31.620 14.529 215.811 1.00 59.85 181 SER B O 1
ATOM 2705 N N . GLY B 1 139 ? 33.055 16.237 216.031 1.00 59.26 182 GLY B N 1
ATOM 2706 C CA . GLY B 1 139 ? 33.789 15.550 217.085 1.00 59.38 182 GLY B CA 1
ATOM 2707 C C . GLY B 1 139 ? 35.074 16.236 217.483 1.00 59.63 182 GLY B C 1
ATOM 2708 O O . GLY B 1 139 ? 35.334 17.370 217.068 1.00 59.11 182 GLY B O 1
ATOM 2709 N N . ARG B 1 140 ? 35.865 15.538 218.299 1.00 59.87 183 ARG B N 1
ATOM 2710 C CA . ARG B 1 140 ? 37.174 16.014 218.743 1.00 60.05 183 ARG B CA 1
ATOM 2711 C C . ARG B 1 140 ? 38.204 15.621 217.698 1.00 60.31 183 ARG B C 1
ATOM 2712 O O . ARG B 1 140 ? 38.317 14.438 217.351 1.00 60.36 183 ARG B O 1
ATOM 2720 N N . ILE B 1 141 ? 38.940 16.611 217.204 1.00 60.38 184 ILE B N 1
ATOM 2721 C CA . ILE B 1 141 ? 40.001 16.375 216.229 1.00 60.82 184 ILE B CA 1
ATOM 2722 C C . ILE B 1 141 ? 41.322 16.172 216.975 1.00 61.11 184 ILE B C 1
ATOM 2723 O O . ILE B 1 141 ? 41.535 16.803 218.001 1.00 60.90 184 ILE B O 1
ATOM 2728 N N . GLY B 1 142 ? 42.187 15.287 216.482 1.00 61.65 185 GLY B N 1
ATOM 2729 C CA . GLY B 1 142 ? 43.468 15.007 217.137 1.00 62.47 185 GLY B CA 1
ATOM 2730 C C . GLY B 1 142 ? 44.582 15.894 216.613 1.00 63.08 185 GLY B C 1
ATOM 2731 O O . GLY B 1 142 ? 44.327 17.025 216.193 1.00 63.35 185 GLY B O 1
ATOM 2732 N N . LYS B 1 143 ? 45.814 15.388 216.643 1.00 63.50 186 LYS B N 1
ATOM 2733 C CA . LYS B 1 143 ? 46.946 16.081 216.029 1.00 64.05 186 LYS B CA 1
ATOM 2734 C C . LYS B 1 143 ? 46.765 16.057 214.522 1.00 64.40 186 LYS B C 1
ATOM 2735 O O . LYS B 1 143 ? 46.147 15.133 213.989 1.00 64.42 186 LYS B O 1
ATOM 2741 N N . SER B 1 144 ? 47.284 17.079 213.844 1.00 64.96 187 SER B N 1
ATOM 2742 C CA . SER B 1 144 ? 47.334 17.088 212.381 1.00 65.39 187 SER B CA 1
ATOM 2743 C C . SER B 1 144 ? 48.592 16.346 211.939 1.00 65.59 187 SER B C 1
ATOM 2744 O O . SER B 1 144 ? 49.676 16.574 212.476 1.00 65.36 187 SER B O 1
ATOM 2747 N N . ASN B 1 145 ? 48.434 15.455 210.962 1.00 66.06 188 ASN B N 1
ATOM 2748 C CA . ASN B 1 145 ? 49.534 14.643 210.436 1.00 66.41 188 ASN B CA 1
ATOM 2749 C C . ASN B 1 145 ? 50.360 15.360 209.402 1.00 66.10 188 ASN B C 1
ATOM 2750 O O . ASN B 1 145 ? 51.363 14.836 208.924 1.00 66.26 188 ASN B O 1
ATOM 2755 N N . VAL B 1 146 ? 49.910 16.560 209.067 1.00 65.89 189 VAL B N 1
ATOM 2756 C CA . VAL B 1 146 ? 50.457 17.338 207.969 1.00 65.69 189 VAL B CA 1
ATOM 2757 C C . VAL B 1 146 ? 50.660 18.787 208.409 1.00 65.33 189 VAL B C 1
ATOM 2758 O O . VAL B 1 146 ? 49.805 19.349 209.097 1.00 65.03 189 VAL B O 1
ATOM 2762 N N . THR B 1 147 ? 51.793 19.380 208.035 1.00 65.04 190 THR B N 1
ATOM 2763 C CA . THR B 1 147 ? 52.035 20.782 208.380 1.00 64.77 190 THR B CA 1
ATOM 2764 C C . THR B 1 147 ? 51.419 21.669 207.303 1.00 64.24 190 THR B C 1
ATOM 2765 O O . THR B 1 147 ? 51.057 21.184 206.241 1.00 64.05 190 THR B O 1
ATOM 2769 N N . GLU B 1 148 ? 51.279 22.963 207.584 1.00 63.85 191 GLU B N 1
ATOM 2770 C CA . GLU B 1 148 ? 50.856 23.920 206.564 1.00 63.17 191 GLU B CA 1
ATOM 2771 C C . GLU B 1 148 ? 51.923 24.007 205.489 1.00 62.86 191 GLU B C 1
ATOM 2772 O O . GLU B 1 148 ? 53.114 23.940 205.786 1.00 62.45 191 GLU B O 1
ATOM 2778 N N . GLY B 1 149 ? 51.482 24.144 204.243 1.00 62.68 192 GLY B N 1
ATOM 2779 C CA . GLY B 1 149 ? 52.387 24.174 203.104 1.00 62.50 192 GLY B CA 1
ATOM 2780 C C . GLY B 1 149 ? 52.781 22.784 202.648 1.00 62.42 192 GLY B C 1
ATOM 2781 O O . GLY B 1 149 ? 53.641 22.639 201.793 1.00 62.84 192 GLY B O 1
ATOM 2782 N N . ALA B 1 150 ? 52.170 21.750 203.209 1.00 62.21 193 ALA B N 1
ATOM 2783 C CA . ALA B 1 150 ? 52.466 20.389 202.782 1.00 62.07 193 ALA B CA 1
ATOM 2784 C C . ALA B 1 150 ? 51.781 20.029 201.473 1.00 62.13 193 ALA B C 1
ATOM 2785 O O . ALA B 1 150 ? 50.679 20.502 201.177 1.00 61.91 193 ALA B O 1
ATOM 2787 N N . LEU B 1 151 ? 52.459 19.182 200.704 1.00 62.26 194 LEU B N 1
ATOM 2788 C CA . LEU B 1 151 ? 51.895 18.536 199.524 1.00 62.52 194 LEU B CA 1
ATOM 2789 C C . LEU B 1 151 ? 51.014 17.373 199.928 1.00 62.49 194 LEU B C 1
ATOM 2790 O O . LEU B 1 151 ? 51.475 16.436 200.566 1.00 62.78 194 LEU B O 1
ATOM 2795 N N . VAL B 1 152 ? 49.744 17.449 199.567 1.00 62.83 195 VAL B N 1
ATOM 2796 C CA . VAL B 1 152 ? 48.807 16.362 199.796 1.00 63.24 195 VAL B CA 1
ATOM 2797 C C . VAL B 1 152 ? 48.371 15.806 198.453 1.00 63.54 195 VAL B C 1
ATOM 2798 O O . VAL B 1 152 ? 48.268 16.554 197.482 1.00 64.18 195 VAL B O 1
ATOM 2802 N N . GLN B 1 153 ? 48.113 14.505 198.401 1.00 63.62 196 GLN B N 1
ATOM 2803 C CA . GLN B 1 153 ? 47.715 13.843 197.164 1.00 63.20 196 GLN B CA 1
ATOM 2804 C C . GLN B 1 153 ? 46.400 13.100 197.327 1.00 62.72 196 GLN B C 1
ATOM 2805 O O . GLN B 1 153 ? 46.215 12.367 198.299 1.00 62.69 196 GLN B O 1
ATOM 2811 N N . ASN B 1 154 ? 45.493 13.300 196.375 1.00 62.21 197 ASN B N 1
ATOM 2812 C CA . ASN B 1 154 ? 44.251 12.538 196.313 1.00 61.90 197 ASN B CA 1
ATOM 2813 C C . ASN B 1 154 ? 44.584 11.048 196.359 1.00 61.39 197 ASN B C 1
ATOM 2814 O O . ASN B 1 154 ? 45.337 10.590 195.524 1.00 61.47 197 ASN B O 1
ATOM 2819 N N . GLY B 1 155 ? 44.065 10.312 197.331 1.00 61.02 198 GLY B N 1
ATOM 2820 C CA . GLY B 1 155 ? 44.338 8.876 197.439 1.00 60.73 198 GLY B CA 1
ATOM 2821 C C . GLY B 1 155 ? 45.558 8.450 198.249 1.00 60.90 198 GLY B C 1
ATOM 2822 O O . GLY B 1 155 ? 45.888 7.265 198.300 1.00 61.05 198 GLY B O 1
ATOM 2823 N N . GLN B 1 156 ? 46.238 9.392 198.892 1.00 60.89 199 GLN B N 1
ATOM 2824 C CA . GLN B 1 156 ? 47.392 9.070 199.727 1.00 61.02 199 GLN B CA 1
ATOM 2825 C C . GLN B 1 156 ? 47.038 8.186 200.937 1.00 61.01 199 GLN B C 1
ATOM 2826 O O . GLN B 1 156 ? 45.916 8.231 201.451 1.00 60.96 199 GLN B O 1
ATOM 2832 N N . ALA B 1 157 ? 47.998 7.384 201.389 1.00 60.94 200 ALA B N 1
ATOM 2833 C CA . ALA B 1 157 ? 47.731 6.411 202.452 1.00 60.96 200 ALA B CA 1
ATOM 2834 C C . ALA B 1 157 ? 47.332 7.044 203.791 1.00 61.03 200 ALA B C 1
ATOM 2835 O O . ALA B 1 157 ? 46.227 6.795 204.295 1.00 60.71 200 ALA B O 1
ATOM 2837 N N . THR B 1 158 ? 48.208 7.878 204.347 1.00 61.12 201 THR B N 1
ATOM 2838 C CA . THR B 1 158 ? 47.973 8.407 205.687 1.00 61.31 201 THR B CA 1
ATOM 2839 C C . THR B 1 158 ? 46.962 9.551 205.685 1.00 60.95 201 THR B C 1
ATOM 2840 O O . THR B 1 158 ? 47.014 10.456 204.850 1.00 60.59 201 THR B O 1
ATOM 2844 N N . ALA B 1 159 ? 46.019 9.462 206.618 1.00 60.62 202 ALA B N 1
ATOM 2845 C CA . ALA B 1 159 ? 45.013 10.496 206.812 1.00 60.06 202 ALA B CA 1
ATOM 2846 C C . ALA B 1 159 ? 45.632 11.796 207.379 1.00 59.85 202 ALA B C 1
ATOM 2847 O O . ALA B 1 159 ? 46.680 11.777 208.037 1.00 59.67 202 ALA B O 1
ATOM 2849 N N . LEU B 1 160 ? 44.991 12.923 207.097 1.00 59.35 203 LEU B N 1
ATOM 2850 C CA . LEU B 1 160 ? 45.502 14.210 207.542 1.00 59.22 203 LEU B CA 1
ATOM 2851 C C . LEU B 1 160 ? 45.296 14.386 209.046 1.00 59.06 203 LEU B C 1
ATOM 2852 O O . LEU B 1 160 ? 46.159 14.937 209.728 1.00 59.02 203 LEU B O 1
ATOM 2857 N N . ALA B 1 161 ? 44.152 13.900 209.533 1.00 58.93 204 ALA B N 1
ATOM 2858 C CA . ALA B 1 161 ? 43.723 13.995 210.927 1.00 58.77 204 ALA B CA 1
ATOM 2859 C C . ALA B 1 161 ? 42.581 13.006 211.171 1.00 58.83 204 ALA B C 1
ATOM 2860 O O . ALA B 1 161 ? 41.998 12.481 210.215 1.00 59.22 204 ALA B O 1
ATOM 2862 N N . THR B 1 162 ? 42.262 12.764 212.442 1.00 58.36 205 THR B N 1
ATOM 2863 C CA . THR B 1 162 ? 41.203 11.842 212.821 1.00 57.96 205 THR B CA 1
ATOM 2864 C C . THR B 1 162 ? 40.258 12.565 213.769 1.00 57.77 205 THR B C 1
ATOM 2865 O O . THR B 1 162 ? 40.704 13.266 214.679 1.00 58.04 205 THR B O 1
ATOM 2869 N N . VAL B 1 163 ? 38.954 12.440 213.546 1.00 57.24 206 VAL B N 1
ATOM 2870 C CA . VAL B 1 163 ? 38.024 13.050 214.484 1.00 56.68 206 VAL B CA 1
ATOM 2871 C C . VAL B 1 163 ? 37.148 11.975 215.102 1.00 56.94 206 VAL B C 1
ATOM 2872 O O . VAL B 1 163 ? 36.719 11.031 214.430 1.00 57.05 206 VAL B O 1
ATOM 2876 N N . GLN B 1 164 ? 36.925 12.129 216.402 1.00 56.74 207 GLN B N 1
ATOM 2877 C CA . GLN B 1 164 ? 36.201 11.169 217.204 1.00 56.61 207 GLN B CA 1
ATOM 2878 C C . GLN B 1 164 ? 34.990 11.815 217.829 1.00 56.07 207 GLN B C 1
ATOM 2879 O O . GLN B 1 164 ? 35.122 12.826 218.521 1.00 56.68 207 GLN B O 1
ATOM 2885 N N . GLN B 1 165 ? 33.811 11.254 217.590 1.00 55.24 208 GLN B N 1
ATOM 2886 C CA . GLN B 1 165 ? 32.617 11.801 218.214 1.00 54.47 208 GLN B CA 1
ATOM 2887 C C . GLN B 1 165 ? 32.624 11.408 219.686 1.00 54.54 208 GLN B C 1
ATOM 2888 O O . GLN B 1 165 ? 32.856 10.247 220.032 1.00 55.02 208 GLN B O 1
ATOM 2894 N N . LEU B 1 166 ? 32.370 12.383 220.550 1.00 54.13 209 LEU B N 1
ATOM 2895 C CA . LEU B 1 166 ? 32.380 12.144 221.983 1.00 53.93 209 LEU B CA 1
ATOM 2896 C C . LEU B 1 166 ? 31.022 12.139 222.667 1.00 53.81 209 LEU B C 1
ATOM 2897 O O . LEU B 1 166 ? 30.845 11.392 223.626 1.00 53.94 209 LEU B O 1
ATOM 2902 N N . ASP B 1 167 ? 30.068 12.942 222.205 1.00 53.72 210 ASP B N 1
ATOM 2903 C CA . ASP B 1 167 ? 28.978 13.318 223.119 1.00 53.98 210 ASP B CA 1
ATOM 2904 C C . ASP B 1 167 ? 28.036 12.217 223.527 1.00 53.74 210 ASP B C 1
ATOM 2905 O O . ASP B 1 167 ? 27.588 12.191 224.677 1.00 54.11 210 ASP B O 1
ATOM 2910 N N . PRO B 1 168 ? 27.644 11.353 222.588 1.00 53.14 211 PRO B N 1
ATOM 2911 C CA . PRO B 1 168 ? 27.184 10.117 223.220 1.00 52.50 211 PRO B CA 1
ATOM 2912 C C . PRO B 1 168 ? 28.389 9.177 223.222 1.00 51.86 211 PRO B C 1
ATOM 2913 O O . PRO B 1 168 ? 29.014 8.998 222.178 1.00 52.12 211 PRO B O 1
ATOM 2917 N N . ILE B 1 169 ? 28.773 8.625 224.367 1.00 51.06 212 ILE B N 1
ATOM 2918 C CA . ILE B 1 169 ? 29.910 7.684 224.363 1.00 50.39 212 ILE B CA 1
ATOM 2919 C C . ILE B 1 169 ? 29.489 6.230 224.644 1.00 50.11 212 ILE B C 1
ATOM 2920 O O . ILE B 1 169 ? 28.578 5.995 225.450 1.00 50.34 212 ILE B O 1
ATOM 2925 N N . TYR B 1 170 ? 30.127 5.271 223.969 1.00 49.52 213 TYR B N 1
ATOM 2926 C CA . TYR B 1 170 ? 29.880 3.856 224.250 1.00 49.35 213 TYR B CA 1
ATOM 2927 C C . TYR B 1 170 ? 30.712 3.428 225.438 1.00 49.72 213 TYR B C 1
ATOM 2928 O O . TYR B 1 170 ? 31.845 3.887 225.589 1.00 49.67 213 TYR B O 1
ATOM 2937 N N . VAL B 1 171 ? 30.139 2.563 226.274 1.00 50.17 214 VAL B N 1
ATOM 2938 C CA . VAL B 1 171 ? 30.916 1.803 227.256 1.00 50.74 214 VAL B CA 1
ATOM 2939 C C . VAL B 1 171 ? 30.754 0.313 226.941 1.00 50.92 214 VAL B C 1
ATOM 2940 O O . VAL B 1 171 ? 29.650 -0.233 226.963 1.00 50.89 214 VAL B O 1
ATOM 2944 N N . ASP B 1 172 ? 31.871 -0.333 226.634 1.00 51.27 215 ASP B N 1
ATOM 2945 C CA . ASP B 1 172 ? 31.884 -1.759 226.347 1.00 51.45 215 ASP B CA 1
ATOM 2946 C C . ASP B 1 172 ? 32.287 -2.503 227.607 1.00 51.41 215 ASP B C 1
ATOM 2947 O O . ASP B 1 172 ? 33.216 -2.073 228.290 1.00 51.47 215 ASP B O 1
ATOM 2952 N N . VAL B 1 173 ? 31.583 -3.600 227.898 1.00 51.29 216 VAL B N 1
ATOM 2953 C CA . VAL B 1 173 ? 31.797 -4.438 229.084 1.00 51.14 216 VAL B CA 1
ATOM 2954 C C . VAL B 1 173 ? 31.914 -5.925 228.738 1.00 51.25 216 VAL B C 1
ATOM 2955 O O . VAL B 1 173 ? 31.298 -6.386 227.776 1.00 51.28 216 VAL B O 1
ATOM 2959 N N . THR B 1 174 ? 32.686 -6.667 229.533 1.00 51.35 217 THR B N 1
ATOM 2960 C CA . THR B 1 174 ? 32.972 -8.092 229.290 1.00 51.40 217 THR B CA 1
ATOM 2961 C C . THR B 1 174 ? 32.263 -9.043 230.274 1.00 51.63 217 THR B C 1
ATOM 2962 O O . THR B 1 174 ? 32.401 -8.911 231.495 1.00 51.75 217 THR B O 1
ATOM 2966 N N . GLN B 1 175 ? 31.515 -10.004 229.726 1.00 51.67 218 GLN B N 1
ATOM 2967 C CA . GLN B 1 175 ? 30.723 -10.963 230.517 1.00 51.63 218 GLN B CA 1
ATOM 2968 C C . GLN B 1 175 ? 31.162 -12.430 230.407 1.00 51.59 218 GLN B C 1
ATOM 2969 O O . GLN B 1 175 ? 31.754 -12.833 229.397 1.00 51.51 218 GLN B O 1
ATOM 2975 N N . SER B 1 176 ? 30.871 -13.214 231.440 1.00 51.46 219 SER B N 1
ATOM 2976 C CA . SER B 1 176 ? 31.241 -14.624 231.460 1.00 51.38 219 SER B CA 1
ATOM 2977 C C . SER B 1 176 ? 30.134 -15.493 230.873 1.00 51.35 219 SER B C 1
ATOM 2978 O O . SER B 1 176 ? 30.377 -16.311 229.986 1.00 51.13 219 SER B O 1
ATOM 2981 N N . ALA B 1 199 ? 17.130 -1.094 230.422 1.00 61.71 242 ALA B N 1
ATOM 2982 C CA . ALA B 1 199 ? 17.998 -1.263 231.583 1.00 61.73 242 ALA B CA 1
ATOM 2983 C C . ALA B 1 199 ? 18.867 -0.028 231.809 1.00 61.73 242 ALA B C 1
ATOM 2984 O O . ALA B 1 199 ? 19.625 0.375 230.925 1.00 61.73 242 ALA B O 1
ATOM 2986 N N . LYS B 1 200 ? 18.750 0.570 232.991 1.00 61.69 243 LYS B N 1
ATOM 2987 C CA . LYS B 1 200 ? 19.575 1.721 233.343 1.00 61.69 243 LYS B CA 1
ATOM 2988 C C . LYS B 1 200 ? 20.964 1.250 233.775 1.00 61.68 243 LYS B C 1
ATOM 2989 O O . LYS B 1 200 ? 21.099 0.223 234.447 1.00 61.62 243 LYS B O 1
ATOM 2995 N N . VAL B 1 201 ? 21.982 2.002 233.363 1.00 61.69 244 VAL B N 1
ATOM 2996 C CA . VAL B 1 201 ? 23.382 1.725 233.684 1.00 61.82 244 VAL B CA 1
ATOM 2997 C C . VAL B 1 201 ? 24.003 3.015 234.197 1.00 61.98 244 VAL B C 1
ATOM 2998 O O . VAL B 1 201 ? 23.707 4.086 233.668 1.00 61.94 244 VAL B O 1
ATOM 3002 N N . SER B 1 202 ? 24.863 2.920 235.209 1.00 62.19 245 SER B N 1
ATOM 3003 C CA . SER B 1 202 ? 25.548 4.104 235.744 1.00 62.48 245 SER B CA 1
ATOM 3004 C C . SER B 1 202 ? 27.060 3.894 235.844 1.00 62.61 245 SER B C 1
ATOM 3005 O O . SER B 1 202 ? 27.526 2.753 235.819 1.00 62.52 245 SER B O 1
ATOM 3008 N N . LEU B 1 203 ? 27.814 4.990 235.957 1.00 62.74 246 LEU B N 1
ATOM 3009 C CA . LEU B 1 203 ? 29.275 4.919 235.918 1.00 62.97 246 LEU B CA 1
ATOM 3010 C C . LEU B 1 203 ? 29.999 5.421 237.147 1.00 63.17 246 LEU B C 1
ATOM 3011 O O . LEU B 1 203 ? 29.543 6.326 237.838 1.00 63.14 246 LEU B O 1
ATOM 3016 N N . ILE B 1 204 ? 31.153 4.807 237.377 1.00 63.62 247 ILE B N 1
ATOM 3017 C CA . ILE B 1 204 ? 32.129 5.269 238.343 1.00 64.07 247 ILE B CA 1
ATOM 3018 C C . ILE B 1 204 ? 33.397 5.530 237.528 1.00 64.40 247 ILE B C 1
ATOM 3019 O O . ILE B 1 204 ? 33.907 4.621 236.866 1.00 64.44 247 ILE B O 1
ATOM 3024 N N . THR B 1 205 ? 33.882 6.773 237.558 1.00 64.78 248 THR B N 1
ATOM 3025 C CA . THR B 1 205 ? 35.133 7.159 236.884 1.00 64.97 248 THR B CA 1
ATOM 3026 C C . THR B 1 205 ? 36.348 6.629 237.662 1.00 65.10 248 THR B C 1
ATOM 3027 O O . THR B 1 205 ? 36.208 6.159 238.798 1.00 65.15 248 THR B O 1
ATOM 3031 N N . SER B 1 206 ? 37.530 6.705 237.049 1.00 65.18 249 SER B N 1
ATOM 3032 C CA . SER B 1 206 ? 38.756 6.102 237.590 1.00 65.19 249 SER B CA 1
ATOM 3033 C C . SER B 1 206 ? 39.120 6.530 239.017 1.00 65.19 249 SER B C 1
ATOM 3034 O O . SER B 1 206 ? 39.658 5.738 239.793 1.00 65.19 249 SER B O 1
ATOM 3037 N N . ASP B 1 207 ? 38.817 7.784 239.341 1.00 65.19 250 ASP B N 1
ATOM 3038 C CA . ASP B 1 207 ? 39.082 8.369 240.656 1.00 65.15 250 ASP B CA 1
ATOM 3039 C C . ASP B 1 207 ? 38.125 7.879 241.740 1.00 65.10 250 ASP B C 1
ATOM 3040 O O . ASP B 1 207 ? 38.408 8.031 242.927 1.00 65.13 250 ASP B O 1
ATOM 3045 N N . GLY B 1 208 ? 37.002 7.297 241.328 1.00 65.05 251 GLY B N 1
ATOM 3046 C CA . GLY B 1 208 ? 36.002 6.789 242.262 1.00 65.02 251 GLY B CA 1
ATOM 3047 C C . GLY B 1 208 ? 34.711 7.585 242.301 1.00 65.04 251 GLY B C 1
ATOM 3048 O O . GLY B 1 208 ? 33.699 7.095 242.806 1.00 65.08 251 GLY B O 1
ATOM 3049 N N . ILE B 1 209 ? 34.753 8.810 241.777 1.00 64.95 252 ILE B N 1
ATOM 3050 C CA . ILE B 1 209 ? 33.585 9.690 241.686 1.00 64.91 252 ILE B CA 1
ATOM 3051 C C . ILE B 1 209 ? 32.580 9.125 240.663 1.00 64.95 252 ILE B C 1
ATOM 3052 O O . ILE B 1 209 ? 32.977 8.432 239.721 1.00 64.99 252 ILE B O 1
ATOM 3057 N N . LYS B 1 210 ? 31.289 9.396 240.871 1.00 64.88 253 LYS B N 1
ATOM 3058 C CA . LYS B 1 210 ? 30.219 8.941 239.976 1.00 64.66 253 LYS B CA 1
ATOM 3059 C C . LYS B 1 210 ? 29.982 9.928 238.838 1.00 64.54 253 LYS B C 1
ATOM 3060 O O . LYS B 1 210 ? 30.140 11.137 239.015 1.00 64.73 253 LYS B O 1
ATOM 3066 N N . PHE B 1 211 ? 29.604 9.394 237.678 1.00 64.13 254 PHE B N 1
ATOM 3067 C CA . PHE B 1 211 ? 29.300 10.184 236.494 1.00 63.87 254 PHE B CA 1
ATOM 3068 C C . PHE B 1 211 ? 27.888 10.766 236.580 1.00 64.03 254 PHE B C 1
ATOM 3069 O O . PHE B 1 211 ? 26.934 10.036 236.836 1.00 63.98 254 PHE B O 1
ATOM 3077 N N . PRO B 1 212 ? 27.752 12.085 236.366 1.00 64.22 255 PRO B N 1
ATOM 3078 C CA . PRO B 1 212 ? 26.500 12.845 236.501 1.00 64.35 255 PRO B CA 1
ATOM 3079 C C . PRO B 1 212 ? 25.283 12.384 235.679 1.00 64.34 255 PRO B C 1
ATOM 3080 O O . PRO B 1 212 ? 24.156 12.529 236.149 1.00 64.40 255 PRO B O 1
ATOM 3084 N N . GLN B 1 213 ? 25.481 11.854 234.478 1.00 64.17 256 GLN B N 1
ATOM 3085 C CA . GLN B 1 213 ? 24.346 11.349 233.697 1.00 64.18 256 GLN B CA 1
ATOM 3086 C C . GLN B 1 213 ? 24.508 9.865 233.419 1.00 63.88 256 GLN B C 1
ATOM 3087 O O . GLN B 1 213 ? 25.580 9.425 233.026 1.00 63.87 256 GLN B O 1
ATOM 3093 N N . ASP B 1 214 ? 23.449 9.093 233.628 1.00 63.70 257 ASP B N 1
ATOM 3094 C CA . ASP B 1 214 ? 23.542 7.641 233.461 1.00 63.86 257 ASP B CA 1
ATOM 3095 C C . ASP B 1 214 ? 23.048 7.112 232.103 1.00 63.69 257 ASP B C 1
ATOM 3096 O O . ASP B 1 214 ? 22.330 7.798 231.379 1.00 63.99 257 ASP B O 1
ATOM 3101 N N . GLY B 1 215 ? 23.455 5.893 231.757 1.00 63.37 258 GLY B N 1
ATOM 3102 C CA . GLY B 1 215 ? 23.238 5.352 230.419 1.00 62.88 258 GLY B CA 1
ATOM 3103 C C . GLY B 1 215 ? 22.348 4.134 230.301 1.00 62.51 258 GLY B C 1
ATOM 3104 O O . GLY B 1 215 ? 21.788 3.662 231.288 1.00 62.50 258 GLY B O 1
ATOM 3105 N N . THR B 1 216 ? 22.221 3.632 229.077 1.00 62.21 259 THR B N 1
ATOM 3106 C CA . THR B 1 216 ? 21.325 2.516 228.796 1.00 62.14 259 THR B CA 1
ATOM 3107 C C . THR B 1 216 ? 22.045 1.324 228.171 1.00 62.16 259 THR B C 1
ATOM 3108 O O . THR B 1 216 ? 22.973 1.496 227.381 1.00 62.20 259 THR B O 1
ATOM 3112 N N . LEU B 1 217 ? 21.611 0.119 228.541 1.00 62.21 260 LEU B N 1
ATOM 3113 C CA . LEU B 1 217 ? 22.139 -1.115 227.962 1.00 62.19 260 LEU B CA 1
ATOM 3114 C C . LEU B 1 217 ? 21.067 -1.841 227.162 1.00 62.18 260 LEU B C 1
ATOM 3115 O O . LEU B 1 217 ? 19.985 -2.138 227.678 1.00 62.14 260 LEU B O 1
ATOM 3120 N N . GLU B 1 218 ? 21.389 -2.116 225.900 1.00 62.15 261 GLU B N 1
ATOM 3121 C CA . GLU B 1 218 ? 20.491 -2.854 225.019 1.00 62.17 261 GLU B CA 1
ATOM 3122 C C . GLU B 1 218 ? 20.912 -4.309 224.844 1.00 62.04 261 GLU B C 1
ATOM 3123 O O . GLU B 1 218 ? 22.094 -4.618 224.683 1.00 61.96 261 GLU B O 1
ATOM 3129 N N . PHE B 1 219 ? 19.921 -5.193 224.872 1.00 61.95 262 PHE B N 1
ATOM 3130 C CA . PHE B 1 219 ? 20.126 -6.614 224.619 1.00 61.95 262 PHE B CA 1
ATOM 3131 C C . PHE B 1 219 ? 20.219 -6.800 223.102 1.00 61.82 262 PHE B C 1
ATOM 3132 O O . PHE B 1 219 ? 20.630 -7.854 222.625 1.00 61.53 262 PHE B O 1
ATOM 3140 N N . SER B 1 220 ? 19.835 -5.749 222.373 1.00 61.91 263 SER B N 1
ATOM 3141 C CA . SER B 1 220 ? 19.960 -5.619 220.918 1.00 61.86 263 SER B CA 1
ATOM 3142 C C . SER B 1 220 ? 21.378 -5.931 220.455 1.00 61.85 263 SER B C 1
ATOM 3143 O O . SER B 1 220 ? 21.674 -7.052 220.042 1.00 61.69 263 SER B O 1
ATOM 3146 N N . ASP B 1 221 ? 22.237 -4.917 220.533 1.00 61.81 264 ASP B N 1
ATOM 3147 C CA . ASP B 1 221 ? 23.649 -5.021 220.180 1.00 61.77 264 ASP B CA 1
ATOM 3148 C C . ASP B 1 221 ? 24.407 -5.949 221.140 1.00 61.51 264 ASP B C 1
ATOM 3149 O O . ASP B 1 221 ? 24.301 -5.828 222.368 1.00 61.39 264 ASP B O 1
ATOM 3154 N N . VAL B 1 222 ? 25.146 -6.885 220.547 1.00 61.14 265 VAL B N 1
ATOM 3155 C CA . VAL B 1 222 ? 26.027 -7.821 221.252 1.00 60.77 265 VAL B CA 1
ATOM 3156 C C . VAL B 1 222 ? 27.294 -8.055 220.427 1.00 60.54 265 VAL B C 1
ATOM 3157 O O . VAL B 1 222 ? 27.451 -7.480 219.346 1.00 60.46 265 VAL B O 1
ATOM 3161 N N . THR B 1 223 ? 28.182 -8.898 220.959 1.00 60.17 266 THR B N 1
ATOM 3162 C CA . THR B 1 223 ? 29.371 -9.427 220.277 1.00 59.59 266 THR B CA 1
ATOM 3163 C C . THR B 1 223 ? 29.805 -10.657 221.079 1.00 59.12 266 THR B C 1
ATOM 3164 O O . THR B 1 223 ? 29.807 -10.619 222.319 1.00 58.99 266 THR B O 1
ATOM 3168 N N . VAL B 1 224 ? 30.146 -11.735 220.367 1.00 58.46 267 VAL B N 1
ATOM 3169 C CA . VAL B 1 224 ? 30.587 -13.001 220.968 1.00 57.78 267 VAL B CA 1
ATOM 3170 C C . VAL B 1 224 ? 31.973 -13.389 220.434 1.00 57.43 267 VAL B C 1
ATOM 3171 O O . VAL B 1 224 ? 32.089 -14.045 219.394 1.00 57.36 267 VAL B O 1
ATOM 3175 N N . ASP B 1 225 ? 33.013 -12.980 221.162 1.00 56.89 268 ASP B N 1
ATOM 3176 C CA . ASP B 1 225 ? 34.415 -13.204 220.783 1.00 56.30 268 ASP B CA 1
ATOM 3177 C C . ASP B 1 225 ? 34.730 -14.690 220.646 1.00 55.63 268 ASP B C 1
ATOM 3178 O O . ASP B 1 225 ? 35.156 -15.312 221.613 1.00 55.73 268 ASP B O 1
ATOM 3183 N N . GLN B 1 226 ? 34.525 -15.236 219.447 1.00 54.96 269 GLN B N 1
ATOM 3184 C CA . GLN B 1 226 ? 34.707 -16.684 219.256 1.00 54.24 269 GLN B CA 1
ATOM 3185 C C . GLN B 1 226 ? 36.099 -17.213 219.412 1.00 53.87 269 GLN B C 1
ATOM 3186 O O . GLN B 1 226 ? 36.251 -18.332 219.891 1.00 53.80 269 GLN B O 1
ATOM 3192 N N . THR B 1 227 ? 37.106 -16.398 219.096 1.00 53.60 270 THR B N 1
ATOM 3193 C CA . THR B 1 227 ? 38.520 -16.634 219.415 1.00 53.18 270 THR B CA 1
ATOM 3194 C C . THR B 1 227 ? 38.716 -17.047 220.876 1.00 52.87 270 THR B C 1
ATOM 3195 O O . THR B 1 227 ? 39.790 -17.511 221.256 1.00 52.82 270 THR B O 1
ATOM 3199 N N . THR B 1 228 ? 37.674 -16.851 221.684 1.00 52.57 271 THR B N 1
ATOM 3200 C CA . THR B 1 228 ? 37.688 -17.089 223.127 1.00 52.27 271 THR B CA 1
ATOM 3201 C C . THR B 1 228 ? 36.368 -17.687 223.624 1.00 52.07 271 THR B C 1
ATOM 3202 O O . THR B 1 228 ? 36.359 -18.513 224.533 1.00 51.94 271 THR B O 1
ATOM 3206 N N . GLY B 1 229 ? 35.258 -17.261 223.028 1.00 51.90 272 GLY B N 1
ATOM 3207 C CA . GLY B 1 229 ? 33.921 -17.617 223.489 1.00 51.74 272 GLY B CA 1
ATOM 3208 C C . GLY B 1 229 ? 33.396 -16.651 224.538 1.00 51.70 272 GLY B C 1
ATOM 3209 O O . GLY B 1 229 ? 32.570 -17.036 225.363 1.00 51.64 272 GLY B O 1
ATOM 3210 N N . SER B 1 230 ? 33.867 -15.402 224.501 1.00 51.79 273 SER B N 1
ATOM 3211 C CA . SER B 1 230 ? 33.506 -14.354 225.474 1.00 51.83 273 SER B CA 1
ATOM 3212 C C . SER B 1 230 ? 32.358 -13.460 225.010 1.00 51.87 273 SER B C 1
ATOM 3213 O O . SER B 1 230 ? 32.256 -13.156 223.821 1.00 51.84 273 SER B O 1
ATOM 3216 N N . ILE B 1 231 ? 31.519 -13.024 225.951 1.00 51.94 274 ILE B N 1
ATOM 3217 C CA . ILE B 1 231 ? 30.398 -12.116 225.654 1.00 52.08 274 ILE B CA 1
ATOM 3218 C C . ILE B 1 231 ? 30.816 -10.642 225.728 1.00 51.98 274 ILE B C 1
ATOM 3219 O O . ILE B 1 231 ? 31.716 -10.289 226.493 1.00 51.96 274 ILE B O 1
ATOM 3224 N N . THR B 1 232 ? 30.157 -9.791 224.941 1.00 51.99 275 THR B N 1
ATOM 3225 C CA . THR B 1 232 ? 30.366 -8.336 225.005 1.00 52.07 275 THR B CA 1
ATOM 3226 C C . THR B 1 232 ? 29.081 -7.539 224.772 1.00 52.05 275 THR B C 1
ATOM 3227 O O . THR B 1 232 ? 28.426 -7.674 223.733 1.00 51.92 275 THR B O 1
ATOM 3231 N N . LEU B 1 233 ? 28.739 -6.712 225.758 1.00 52.18 276 LEU B N 1
ATOM 3232 C CA . LEU B 1 233 ? 27.589 -5.811 225.675 1.00 52.35 276 LEU B CA 1
ATOM 3233 C C . LEU B 1 233 ? 28.046 -4.364 225.523 1.00 52.40 276 LEU B C 1
ATOM 3234 O O . LEU B 1 233 ? 29.057 -3.970 226.104 1.00 52.53 276 LEU B O 1
ATOM 3239 N N . ARG B 1 234 ? 27.304 -3.584 224.740 1.00 52.54 277 ARG B N 1
ATOM 3240 C CA . ARG B 1 234 ? 27.625 -2.169 224.488 1.00 52.71 277 ARG B CA 1
ATOM 3241 C C . ARG B 1 234 ? 26.683 -1.261 225.269 1.00 52.95 277 ARG B C 1
ATOM 3242 O O . ARG B 1 234 ? 25.467 -1.318 225.082 1.00 52.93 277 ARG B O 1
ATOM 3250 N N . ALA B 1 235 ? 27.240 -0.436 226.148 1.00 53.35 278 ALA B N 1
ATOM 3251 C CA . ALA B 1 235 ? 26.439 0.549 226.869 1.00 53.88 278 ALA B CA 1
ATOM 3252 C C . ALA B 1 235 ? 26.586 1.923 226.215 1.00 54.29 278 ALA B C 1
ATOM 3253 O O . ALA B 1 235 ? 27.527 2.159 225.456 1.00 54.22 278 ALA B O 1
ATOM 3255 N N . ILE B 1 236 ? 25.648 2.820 226.503 1.00 54.93 279 ILE B N 1
ATOM 3256 C CA . ILE B 1 236 ? 25.627 4.145 225.886 1.00 55.53 279 ILE B CA 1
ATOM 3257 C C . ILE B 1 236 ? 25.290 5.236 226.910 1.00 55.85 279 ILE B C 1
ATOM 3258 O O . ILE B 1 236 ? 24.252 5.188 227.573 1.00 55.90 279 ILE B O 1
ATOM 3263 N N . PHE B 1 237 ? 26.196 6.205 227.036 1.00 56.30 280 PHE B N 1
ATOM 3264 C CA . PHE B 1 237 ? 26.064 7.322 227.981 1.00 56.63 280 PHE B CA 1
ATOM 3265 C C . PHE B 1 237 ? 26.157 8.677 227.281 1.00 56.96 280 PHE B C 1
ATOM 3266 O O . PHE B 1 237 ? 27.036 8.861 226.427 1.00 57.02 280 PHE B O 1
ATOM 3274 N N . PRO B 1 238 ? 25.257 9.624 227.625 1.00 57.17 281 PRO B N 1
ATOM 3275 C CA . PRO B 1 238 ? 25.479 11.010 227.226 1.00 57.32 281 PRO B CA 1
ATOM 3276 C C . PRO B 1 238 ? 26.808 11.484 227.797 1.00 57.41 281 PRO B C 1
ATOM 3277 O O . PRO B 1 238 ? 27.237 11.010 228.857 1.00 57.65 281 PRO B O 1
ATOM 3281 N N . ASN B 1 239 ? 27.447 12.410 227.097 1.00 57.13 282 ASN B N 1
ATOM 3282 C CA . ASN B 1 239 ? 28.697 12.999 227.544 1.00 57.20 282 ASN B CA 1
ATOM 3283 C C . ASN B 1 239 ? 28.674 14.516 227.246 1.00 57.03 282 ASN B C 1
ATOM 3284 O O . ASN B 1 239 ? 29.538 15.046 226.534 1.00 56.84 282 ASN B O 1
ATOM 3289 N N . PRO B 1 240 ? 27.669 15.228 227.792 1.00 57.06 283 PRO B N 1
ATOM 3290 C CA . PRO B 1 240 ? 27.437 16.626 227.390 1.00 57.22 283 PRO B CA 1
ATOM 3291 C C . PRO B 1 240 ? 28.624 17.547 227.698 1.00 57.40 283 PRO B C 1
ATOM 3292 O O . PRO B 1 240 ? 28.909 18.472 226.930 1.00 57.34 283 PRO B O 1
ATOM 3296 N N . ASP B 1 241 ? 29.309 17.250 228.800 1.00 57.60 284 ASP B N 1
ATOM 3297 C CA . ASP B 1 241 ? 30.481 17.979 229.252 1.00 57.81 284 ASP B CA 1
ATOM 3298 C C . ASP B 1 241 ? 31.829 17.497 228.690 1.00 58.10 284 ASP B C 1
ATOM 3299 O O . ASP B 1 241 ? 32.875 17.991 229.111 1.00 58.18 284 ASP B O 1
ATOM 3304 N N . HIS B 1 242 ? 31.816 16.553 227.747 1.00 58.57 285 HIS B N 1
ATOM 3305 C CA . HIS B 1 242 ? 33.039 16.036 227.113 1.00 58.92 285 HIS B CA 1
ATOM 3306 C C . HIS B 1 242 ? 34.090 15.552 228.117 1.00 59.39 285 HIS B C 1
ATOM 3307 O O . HIS B 1 242 ? 35.264 15.429 227.766 1.00 59.42 285 HIS B O 1
ATOM 3314 N N . THR B 1 243 ? 33.687 15.283 229.357 1.00 60.02 286 THR B N 1
ATOM 3315 C CA . THR B 1 243 ? 34.660 14.949 230.397 1.00 60.75 286 THR B CA 1
ATOM 3316 C C . THR B 1 243 ? 35.185 13.528 230.218 1.00 61.60 286 THR B C 1
ATOM 3317 O O . THR B 1 243 ? 36.366 13.259 230.437 1.00 61.66 286 THR B O 1
ATOM 3337 N N . PRO B 1 246 ? 37.573 8.576 225.145 1.00 63.59 289 PRO B N 1
ATOM 3338 C CA . PRO B 1 246 ? 37.637 7.193 224.665 1.00 63.39 289 PRO B CA 1
ATOM 3339 C C . PRO B 1 246 ? 38.936 6.520 225.070 1.00 63.12 289 PRO B C 1
ATOM 3340 O O . PRO B 1 246 ? 40.001 7.135 225.012 1.00 62.99 289 PRO B O 1
ATOM 3344 N N . GLY B 1 247 ? 38.826 5.264 225.483 1.00 63.08 290 GLY B N 1
ATOM 3345 C CA . GLY B 1 247 ? 39.978 4.464 225.879 1.00 63.04 290 GLY B CA 1
ATOM 3346 C C . GLY B 1 247 ? 40.270 4.467 227.365 1.00 63.08 290 GLY B C 1
ATOM 3347 O O . GLY B 1 247 ? 41.223 3.820 227.790 1.00 62.99 290 GLY B O 1
ATOM 3356 N N . PHE B 1 249 ? 39.545 3.517 231.287 1.00 62.93 292 PHE B N 1
ATOM 3357 C CA . PHE B 1 249 ? 39.015 2.385 232.045 1.00 62.65 292 PHE B CA 1
ATOM 3358 C C . PHE B 1 249 ? 37.945 2.809 233.038 1.00 62.44 292 PHE B C 1
ATOM 3359 O O . PHE B 1 249 ? 38.162 3.687 233.881 1.00 62.45 292 PHE B O 1
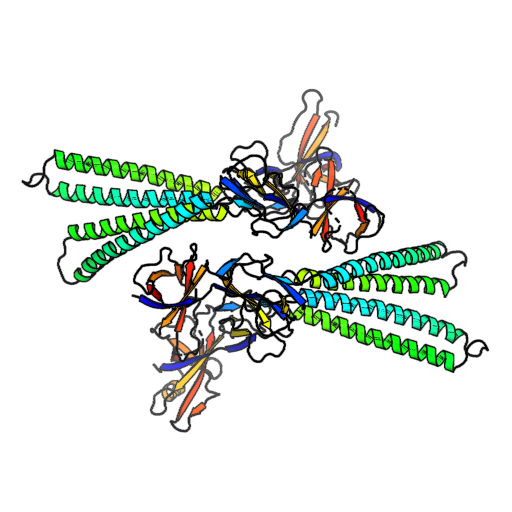ATOM 3367 N N . VAL B 1 250 ? 36.794 2.156 232.916 1.00 62.09 293 VAL B N 1
ATOM 3368 C CA . VAL B 1 250 ? 35.568 2.554 233.601 1.00 61.77 293 VAL B CA 1
ATOM 3369 C C . VAL B 1 250 ? 34.976 1.418 234.446 1.00 61.67 293 VAL B C 1
ATOM 3370 O O . VAL B 1 250 ? 35.316 0.245 234.276 1.00 61.74 293 VAL B O 1
ATOM 3374 N N . ARG B 1 251 ? 34.092 1.788 235.364 1.00 61.44 294 ARG B N 1
ATOM 3375 C CA . ARG B 1 251 ? 33.446 0.860 236.270 1.00 61.28 294 ARG B CA 1
ATOM 3376 C C . ARG B 1 251 ? 31.934 1.093 236.176 1.00 61.19 294 ARG B C 1
ATOM 3377 O O . ARG B 1 251 ? 31.425 2.102 236.673 1.00 61.30 294 ARG B O 1
ATOM 3385 N N . ALA B 1 252 ? 31.228 0.170 235.523 1.00 60.97 295 ALA B N 1
ATOM 3386 C CA . ALA B 1 252 ? 29.781 0.287 235.299 1.00 60.84 295 ALA B CA 1
ATOM 3387 C C . ALA B 1 252 ? 28.930 -0.439 236.342 1.00 60.86 295 ALA B C 1
ATOM 3388 O O . ALA B 1 252 ? 29.348 -1.460 236.887 1.00 60.96 295 ALA B O 1
ATOM 3390 N N . ARG B 1 253 ? 27.737 0.097 236.601 1.00 60.91 296 ARG B N 1
ATOM 3391 C CA . ARG B 1 253 ? 26.810 -0.432 237.608 1.00 60.96 296 ARG B CA 1
ATOM 3392 C C . ARG B 1 253 ? 25.439 -0.773 237.020 1.00 61.01 296 ARG B C 1
ATOM 3393 O O . ARG B 1 253 ? 25.089 -0.315 235.935 1.00 60.93 296 ARG B O 1
ATOM 3401 N N . LEU B 1 254 ? 24.666 -1.575 237.750 1.00 61.23 297 LEU B N 1
ATOM 3402 C CA . LEU B 1 254 ? 23.413 -2.119 237.239 1.00 61.28 297 LEU B CA 1
ATOM 3403 C C . LEU B 1 254 ? 22.505 -2.559 238.375 1.00 61.27 297 LEU B C 1
ATOM 3404 O O . LEU B 1 254 ? 21.621 -1.819 238.799 1.00 61.34 297 LEU B O 1
ATOM 3409 N N . THR C 1 10 ? -30.014 19.076 183.591 1.00 66.30 53 THR C N 1
ATOM 3410 C CA . THR C 1 10 ? -30.282 20.342 182.846 1.00 66.28 53 THR C CA 1
ATOM 3411 C C . THR C 1 10 ? -29.883 21.575 183.658 1.00 66.18 53 THR C C 1
ATOM 3412 O O . THR C 1 10 ? -29.133 22.415 183.159 1.00 66.22 53 THR C O 1
ATOM 3416 N N . THR C 1 11 ? -30.373 21.681 184.894 1.00 66.04 54 THR C N 1
ATOM 3417 C CA . THR C 1 11 ? -30.105 22.850 185.744 1.00 65.92 54 THR C CA 1
ATOM 3418 C C . THR C 1 11 ? -28.658 22.880 186.227 1.00 65.78 54 THR C C 1
ATOM 3419 O O . THR C 1 11 ? -28.222 22.021 186.996 1.00 65.69 54 THR C O 1
ATOM 3423 N N . GLU C 1 12 ? -27.941 23.892 185.749 1.00 65.62 55 GLU C N 1
ATOM 3424 C CA . GLU C 1 12 ? -26.540 24.121 186.066 1.00 65.38 55 GLU C CA 1
ATOM 3425 C C . GLU C 1 12 ? -26.425 25.484 186.732 1.00 65.07 55 GLU C C 1
ATOM 3426 O O . GLU C 1 12 ? -26.971 26.473 186.231 1.00 65.02 55 GLU C O 1
ATOM 3432 N N . LEU C 1 13 ? -25.711 25.527 187.853 1.00 64.52 56 LEU C N 1
ATOM 3433 C CA . LEU C 1 13 ? -25.599 26.748 188.640 1.00 64.08 56 LEU C CA 1
ATOM 3434 C C . LEU C 1 13 ? -24.158 27.024 189.057 1.00 63.62 56 LEU C C 1
ATOM 3435 O O . LEU C 1 13 ? -23.481 26.113 189.533 1.00 63.80 56 LEU C O 1
ATOM 3440 N N . PRO C 1 14 ? -23.693 28.279 188.890 1.00 63.13 57 PRO C N 1
ATOM 3441 C CA . PRO C 1 14 ? -22.290 28.649 189.097 1.00 62.82 57 PRO C CA 1
ATOM 3442 C C . PRO C 1 14 ? -21.878 28.769 190.570 1.00 62.56 57 PRO C C 1
ATOM 3443 O O . PRO C 1 14 ? -22.344 29.650 191.300 1.00 62.66 57 PRO C O 1
ATOM 3447 N N . GLY C 1 15 ? -20.988 27.877 190.984 1.00 62.03 58 GLY C N 1
ATOM 3448 C CA . GLY C 1 15 ? -20.570 27.805 192.366 1.00 61.45 58 GLY C CA 1
ATOM 3449 C C . GLY C 1 15 ? -19.114 28.144 192.566 1.00 61.09 58 GLY C C 1
ATOM 3450 O O . GLY C 1 15 ? -18.331 28.178 191.617 1.00 60.95 58 G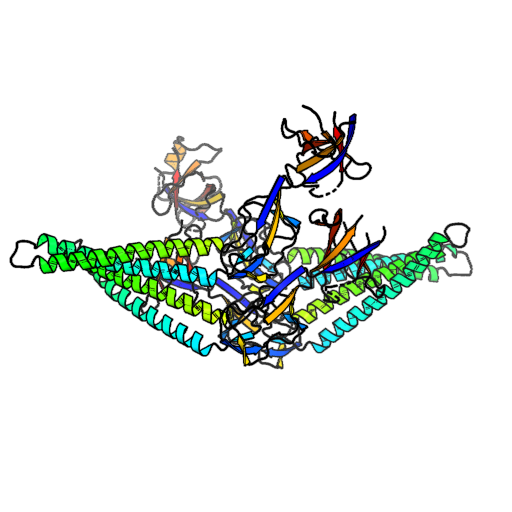LY C O 1
ATOM 3451 N N . ARG C 1 16 ? -18.773 28.398 193.822 1.00 60.73 59 ARG C N 1
ATOM 3452 C CA . ARG C 1 16 ? -17.413 28.687 194.238 1.00 60.51 59 ARG C CA 1
ATOM 3453 C C . ARG C 1 16 ? -17.130 27.777 195.420 1.00 59.93 59 ARG C C 1
ATOM 3454 O O . ARG C 1 16 ? -17.978 27.528 196.280 1.00 59.97 59 ARG C O 1
ATOM 3462 N N . THR C 1 17 ? -15.899 27.306 195.450 1.00 59.14 60 THR C N 1
ATOM 3463 C CA . THR C 1 17 ? -15.479 26.228 196.303 1.00 58.21 60 THR C CA 1
ATOM 3464 C C . THR C 1 17 ? -14.828 26.815 197.557 1.00 57.68 60 THR C C 1
ATOM 3465 O O . THR C 1 17 ? -14.138 27.819 197.464 1.00 58.09 60 THR C O 1
ATOM 3469 N N . SER C 1 18 ? -15.051 26.246 198.740 1.00 57.04 61 SER C N 1
ATOM 3470 C CA . SER C 1 18 ? -14.308 26.717 199.936 1.00 56.13 61 SER C CA 1
ATOM 3471 C C . SER C 1 18 ? -13.981 25.662 200.988 1.00 55.51 61 SER C C 1
ATOM 3472 O O . SER C 1 18 ? -14.672 24.656 201.096 1.00 55.29 61 SER C O 1
ATOM 3475 N N . ALA C 1 19 ? -12.913 25.921 201.740 1.00 55.00 62 ALA C N 1
ATOM 3476 C CA . ALA C 1 19 ? -12.380 25.028 202.752 1.00 54.70 62 ALA C CA 1
ATOM 3477 C C . ALA C 1 19 ? -13.425 24.622 203.778 1.00 55.12 62 ALA C C 1
ATOM 3478 O O . ALA C 1 19 ? -14.272 25.432 204.161 1.00 54.24 62 ALA C O 1
ATOM 3480 N N . TYR C 1 20 ? -13.338 23.347 204.189 1.00 56.04 63 TYR C N 1
ATOM 3481 C CA . TYR C 1 20 ? -14.238 22.717 205.154 1.00 56.10 63 TYR C CA 1
ATOM 3482 C C . TYR C 1 20 ? -13.865 23.132 206.563 1.00 56.81 63 TYR C C 1
ATOM 3483 O O . TYR C 1 20 ? -14.720 23.267 207.437 1.00 57.41 63 TYR C O 1
ATOM 3492 N N . ARG C 1 21 ? -12.573 23.306 206.789 1.00 57.42 64 ARG C N 1
ATOM 3493 C CA . ARG C 1 21 ? -12.057 23.599 208.113 1.00 58.51 64 ARG C CA 1
ATOM 3494 C C . ARG C 1 21 ? -10.744 24.370 207.910 1.00 59.38 64 ARG C C 1
ATOM 3495 O O . ARG C 1 21 ? -9.939 24.035 207.016 1.00 59.71 64 ARG C O 1
ATOM 3503 N N . ILE C 1 22 ? -10.550 25.415 208.713 1.00 59.72 65 ILE C N 1
ATOM 3504 C CA . ILE C 1 22 ? -9.349 26.230 208.636 1.00 60.10 65 ILE C CA 1
ATOM 3505 C C . ILE C 1 22 ? -8.732 26.286 210.018 1.00 60.28 65 ILE C C 1
ATOM 3506 O O . ILE C 1 22 ? -9.444 26.452 211.008 1.00 60.29 65 ILE C O 1
ATOM 3511 N N . ALA C 1 23 ? -7.415 26.141 210.102 1.00 60.60 66 ALA C N 1
ATOM 3512 C CA . ALA C 1 23 ? -6.753 26.444 211.371 1.00 60.97 66 ALA C CA 1
ATOM 3513 C C . ALA C 1 23 ? -5.440 27.163 211.147 1.00 61.42 66 ALA C C 1
ATOM 3514 O O . ALA C 1 23 ? -4.717 26.861 210.197 1.00 61.96 66 ALA C O 1
ATOM 3516 N N . GLU C 1 24 ? -5.170 28.136 212.014 1.00 61.57 67 GLU C N 1
ATOM 3517 C CA . GLU C 1 24 ? -3.898 28.848 212.015 1.00 61.77 67 GLU C CA 1
ATOM 3518 C C . GLU C 1 24 ? -2.878 28.136 212.899 1.00 60.86 67 GLU C C 1
ATOM 3519 O O . GLU C 1 24 ? -3.206 27.596 213.956 1.00 60.37 67 GLU C O 1
ATOM 3525 N N . VAL C 1 25 ? -1.634 28.134 212.443 1.00 60.50 68 VAL C N 1
ATOM 3526 C CA . VAL C 1 25 ? -0.563 27.481 213.173 1.00 60.35 68 VAL C CA 1
ATOM 3527 C C . VAL C 1 25 ? 0.193 28.543 213.964 1.00 60.61 68 VAL C C 1
ATOM 3528 O O . VAL C 1 25 ? 0.861 29.404 213.382 1.00 60.80 68 VAL C O 1
ATOM 3532 N N . ARG C 1 26 ? 0.061 28.464 215.289 1.00 60.73 69 ARG C N 1
ATOM 3533 C CA . ARG C 1 26 ? 0.573 29.476 216.216 1.00 60.68 69 ARG C CA 1
ATOM 3534 C C . ARG C 1 26 ? 1.455 28.889 217.321 1.00 60.98 69 ARG C C 1
ATOM 3535 O O . ARG C 1 26 ? 1.170 27.799 217.806 1.00 61.06 69 ARG C O 1
ATOM 3543 N N . PRO C 1 27 ? 2.527 29.605 217.722 1.00 61.31 70 PRO C N 1
ATOM 3544 C CA . PRO C 1 27 ? 3.319 29.038 218.822 1.00 61.26 70 PRO C CA 1
ATOM 3545 C C . PRO C 1 27 ? 2.690 29.416 220.157 1.00 61.60 70 PRO C C 1
ATOM 3546 O O . PRO C 1 27 ? 2.182 30.533 220.324 1.00 62.55 70 PRO C O 1
ATOM 3550 N N . GLN C 1 28 ? 2.723 28.477 221.087 1.00 61.56 71 GLN C N 1
ATOM 3551 C CA . GLN C 1 28 ? 2.188 28.633 222.426 1.00 61.34 71 GLN C CA 1
ATOM 3552 C C . GLN C 1 28 ? 3.322 28.953 223.403 1.00 61.30 71 GLN C C 1
ATOM 3553 O O . GLN C 1 28 ? 3.106 29.044 224.627 1.00 61.61 71 GLN C O 1
ATOM 3559 N N . VAL C 1 29 ? 4.524 29.123 222.857 1.00 60.73 72 VAL C N 1
ATOM 3560 C CA . VAL C 1 29 ? 5.743 29.216 223.642 1.00 60.67 72 VAL C CA 1
ATOM 3561 C C . VAL C 1 29 ? 6.679 30.030 222.782 1.00 60.69 72 VAL C C 1
ATOM 3562 O O . VAL C 1 29 ? 6.648 29.871 221.573 1.00 61.19 72 VAL C O 1
ATOM 3566 N N . SER C 1 30 ? 7.481 30.911 223.369 1.00 60.84 73 SER C N 1
ATOM 3567 C CA . SER C 1 30 ? 8.358 31.774 222.577 1.00 60.73 73 SER C CA 1
ATOM 3568 C C . SER C 1 30 ? 9.726 31.143 222.444 1.00 61.18 73 SER C C 1
ATOM 3569 O O . SER C 1 30 ? 10.115 30.320 223.279 1.00 61.63 73 SER C O 1
ATOM 3572 N N . GLY C 1 31 ? 10.450 31.532 221.400 1.00 60.98 74 GLY C N 1
ATOM 3573 C CA . GLY C 1 31 ? 11.805 31.054 221.184 1.00 61.17 74 GLY C CA 1
ATOM 3574 C C . GLY C 1 31 ? 12.209 31.189 219.728 1.00 61.66 74 GLY C C 1
ATOM 3575 O O . GLY C 1 31 ? 11.569 31.913 218.962 1.00 62.15 74 GLY C O 1
ATOM 3576 N N . ILE C 1 32 ? 13.267 30.481 219.344 1.00 61.33 75 ILE C N 1
ATOM 3577 C CA . ILE C 1 32 ? 13.788 30.509 217.992 1.00 60.94 75 ILE C CA 1
ATOM 3578 C C . ILE C 1 32 ? 13.326 29.259 217.250 1.00 61.47 75 ILE C C 1
ATOM 3579 O O . ILE C 1 32 ? 13.374 28.156 217.793 1.00 61.75 75 ILE C O 1
ATOM 3584 N N . ILE C 1 33 ? 12.874 29.433 216.010 1.00 61.75 76 ILE C N 1
ATOM 3585 C CA . ILE C 1 33 ? 12.485 28.313 215.161 1.00 61.70 76 ILE C CA 1
ATOM 3586 C C . ILE C 1 33 ? 13.773 27.625 214.744 1.00 62.01 76 ILE C C 1
ATOM 3587 O O . ILE C 1 33 ? 14.573 28.180 213.984 1.00 62.31 76 ILE C O 1
ATOM 3592 N N . LEU C 1 34 ? 13.957 26.410 215.244 1.00 62.16 77 LEU C N 1
ATOM 3593 C CA . LEU C 1 34 ? 15.093 25.575 214.881 1.00 62.47 77 LEU C CA 1
ATOM 3594 C C . LEU C 1 34 ? 14.952 24.962 213.485 1.00 62.97 77 LEU C C 1
ATOM 3595 O O . LEU C 1 34 ? 15.923 24.910 212.721 1.00 63.57 77 LEU C O 1
ATOM 3600 N N . LYS C 1 35 ? 13.754 24.494 213.146 1.00 62.96 78 LYS C N 1
ATOM 3601 C CA . LYS C 1 35 ? 13.540 23.827 211.874 1.00 63.24 78 LYS C CA 1
ATOM 3602 C C . LYS C 1 35 ? 12.073 23.920 211.456 1.00 63.19 78 LYS C C 1
ATOM 3603 O O . LYS C 1 35 ? 11.187 23.937 212.319 1.00 63.62 78 LYS C O 1
ATOM 3609 N N . ARG C 1 36 ? 11.840 23.998 210.139 1.00 62.79 79 ARG C N 1
ATOM 3610 C CA . ARG C 1 36 ? 10.517 23.894 209.512 1.00 62.41 79 ARG C CA 1
ATOM 3611 C C . ARG C 1 36 ? 10.457 22.475 208.977 1.00 62.48 79 ARG C C 1
ATOM 3612 O O . ARG C 1 36 ? 11.385 22.052 208.291 1.00 62.62 79 ARG C O 1
ATOM 3620 N N . ASN C 1 37 ? 9.388 21.737 209.272 1.00 62.36 80 ASN C N 1
ATOM 3621 C CA . ASN C 1 37 ? 9.327 20.324 208.899 1.00 62.29 80 ASN C CA 1
ATOM 3622 C C . ASN C 1 37 ? 8.434 20.000 207.711 1.00 62.31 80 ASN C C 1
ATOM 3623 O O . ASN C 1 37 ? 8.333 18.845 207.30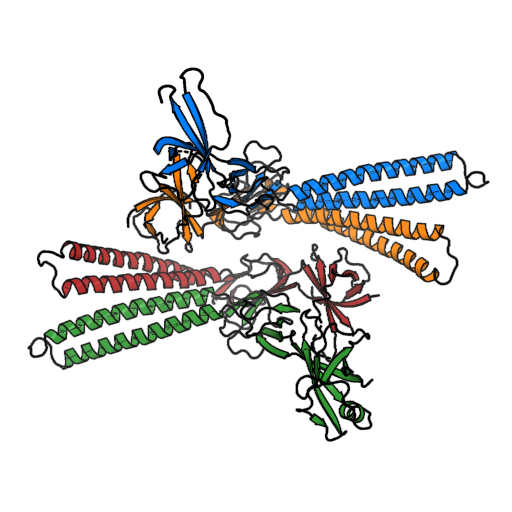6 1.00 62.60 80 ASN C O 1
ATOM 3628 N N . PHE C 1 38 ? 7.789 21.010 207.143 1.00 62.20 81 PHE C N 1
ATOM 3629 C CA . PHE C 1 38 ? 6.884 20.795 206.022 1.00 62.00 81 PHE C CA 1
ATOM 3630 C C . PHE C 1 38 ? 7.356 21.527 204.776 1.00 62.13 81 PHE C C 1
ATOM 3631 O O . PHE C 1 38 ? 8.070 22.525 204.881 1.00 62.18 81 PHE C O 1
ATOM 3639 N N . LYS C 1 39 ? 6.977 21.020 203.604 1.00 62.45 82 LYS C N 1
ATOM 3640 C CA . LYS C 1 39 ? 7.116 21.789 202.375 1.00 62.75 82 LYS C CA 1
ATOM 3641 C C . LYS C 1 39 ? 5.869 22.635 202.269 1.00 62.79 82 LYS C C 1
ATOM 3642 O O . LYS C 1 39 ? 4.773 22.186 202.600 1.00 62.91 82 LYS C O 1
ATOM 3648 N N . GLU C 1 40 ? 6.037 23.876 201.838 1.00 62.80 83 GLU C N 1
ATOM 3649 C CA . GLU C 1 40 ? 4.885 24.749 201.740 1.00 62.78 83 GLU C CA 1
ATOM 3650 C C . GLU C 1 40 ? 4.043 24.332 200.536 1.00 62.78 83 GLU C C 1
ATOM 3651 O O . GLU C 1 40 ? 4.562 24.084 199.442 1.00 62.26 83 GLU C O 1
ATOM 3657 N N . GLY C 1 41 ? 2.742 24.225 200.785 1.00 62.88 84 GLY C N 1
ATOM 3658 C CA . GLY C 1 41 ? 1.789 23.761 199.788 1.00 62.91 84 GLY C CA 1
ATOM 3659 C C . GLY C 1 41 ? 1.537 22.269 199.872 1.00 63.07 84 GLY C C 1
ATOM 3660 O O . GLY C 1 41 ? 0.823 21.719 199.040 1.00 63.37 84 GLY C O 1
ATOM 3661 N N . SER C 1 42 ? 2.111 21.611 200.875 1.00 63.26 85 SER C N 1
ATOM 3662 C CA . SER C 1 42 ? 1.972 20.164 201.029 1.00 63.27 85 SER C CA 1
ATOM 3663 C C . SER C 1 42 ? 0.839 19.769 201.973 1.00 63.24 85 SER C C 1
ATOM 3664 O O . SER C 1 42 ? 0.340 20.605 202.735 1.00 63.27 85 SER C O 1
ATOM 3667 N N . ASP C 1 43 ? 0.434 18.503 201.905 1.00 63.17 86 ASP C N 1
ATOM 3668 C CA . ASP C 1 43 ? -0.608 17.995 202.785 1.00 63.33 86 ASP C CA 1
ATOM 3669 C C . ASP C 1 43 ? -0.008 17.497 204.084 1.00 63.27 86 ASP C C 1
ATOM 3670 O O . ASP C 1 43 ? 1.006 16.806 204.094 1.00 63.57 86 ASP C O 1
ATOM 3675 N N . ILE C 1 44 ? -0.661 17.882 205.174 1.00 63.24 87 ILE C N 1
ATOM 3676 C CA . ILE C 1 44 ? -0.158 17.764 206.542 1.00 62.98 87 ILE C CA 1
ATOM 3677 C C . ILE C 1 44 ? -1.132 17.019 207.451 1.00 63.09 87 ILE C C 1
ATOM 3678 O O . ILE C 1 44 ? -2.350 17.098 207.253 1.00 63.08 87 ILE C O 1
ATOM 3683 N N . GLU C 1 45 ? -0.598 16.293 208.431 1.00 63.03 88 GLU C N 1
ATOM 3684 C CA . GLU C 1 45 ? -1.439 15.596 209.408 1.00 63.30 88 GLU C CA 1
ATOM 3685 C C . GLU C 1 45 ? -1.499 16.297 210.762 1.00 62.63 88 GLU C C 1
ATOM 3686 O O . GLU C 1 45 ? -0.475 16.760 211.283 1.00 62.42 88 GLU C O 1
ATOM 3692 N N . ALA C 1 46 ? -2.705 16.371 211.322 1.00 61.92 89 ALA C N 1
ATOM 3693 C CA . ALA C 1 46 ? -2.925 16.878 212.683 1.00 61.23 89 ALA C CA 1
ATOM 3694 C C . ALA C 1 46 ? -1.934 16.299 213.692 1.00 60.87 89 ALA C C 1
ATOM 3695 O O . ALA C 1 46 ? -1.708 15.097 213.708 1.00 61.38 89 ALA C O 1
ATOM 3697 N N . GLY C 1 47 ? -1.335 17.142 214.526 1.00 60.84 90 GLY C N 1
ATOM 3698 C CA . GLY C 1 47 ? -0.431 16.687 215.583 1.00 60.15 90 GLY C CA 1
ATOM 3699 C C . GLY C 1 47 ? 1.008 16.422 215.190 1.00 59.93 90 GLY C C 1
ATOM 3700 O O . GLY C 1 47 ? 1.857 16.244 216.066 1.00 60.24 90 GLY C O 1
ATOM 3701 N N . VAL C 1 48 ? 1.295 16.375 213.891 1.00 59.70 91 VAL C N 1
ATOM 3702 C CA . VAL C 1 48 ? 2.677 16.268 213.408 1.00 59.99 91 VAL C CA 1
ATOM 3703 C C . VAL C 1 48 ? 3.440 17.585 213.635 1.00 60.15 91 VAL C C 1
ATOM 3704 O O . VAL C 1 48 ? 2.895 18.688 213.449 1.00 60.11 91 VAL C O 1
ATOM 3708 N N . SER C 1 49 ? 4.697 17.453 214.045 1.00 59.98 92 SER C N 1
ATOM 3709 C CA . SER C 1 49 ? 5.576 18.589 214.227 1.00 60.10 92 SER C CA 1
ATOM 3710 C C . SER C 1 49 ? 5.725 19.362 212.935 1.00 60.04 92 SER C C 1
ATOM 3711 O O . SER C 1 49 ? 6.282 18.835 211.971 1.00 60.00 92 SER C O 1
ATOM 3714 N N . LEU C 1 50 ? 5.238 20.608 212.925 1.00 59.90 93 LEU C N 1
ATOM 3715 C CA . LEU C 1 50 ? 5.346 21.489 211.754 1.00 58.78 93 LEU C CA 1
ATOM 3716 C C . LEU C 1 50 ? 6.574 22.363 211.885 1.00 58.43 93 LEU C C 1
ATOM 3717 O O . LEU C 1 50 ? 7.320 22.521 210.931 1.00 58.67 93 LEU C O 1
ATOM 3722 N N . TYR C 1 51 ? 6.791 22.897 213.080 1.00 58.15 94 TYR C N 1
ATOM 3723 C CA . TYR C 1 51 ? 7.996 23.659 213.378 1.00 57.61 94 TYR C CA 1
ATOM 3724 C C . TYR C 1 51 ? 8.575 23.169 214.684 1.00 57.45 94 TYR C C 1
ATOM 3725 O O . TYR C 1 51 ? 7.815 22.887 215.614 1.00 57.56 94 TYR C O 1
ATOM 3734 N N . GLN C 1 52 ? 9.898 23.087 214.765 1.00 57.26 95 GLN C N 1
ATOM 3735 C CA . GLN C 1 52 ? 10.536 22.872 216.058 1.00 58.12 95 GLN C CA 1
ATOM 3736 C C . GLN C 1 52 ? 11.144 24.169 216.593 1.00 58.18 95 GLN C C 1
ATOM 3737 O O . GLN C 1 52 ? 12.038 24.748 215.961 1.00 58.46 95 GLN C O 1
ATOM 3743 N N . ILE C 1 53 ? 10.661 24.626 217.744 1.00 57.65 96 ILE C N 1
ATOM 3744 C CA . ILE C 1 53 ? 11.266 25.772 218.427 1.00 57.37 96 ILE C CA 1
ATOM 3745 C C . ILE C 1 53 ? 12.458 25.189 219.170 1.00 57.74 96 ILE C C 1
ATOM 3746 O O . ILE C 1 53 ? 12.341 24.119 219.767 1.00 58.33 96 ILE C O 1
ATOM 3751 N N . ASP C 1 54 ? 13.601 25.867 219.102 1.00 57.78 97 ASP C N 1
ATOM 3752 C CA . ASP C 1 54 ? 14.818 25.414 219.773 1.00 58.32 97 ASP C CA 1
ATOM 3753 C C . ASP C 1 54 ? 14.542 25.092 221.244 1.00 58.42 97 ASP C C 1
ATOM 3754 O O . ASP C 1 54 ? 14.288 26.014 222.002 1.00 58.78 97 ASP C O 1
ATOM 3759 N N . PRO C 1 55 ? 14.603 23.804 221.653 1.00 58.43 98 PRO C N 1
ATOM 3760 C CA . PRO C 1 55 ? 14.094 23.415 222.980 1.00 58.39 98 PRO C CA 1
ATOM 3761 C C . PRO C 1 55 ? 15.072 23.471 224.155 1.00 58.53 98 PRO C C 1
ATOM 3762 O O . PRO C 1 55 ? 14.652 23.312 225.307 1.00 58.51 98 PRO C O 1
ATOM 3766 N N . ALA C 1 56 ? 16.355 23.688 223.877 1.00 58.90 99 ALA C N 1
ATOM 3767 C CA . ALA C 1 56 ? 17.383 23.593 224.921 1.00 59.10 99 ALA C CA 1
ATOM 3768 C C . ALA C 1 56 ? 17.055 24.349 226.217 1.00 59.40 99 ALA C C 1
ATOM 3769 O O . ALA C 1 56 ? 17.201 23.782 227.307 1.00 60.29 99 ALA C O 1
ATOM 3771 N N . THR C 1 57 ? 16.609 25.604 226.130 1.00 59.14 100 THR C N 1
ATOM 3772 C CA . THR C 1 57 ? 16.354 26.347 227.370 1.00 58.55 100 THR C CA 1
ATOM 3773 C C . THR C 1 57 ? 15.038 25.933 228.015 1.00 57.88 100 THR C C 1
ATOM 3774 O O . THR C 1 57 ? 14.860 26.132 229.209 1.00 58.50 100 THR C O 1
ATOM 3778 N N . TYR C 1 58 ? 14.117 25.373 227.241 1.00 56.91 101 TYR C N 1
ATOM 3779 C CA . TYR C 1 58 ? 12.914 24.804 227.827 1.00 56.23 101 TYR C CA 1
ATOM 3780 C C . TYR C 1 58 ? 13.271 23.514 228.553 1.00 56.50 101 TYR C C 1
ATOM 3781 O O . TYR C 1 58 ? 12.725 23.233 229.623 1.00 56.47 101 TYR C O 1
ATOM 3790 N N . GLN C 1 59 ? 14.207 22.752 227.983 1.00 56.66 102 GLN C N 1
ATOM 3791 C CA . GLN C 1 59 ? 14.725 21.562 228.649 1.00 56.66 102 GLN C CA 1
ATOM 3792 C C . GLN C 1 59 ? 15.374 21.969 229.967 1.00 56.66 102 GLN C C 1
ATOM 3793 O O . GLN C 1 59 ? 15.055 21.385 231.004 1.00 57.19 102 GLN C O 1
ATOM 3799 N N . ALA C 1 60 ? 16.253 22.972 229.943 1.00 56.34 103 ALA C N 1
ATOM 3800 C CA . ALA C 1 60 ? 16.962 23.381 231.160 1.00 55.92 103 ALA C CA 1
ATOM 3801 C C . ALA C 1 60 ? 16.012 23.855 232.261 1.00 55.84 103 ALA C C 1
ATOM 3802 O O . ALA C 1 60 ? 16.229 23.538 233.438 1.00 55.75 103 ALA C O 1
ATOM 3804 N N . THR C 1 61 ? 14.967 24.591 231.881 1.00 55.43 104 THR C N 1
ATOM 3805 C CA . THR C 1 61 ? 13.958 25.029 232.841 1.00 55.59 104 THR C CA 1
ATOM 3806 C C . THR C 1 61 ? 13.245 23.829 233.463 1.00 56.31 104 THR C C 1
ATOM 3807 O O . THR C 1 61 ? 13.094 23.774 234.684 1.00 56.11 104 THR C O 1
ATOM 3811 N N . TYR C 1 62 ? 12.831 22.866 232.638 1.00 56.96 105 TYR C N 1
ATOM 3812 C CA . TYR C 1 62 ? 12.170 21.678 233.174 1.00 57.55 105 TYR C CA 1
ATOM 3813 C C . TYR C 1 62 ? 13.079 20.975 234.188 1.00 57.67 105 TYR C C 1
ATOM 3814 O O . TYR C 1 62 ? 12.660 20.727 235.320 1.00 57.12 105 TYR C O 1
ATOM 3823 N N . ASP C 1 63 ? 14.326 20.704 233.796 1.00 58.14 106 ASP C N 1
ATOM 3824 C CA . ASP C 1 63 ? 15.295 20.068 234.696 1.00 58.74 106 ASP C CA 1
ATOM 3825 C C . ASP C 1 63 ? 15.531 20.907 235.950 1.00 58.75 106 ASP C C 1
ATOM 3826 O O . ASP C 1 63 ? 15.805 20.357 237.012 1.00 58.49 106 ASP C O 1
ATOM 3831 N N . SER C 1 64 ? 15.422 22.231 235.819 1.00 58.86 107 SER C N 1
ATOM 3832 C CA . SER C 1 64 ? 15.570 23.131 236.960 1.00 58.65 107 SER C CA 1
ATOM 3833 C C . SER C 1 64 ? 14.346 23.119 237.884 1.00 58.77 107 SER C C 1
ATOM 3834 O O . SER C 1 64 ? 14.487 23.094 239.104 1.00 58.81 107 SER C O 1
ATOM 3837 N N . ALA C 1 65 ? 13.158 23.108 237.288 1.00 59.25 108 ALA C N 1
ATOM 3838 C CA . ALA C 1 65 ? 11.887 22.993 237.991 1.00 59.67 108 ALA C CA 1
ATOM 3839 C C . ALA C 1 65 ? 11.846 21.755 238.863 1.00 60.38 108 ALA C C 1
ATOM 3840 O O . ALA C 1 65 ? 11.457 21.836 240.032 1.00 60.92 108 ALA C O 1
ATOM 3842 N N . LYS C 1 66 ? 12.246 20.607 238.312 1.00 61.14 109 LYS C N 1
ATOM 3843 C CA . LYS C 1 66 ? 12.197 19.364 239.093 1.00 61.38 109 LYS C CA 1
ATOM 3844 C C . LYS C 1 66 ? 13.324 19.239 240.119 1.00 61.42 109 LYS C C 1
ATOM 3845 O O . LYS C 1 66 ? 13.305 18.358 240.980 1.00 61.68 109 LYS C O 1
ATOM 3851 N N . GLY C 1 67 ? 14.283 20.157 240.030 1.00 61.54 110 GLY C N 1
ATOM 3852 C CA . GLY C 1 67 ? 15.266 20.386 241.084 1.00 61.43 110 GLY C CA 1
ATOM 3853 C C . GLY C 1 67 ? 14.627 21.076 242.284 1.00 61.41 110 GLY C C 1
ATOM 3854 O O . GLY C 1 67 ? 14.777 20.605 243.417 1.00 60.94 110 GLY C O 1
ATOM 3855 N N . ASP C 1 68 ? 13.911 22.181 242.044 1.00 61.44 111 ASP C N 1
ATOM 3856 C CA . ASP C 1 68 ? 13.237 22.905 243.130 1.00 61.56 111 ASP C CA 1
ATOM 3857 C C . ASP C 1 68 ? 12.305 21.973 243.877 1.00 61.13 111 ASP C C 1
ATOM 3858 O O . ASP C 1 68 ? 12.212 22.044 245.095 1.00 61.15 111 ASP C O 1
ATOM 3863 N N . LEU C 1 69 ? 11.615 21.110 243.138 1.00 60.78 112 LEU C N 1
ATOM 3864 C CA . LEU C 1 69 ? 10.726 20.136 243.746 1.00 60.74 112 LEU C CA 1
ATOM 3865 C C . LEU C 1 69 ? 11.497 19.238 244.716 1.00 60.72 112 LEU C C 1
ATOM 3866 O O . LEU C 1 69 ? 11.150 19.215 245.902 1.00 61.05 112 LEU C O 1
ATOM 3871 N N . ALA C 1 70 ? 12.533 18.541 244.234 1.00 60.12 113 ALA C N 1
ATOM 3872 C CA . ALA C 1 70 ? 13.387 17.714 245.088 1.00 59.87 113 ALA C CA 1
ATOM 3873 C C . ALA C 1 70 ? 13.929 18.484 246.294 1.00 60.07 113 ALA C C 1
ATOM 3874 O O . ALA C 1 70 ? 13.950 17.938 247.402 1.00 60.56 113 ALA C O 1
ATOM 3876 N N . LYS C 1 71 ? 14.355 19.735 246.093 1.00 59.72 114 LYS C N 1
ATOM 3877 C CA . LYS C 1 71 ? 14.788 20.605 247.191 1.00 59.18 114 LYS C CA 1
ATOM 3878 C C . LYS C 1 71 ? 13.645 20.863 248.158 1.00 58.92 114 LYS C C 1
ATOM 3879 O O . LYS C 1 71 ? 13.813 20.698 249.360 1.00 59.09 114 LYS C O 1
ATOM 3885 N N . ALA C 1 72 ? 12.492 21.260 247.627 1.00 58.71 115 ALA C N 1
ATOM 3886 C CA . ALA C 1 72 ? 11.333 21.657 248.429 1.00 58.50 115 ALA C CA 1
ATOM 3887 C C . ALA C 1 72 ? 10.796 20.484 249.238 1.00 58.47 115 ALA C C 1
ATOM 3888 O O . ALA C 1 72 ? 10.513 20.606 250.433 1.00 58.41 115 ALA C O 1
ATOM 3890 N N . GLN C 1 73 ? 10.681 19.344 248.564 1.00 58.45 116 GLN C N 1
ATOM 3891 C CA . GLN C 1 73 ? 10.211 18.104 249.172 1.00 58.35 116 GLN C CA 1
ATOM 3892 C C . GLN C 1 73 ? 11.057 17.673 250.354 1.00 58.31 116 GLN C C 1
ATOM 3893 O O . GLN C 1 73 ? 10.510 17.247 251.383 1.00 58.69 116 GLN C O 1
ATOM 3899 N N . ALA C 1 74 ? 12.377 17.783 250.192 1.00 57.94 117 ALA C N 1
ATOM 3900 C CA . ALA C 1 74 ? 13.324 17.449 251.254 1.00 57.52 117 ALA C CA 1
ATOM 3901 C C . ALA C 1 74 ? 13.223 18.432 252.421 1.00 57.22 117 ALA C C 1
ATOM 3902 O O . ALA C 1 74 ? 13.350 18.031 253.586 1.00 57.12 117 ALA C O 1
ATOM 3904 N N . ALA C 1 75 ? 12.978 19.704 252.101 1.00 56.72 118 ALA C N 1
ATOM 3905 C CA . ALA C 1 75 ? 12.828 20.760 253.100 1.00 55.99 118 ALA C CA 1
ATOM 3906 C C . ALA C 1 75 ? 11.531 20.553 253.886 1.00 55.99 118 ALA C C 1
ATOM 3907 O O . ALA C 1 75 ? 11.503 20.725 255.110 1.00 55.41 118 ALA C O 1
ATOM 3909 N N . ALA C 1 76 ? 10.477 20.173 253.161 1.00 56.24 119 ALA C N 1
ATOM 3910 C CA . ALA C 1 76 ? 9.157 19.847 253.717 1.00 56.73 119 ALA C CA 1
ATOM 3911 C C . ALA C 1 76 ? 9.230 18.705 254.731 1.00 57.22 119 ALA C C 1
ATOM 3912 O O . ALA C 1 76 ? 8.716 18.803 255.860 1.00 57.45 119 ALA C O 1
ATOM 3914 N N . ASN C 1 77 ? 9.877 17.626 254.290 1.00 57.34 120 ASN C N 1
ATOM 3915 C CA . ASN C 1 77 ? 10.201 16.478 255.110 1.00 57.30 120 ASN C CA 1
ATOM 3916 C C . ASN C 1 77 ? 11.059 16.843 256.324 1.00 57.28 120 ASN C C 1
ATOM 3917 O O . ASN C 1 77 ? 10.712 16.450 257.440 1.00 57.74 120 ASN C O 1
ATOM 3922 N N . ILE C 1 78 ? 12.148 17.594 256.138 1.00 56.97 121 ILE C N 1
ATOM 3923 C CA . ILE C 1 78 ? 12.925 18.102 257.290 1.00 56.48 121 ILE C CA 1
ATOM 3924 C C . ILE C 1 78 ? 11.990 18.816 258.269 1.00 56.69 121 ILE C C 1
ATOM 3925 O O . ILE C 1 78 ? 12.021 18.513 259.464 1.00 57.33 121 ILE C O 1
ATOM 3930 N N . ALA C 1 79 ? 11.140 19.715 257.774 1.00 56.57 122 ALA C N 1
ATOM 3931 C CA . ALA C 1 79 ? 10.305 20.545 258.654 1.00 56.81 122 ALA C CA 1
ATOM 3932 C C . ALA C 1 79 ? 9.214 19.771 259.370 1.00 56.92 122 ALA C C 1
ATOM 3933 O O . ALA C 1 79 ? 8.836 20.109 260.488 1.00 56.91 122 ALA C O 1
ATOM 3935 N N . GLN C 1 80 ? 8.710 18.732 258.720 1.00 57.49 123 GLN C N 1
ATOM 3936 C CA . GLN C 1 80 ? 7.829 17.778 259.396 1.00 57.91 123 GLN C CA 1
ATOM 3937 C C . GLN C 1 80 ? 8.523 17.050 260.560 1.00 58.03 123 GLN C C 1
ATOM 3938 O O . GLN C 1 80 ? 7.888 16.734 261.569 1.00 57.99 123 GLN C O 1
ATOM 3944 N N . LEU C 1 81 ? 9.822 16.791 260.437 1.00 58.47 124 LEU C N 1
ATOM 3945 C CA . LEU C 1 81 ? 10.528 16.090 261.511 1.00 59.00 124 LEU C CA 1
ATOM 3946 C C . LEU C 1 81 ? 10.687 16.965 262.736 1.00 59.40 124 LEU C C 1
ATOM 3947 O O . LEU C 1 81 ? 10.570 16.476 263.861 1.00 59.61 124 LEU C O 1
ATOM 3952 N N . THR C 1 82 ? 10.938 18.256 262.519 1.00 59.83 125 THR C N 1
ATOM 3953 C CA . THR C 1 82 ? 10.989 19.206 263.633 1.00 59.99 125 THR C CA 1
ATOM 3954 C C . THR C 1 82 ? 9.649 19.202 264.354 1.00 59.91 125 THR C C 1
ATOM 3955 O O . THR C 1 82 ? 9.602 19.127 265.574 1.00 59.71 125 THR C O 1
ATOM 3959 N N . VAL C 1 83 ? 8.571 19.250 263.580 1.00 60.21 126 VAL C N 1
ATOM 3960 C CA . VAL C 1 83 ? 7.227 19.262 264.140 1.00 60.61 126 VAL C CA 1
ATOM 3961 C C . VAL C 1 83 ? 7.007 18.049 265.032 1.00 60.71 126 VAL C C 1
ATOM 3962 O O . VAL C 1 83 ? 6.650 18.192 266.200 1.00 60.58 126 VAL C O 1
ATOM 3966 N N . ASN C 1 84 ? 7.242 16.864 264.478 1.00 61.11 127 ASN C N 1
ATOM 3967 C CA . ASN C 1 84 ? 7.028 15.623 265.217 1.00 61.28 127 ASN C CA 1
ATOM 3968 C C . ASN C 1 84 ? 7.863 15.546 266.476 1.00 61.50 127 ASN C C 1
ATOM 3969 O O . ASN C 1 84 ? 7.385 15.041 267.482 1.00 61.89 127 ASN C O 1
ATOM 3974 N N . ARG C 1 85 ? 9.088 16.065 266.406 1.00 61.87 128 ARG C N 1
ATOM 3975 C CA . ARG C 1 85 ? 10.012 16.183 267.540 1.00 62.33 128 ARG C CA 1
ATOM 3976 C C . ARG C 1 85 ? 9.442 17.068 268.664 1.00 62.36 128 ARG C C 1
ATOM 3977 O O . ARG C 1 85 ? 9.406 16.666 269.827 1.00 62.56 128 ARG C O 1
ATOM 3985 N N . TYR C 1 86 ? 8.975 18.259 268.313 1.00 62.62 129 TYR C N 1
ATOM 3986 C CA . TYR C 1 86 ? 8.374 19.177 269.285 1.00 63.00 129 TYR C CA 1
ATOM 3987 C C . TYR C 1 86 ? 7.061 18.672 269.887 1.00 63.23 129 TYR C C 1
ATOM 3988 O O . TYR C 1 86 ? 6.839 18.828 271.091 1.00 63.31 129 TYR C O 1
ATOM 3997 N N . GLN C 1 87 ? 6.205 18.073 269.056 1.00 63.41 130 GLN C N 1
ATOM 3998 C CA . GLN C 1 87 ? 4.926 17.513 269.504 1.00 63.75 130 GLN C CA 1
ATOM 3999 C C . GLN C 1 87 ? 5.093 16.620 270.737 1.00 63.45 130 GLN C C 1
ATOM 4000 O O . GLN C 1 87 ? 4.252 16.639 271.637 1.00 63.54 130 GLN C O 1
ATOM 4006 N N . LYS C 1 88 ? 6.189 15.863 270.773 1.00 63.05 131 LYS C N 1
ATOM 4007 C CA . LYS C 1 88 ? 6.523 15.001 271.906 1.00 62.73 131 LYS C CA 1
ATOM 4008 C C . LYS C 1 88 ? 6.953 15.775 273.148 1.00 61.93 131 LYS C C 1
ATOM 4009 O O . LYS C 1 88 ? 7.072 15.189 274.220 1.00 62.23 131 LYS C O 1
ATOM 4015 N N . LEU C 1 89 ? 7.187 17.079 273.003 1.00 61.20 132 LEU C N 1
ATOM 4016 C CA . LEU C 1 89 ? 7.604 17.952 274.112 1.00 60.07 132 LEU C CA 1
ATOM 4017 C C . LEU C 1 89 ? 6.515 18.909 274.579 1.00 59.39 132 LEU C C 1
ATOM 4018 O O . LEU C 1 89 ? 6.762 19.715 275.465 1.00 59.44 132 LEU C O 1
ATOM 4023 N N . LEU C 1 90 ? 5.323 18.853 273.998 1.00 58.53 133 LEU C N 1
ATOM 4024 C CA . LEU C 1 90 ? 4.218 19.643 274.535 1.00 57.89 133 LEU C CA 1
ATOM 4025 C C . LEU C 1 90 ? 3.840 19.169 275.942 1.00 57.49 133 LEU C C 1
ATOM 4026 O O . LEU C 1 90 ? 3.979 17.986 276.250 1.00 57.69 133 LEU C O 1
ATOM 4031 N N . GLY C 1 91 ? 3.381 20.095 276.785 1.00 56.86 134 GLY C N 1
ATOM 4032 C CA . GLY C 1 91 ? 3.030 19.812 278.177 1.00 55.81 134 GLY C CA 1
ATOM 4033 C C . GLY C 1 91 ? 4.238 19.811 279.095 1.00 55.30 134 GLY C C 1
ATOM 4034 O O . GLY C 1 91 ? 4.119 19.732 280.319 1.00 55.31 134 GLY C O 1
ATOM 4035 N N . THR C 1 92 ? 5.406 19.929 278.482 1.00 54.84 135 THR C N 1
ATOM 4036 C CA . THR C 1 92 ? 6.685 19.809 279.143 1.00 54.49 135 THR C CA 1
ATOM 4037 C C . THR C 1 92 ? 7.346 21.186 279.270 1.00 54.60 135 THR C C 1
ATOM 4038 O O . THR C 1 92 ? 6.889 22.143 278.653 1.00 54.71 135 THR C O 1
ATOM 4042 N N . GLN C 1 93 ? 8.421 21.299 280.045 1.00 54.65 136 GLN C N 1
ATOM 4043 C CA . GLN C 1 93 ? 9.158 22.563 280.140 1.00 55.02 136 GLN C CA 1
ATOM 4044 C C . GLN C 1 93 ? 10.286 22.741 279.114 1.00 54.34 136 GLN C C 1
ATOM 4045 O O . GLN C 1 93 ? 11.200 23.526 279.358 1.00 54.26 136 GLN C O 1
ATOM 4051 N N . TYR C 1 94 ? 10.216 22.053 277.972 1.00 54.04 137 TYR C N 1
ATOM 4052 C CA . TYR C 1 94 ? 11.320 22.010 277.014 1.00 53.75 137 TYR C CA 1
ATOM 4053 C C . TYR C 1 94 ? 11.026 22.680 275.660 1.00 54.66 137 TYR C C 1
ATOM 4054 O O . TYR C 1 94 ? 11.934 22.859 274.827 1.00 54.73 137 TYR C O 1
ATOM 4063 N N . ILE C 1 95 ? 9.754 23.018 275.438 1.00 55.27 138 ILE C N 1
ATOM 4064 C CA . ILE C 1 95 ? 9.314 23.939 274.387 1.00 55.83 138 ILE C CA 1
ATOM 4065 C C . ILE C 1 95 ? 8.088 24.661 274.917 1.00 56.36 138 ILE C C 1
ATOM 4066 O O . ILE C 1 95 ? 7.468 24.236 275.886 1.00 56.26 138 ILE C O 1
ATOM 4071 N N . SER C 1 96 ? 7.735 25.746 274.248 1.00 57.12 139 SER C N 1
ATOM 4072 C CA . SER C 1 96 ? 6.529 26.481 274.552 1.00 57.90 139 SER C CA 1
ATOM 4073 C C . SER C 1 96 ? 5.561 26.283 273.385 1.00 58.49 139 SER C C 1
ATOM 4074 O O . SER C 1 96 ? 5.979 25.846 272.303 1.00 58.20 139 SER C O 1
ATOM 4077 N N . LYS C 1 97 ? 4.286 26.616 273.604 1.00 59.09 140 LYS C N 1
ATOM 4078 C CA . LYS C 1 97 ? 3.257 26.527 272.562 1.00 59.47 140 LYS C CA 1
ATOM 4079 C C . LYS C 1 97 ? 3.557 27.410 271.351 1.00 60.04 140 LYS C C 1
ATOM 4080 O O . LYS C 1 97 ? 3.209 27.039 270.229 1.00 59.86 140 LYS C O 1
ATOM 4086 N N . GLN C 1 98 ? 4.187 28.566 271.556 1.00 60.91 141 GLN C N 1
ATOM 4087 C CA . GLN C 1 98 ? 4.575 29.393 270.404 1.00 61.99 141 GLN C CA 1
ATOM 4088 C C . GLN C 1 98 ? 5.705 28.719 269.627 1.00 62.36 141 GLN C C 1
ATOM 4089 O O . GLN C 1 98 ? 5.626 28.584 268.404 1.00 62.55 141 GLN C O 1
ATOM 4095 N N . GLU C 1 99 ? 6.743 28.275 270.328 1.00 62.78 142 GLU C N 1
ATOM 4096 C CA . GLU C 1 99 ? 7.825 27.566 269.661 1.00 63.19 142 GLU C CA 1
ATOM 4097 C C . GLU C 1 99 ? 7.304 26.438 268.744 1.00 62.94 142 GLU C C 1
ATOM 4098 O O . GLU C 1 99 ? 7.839 26.228 267.655 1.00 63.46 142 GLU C O 1
ATOM 4104 N N . TYR C 1 100 ? 6.269 25.723 269.190 1.00 62.39 143 TYR C N 1
ATOM 4105 C CA . TYR C 1 100 ? 5.566 24.720 268.390 1.00 61.88 143 TYR C CA 1
ATOM 4106 C C . TYR C 1 100 ? 4.808 25.364 267.201 1.00 61.83 143 TYR C C 1
ATOM 4107 O O . TYR C 1 100 ? 4.882 24.877 266.069 1.00 61.45 143 TYR C O 1
ATOM 4116 N N . ASP C 1 101 ? 4.095 26.460 267.455 1.00 61.78 144 ASP C N 1
ATOM 4117 C CA . ASP C 1 101 ? 3.364 27.175 266.408 1.00 61.84 144 ASP C CA 1
ATOM 4118 C C . ASP C 1 101 ? 4.324 27.631 265.314 1.00 62.08 144 ASP C C 1
ATOM 4119 O O . ASP C 1 101 ? 4.006 27.519 264.126 1.00 62.18 144 ASP C O 1
ATOM 4124 N N . GLN C 1 102 ? 5.501 28.114 265.707 1.00 62.32 145 GLN C N 1
ATOM 4125 C CA . GLN C 1 102 ? 6.504 28.532 264.732 1.00 62.64 145 GLN C CA 1
ATOM 4126 C C . GLN C 1 102 ? 6.951 27.379 263.874 1.00 62.75 145 GLN C C 1
ATOM 4127 O O . GLN C 1 102 ? 7.187 27.553 262.687 1.00 62.60 145 GLN C O 1
ATOM 4133 N N . ALA C 1 103 ? 7.066 26.204 264.484 1.00 63.14 146 ALA C N 1
ATOM 4134 C CA . ALA C 1 103 ? 7.472 25.003 263.761 1.00 62.99 146 ALA C CA 1
ATOM 4135 C C . ALA C 1 103 ? 6.347 24.493 262.862 1.00 63.04 146 ALA C C 1
ATOM 4136 O O . ALA C 1 103 ? 6.613 23.892 261.828 1.00 63.15 146 ALA C O 1
ATOM 4138 N N . LEU C 1 104 ? 5.103 24.744 263.266 1.00 63.21 147 LEU C N 1
ATOM 4139 C CA . LEU C 1 104 ? 3.917 24.337 262.527 1.00 63.36 147 LEU C CA 1
ATOM 4140 C C . LEU C 1 104 ? 3.769 25.218 261.297 1.00 63.53 147 LEU C C 1
ATOM 4141 O O . LEU C 1 104 ? 3.441 24.730 260.209 1.00 63.61 147 LEU C O 1
ATOM 4146 N N . ALA C 1 105 ? 4.019 26.517 261.480 1.00 63.72 148 ALA C N 1
ATOM 4147 C CA . ALA C 1 105 ? 3.993 27.501 260.386 1.00 63.50 148 ALA C CA 1
ATOM 4148 C C . ALA C 1 105 ? 5.047 27.203 259.312 1.00 63.50 148 ALA C C 1
ATOM 4149 O O . ALA C 1 105 ? 4.783 27.392 258.129 1.00 63.40 148 ALA C O 1
ATOM 4151 N N . ASP C 1 106 ? 6.224 26.727 259.723 1.00 63.57 149 ASP C N 1
ATOM 4152 C CA . ASP C 1 106 ? 7.313 26.443 258.791 1.00 63.69 149 ASP C CA 1
ATOM 4153 C C . ASP C 1 106 ? 6.968 25.235 257.931 1.00 63.76 149 ASP C C 1
ATOM 4154 O O . ASP C 1 106 ? 7.191 25.270 256.714 1.00 63.85 149 ASP C O 1
ATOM 4159 N N . ALA C 1 107 ? 6.426 24.194 258.574 1.00 63.70 150 ALA C N 1
ATOM 4160 C CA . ALA C 1 107 ? 5.941 22.972 257.926 1.00 63.57 150 ALA C CA 1
ATOM 4161 C C . ALA C 1 107 ? 4.930 23.289 256.820 1.00 63.91 150 ALA C C 1
ATOM 4162 O O . ALA C 1 107 ? 5.056 22.809 255.684 1.00 63.62 150 ALA C O 1
ATOM 4164 N N . GLN C 1 108 ? 3.944 24.120 257.159 1.00 64.39 151 GLN C N 1
ATOM 4165 C CA . GLN C 1 108 ? 2.928 24.538 256.195 1.00 64.76 151 GLN C CA 1
ATOM 4166 C C . GLN C 1 108 ? 3.513 25.428 255.091 1.00 64.94 151 GLN C C 1
ATOM 4167 O O . GLN C 1 108 ? 3.093 25.342 253.932 1.00 64.86 151 GLN C O 1
ATOM 4173 N N . GLN C 1 109 ? 4.478 26.266 255.470 1.00 65.07 152 GLN C N 1
ATOM 4174 C CA . GLN C 1 109 ? 5.250 27.070 254.534 1.00 65.14 152 GLN C CA 1
ATOM 4175 C C . GLN C 1 109 ? 5.991 26.144 253.578 1.00 65.00 152 GLN C C 1
ATOM 4176 O O . GLN C 1 109 ? 5.894 26.323 252.362 1.00 65.14 152 GLN C O 1
ATOM 4182 N N . ALA C 1 110 ? 6.718 25.165 254.121 1.00 64.43 153 ALA C N 1
ATOM 4183 C CA . ALA C 1 110 ? 7.490 24.245 253.285 1.00 64.28 153 ALA C CA 1
ATOM 4184 C C . ALA C 1 110 ? 6.611 23.309 252.461 1.00 64.18 153 ALA C C 1
ATOM 4185 O O . ALA C 1 110 ? 7.044 22.846 251.405 1.00 64.22 153 ALA C O 1
ATOM 4187 N N . ASN C 1 111 ? 5.398 23.033 252.945 1.00 64.08 154 ASN C N 1
ATOM 4188 C CA . ASN C 1 111 ? 4.390 22.270 252.191 1.00 63.82 154 ASN C CA 1
ATOM 4189 C C . ASN C 1 111 ? 3.785 23.071 251.033 1.00 63.72 154 ASN C C 1
ATOM 4190 O O . ASN C 1 111 ? 3.488 22.504 249.976 1.00 63.79 154 ASN C O 1
ATOM 4195 N N . ALA C 1 112 ? 3.588 24.374 251.247 1.00 63.44 155 ALA C N 1
ATOM 4196 C CA . ALA C 1 112 ? 3.104 25.283 250.207 1.00 63.16 155 ALA C CA 1
ATOM 4197 C C . ALA C 1 112 ? 4.137 25.357 249.084 1.00 63.09 155 ALA C C 1
ATOM 4198 O O . ALA C 1 112 ? 3.775 25.340 247.901 1.00 62.83 155 ALA C O 1
ATOM 4200 N N . ALA C 1 113 ? 5.414 25.411 249.469 1.00 62.81 156 ALA C N 1
ATOM 4201 C CA . ALA C 1 113 ? 6.498 25.457 248.500 1.00 62.67 156 ALA C CA 1
ATOM 4202 C C . ALA C 1 113 ? 6.460 24.249 247.557 1.00 62.79 156 ALA C C 1
ATOM 4203 O O . ALA C 1 113 ? 6.650 24.435 246.346 1.00 63.00 156 ALA C O 1
ATOM 4205 N N . VAL C 1 114 ? 6.185 23.044 248.075 1.00 62.57 157 VAL C N 1
ATOM 4206 C CA . VAL C 1 114 ? 6.081 21.865 247.191 1.00 62.48 157 VAL C CA 1
ATOM 4207 C C . VAL C 1 114 ? 4.828 21.901 246.303 1.00 62.28 157 VAL C C 1
ATOM 4208 O O . VAL C 1 114 ? 4.865 21.392 245.180 1.00 62.56 157 VAL C O 1
ATOM 4212 N N . THR C 1 115 ? 3.729 22.484 246.777 1.00 61.77 158 THR C N 1
ATOM 4213 C CA . THR C 1 115 ? 2.556 22.647 245.915 1.00 61.55 158 THR C CA 1
ATOM 4214 C C . THR C 1 115 ? 2.933 23.489 244.684 1.00 61.29 158 THR C C 1
ATOM 4215 O O . THR C 1 115 ? 2.594 23.144 243.533 1.00 61.07 158 THR C O 1
ATOM 4219 N N . ALA C 1 116 ? 3.664 24.570 244.954 1.00 60.75 159 ALA C N 1
ATOM 4220 C CA . ALA C 1 116 ? 4.142 25.471 243.926 1.00 60.32 159 ALA C CA 1
ATOM 4221 C C . ALA C 1 116 ? 5.177 24.773 243.029 1.00 60.19 159 ALA C C 1
ATOM 4222 O O . ALA C 1 116 ? 5.084 24.837 241.808 1.00 60.05 159 ALA C O 1
ATOM 4224 N N . ALA C 1 117 ? 6.145 24.085 243.624 1.00 60.24 160 ALA C N 1
ATOM 4225 C CA . ALA C 1 117 ? 7.165 23.360 242.855 1.00 60.39 160 ALA C CA 1
ATOM 4226 C C . ALA C 1 117 ? 6.585 22.318 241.900 1.00 60.38 160 ALA C C 1
ATOM 4227 O O . ALA C 1 117 ? 7.060 22.182 240.770 1.00 60.59 160 ALA C O 1
ATOM 4229 N N . LYS C 1 118 ? 5.568 21.594 242.363 1.00 60.21 161 LYS C N 1
ATOM 4230 C CA . LYS C 1 118 ? 4.815 20.660 241.527 1.00 60.06 161 LYS C CA 1
ATOM 4231 C C . LYS C 1 118 ? 4.088 21.360 240.381 1.00 59.64 161 LYS C C 1
ATOM 4232 O O . LYS C 1 118 ? 4.045 20.849 239.256 1.00 59.50 161 LYS C O 1
ATOM 4238 N N . ALA C 1 119 ? 3.520 22.529 240.672 1.00 59.37 162 ALA C N 1
ATOM 4239 C CA . ALA C 1 119 ? 2.908 23.362 239.638 1.00 58.59 162 ALA C CA 1
ATOM 4240 C C . ALA C 1 119 ? 3.990 23.811 238.658 1.00 58.30 162 ALA C C 1
ATOM 4241 O O . ALA C 1 119 ? 3.791 23.684 237.439 1.00 58.32 162 ALA C O 1
ATOM 4243 N N . ALA C 1 120 ? 5.125 24.287 239.185 1.00 57.72 163 ALA C N 1
ATOM 4244 C CA . ALA C 1 120 ? 6.219 24.801 238.357 1.00 57.48 163 ALA C CA 1
ATOM 4245 C C . ALA C 1 120 ? 6.733 23.753 237.354 1.00 57.84 163 ALA C C 1
ATOM 4246 O O . ALA C 1 120 ? 6.862 24.061 236.155 1.00 57.69 163 ALA C O 1
ATOM 4248 N N . VAL C 1 121 ? 6.995 22.537 237.853 1.00 57.99 164 VAL C N 1
ATOM 4249 C CA . VAL C 1 121 ? 7.386 21.387 237.048 1.00 58.16 164 VAL C CA 1
ATOM 4250 C C . VAL C 1 121 ? 6.370 21.173 235.924 1.00 58.63 164 VAL C C 1
ATOM 4251 O O . VAL C 1 121 ? 6.740 21.104 234.742 1.00 58.49 164 VAL C O 1
ATOM 4255 N N . GLU C 1 122 ? 5.093 21.093 236.298 1.00 59.01 165 GLU C N 1
ATOM 4256 C CA . GLU C 1 122 ? 4.023 20.883 235.324 1.00 59.56 165 GLU C CA 1
ATOM 4257 C C . GLU C 1 122 ? 3.974 21.957 234.219 1.00 59.60 165 GLU C C 1
ATOM 4258 O O . GLU C 1 122 ? 3.817 21.595 233.049 1.00 59.81 165 GLU C O 1
ATOM 4264 N N . THR C 1 123 ? 4.132 23.241 234.563 1.00 59.39 166 THR C N 1
ATOM 4265 C CA . THR C 1 123 ? 4.232 24.303 233.554 1.00 59.24 166 THR C CA 1
ATOM 4266 C C . THR C 1 123 ? 5.405 24.055 232.603 1.00 59.50 166 THR C C 1
ATOM 4267 O O . THR C 1 123 ? 5.270 24.188 231.380 1.00 59.56 166 THR C O 1
ATOM 4271 N N . ALA C 1 124 ? 6.552 23.688 233.172 1.00 59.67 167 ALA C N 1
ATOM 4272 C CA . ALA C 1 124 ? 7.765 23.486 232.383 1.00 59.66 167 ALA C CA 1
ATOM 4273 C C . ALA C 1 124 ? 7.591 22.364 231.375 1.00 59.64 167 ALA C C 1
ATOM 4274 O O . ALA C 1 124 ? 7.935 22.544 230.203 1.00 59.84 167 ALA C O 1
ATOM 4276 N N . ARG C 1 125 ? 7.045 21.233 231.824 1.00 59.35 168 ARG C N 1
ATOM 4277 C CA . ARG C 1 125 ? 6.847 20.069 230.957 1.00 59.07 168 ARG C CA 1
ATOM 4278 C C . ARG C 1 125 ? 6.015 20.440 229.741 1.00 59.07 168 ARG C C 1
ATOM 4279 O O . ARG C 1 125 ? 6.341 20.067 228.606 1.00 58.83 168 ARG C O 1
ATOM 4287 N N . ILE C 1 126 ? 4.960 21.209 230.002 1.00 59.01 169 ILE C N 1
ATOM 4288 C CA . ILE C 1 126 ? 4.021 21.641 228.970 1.00 58.86 169 ILE C CA 1
ATOM 4289 C C . ILE C 1 126 ? 4.685 22.594 227.977 1.00 58.59 169 ILE C C 1
ATOM 4290 O O . ILE C 1 126 ? 4.517 22.442 226.766 1.00 58.29 169 ILE C O 1
ATOM 4295 N N . ASN C 1 127 ? 5.457 23.554 228.483 1.00 58.22 170 ASN C N 1
ATOM 4296 C CA . ASN C 1 127 ? 6.219 24.425 227.598 1.00 57.87 170 ASN C CA 1
ATOM 4297 C C . ASN C 1 127 ? 7.215 23.641 226.766 1.00 57.84 170 ASN C C 1
ATOM 4298 O O . ASN C 1 127 ? 7.280 23.834 225.554 1.00 58.26 170 ASN C O 1
ATOM 4303 N N . LEU C 1 128 ? 7.981 22.752 227.395 1.00 57.55 171 LEU C N 1
ATOM 4304 C CA . LEU C 1 128 ? 8.824 21.834 226.628 1.00 57.35 171 LEU C CA 1
ATOM 4305 C C . LEU C 1 128 ? 7.994 21.100 225.562 1.00 57.23 171 LEU C C 1
ATOM 4306 O O . LEU C 1 128 ? 8.404 21.012 224.410 1.00 56.78 171 LEU C O 1
ATOM 4311 N N . ALA C 1 129 ? 6.818 20.608 225.939 1.00 57.47 172 ALA C N 1
ATOM 4312 C CA . ALA C 1 129 ? 5.960 19.908 224.988 1.00 58.08 172 ALA C CA 1
ATOM 4313 C C . ALA C 1 129 ? 5.635 20.809 223.812 1.00 58.65 172 ALA C C 1
ATOM 4314 O O . ALA C 1 129 ? 5.747 20.399 222.653 1.00 58.82 172 ALA C O 1
ATOM 4316 N N . TYR C 1 130 ? 5.260 22.051 224.117 1.00 59.25 173 TYR C N 1
ATOM 4317 C CA . TYR C 1 130 ? 4.869 22.993 223.080 1.00 59.02 173 TYR C CA 1
ATOM 4318 C C . TYR C 1 130 ? 5.975 23.568 222.219 1.00 59.21 173 TYR C C 1
ATOM 4319 O O . TYR C 1 130 ? 5.659 24.307 221.290 1.00 59.73 173 TYR C O 1
ATOM 4328 N N . THR C 1 131 ? 7.242 23.253 222.461 1.00 59.28 174 THR C N 1
ATOM 4329 C CA . THR C 1 131 ? 8.256 23.729 221.509 1.00 59.60 174 THR C CA 1
ATOM 4330 C C . THR C 1 131 ? 8.100 23.061 220.139 1.00 59.72 174 THR C C 1
ATOM 4331 O O . THR C 1 131 ? 8.627 23.556 219.130 1.00 60.05 174 THR C O 1
ATOM 4335 N N . LYS C 1 132 ? 7.380 21.937 220.123 1.00 59.70 175 LYS C N 1
ATOM 4336 C CA . LYS C 1 132 ? 6.932 21.265 218.898 1.00 59.44 175 LYS C CA 1
ATOM 4337 C C . LYS C 1 132 ? 5.579 21.875 218.488 1.00 58.86 175 LYS C C 1
ATOM 4338 O O . LYS C 1 132 ? 4.559 21.695 219.147 1.00 58.75 175 LYS C O 1
ATOM 4344 N N . VAL C 1 133 ? 5.589 22.644 217.408 1.00 58.46 176 VAL C N 1
ATOM 4345 C CA . VAL C 1 133 ? 4.418 23.397 216.965 1.00 58.01 176 VAL C CA 1
ATOM 4346 C C . VAL C 1 133 ? 3.604 22.583 215.975 1.00 57.96 176 VAL C C 1
ATOM 4347 O O . VAL C 1 133 ? 4.133 22.117 214.969 1.00 58.16 176 VAL C O 1
ATOM 4351 N N . THR C 1 134 ? 2.316 22.428 216.243 1.00 57.81 177 THR C N 1
ATOM 4352 C CA . THR C 1 134 ? 1.497 21.570 215.408 1.00 58.04 177 THR C CA 1
ATOM 4353 C C . THR C 1 134 ? 0.198 22.247 214.954 1.00 58.69 177 THR C C 1
ATOM 4354 O O . THR C 1 134 ? -0.117 23.332 215.417 1.00 59.52 177 THR C O 1
ATOM 4358 N N . SER C 1 135 ? -0.533 21.606 214.040 1.00 59.05 178 SER C N 1
ATOM 4359 C CA . SER C 1 135 ? -1.850 22.034 213.602 1.00 58.86 178 SER C CA 1
ATOM 4360 C C . SER C 1 135 ? -2.893 21.158 214.278 1.00 59.53 178 SER C C 1
ATOM 4361 O O . SER C 1 135 ? -2.702 19.941 214.402 1.00 59.26 178 SER C O 1
ATOM 4364 N N . PRO C 1 136 ? -4.014 21.761 214.709 1.00 59.85 179 PRO C N 1
ATOM 4365 C CA . PRO C 1 136 ? -5.005 20.897 215.339 1.00 60.04 179 PRO C CA 1
ATOM 4366 C C . PRO C 1 136 ? -5.815 20.092 214.316 1.00 60.06 179 PRO C C 1
ATOM 4367 O O . PRO C 1 136 ? -6.508 19.166 214.701 1.00 60.55 179 PRO C O 1
ATOM 4371 N N . ILE C 1 137 ? -5.734 20.437 213.036 1.00 60.34 180 ILE C N 1
ATOM 4372 C CA . ILE C 1 137 ? -6.447 19.717 211.973 1.00 60.10 180 ILE C CA 1
ATOM 4373 C C . ILE C 1 137 ? -5.479 19.228 210.896 1.00 60.51 180 ILE C C 1
ATOM 4374 O O . ILE C 1 137 ? -4.365 19.725 210.785 1.00 60.49 180 ILE C O 1
ATOM 4379 N N . SER C 1 138 ? -5.899 18.234 210.122 1.00 61.19 181 SER C N 1
ATOM 4380 C CA . SER C 1 138 ? -5.131 17.770 208.968 1.00 61.19 181 SER C CA 1
ATOM 4381 C C . SER C 1 138 ? -5.574 18.550 207.739 1.00 61.32 181 SER C C 1
ATOM 4382 O O . SER C 1 138 ? -6.756 18.872 207.590 1.00 61.58 181 SER C O 1
ATOM 4385 N N . GLY C 1 139 ? -4.639 18.883 206.858 1.00 61.26 182 GLY C N 1
ATOM 4386 C CA . GLY C 1 139 ? -5.008 19.634 205.656 1.00 60.95 182 GLY C CA 1
ATOM 4387 C C . GLY C 1 139 ? -3.825 20.078 204.826 1.00 61.00 182 GLY C C 1
ATOM 4388 O O . GLY C 1 139 ? -2.689 19.658 205.069 1.00 60.92 182 GLY C O 1
ATOM 4389 N N . ARG C 1 140 ? -4.097 20.920 203.831 1.00 61.21 183 ARG C N 1
ATOM 4390 C CA . ARG C 1 140 ? -3.024 21.509 203.033 1.00 61.46 183 ARG C CA 1
ATOM 4391 C C . ARG C 1 140 ? -2.513 22.768 203.747 1.00 61.51 183 ARG C C 1
ATOM 4392 O O . ARG C 1 140 ? -3.290 23.644 204.136 1.00 61.31 183 ARG C O 1
ATOM 4400 N N . ILE C 1 141 ? -1.199 22.821 203.939 1.00 61.39 184 ILE C N 1
ATOM 4401 C CA . ILE C 1 141 ? -0.560 23.968 204.551 1.00 61.43 184 ILE C CA 1
ATOM 4402 C C . ILE C 1 141 ? -0.082 24.908 203.441 1.00 61.99 184 ILE C C 1
ATOM 4403 O O . ILE C 1 141 ? 0.329 24.465 202.375 1.00 61.96 184 ILE C O 1
ATOM 4408 N N . GLY C 1 142 ? -0.157 26.210 203.687 1.00 62.41 185 GLY C N 1
ATOM 4409 C CA . GLY C 1 142 ? 0.220 27.199 202.690 1.00 63.01 185 GLY C CA 1
ATOM 4410 C C . GLY C 1 142 ? 1.689 27.554 202.794 1.00 63.58 185 GLY C C 1
ATOM 4411 O O . GLY C 1 142 ? 2.508 26.699 203.147 1.00 63.44 185 GLY C O 1
ATOM 4412 N N . LYS C 1 143 ? 2.007 28.810 202.465 1.00 63.92 186 LYS C N 1
ATOM 4413 C CA . LYS C 1 143 ? 3.338 29.386 202.648 1.00 64.07 186 LYS C CA 1
ATOM 4414 C C . LYS C 1 143 ? 3.575 29.563 204.134 1.00 63.84 186 LYS C C 1
ATOM 4415 O O . LYS C 1 143 ? 2.631 29.782 204.890 1.00 63.48 186 LYS C O 1
ATOM 4421 N N . SER C 1 144 ? 4.832 29.453 204.546 1.00 63.93 187 SER C N 1
ATOM 4422 C CA . SER C 1 144 ? 5.231 29.754 205.911 1.00 64.00 187 SER C CA 1
ATOM 4423 C C . SER C 1 144 ? 5.493 31.250 205.989 1.00 63.79 187 SER C C 1
ATOM 4424 O O . SER C 1 144 ? 6.200 31.783 205.146 1.00 63.84 187 SER C O 1
ATOM 4427 N N . ASN C 1 145 ? 4.946 31.919 206.998 1.00 63.62 188 ASN C N 1
ATOM 4428 C CA . ASN C 1 145 ? 5.105 33.369 207.113 1.00 63.37 188 ASN C CA 1
ATOM 4429 C C . ASN C 1 145 ? 6.365 33.745 207.857 1.00 63.20 188 ASN C C 1
ATOM 4430 O O . ASN C 1 145 ? 6.633 34.910 208.092 1.00 63.13 188 ASN C O 1
ATOM 4435 N N . VAL C 1 146 ? 7.158 32.737 208.180 1.00 63.10 189 VAL C N 1
ATOM 4436 C CA . VAL C 1 146 ? 8.266 32.920 209.077 1.00 62.98 189 VAL C CA 1
ATOM 4437 C C . VAL C 1 146 ? 9.415 32.080 208.533 1.00 62.81 189 VAL C C 1
ATOM 4438 O O . VAL C 1 146 ? 9.202 30.968 208.072 1.00 63.62 189 VAL C O 1
ATOM 4442 N N . THR C 1 147 ? 10.618 32.631 208.541 1.00 62.44 190 THR C N 1
ATOM 4443 C CA . THR C 1 147 ? 11.821 31.934 208.107 1.00 62.19 190 THR C CA 1
ATOM 4444 C C . THR C 1 147 ? 12.321 30.996 209.199 1.00 62.27 190 THR C C 1
ATOM 4445 O O . THR C 1 147 ? 11.941 31.148 210.347 1.00 62.63 190 THR C O 1
ATOM 4449 N N . GLU C 1 148 ? 13.187 30.048 208.865 1.00 62.20 191 GLU C N 1
ATOM 4450 C CA . GLU C 1 148 ? 13.911 29.307 209.885 1.00 62.61 191 GLU C CA 1
ATOM 4451 C C . GLU C 1 148 ? 14.841 30.268 210.656 1.00 62.40 191 GLU C C 1
ATOM 4452 O O . GLU C 1 148 ? 15.361 31.215 210.077 1.00 62.52 191 GLU C O 1
ATOM 4458 N N . GLY C 1 149 ? 15.011 30.064 211.963 1.00 62.27 192 GLY C N 1
ATOM 4459 C CA . GLY C 1 149 ? 15.869 30.931 212.769 1.00 62.15 192 GLY C CA 1
ATOM 4460 C C . GLY C 1 149 ? 15.147 32.184 213.224 1.00 62.29 192 GLY C C 1
ATOM 4461 O O . GLY C 1 149 ? 15.748 33.075 213.834 1.00 62.65 192 GLY C O 1
ATOM 4462 N N . ALA C 1 150 ? 13.854 32.241 212.922 1.00 61.94 193 ALA C N 1
ATOM 4463 C CA . ALA C 1 150 ? 12.966 33.333 213.295 1.00 61.66 193 ALA C CA 1
ATOM 4464 C C . ALA C 1 150 ? 12.680 33.357 214.789 1.00 61.66 193 ALA C C 1
ATOM 4465 O O . ALA C 1 150 ? 12.525 32.302 215.408 1.00 61.47 193 ALA C O 1
ATOM 4467 N N . LEU C 1 151 ? 12.587 34.564 215.345 1.00 61.66 194 LEU C N 1
ATOM 4468 C CA . LEU C 1 151 ? 12.116 34.785 216.705 1.00 61.58 194 LEU C CA 1
ATOM 4469 C C . LEU C 1 151 ? 10.595 34.809 216.687 1.00 61.75 194 LEU C C 1
ATOM 4470 O O . LEU C 1 151 ? 9.999 35.662 216.033 1.00 61.94 194 LEU C O 1
ATOM 4475 N N . VAL C 1 152 ? 9.971 33.859 217.377 1.00 61.80 195 VAL C N 1
ATOM 4476 C CA . VAL C 1 152 ? 8.525 33.827 217.475 1.00 61.96 195 VAL C CA 1
ATOM 4477 C C . VAL C 1 152 ? 8.170 34.078 218.926 1.00 62.62 195 VAL C C 1
ATOM 4478 O O . VAL C 1 152 ? 8.940 33.746 219.824 1.00 62.99 195 VAL C O 1
ATOM 4482 N N . GLN C 1 153 ? 7.019 34.700 219.144 1.00 63.21 196 GLN C N 1
ATOM 4483 C CA . GLN C 1 153 ? 6.548 34.967 220.482 1.00 63.64 196 GLN C CA 1
ATOM 4484 C C . GLN C 1 153 ? 5.140 34.459 220.720 1.00 63.62 196 GLN C C 1
ATOM 4485 O O . GLN C 1 153 ? 4.243 34.606 219.895 1.00 63.82 196 GLN C O 1
ATOM 4491 N N . ASN C 1 154 ? 4.968 33.820 221.864 1.00 63.66 197 ASN C N 1
ATOM 4492 C CA . ASN C 1 154 ? 3.665 33.352 222.272 1.00 63.22 197 ASN C CA 1
ATOM 4493 C C . ASN C 1 154 ? 2.724 34.552 222.295 1.00 62.81 197 ASN C C 1
ATOM 4494 O O . ASN C 1 154 ? 2.995 35.566 222.942 1.00 63.15 197 ASN C O 1
ATOM 4499 N N . GLY C 1 155 ? 1.644 34.428 221.538 1.00 62.22 198 GLY C N 1
ATOM 4500 C CA . GLY C 1 155 ? 0.620 35.453 221.452 1.00 62.05 198 GLY C CA 1
ATOM 4501 C C . GLY C 1 155 ? 0.824 36.510 220.379 1.00 62.07 198 GLY C C 1
ATOM 4502 O O . GLY C 1 155 ? 0.123 37.537 220.368 1.00 62.34 198 GLY C O 1
ATOM 4503 N N . GLN C 1 156 ? 1.777 36.291 219.475 1.00 61.55 199 GLN C N 1
ATOM 4504 C CA . GLN C 1 156 ? 2.021 37.269 218.416 1.00 61.38 199 GLN C CA 1
ATOM 4505 C C . GLN C 1 156 ? 0.844 37.354 217.439 1.00 61.19 199 GLN C C 1
ATOM 4506 O O . GLN C 1 156 ? 0.095 36.383 217.267 1.00 61.02 199 GLN C O 1
ATOM 4512 N N . ALA C 1 157 ? 0.679 38.515 216.803 1.00 61.03 200 ALA C N 1
ATOM 4513 C CA . ALA C 1 157 ? -0.457 38.733 215.892 1.00 60.73 200 ALA C CA 1
ATOM 4514 C C . ALA C 1 157 ? -0.500 37.720 214.739 1.00 60.59 200 ALA C C 1
ATOM 4515 O O . ALA C 1 157 ? -1.446 36.921 214.613 1.00 60.13 200 ALA C O 1
ATOM 4517 N N . THR C 1 158 ? 0.539 37.766 213.913 1.00 60.29 201 THR C N 1
ATOM 4518 C CA . THR C 1 158 ? 0.578 37.000 212.675 1.00 60.21 201 THR C CA 1
ATOM 4519 C C . THR C 1 158 ? 0.821 35.494 212.883 1.00 59.85 201 THR C C 1
ATOM 4520 O O . THR C 1 158 ? 1.772 35.096 213.552 1.00 59.58 201 THR C O 1
ATOM 4524 N N . ALA C 1 159 ? -0.060 34.679 212.309 1.00 59.53 202 ALA C N 1
ATOM 4525 C CA . ALA C 1 159 ? 0.074 33.225 212.270 1.00 59.55 202 ALA C CA 1
ATOM 4526 C C . ALA C 1 159 ? 1.352 32.790 211.541 1.00 59.57 202 ALA C C 1
ATOM 4527 O O . ALA C 1 159 ? 1.827 33.503 210.655 1.00 58.81 202 ALA C O 1
ATOM 4529 N N . LEU C 1 160 ? 1.901 31.626 211.908 1.00 59.64 203 LEU C N 1
ATOM 4530 C CA . LEU C 1 160 ? 3.087 31.089 211.222 1.00 59.62 203 LEU C CA 1
ATOM 4531 C C . LEU C 1 160 ? 2.719 30.539 209.842 1.00 59.85 203 LEU C C 1
ATOM 4532 O O . LEU C 1 160 ? 3.472 30.677 208.868 1.00 59.87 203 LEU C O 1
ATOM 4537 N N . ALA C 1 161 ? 1.554 29.905 209.778 1.00 59.97 204 ALA C N 1
ATOM 4538 C CA . ALA C 1 161 ? 1.049 29.287 208.561 1.00 60.06 204 ALA C CA 1
ATOM 4539 C C . ALA C 1 161 ? -0.429 28.971 208.767 1.00 60.49 204 ALA C C 1
ATOM 4540 O O . ALA C 1 161 ? -0.944 29.078 209.893 1.00 60.72 204 ALA C O 1
ATOM 4542 N N . THR C 1 162 ? -1.098 28.598 207.677 1.00 60.56 205 THR C N 1
ATOM 4543 C CA . THR C 1 162 ? -2.514 28.280 207.697 1.00 61.01 205 THR C CA 1
ATOM 4544 C C . THR C 1 162 ? -2.736 26.914 207.077 1.00 60.91 205 THR C C 1
ATOM 4545 O O . THR C 1 162 ? -2.159 26.611 206.035 1.00 61.09 205 THR C O 1
ATOM 4549 N N . VAL C 1 163 ? -3.544 26.074 207.712 1.00 60.69 206 VAL C N 1
ATOM 4550 C CA . VAL C 1 163 ? -3.857 24.804 207.082 1.00 60.99 206 VAL C CA 1
ATOM 4551 C C . VAL C 1 163 ? -5.349 24.777 206.792 1.00 61.61 206 VAL C C 1
ATOM 4552 O O . VAL C 1 163 ? -6.166 25.243 207.609 1.00 62.13 206 VAL C O 1
ATOM 4556 N N . GLN C 1 164 ? -5.678 24.223 205.626 1.00 61.68 207 GLN C N 1
ATOM 4557 C CA . GLN C 1 164 ? -7.041 24.176 205.136 1.00 61.64 207 GLN C CA 1
ATOM 4558 C C . GLN C 1 164 ? -7.387 22.740 204.837 1.00 61.39 207 GLN C C 1
ATOM 4559 O O . GLN C 1 164 ? -6.682 22.068 204.071 1.00 61.71 207 GLN C O 1
ATOM 4565 N N . GLN C 1 165 ? -8.467 22.270 205.453 1.00 60.88 208 GLN C N 1
ATOM 4566 C CA . GLN C 1 165 ? -8.908 20.903 205.251 1.00 60.16 208 GLN C CA 1
ATOM 4567 C C . GLN C 1 165 ? -9.540 20.819 203.868 1.00 59.93 208 GLN C C 1
ATOM 4568 O O . GLN C 1 165 ? -10.409 21.633 203.510 1.00 60.27 208 GLN C O 1
ATOM 4574 N N . LEU C 1 166 ? -9.102 19.833 203.094 1.00 59.21 209 LEU C N 1
ATOM 4575 C CA . LEU C 1 166 ? -9.647 19.661 201.762 1.00 58.52 209 LEU C CA 1
ATOM 4576 C C . LEU C 1 166 ? -10.691 18.554 201.613 1.00 58.08 209 LEU C C 1
ATOM 4577 O O . LEU C 1 166 ? -11.492 18.630 200.684 1.00 58.04 209 LEU C O 1
ATOM 4582 N N . ASP C 1 167 ? -10.706 17.551 202.497 1.00 57.61 210 ASP C N 1
ATOM 4583 C CA . ASP C 1 167 ? -11.269 16.256 202.090 1.00 56.97 210 ASP C CA 1
ATOM 4584 C C . ASP C 1 167 ? -12.777 16.192 201.975 1.00 56.46 210 ASP C C 1
ATOM 4585 O O . ASP C 1 167 ? -13.285 15.609 201.001 1.00 57.45 210 ASP C O 1
ATOM 4590 N N . PRO C 1 168 ? -13.526 16.666 202.972 1.00 54.98 211 PRO C N 1
ATOM 4591 C CA . PRO C 1 168 ? -14.761 17.104 202.325 1.00 54.12 211 PRO C CA 1
ATOM 4592 C C . PRO C 1 168 ? -14.541 18.580 201.919 1.00 53.62 211 PRO C C 1
ATOM 4593 O O . PRO C 1 168 ? -13.795 19.284 202.591 1.00 53.43 211 PRO C O 1
ATOM 4597 N N . ILE C 1 169 ? -15.130 19.029 200.814 1.00 53.20 212 ILE C N 1
ATOM 4598 C CA . ILE C 1 169 ? -15.008 20.423 200.380 1.00 52.86 212 ILE C CA 1
ATOM 4599 C C . ILE C 1 169 ? -16.363 21.070 200.125 1.00 52.97 212 ILE C C 1
ATOM 4600 O O . ILE C 1 169 ? -17.267 20.438 199.593 1.00 52.98 212 ILE C O 1
ATOM 4605 N N . TYR C 1 170 ? -16.488 22.331 200.524 1.00 53.28 213 TYR C N 1
ATOM 4606 C CA . TYR C 1 170 ? -17.715 23.080 200.321 1.00 53.66 213 TYR C CA 1
ATOM 4607 C C . TYR C 1 170 ? -17.756 23.680 198.924 1.00 53.99 213 TYR C C 1
ATOM 4608 O O . TYR C 1 170 ? -16.725 24.069 198.371 1.00 54.01 213 TYR C O 1
ATOM 4617 N N . VAL C 1 171 ? -18.952 23.726 198.350 1.00 54.45 214 VAL C N 1
ATOM 4618 C CA . VAL C 1 171 ? -19.192 24.530 197.154 1.00 54.85 214 VAL C CA 1
ATOM 4619 C C . VAL C 1 171 ? -20.425 25.395 197.411 1.00 55.43 214 VAL C C 1
ATOM 4620 O O . VAL C 1 171 ? -21.553 24.892 197.509 1.00 55.34 214 VAL C O 1
ATOM 4624 N N . ASP C 1 172 ? -20.191 26.695 197.562 1.00 56.06 215 ASP C N 1
ATOM 4625 C CA . ASP C 1 172 ? -21.276 27.665 197.623 1.00 56.67 215 ASP C CA 1
ATOM 4626 C C . ASP C 1 172 ? -21.804 27.778 196.208 1.00 56.46 215 ASP C C 1
ATOM 4627 O O . ASP C 1 172 ? -21.028 27.858 195.253 1.00 56.35 215 ASP C O 1
ATOM 4632 N N . VAL C 1 173 ? -23.126 27.784 196.098 1.00 56.56 216 VAL C N 1
ATOM 4633 C CA . VAL C 1 173 ? -23.840 27.780 194.828 1.00 57.03 216 VAL C CA 1
ATOM 4634 C C . VAL C 1 173 ? -24.791 28.985 194.720 1.00 57.36 216 VAL C C 1
ATOM 4635 O O . VAL C 1 173 ? -25.496 29.307 195.678 1.00 57.41 216 VAL C O 1
ATOM 4639 N N . THR C 1 174 ? -24.818 29.658 193.572 1.00 57.89 217 THR C N 1
ATOM 4640 C CA . THR C 1 174 ? -25.738 30.790 193.395 1.00 58.74 217 THR C CA 1
ATOM 4641 C C . THR C 1 174 ? -26.769 30.576 192.294 1.00 59.11 217 THR C C 1
ATOM 4642 O O . THR C 1 174 ? -26.421 30.255 191.158 1.00 59.44 217 THR C O 1
ATOM 4646 N N . GLN C 1 175 ? -28.037 30.758 192.651 1.00 59.63 218 GLN C N 1
ATOM 4647 C CA . GLN C 1 175 ? -29.119 30.758 191.682 1.00 60.20 218 GLN C CA 1
ATOM 4648 C C . GLN C 1 175 ? -29.691 32.156 191.506 1.00 60.56 218 GLN C C 1
ATOM 4649 O O . GLN C 1 175 ? -30.042 32.836 192.472 1.00 60.45 218 GLN C O 1
ATOM 4655 N N . SER C 1 176 ? -29.770 32.564 190.244 1.00 61.27 219 SER C N 1
ATOM 4656 C CA . SER C 1 176 ? -30.207 33.894 189.860 1.00 61.83 219 SER C CA 1
ATOM 4657 C C . SER C 1 176 ? -31.721 34.041 189.973 1.00 62.20 219 SER C C 1
ATOM 4658 O O . SER C 1 176 ? -32.443 33.045 190.000 1.00 62.27 219 SER C O 1
ATOM 4661 N N . SER C 1 177 ? -32.202 35.279 190.044 1.00 62.83 220 SER C N 1
ATOM 4662 C CA . SER C 1 177 ? -33.635 35.525 190.241 1.00 63.53 220 SER C CA 1
ATOM 4663 C C . SER C 1 177 ? -34.566 35.380 189.038 1.00 64.00 220 SER C C 1
ATOM 4664 O O . SER C 1 177 ? -35.608 34.737 189.178 1.00 63.99 220 SER C O 1
ATOM 4667 N N . ASN C 1 178 ? -34.222 35.955 187.884 1.00 64.63 221 ASN C N 1
ATOM 4668 C CA . ASN C 1 178 ? -35.155 35.939 186.736 1.00 65.43 221 ASN C CA 1
ATOM 4669 C C . ASN C 1 178 ? -35.370 34.540 186.124 1.00 65.85 221 ASN C C 1
ATOM 4670 O O . ASN C 1 178 ? -36.279 34.330 185.309 1.00 65.90 221 ASN C O 1
ATOM 4675 N N . ASP C 1 179 ? -34.535 33.599 186.559 1.00 66.27 222 ASP C N 1
ATOM 4676 C CA . ASP C 1 179 ? -34.624 32.199 186.159 1.00 66.70 222 ASP C CA 1
ATOM 4677 C C . ASP C 1 179 ? -34.626 31.299 187.398 1.00 66.78 222 ASP C C 1
ATOM 4678 O O . ASP C 1 179 ? -33.935 30.279 187.462 1.00 66.55 222 ASP C O 1
ATOM 4699 N N . ARG C 1 182 ? -36.559 27.563 186.839 1.00 65.32 225 ARG C N 1
ATOM 4700 C CA . ARG C 1 182 ? -35.891 26.373 186.311 1.00 64.80 225 ARG C CA 1
ATOM 4701 C C . ARG C 1 182 ? -35.630 25.379 187.433 1.00 64.41 225 ARG C C 1
ATOM 4702 O O . ARG C 1 182 ? -36.034 24.221 187.345 1.00 64.08 225 ARG C O 1
ATOM 4710 N N . LEU C 1 183 ? -34.956 25.857 188.479 1.00 64.21 226 LEU C N 1
ATOM 4711 C CA . LEU C 1 183 ? -34.658 25.065 189.669 1.00 64.12 226 LEU C CA 1
ATOM 4712 C C . LEU C 1 183 ? -35.956 24.536 190.259 1.00 63.87 226 LEU C C 1
ATOM 4713 O O . LEU C 1 183 ? -36.161 23.326 190.373 1.00 63.56 226 LEU C O 1
ATOM 4718 N N . LYS C 1 184 ? -36.843 25.462 190.602 1.00 63.76 227 LYS C N 1
ATOM 4719 C CA . LYS C 1 184 ? -38.116 25.094 191.195 1.00 63.96 227 LYS C CA 1
ATOM 4720 C C . LYS C 1 184 ? -38.930 24.084 190.380 1.00 64.05 227 LYS C C 1
ATOM 4721 O O . LYS C 1 184 ? -39.487 23.162 190.971 1.00 64.21 227 LYS C O 1
ATOM 4727 N N . GLN C 1 185 ? -38.968 24.227 189.055 1.00 64.16 228 GLN C N 1
ATOM 4728 C CA . GLN C 1 185 ? -39.673 23.287 188.169 1.00 64.40 228 GLN C CA 1
ATOM 4729 C C . GLN C 1 185 ? -39.031 21.900 188.146 1.00 64.44 228 GLN C C 1
ATOM 4730 O O . GLN C 1 185 ? -39.714 20.892 187.946 1.00 64.23 228 GLN C O 1
ATOM 4736 N N . GLU C 1 186 ? -37.715 21.867 188.344 1.00 64.75 229 GLU C N 1
ATOM 4737 C CA . GLU C 1 186 ? -36.974 20.616 188.482 1.00 65.02 229 GLU C CA 1
ATOM 4738 C C . GLU C 1 186 ? -37.244 19.940 189.829 1.00 64.99 229 GLU C C 1
ATOM 4739 O O . GLU C 1 186 ? -37.619 18.762 189.863 1.00 65.20 229 GLU C O 1
ATOM 4745 N N . LEU C 1 187 ? -37.057 20.686 190.919 1.00 64.72 230 LEU C N 1
ATOM 4746 C CA . LEU C 1 187 ? -37.266 20.171 192.273 1.00 64.51 230 LEU C CA 1
ATOM 4747 C C . LEU C 1 187 ? -38.684 19.655 192.439 1.00 64.45 230 LEU C C 1
ATOM 4748 O O . LEU C 1 187 ? -38.887 18.549 192.930 1.00 64.72 230 LEU C O 1
ATOM 4753 N N . ALA C 1 188 ? -39.655 20.450 192.001 1.00 64.30 231 ALA C N 1
ATOM 4754 C CA . ALA C 1 188 ? -41.059 20.075 192.086 1.00 64.20 231 ALA C CA 1
ATOM 4755 C C . ALA C 1 188 ? -41.454 19.034 191.035 1.00 64.08 231 ALA C C 1
ATOM 4756 O O . ALA C 1 188 ? -42.642 18.793 190.791 1.00 64.18 231 ALA C O 1
ATOM 4758 N N . ASN C 1 189 ? -40.457 18.414 190.415 1.00 63.91 232 ASN C N 1
ATOM 4759 C CA . ASN C 1 189 ? -40.722 17.327 189.483 1.00 64.02 232 ASN C CA 1
ATOM 4760 C C . ASN C 1 189 ? -40.429 15.979 190.131 1.00 64.11 232 ASN C C 1
ATOM 4761 O O . ASN C 1 189 ? -41.017 14.960 189.746 1.00 64.02 232 ASN C O 1
ATOM 4766 N N . GLY C 1 190 ? -39.518 16.000 191.104 1.00 64.04 233 GLY C N 1
ATOM 4767 C CA . GLY C 1 190 ? -39.183 14.841 191.926 1.00 64.07 233 GLY C CA 1
ATOM 4768 C C . GLY C 1 190 ? -38.735 13.597 191.183 1.00 64.07 233 GLY C C 1
ATOM 4769 O O . GLY C 1 190 ? -39.309 12.519 191.352 1.00 64.08 233 GLY C O 1
ATOM 4770 N N . THR C 1 191 ? -37.718 13.758 190.344 1.00 64.10 234 THR C N 1
ATOM 4771 C CA . THR C 1 191 ? -37.076 12.641 189.665 1.00 64.11 234 THR C CA 1
ATOM 4772 C C . THR C 1 191 ? -35.583 12.911 189.736 1.00 64.52 234 THR C C 1
ATOM 4773 O O . THR C 1 191 ? -34.935 13.066 188.698 1.00 64.73 234 THR C O 1
ATOM 4777 N N . LEU C 1 192 ? -35.044 12.993 190.955 1.00 64.78 235 LEU C N 1
ATOM 4778 C CA . LEU C 1 192 ? -33.632 13.327 191.129 1.00 65.23 235 LEU C CA 1
ATOM 4779 C C . LEU C 1 192 ? -33.002 13.086 192.498 1.00 65.55 235 LEU C C 1
ATOM 4780 O O . LEU C 1 192 ? -31.950 12.454 192.601 1.00 65.27 235 LEU C O 1
ATOM 4785 N N . LYS C 1 193 ? -33.673 13.598 193.528 1.00 66.24 236 LYS C N 1
ATOM 4786 C CA . LYS C 1 193 ? -33.060 13.937 194.828 1.00 66.65 236 LYS C CA 1
ATOM 4787 C C . LYS C 1 193 ? -32.393 12.818 195.639 1.00 66.85 236 LYS C C 1
ATOM 4788 O O . LYS C 1 193 ? -31.343 12.318 195.240 1.00 66.86 236 LYS C O 1
ATOM 4794 N N . GLN C 1 194 ? -32.999 12.458 196.770 1.00 67.09 237 GLN C N 1
ATOM 4795 C CA . GLN C 1 194 ? -32.660 11.297 197.609 1.00 67.40 237 GLN C CA 1
ATOM 4796 C C . GLN C 1 194 ? -31.400 11.368 198.487 1.00 67.58 237 GLN C C 1
ATOM 4797 O O . GLN C 1 194 ? -30.277 11.116 198.041 1.00 67.90 237 GLN C O 1
ATOM 4803 N N . GLU C 1 195 ? -31.645 11.740 199.739 1.00 67.59 238 GLU C N 1
ATOM 4804 C CA . GLU C 1 195 ? -30.746 11.637 200.890 1.00 67.79 238 GLU C CA 1
ATOM 4805 C C . GLU C 1 195 ? -31.314 12.703 201.807 1.00 67.46 238 GLU C C 1
ATOM 4806 O O . GLU C 1 195 ? -30.905 13.863 201.758 1.00 67.48 238 GLU C O 1
ATOM 4812 N N . ASN C 1 196 ? -32.285 12.272 202.613 1.00 67.14 239 ASN C N 1
ATOM 4813 C CA . ASN C 1 196 ? -33.100 13.133 203.475 1.00 66.57 239 ASN C CA 1
ATOM 4814 C C . ASN C 1 196 ? -33.746 14.247 202.644 1.00 65.98 239 ASN C C 1
ATOM 4815 O O . ASN C 1 196 ? -34.380 13.947 201.632 1.00 66.47 239 ASN C O 1
ATOM 4820 N N . GLY C 1 197 ? -33.599 15.512 203.021 1.00 64.98 240 GLY C N 1
ATOM 4821 C CA . GLY C 1 197 ? -34.256 16.562 202.252 1.00 63.74 240 GLY C CA 1
ATOM 4822 C C . GLY C 1 197 ? -33.323 17.237 201.276 1.00 62.93 240 GLY C C 1
ATOM 4823 O O . GLY C 1 197 ? -33.510 18.411 200.969 1.00 63.28 240 GLY C O 1
ATOM 4824 N N . LYS C 1 198 ? -32.330 16.499 200.786 1.00 62.08 241 LYS C N 1
ATOM 4825 C CA . LYS C 1 198 ? -31.229 17.081 200.015 1.00 61.44 241 LYS C CA 1
ATOM 4826 C C . LYS C 1 198 ? -30.983 16.442 198.645 1.00 61.08 241 LYS C C 1
ATOM 4827 O O . LYS C 1 198 ? -31.127 15.223 198.481 1.00 61.15 241 LYS C O 1
ATOM 4833 N N . ALA C 1 199 ? -30.597 17.278 197.684 1.00 60.41 242 ALA C N 1
ATOM 4834 C CA . ALA C 1 199 ? -30.351 16.870 196.300 1.00 60.20 242 ALA C CA 1
ATOM 4835 C C . ALA C 1 199 ? -28.925 16.392 196.087 1.00 60.10 242 ALA C C 1
ATOM 4836 O O . ALA C 1 199 ? -28.002 16.853 196.753 1.00 60.04 242 ALA C O 1
ATOM 4838 N N . LYS C 1 200 ? -28.763 15.454 195.160 1.00 60.19 243 LYS C N 1
ATOM 4839 C CA . LYS C 1 200 ? -27.446 14.985 194.757 1.00 60.20 243 LYS C CA 1
ATOM 4840 C C . LYS C 1 200 ? -26.987 15.833 193.588 1.00 60.31 243 LYS C C 1
ATOM 4841 O O . LYS C 1 200 ? -27.772 16.185 192.713 1.00 60.26 243 LYS C O 1
ATOM 4847 N N . VAL C 1 201 ? -25.706 16.161 193.584 1.00 60.54 244 VAL C N 1
ATOM 4848 C CA . VAL C 1 201 ? -25.180 17.134 192.654 1.00 61.17 244 VAL C CA 1
ATOM 4849 C C . VAL C 1 201 ? -23.847 16.629 192.136 1.00 61.63 244 VAL C C 1
ATOM 4850 O O . VAL C 1 201 ? -23.147 15.911 192.844 1.00 61.88 244 VAL C O 1
ATOM 4854 N N . SER C 1 202 ? -23.504 16.980 190.901 1.00 62.01 245 SER C N 1
ATOM 4855 C CA . SER C 1 202 ? -22.178 16.679 190.374 1.00 62.42 245 SER C CA 1
ATOM 4856 C C . SER C 1 202 ? -21.432 17.977 190.091 1.00 62.67 245 SER C C 1
ATOM 4857 O O . SER C 1 202 ? -22.051 19.035 189.947 1.00 62.68 245 SER C O 1
ATOM 4860 N N . LEU C 1 203 ? -20.105 17.888 190.039 1.00 63.04 246 LEU C N 1
ATOM 4861 C CA . LEU C 1 203 ? -19.253 19.039 189.771 1.00 63.43 246 LEU C CA 1
ATOM 4862 C C . LEU C 1 203 ? -18.751 18.996 188.355 1.00 63.86 246 LEU C C 1
ATOM 4863 O O . LEU C 1 203 ? -18.450 17.926 187.839 1.00 63.86 246 LEU C O 1
ATOM 4868 N N . ILE C 1 204 ? -18.668 20.173 187.746 1.00 64.54 247 ILE C N 1
ATOM 4869 C CA . ILE C 1 204 ? -18.022 20.367 186.454 1.00 65.22 247 ILE C CA 1
ATOM 4870 C C . ILE C 1 204 ? -17.010 21.490 186.652 1.00 65.65 247 ILE C C 1
ATOM 4871 O O . ILE C 1 204 ? -17.384 22.647 186.869 1.00 65.93 247 ILE C O 1
ATOM 4876 N N . THR C 1 205 ? -15.730 21.127 186.592 1.00 66.05 248 THR C N 1
ATOM 4877 C CA . THR C 1 205 ? -14.632 22.065 186.840 1.00 66.41 248 THR C CA 1
ATOM 4878 C C . THR C 1 205 ? -14.525 23.123 185.735 1.00 66.65 248 THR C C 1
ATOM 4879 O O . THR C 1 205 ? -15.367 23.172 184.830 1.00 66.76 248 THR C O 1
ATOM 4883 N N . SER C 1 206 ? -13.496 23.964 185.828 1.00 66.87 249 SER C N 1
ATOM 4884 C CA . SER C 1 206 ? -13.268 25.059 184.884 1.00 67.02 249 SER C CA 1
ATOM 4885 C C . SER C 1 206 ? -13.337 24.631 183.417 1.00 67.03 249 SER C C 1
ATOM 4886 O O . SER C 1 206 ? -14.065 25.240 182.638 1.00 67.03 249 SER C O 1
ATOM 4889 N N . ASP C 1 207 ? -12.597 23.579 183.068 1.00 67.14 250 ASP C N 1
ATOM 4890 C CA . ASP C 1 207 ? -12.467 23.096 181.685 1.00 67.23 250 ASP C CA 1
ATOM 4891 C C . ASP C 1 207 ? -13.703 22.390 181.116 1.00 67.18 250 ASP C C 1
ATOM 4892 O O . ASP C 1 207 ? -13.957 22.470 179.911 1.00 67.01 250 ASP C O 1
ATOM 4897 N N . GLY C 1 208 ? -14.455 21.702 181.977 1.00 67.15 251 GLY C N 1
ATOM 4898 C CA . GLY C 1 208 ? -15.662 20.974 181.568 1.00 66.91 251 GLY C CA 1
ATOM 4899 C C . GLY C 1 208 ? -15.667 19.488 181.887 1.00 66.74 251 GLY C C 1
ATOM 4900 O O . GLY C 1 208 ? -16.533 18.754 181.406 1.00 66.63 251 GLY C O 1
ATOM 4901 N N . ILE C 1 209 ? -14.699 19.056 182.697 1.00 66.60 252 ILE C N 1
ATOM 4902 C CA . ILE C 1 209 ? -14.555 17.665 183.131 1.00 66.32 252 ILE C CA 1
ATOM 4903 C C . ILE C 1 209 ? -15.353 17.447 184.407 1.00 66.02 252 ILE C C 1
ATOM 4904 O O . ILE C 1 209 ? -15.312 18.279 185.309 1.00 65.99 252 ILE C O 1
ATOM 4909 N N . LYS C 1 210 ? -16.080 16.334 184.472 1.00 65.75 253 LYS C N 1
ATOM 4910 C CA . LYS C 1 210 ? -16.788 15.955 185.690 1.00 65.52 253 LYS C CA 1
ATOM 4911 C C . LYS C 1 210 ? -15.829 15.367 186.720 1.00 65.32 253 LYS C C 1
ATOM 4912 O O . LYS C 1 210 ? -14.897 14.635 186.389 1.00 65.44 253 LYS C O 1
ATOM 4918 N N . PHE C 1 211 ? -16.083 15.729 187.971 1.00 65.04 254 PHE C N 1
ATOM 4919 C CA . PHE C 1 211 ? -15.366 15.263 189.142 1.00 64.77 254 PHE C CA 1
ATOM 4920 C C . PHE C 1 211 ? -15.858 13.848 189.446 1.00 64.55 254 PHE C C 1
ATOM 4921 O O . PHE C 1 211 ? -17.068 13.629 189.488 1.00 64.54 254 PHE C O 1
ATOM 4929 N N . PRO C 1 212 ? -14.936 12.889 189.661 1.00 64.38 255 PRO C N 1
ATOM 4930 C CA . PRO C 1 212 ? -15.253 11.463 189.859 1.00 64.29 255 PRO C CA 1
ATOM 4931 C C . PRO C 1 212 ? -16.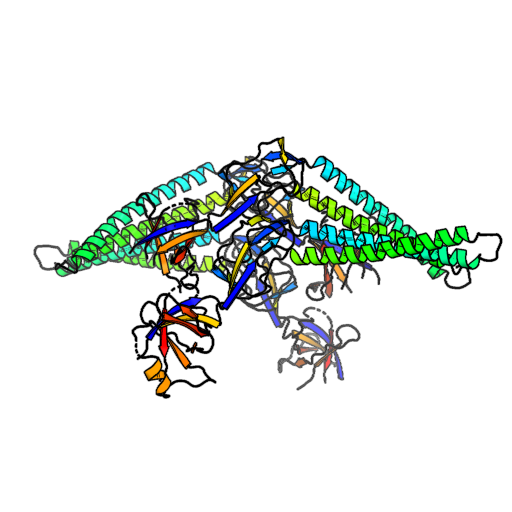392 11.121 190.834 1.00 64.23 255 PRO C C 1
ATOM 4932 O O . PRO C 1 212 ? -17.137 10.167 190.593 1.00 64.16 255 PRO C O 1
ATOM 4936 N N . GLN C 1 213 ? -16.523 11.890 191.914 1.00 64.18 256 GLN C N 1
ATOM 4937 C CA . GLN C 1 213 ? -17.538 11.637 192.945 1.00 64.12 256 GLN C CA 1
ATOM 4938 C C . GLN C 1 213 ? -18.588 12.746 193.023 1.00 63.64 256 GLN C C 1
ATOM 4939 O O . GLN C 1 213 ? -18.300 13.898 192.700 1.00 63.39 256 GLN C O 1
ATOM 4945 N N . ASP C 1 214 ? -19.804 12.387 193.429 1.00 63.31 257 ASP C N 1
ATOM 4946 C CA . ASP C 1 214 ? -20.876 13.372 193.564 1.00 63.25 257 ASP C CA 1
ATOM 4947 C C . ASP C 1 214 ? -21.084 13.860 195.002 1.00 63.12 257 ASP C C 1
ATOM 4948 O O . ASP C 1 214 ? -20.741 13.174 195.971 1.00 63.14 257 ASP C O 1
ATOM 4953 N N . GLY C 1 215 ? -21.628 15.071 195.107 1.00 62.66 258 GLY C N 1
ATOM 4954 C CA . GLY C 1 215 ? -21.917 15.705 196.380 1.00 62.11 258 GLY C CA 1
ATOM 4955 C C . GLY C 1 215 ? -23.394 15.841 196.691 1.00 61.76 258 GLY C C 1
ATOM 4956 O O . GLY C 1 215 ? -24.241 15.195 196.060 1.00 61.88 258 GLY C O 1
ATOM 4957 N N . THR C 1 216 ? -23.677 16.698 197.669 1.00 61.30 259 THR C N 1
ATOM 4958 C CA . THR C 1 216 ? -25.005 16.900 198.241 1.00 60.95 259 THR C CA 1
ATOM 4959 C C . THR C 1 216 ? -25.294 18.383 198.368 1.00 60.71 259 THR C C 1
ATOM 4960 O O . THR C 1 216 ? -24.458 19.132 198.874 1.00 60.64 259 THR C O 1
ATOM 4964 N N . LEU C 1 217 ? -26.478 18.790 197.917 1.00 60.60 260 LEU C N 1
ATOM 4965 C CA . LEU C 1 217 ? -26.908 20.185 197.962 1.00 60.41 260 LEU C CA 1
ATOM 4966 C C . LEU C 1 217 ? -28.055 20.395 198.962 1.00 60.68 260 LEU C C 1
ATOM 4967 O O . LEU C 1 217 ? -29.166 19.909 198.729 1.00 60.53 260 LEU C O 1
ATOM 4972 N N . GLU C 1 218 ? -27.782 21.111 200.065 1.00 61.01 261 GLU C N 1
ATOM 4973 C CA . GLU C 1 218 ? -28.809 21.448 201.072 1.00 61.17 261 GLU C CA 1
ATOM 4974 C C . GLU C 1 218 ? -29.545 22.719 200.675 1.00 60.69 261 GLU C C 1
ATOM 4975 O O . GLU C 1 218 ? -28.977 23.578 200.009 1.00 60.42 261 GLU C O 1
ATOM 4981 N N . PHE C 1 219 ? -30.804 22.811 201.094 1.00 60.50 262 PHE C N 1
ATOM 4982 C CA . PHE C 1 219 ? -31.692 23.903 200.738 1.00 60.08 262 PHE C CA 1
ATOM 4983 C C . PHE C 1 219 ? -32.283 24.515 201.981 1.00 59.92 262 PHE C C 1
ATOM 4984 O O . PHE C 1 219 ? -33.046 25.472 201.884 1.00 59.95 262 PHE C O 1
ATOM 4992 N N . SER C 1 220 ? -31.954 23.966 203.144 1.00 59.83 263 SER C N 1
ATOM 4993 C CA . SER C 1 220 ? -32.591 24.445 204.373 1.00 60.15 263 SER C CA 1
ATOM 4994 C C . SER C 1 220 ? -31.907 25.669 204.987 1.00 60.19 263 SER C C 1
ATOM 4995 O O . SER C 1 220 ? -32.427 26.263 205.927 1.00 60.09 263 SER C O 1
ATOM 4998 N N . ASP C 1 221 ? -30.760 26.053 204.432 1.00 60.68 264 ASP C N 1
ATOM 4999 C CA . ASP C 1 221 ? -30.010 27.234 204.886 1.00 60.82 264 ASP C CA 1
ATOM 5000 C C . ASP C 1 221 ? -29.599 28.016 203.658 1.00 60.54 264 ASP C C 1
ATOM 5001 O O . ASP C 1 221 ? -28.652 27.639 202.958 1.00 60.56 264 ASP C O 1
ATOM 5006 N N . VAL C 1 222 ? -30.332 29.096 203.405 1.00 60.29 265 VAL C N 1
ATOM 5007 C CA . VAL C 1 222 ? -30.137 29.898 202.203 1.00 60.28 265 VAL C CA 1
ATOM 5008 C C . VAL C 1 222 ? -29.778 31.336 202.543 1.00 60.23 265 VAL C C 1
ATOM 5009 O O . VAL C 1 222 ? -29.872 31.734 203.694 1.00 60.42 265 VAL C O 1
ATOM 5013 N N . THR C 1 223 ? -29.342 32.100 201.547 1.00 60.29 266 THR C N 1
ATOM 5014 C CA . THR C 1 223 ? -29.060 33.520 201.729 1.00 60.55 266 THR C CA 1
ATOM 5015 C C . THR C 1 223 ? -29.676 34.295 200.571 1.00 60.50 266 THR C C 1
ATOM 5016 O O . THR C 1 223 ? -29.198 34.247 199.436 1.00 60.67 266 THR C O 1
ATOM 5020 N N . VAL C 1 224 ? -30.747 35.010 200.873 1.00 60.32 267 VAL C N 1
ATOM 5021 C CA . VAL C 1 224 ? -31.513 35.670 199.836 1.00 60.29 267 VAL C CA 1
ATOM 5022 C C . VAL C 1 224 ? -31.095 37.138 199.775 1.00 60.24 267 VAL C C 1
ATOM 5023 O O . VAL C 1 224 ? -31.601 37.965 200.536 1.00 60.30 267 VAL C O 1
ATOM 5027 N N . ASP C 1 225 ? -30.161 37.431 198.871 1.00 60.12 268 ASP C N 1
ATOM 5028 C CA . ASP C 1 225 ? -29.676 38.786 198.619 1.00 60.23 268 ASP C CA 1
ATOM 5029 C C . ASP C 1 225 ? -30.829 39.753 198.324 1.00 60.22 268 ASP C C 1
ATOM 5030 O O . ASP C 1 225 ? -31.568 39.564 197.356 1.00 60.28 268 ASP C O 1
ATOM 5035 N N . GLN C 1 226 ? -30.964 40.788 199.149 1.00 60.03 269 GLN C N 1
ATOM 5036 C CA . GLN C 1 226 ? -32.150 41.644 199.109 1.00 60.00 269 GLN C CA 1
ATOM 5037 C C . GLN C 1 226 ? -32.255 42.562 197.888 1.00 59.85 269 GLN C C 1
ATOM 5038 O O . GLN C 1 226 ? -33.362 42.909 197.472 1.00 59.88 269 GLN C O 1
ATOM 5044 N N . THR C 1 227 ? -31.111 42.942 197.322 1.00 59.68 270 THR C N 1
ATOM 5045 C CA . THR C 1 227 ? -31.050 43.826 196.149 1.00 59.35 270 THR C CA 1
ATOM 5046 C C . THR C 1 227 ? -31.414 43.145 194.824 1.00 59.14 270 THR C C 1
ATOM 5047 O O . THR C 1 227 ? -31.976 43.787 193.935 1.00 58.95 270 THR C O 1
ATOM 5051 N N . THR C 1 228 ? -31.094 41.856 194.696 1.00 58.93 271 THR C N 1
ATOM 5052 C CA . THR C 1 228 ? -31.278 41.128 193.434 1.00 58.60 271 THR C CA 1
ATOM 5053 C C . THR C 1 228 ? -32.251 39.957 193.511 1.00 58.34 271 THR C C 1
ATOM 5054 O O . THR C 1 228 ? -32.867 39.596 192.508 1.00 58.34 271 THR C O 1
ATOM 5058 N N . GLY C 1 229 ? -32.390 39.365 194.692 1.00 58.06 272 GLY C N 1
ATOM 5059 C CA . GLY C 1 229 ? -33.233 38.184 194.855 1.00 57.66 272 GLY C CA 1
ATOM 5060 C C . GLY C 1 229 ? -32.479 36.901 194.548 1.00 57.46 272 GLY C C 1
ATOM 5061 O O . GLY C 1 229 ? -33.092 35.843 194.425 1.00 57.50 272 GLY C O 1
ATOM 5062 N N . SER C 1 230 ? -31.156 36.998 194.418 1.00 57.09 273 SER C N 1
ATOM 5063 C CA . SER C 1 230 ? -30.285 35.841 194.260 1.00 56.90 273 SER C CA 1
ATOM 5064 C C . SER C 1 230 ? -30.427 34.939 195.474 1.00 56.61 273 SER C C 1
ATOM 5065 O O . SER C 1 230 ? -30.799 35.401 196.549 1.00 56.75 273 SER C O 1
ATOM 5068 N N . ILE C 1 231 ? -30.120 33.659 195.290 1.00 56.23 274 ILE C N 1
ATOM 5069 C CA . ILE C 1 231 ? -30.168 32.652 196.344 1.00 55.65 274 ILE C CA 1
ATOM 5070 C C . ILE C 1 231 ? -28.798 32.004 196.404 1.00 55.32 274 ILE C C 1
ATOM 5071 O O . ILE C 1 231 ? -28.237 31.663 195.366 1.00 55.27 274 ILE C O 1
ATOM 5076 N N . THR C 1 232 ? -28.255 31.861 197.610 1.00 54.96 275 THR C N 1
ATOM 5077 C CA . THR C 1 232 ? -26.990 31.163 197.799 1.00 54.61 275 THR C CA 1
ATOM 5078 C C . THR C 1 232 ? -27.218 29.922 198.653 1.00 54.55 275 THR C C 1
ATOM 5079 O O . THR C 1 232 ? -27.933 29.943 199.659 1.00 54.45 275 THR C O 1
ATOM 5083 N N . LEU C 1 233 ? -26.598 28.838 198.209 1.00 54.42 276 LEU C N 1
ATOM 5084 C CA . LEU C 1 233 ? -26.843 27.508 198.738 1.00 54.47 276 LEU C CA 1
ATOM 5085 C C . LEU C 1 233 ? -25.511 26.838 198.906 1.00 54.72 276 LEU C C 1
ATOM 5086 O O . LEU C 1 233 ? -24.549 27.197 198.237 1.00 55.46 276 LEU C O 1
ATOM 5091 N N . ARG C 1 234 ? -25.461 25.850 199.781 1.00 54.67 277 ARG C N 1
ATOM 5092 C CA . ARG C 1 234 ? -24.213 25.225 200.124 1.00 54.71 277 ARG C CA 1
ATOM 5093 C C . ARG C 1 234 ? -24.274 23.760 199.748 1.00 54.90 277 ARG C C 1
ATOM 5094 O O . ARG C 1 234 ? -25.228 23.058 200.112 1.00 55.27 277 ARG C O 1
ATOM 5102 N N . ALA C 1 235 ? -23.256 23.312 199.021 1.00 54.70 278 ALA C N 1
ATOM 5103 C CA . ALA C 1 235 ? -23.110 21.907 198.674 1.00 54.38 278 ALA C CA 1
ATOM 5104 C C . ALA C 1 235 ? -21.825 21.389 199.305 1.00 54.40 278 ALA C C 1
ATOM 5105 O O . ALA C 1 235 ? -20.963 22.189 199.714 1.00 54.47 278 ALA C O 1
ATOM 5107 N N . ILE C 1 236 ? -21.697 20.062 199.364 1.00 53.86 279 ILE C N 1
ATOM 5108 C CA . ILE C 1 236 ? -20.504 19.430 199.917 1.00 53.40 279 ILE C CA 1
ATOM 5109 C C . ILE C 1 236 ? -20.054 18.243 199.069 1.00 53.83 279 ILE C C 1
ATOM 5110 O O . ILE C 1 236 ? -20.869 17.411 198.673 1.00 54.16 279 ILE C O 1
ATOM 5115 N N . PHE C 1 237 ? -18.755 18.163 198.790 1.00 53.98 280 PHE C N 1
ATOM 5116 C CA . PHE C 1 237 ? -18.205 17.053 198.007 1.00 54.03 280 PHE C CA 1
ATOM 5117 C C . PHE C 1 237 ? -17.075 16.360 198.736 1.00 54.09 280 PHE C C 1
ATOM 5118 O O . PHE C 1 237 ? -16.269 17.029 199.376 1.00 54.28 280 PHE C O 1
ATOM 5126 N N . PRO C 1 238 ? -17.007 15.021 198.648 1.00 54.02 281 PRO C N 1
ATOM 5127 C CA . PRO C 1 238 ? -15.784 14.372 199.093 1.00 54.16 281 PRO C CA 1
ATOM 5128 C C . PRO C 1 238 ? -14.644 14.786 198.165 1.00 54.23 281 PRO C C 1
ATOM 5129 O O . PRO C 1 238 ? -14.900 15.145 197.014 1.00 54.53 281 PRO C O 1
ATOM 5133 N N . ASN C 1 239 ? -13.409 14.731 198.652 1.00 53.97 282 ASN C N 1
ATOM 5134 C CA . ASN C 1 239 ? -12.258 15.105 197.845 1.00 53.99 282 ASN C CA 1
ATOM 5135 C C . ASN C 1 239 ? -11.043 14.217 198.162 1.00 54.04 282 ASN C C 1
ATOM 5136 O O . ASN C 1 239 ? -9.966 14.706 198.487 1.00 53.69 282 ASN C O 1
ATOM 5141 N N . PRO C 1 240 ? -11.204 12.890 198.025 1.00 54.51 283 PRO C N 1
ATOM 5142 C CA . PRO C 1 240 ? -10.188 11.947 198.509 1.00 54.77 283 PRO C CA 1
ATOM 5143 C C . PRO C 1 240 ? -8.849 12.049 197.789 1.00 55.08 283 PRO C C 1
ATOM 5144 O O . PRO C 1 240 ? -7.826 11.698 198.367 1.00 55.08 283 PRO C O 1
ATOM 5148 N N . ASP C 1 241 ? -8.867 12.523 196.546 1.00 55.57 284 ASP C N 1
ATOM 5149 C CA . ASP C 1 241 ? -7.654 12.706 195.756 1.00 56.03 284 ASP C CA 1
ATOM 5150 C C . ASP C 1 241 ? -6.992 14.056 196.006 1.00 56.35 284 ASP C C 1
ATOM 5151 O O . ASP C 1 241 ? -5.955 14.351 195.411 1.00 56.46 284 ASP C O 1
ATOM 5156 N N . HIS C 1 242 ? -7.587 14.861 196.884 1.00 56.67 285 HIS C N 1
ATOM 5157 C CA . HIS C 1 242 ? -7.118 16.219 197.188 1.00 57.27 285 HIS C CA 1
ATOM 5158 C C . HIS C 1 242 ? -6.838 17.030 195.919 1.00 57.94 285 HIS C C 1
ATOM 5159 O O . HIS C 1 242 ? -5.804 17.679 195.787 1.00 57.85 285 HIS C O 1
ATOM 5166 N N . THR C 1 243 ? -7.784 16.981 194.989 1.00 59.07 286 THR C N 1
ATOM 5167 C CA . THR C 1 243 ? -7.658 17.675 193.712 1.00 60.16 286 THR C CA 1
ATOM 5168 C C . THR C 1 243 ? -8.325 19.050 193.752 1.00 60.99 286 THR C C 1
ATOM 5169 O O . THR C 1 243 ? -7.783 20.020 193.225 1.00 61.13 286 THR C O 1
ATOM 5189 N N . PRO C 1 246 ? -9.535 25.232 197.519 1.00 63.44 289 PRO C N 1
ATOM 5190 C CA . PRO C 1 246 ? -10.505 26.292 197.811 1.00 63.40 289 PRO C CA 1
ATOM 5191 C C . PRO C 1 246 ? -10.315 27.543 196.950 1.00 63.36 289 PRO C C 1
ATOM 5192 O O . PRO C 1 246 ? -9.210 27.830 196.495 1.00 63.13 289 PRO C O 1
ATOM 5196 N N . GLY C 1 247 ? -11.408 28.265 196.726 1.00 63.47 290 GLY C N 1
ATOM 5197 C CA . GLY C 1 247 ? -11.394 29.546 196.027 1.00 63.34 290 GLY C CA 1
ATOM 5198 C C . GLY C 1 247 ? -11.518 29.487 194.521 1.00 63.36 290 GLY C C 1
ATOM 5199 O O . GLY C 1 247 ? -11.401 30.509 193.848 1.00 63.27 290 GLY C O 1
ATOM 5208 N N . PHE C 1 249 ? -13.589 28.810 190.983 1.00 63.80 292 PHE C N 1
ATOM 5209 C CA . PHE C 1 249 ? -14.945 28.906 190.448 1.00 63.95 292 PHE C CA 1
ATOM 5210 C C . PHE C 1 249 ? -15.282 27.632 189.672 1.00 63.76 292 PHE C C 1
ATOM 5211 O O . PHE C 1 249 ? -14.515 27.205 188.812 1.00 63.73 292 PHE C O 1
ATOM 5219 N N . VAL C 1 250 ? -16.410 27.015 190.010 1.00 63.61 293 VAL C N 1
ATOM 5220 C CA . VAL C 1 250 ? -16.844 25.773 189.372 1.00 63.67 293 VAL C CA 1
ATOM 5221 C C . VAL C 1 250 ? -18.327 25.801 189.009 1.00 63.90 293 VAL C C 1
ATOM 5222 O O . VAL C 1 250 ? -18.961 26.855 189.072 1.00 64.01 293 VAL C O 1
ATOM 5226 N N . ARG C 1 251 ? -18.862 24.641 188.627 1.00 64.11 294 ARG C N 1
ATOM 5227 C CA . ARG C 1 251 ? -20.255 24.504 188.211 1.00 64.50 294 ARG C CA 1
ATOM 5228 C C . ARG C 1 251 ? -20.819 23.170 188.680 1.00 64.74 294 ARG C C 1
ATOM 5229 O O . ARG C 1 251 ? -20.236 22.116 188.431 1.00 64.71 294 ARG C O 1
ATOM 5237 N N . ALA C 1 252 ? -21.956 23.228 189.364 1.00 65.22 295 ALA C N 1
ATOM 5238 C CA . ALA C 1 252 ? -22.600 22.038 189.905 1.00 65.83 295 ALA C CA 1
ATOM 5239 C C . ALA C 1 252 ? -23.975 21.844 189.305 1.00 66.44 295 ALA C C 1
ATOM 5240 O O . ALA C 1 252 ? -24.758 22.797 189.211 1.00 66.70 295 ALA C O 1
ATOM 5242 N N . ARG C 1 253 ? -24.268 20.613 188.897 1.00 66.89 296 ARG C N 1
ATOM 5243 C CA . ARG C 1 253 ? -25.585 20.316 188.330 1.00 67.23 296 ARG C CA 1
ATOM 5244 C C . ARG C 1 253 ? -26.278 19.116 188.984 1.00 67.35 296 ARG C C 1
ATOM 5245 O O . ARG C 1 253 ? -25.626 18.238 189.557 1.00 67.41 296 ARG C O 1
ATOM 5253 N N . LEU C 1 254 ? -27.605 19.109 188.891 1.00 67.45 297 LEU C N 1
ATOM 5254 C CA . LEU C 1 254 ? -28.448 18.175 189.633 1.00 67.70 297 LEU C CA 1
ATOM 5255 C C . LEU C 1 254 ? -28.579 16.813 188.947 1.00 67.85 297 LEU C C 1
ATOM 5256 O O . LEU C 1 254 ? -28.698 16.738 187.725 1.00 67.85 297 LEU C O 1
ATOM 5261 N N . GLU C 1 255 ? -28.559 15.749 189.751 1.00 68.22 298 GLU C N 1
ATOM 5262 C CA . GLU C 1 255 ? -28.569 14.360 189.274 1.00 68.60 298 GLU C CA 1
ATOM 5263 C C . GLU C 1 255 ? -29.982 13.810 189.132 1.00 68.73 298 GLU C C 1
ATOM 5264 O O . GLU C 1 255 ? -30.654 13.562 190.134 1.00 68.74 298 GLU C O 1
ATOM 5270 N N . GLU C 1 256 ? -30.419 13.603 187.894 1.00 68.85 299 GLU C N 1
ATOM 5271 C CA . GLU C 1 256 ? -31.726 13.014 187.641 1.00 69.21 299 GLU C CA 1
ATOM 5272 C C . GLU C 1 256 ? -31.652 11.487 187.675 1.00 69.35 299 GLU C C 1
ATOM 5273 O O . GLU C 1 256 ? -32.263 10.837 188.527 1.00 69.45 299 GLU C O 1
ATOM 5279 N N . THR D 1 11 ? 5.394 27.978 174.394 1.00 69.64 54 THR D N 1
ATOM 5280 C CA . THR D 1 11 ? 4.645 28.547 175.552 1.00 69.61 54 THR D CA 1
ATOM 5281 C C . THR D 1 11 ? 5.581 28.859 176.719 1.00 69.61 54 THR D C 1
ATOM 5282 O O . THR D 1 11 ? 6.314 27.987 177.200 1.00 69.69 54 THR D O 1
ATOM 5286 N N . GLU D 1 12 ? 5.543 30.114 177.163 1.00 69.46 55 GLU D N 1
ATOM 5287 C CA . GLU D 1 12 ? 6.311 30.574 178.318 1.00 69.08 55 GLU D CA 1
ATOM 5288 C C . GLU D 1 12 ? 5.369 31.130 179.371 1.00 68.84 55 GLU D C 1
ATOM 5289 O O . GLU D 1 12 ? 4.241 31.512 179.062 1.00 68.83 55 GLU D O 1
ATOM 5295 N N . LEU D 1 13 ? 5.849 31.170 180.611 1.00 68.64 56 LEU D N 1
ATOM 5296 C CA . LEU D 1 13 ? 5.079 31.644 181.756 1.00 68.26 56 LEU D CA 1
ATOM 5297 C C . LEU D 1 13 ? 5.920 32.606 182.595 1.00 67.98 56 LEU D C 1
ATOM 5298 O O . LEU D 1 13 ? 7.034 32.261 182.987 1.00 67.81 56 LEU D O 1
ATOM 5303 N N . PRO D 1 14 ? 5.394 33.813 182.868 1.00 67.82 57 PRO D N 1
ATOM 5304 C CA . PRO D 1 14 ? 6.115 34.839 183.624 1.00 67.70 57 PRO D CA 1
ATOM 5305 C C . PRO D 1 14 ? 6.259 34.474 185.095 1.00 67.65 57 PRO D C 1
ATOM 5306 O O . PRO D 1 14 ? 5.314 34.601 185.876 1.00 67.85 57 PRO D O 1
ATOM 5310 N N . GLY D 1 15 ? 7.447 34.018 185.465 1.00 67.53 58 GLY D N 1
ATOM 5311 C CA . GLY D 1 15 ? 7.698 33.590 186.832 1.00 67.33 58 GLY D CA 1
ATOM 5312 C C . GLY D 1 15 ? 8.692 34.445 187.587 1.00 67.30 58 GLY D C 1
ATOM 5313 O O . GLY D 1 15 ? 9.280 35.382 187.041 1.00 67.44 58 GLY D O 1
ATOM 5314 N N . ARG D 1 16 ? 8.875 34.102 188.856 1.00 67.05 59 ARG D N 1
ATOM 5315 C CA . ARG D 1 16 ? 9.796 34.791 189.745 1.00 67.06 59 ARG D CA 1
ATOM 5316 C C . ARG D 1 16 ? 10.470 33.732 190.628 1.00 66.37 59 ARG D C 1
ATOM 5317 O O . ARG D 1 16 ? 9.859 32.737 191.026 1.00 66.43 59 ARG D O 1
ATOM 5325 N N . THR D 1 17 ? 11.740 33.965 190.926 1.00 65.58 60 THR D N 1
ATOM 5326 C CA . THR D 1 17 ? 12.571 33.034 191.662 1.00 64.64 60 THR D CA 1
ATOM 5327 C C . THR D 1 17 ? 12.501 33.295 193.156 1.00 64.35 60 THR D C 1
ATOM 5328 O O . THR D 1 17 ? 12.714 34.417 193.599 1.00 64.40 60 THR D O 1
ATOM 5332 N N . SER D 1 18 ? 12.186 32.268 193.936 1.00 64.07 61 SER D N 1
ATOM 5333 C CA . SER D 1 18 ? 12.225 32.408 195.391 1.00 63.91 61 SER D CA 1
ATOM 5334 C C . SER D 1 18 ? 13.119 31.346 196.025 1.00 63.74 61 SER D C 1
ATOM 5335 O O . SER D 1 18 ? 13.315 30.275 195.443 1.00 63.75 61 SER D O 1
ATOM 5338 N N . ALA D 1 19 ? 13.658 31.656 197.203 1.00 63.49 62 ALA D N 1
ATOM 5339 C CA . ALA D 1 19 ? 14.588 30.767 197.906 1.00 63.30 62 ALA D CA 1
ATOM 5340 C C . ALA D 1 19 ? 13.938 29.474 198.351 1.00 63.19 62 ALA D C 1
ATOM 5341 O O . ALA D 1 19 ? 12.741 29.433 198.628 1.00 63.31 62 ALA D O 1
ATOM 5343 N N . TYR D 1 20 ? 14.755 28.427 198.411 1.00 62.95 63 TYR D N 1
ATOM 5344 C CA . TYR D 1 20 ? 14.342 27.132 198.929 1.00 62.51 63 TYR D CA 1
ATOM 5345 C C . TYR D 1 20 ? 14.199 27.224 200.452 1.00 62.44 63 TYR D C 1
ATOM 5346 O O . TYR D 1 20 ? 13.171 26.797 200.979 1.00 62.52 63 TYR D O 1
ATOM 5355 N N . ARG D 1 21 ? 15.197 27.790 201.142 1.00 62.30 64 ARG D N 1
ATOM 5356 C CA . ARG D 1 21 ? 15.162 27.932 202.602 1.00 62.24 64 ARG D CA 1
ATOM 5357 C C . ARG D 1 21 ? 15.821 29.231 203.046 1.00 62.09 64 ARG D C 1
ATOM 5358 O O . ARG D 1 21 ? 16.833 29.652 202.484 1.00 62.26 64 ARG D O 1
ATOM 5366 N N . ILE D 1 22 ? 15.225 29.867 204.044 1.00 61.86 65 ILE D N 1
ATOM 5367 C CA . ILE D 1 22 ? 15.747 31.103 204.594 1.00 61.86 65 ILE D CA 1
ATOM 5368 C C . ILE D 1 22 ? 15.842 30.954 206.111 1.00 61.74 65 ILE D C 1
ATOM 5369 O O . ILE D 1 22 ? 14.937 30.415 206.754 1.00 61.46 65 ILE D O 1
ATOM 5374 N N . ALA D 1 23 ? 16.950 31.422 206.674 1.00 61.74 66 ALA D N 1
ATOM 5375 C CA . ALA D 1 23 ? 17.138 31.395 208.114 1.00 61.91 66 ALA D CA 1
ATOM 5376 C C . ALA D 1 23 ? 17.718 32.707 208.600 1.00 61.87 66 ALA D C 1
ATOM 5377 O O . ALA D 1 23 ? 18.628 33.243 207.971 1.00 62.05 66 ALA D O 1
ATOM 5379 N N . GLU D 1 24 ? 17.183 33.218 209.706 1.00 61.67 67 GLU D N 1
ATOM 5380 C CA . GLU D 1 24 ? 17.746 34.383 210.370 1.00 61.18 67 GLU D CA 1
ATOM 5381 C C . GLU D 1 24 ? 18.779 33.929 211.394 1.00 61.16 67 GLU D C 1
ATOM 5382 O O . GLU D 1 24 ? 18.598 32.897 212.055 1.00 61.66 67 GLU D O 1
ATOM 5388 N N . VAL D 1 25 ? 19.865 34.683 211.507 1.00 60.74 68 VAL D N 1
ATOM 5389 C CA . VAL D 1 25 ? 20.898 34.390 212.491 1.00 60.57 68 VAL D CA 1
ATOM 5390 C C . VAL D 1 25 ? 20.642 35.287 213.699 1.00 60.73 68 VAL D C 1
ATOM 5391 O O . VAL D 1 25 ? 20.703 36.519 213.592 1.00 60.75 68 VAL D O 1
ATOM 5395 N N . ARG D 1 26 ? 20.355 34.649 214.836 1.00 60.66 69 ARG D N 1
ATOM 5396 C CA . ARG D 1 26 ? 19.956 35.337 216.068 1.00 60.11 69 ARG D CA 1
ATOM 5397 C C . ARG D 1 26 ? 20.702 34.860 217.313 1.00 60.29 69 ARG D C 1
ATOM 5398 O O . ARG D 1 26 ? 21.009 33.685 217.429 1.00 60.30 69 ARG D O 1
ATOM 5406 N N . PRO D 1 27 ? 21.021 35.779 218.245 1.00 60.80 70 PRO D N 1
ATOM 5407 C CA . PRO D 1 27 ? 21.716 35.347 219.455 1.00 60.81 70 PRO D CA 1
ATOM 5408 C C . PRO D 1 27 ? 20.717 34.795 220.450 1.00 61.20 70 PRO D C 1
ATOM 5409 O O . PRO D 1 27 ? 19.612 35.323 220.589 1.00 61.16 70 PRO D O 1
ATOM 5413 N N . GLN D 1 28 ? 21.088 33.724 221.129 1.00 61.92 71 GLN D N 1
ATOM 5414 C CA . GLN D 1 28 ? 20.188 33.177 222.124 1.00 62.51 71 GLN D CA 1
ATOM 5415 C C . GLN D 1 28 ? 20.746 33.438 223.506 1.00 62.49 71 GLN D C 1
ATOM 5416 O O . GLN D 1 28 ? 20.257 32.915 224.510 1.00 62.51 71 GLN D O 1
ATOM 5422 N N . VAL D 1 29 ? 21.759 34.298 223.524 1.00 62.44 72 VAL D N 1
ATOM 5423 C CA . VAL D 1 29 ? 22.421 34.679 224.754 1.00 62.78 72 VAL D CA 1
ATOM 5424 C C . VAL D 1 29 ? 22.943 36.096 224.544 1.00 62.73 72 VAL D C 1
ATOM 5425 O O . VAL D 1 29 ? 23.364 36.435 223.436 1.00 63.12 72 VAL D O 1
ATOM 5429 N N . SER D 1 30 ? 22.873 36.930 225.581 1.00 62.64 73 SER D N 1
ATOM 5430 C CA . SER D 1 30 ? 23.289 38.340 225.500 1.00 62.30 73 SER D CA 1
ATOM 5431 C C . SER D 1 30 ? 24.784 38.516 225.747 1.00 62.20 73 SER D C 1
ATOM 5432 O O . SER D 1 30 ? 25.406 37.713 226.436 1.00 62.42 73 SER D O 1
ATOM 5435 N N . GLY D 1 31 ? 25.359 39.583 225.206 1.00 62.04 74 GLY D N 1
ATOM 5436 C CA . GLY D 1 31 ? 26.772 39.877 225.405 1.00 61.57 74 GLY D CA 1
ATOM 5437 C C . GLY D 1 31 ? 27.346 40.680 224.257 1.00 61.46 74 GLY D C 1
ATOM 5438 O O . GLY D 1 31 ? 26.602 41.170 223.400 1.00 61.55 74 GLY D O 1
ATOM 5439 N N . ILE D 1 32 ? 28.671 40.805 224.245 1.00 61.20 75 ILE D N 1
ATOM 5440 C CA . ILE D 1 32 ? 29.387 41.584 223.238 1.00 60.95 75 ILE D CA 1
ATOM 5441 C C . ILE D 1 32 ? 29.933 40.670 222.152 1.00 60.90 75 ILE D C 1
ATOM 5442 O O . ILE D 1 32 ? 30.513 39.625 222.449 1.00 60.97 75 ILE D O 1
ATOM 5447 N N . ILE D 1 33 ? 29.726 41.068 220.900 1.00 60.85 76 ILE D N 1
ATOM 5448 C CA . ILE D 1 33 ? 30.260 40.331 219.763 1.00 60.85 76 ILE D CA 1
ATOM 5449 C C . ILE D 1 33 ? 31.774 40.509 219.740 1.00 60.96 76 ILE D C 1
ATOM 5450 O O . ILE D 1 33 ? 32.280 41.598 219.498 1.00 60.94 76 ILE D O 1
ATOM 5455 N N . LEU D 1 34 ? 32.488 39.425 220.009 1.00 61.18 77 LEU D N 1
ATOM 5456 C CA . LEU D 1 34 ? 33.940 39.460 220.029 1.00 61.36 77 LEU D CA 1
ATOM 5457 C C . LEU D 1 34 ? 34.513 39.381 218.614 1.00 61.59 77 LEU D C 1
ATOM 5458 O O . LEU D 1 34 ? 35.464 40.091 218.306 1.00 61.68 77 LEU D O 1
ATOM 5463 N N . LYS D 1 35 ? 33.943 38.539 217.754 1.00 61.86 78 LYS D N 1
ATOM 5464 C CA . LYS D 1 35 ? 34.416 38.427 216.370 1.00 62.27 78 LYS D CA 1
ATOM 5465 C C . LYS D 1 35 ? 33.315 37.975 215.405 1.00 62.53 78 LYS D C 1
ATOM 5466 O O . LYS D 1 35 ? 32.400 37.240 215.792 1.00 62.57 78 LYS D O 1
ATOM 5472 N N . ARG D 1 36 ? 33.405 38.445 214.161 1.00 62.75 79 ARG D N 1
ATOM 5473 C CA . ARG D 1 36 ? 32.556 37.978 213.068 1.00 63.08 79 ARG D CA 1
ATOM 5474 C C . ARG D 1 36 ? 33.426 37.049 212.242 1.00 63.41 79 ARG D C 1
ATOM 5475 O O . ARG D 1 36 ? 34.547 37.407 211.884 1.00 63.59 79 ARG D O 1
ATOM 5483 N N . ASN D 1 37 ? 32.927 35.857 211.938 1.00 63.77 80 ASN D N 1
ATOM 5484 C CA . ASN D 1 37 ? 33.778 34.850 211.306 1.00 64.14 80 ASN D CA 1
ATOM 5485 C C . ASN D 1 37 ? 33.510 34.596 209.823 1.00 64.29 80 ASN D C 1
ATOM 5486 O O . ASN D 1 37 ? 34.176 33.761 209.203 1.00 64.40 80 ASN D O 1
ATOM 5491 N N . PHE D 1 38 ? 32.558 35.335 209.259 1.00 64.33 81 PHE D N 1
ATOM 5492 C CA . PHE D 1 38 ? 32.218 35.212 207.847 1.00 64.26 81 PHE D CA 1
ATOM 5493 C C . PHE D 1 38 ? 32.471 36.499 207.074 1.00 64.26 81 PHE D C 1
ATOM 5494 O O . PHE D 1 38 ? 32.413 37.592 207.641 1.00 64.27 81 PHE D O 1
ATOM 5502 N N . LYS D 1 39 ? 32.765 36.370 205.785 1.00 64.40 82 LYS D N 1
ATOM 5503 C CA . LYS D 1 39 ? 32.700 37.529 204.907 1.00 64.52 82 LYS D CA 1
ATOM 5504 C C . LYS D 1 39 ? 31.255 37.662 204.444 1.00 64.48 82 LYS D C 1
ATOM 5505 O O . LYS D 1 39 ? 30.547 36.672 204.259 1.00 64.38 82 LYS D O 1
ATOM 5511 N N . GLU D 1 40 ? 30.816 38.903 204.293 1.00 64.53 83 GLU D N 1
ATOM 5512 C CA . GLU D 1 40 ? 29.446 39.194 203.904 1.00 64.54 83 GLU D CA 1
ATOM 5513 C C . GLU D 1 40 ? 29.283 38.837 202.436 1.00 64.54 83 GLU D C 1
ATOM 5514 O O . GLU D 1 40 ? 30.091 39.233 201.598 1.00 64.49 83 GLU D O 1
ATOM 5520 N N . GLY D 1 41 ? 28.240 38.075 202.133 1.00 64.69 84 GLY D N 1
ATOM 5521 C CA . GLY D 1 41 ? 27.982 37.626 200.774 1.00 64.64 84 GLY D CA 1
ATOM 5522 C C . GLY D 1 41 ? 28.631 36.291 200.463 1.00 64.79 84 GLY D C 1
ATOM 5523 O O . GLY D 1 41 ? 28.615 35.859 199.311 1.00 64.80 84 GLY D O 1
ATOM 5524 N N . SER D 1 42 ? 29.201 35.637 201.474 1.00 64.80 85 SER D N 1
ATOM 5525 C CA . SER D 1 42 ? 29.893 34.365 201.271 1.00 64.89 85 SER D CA 1
ATOM 5526 C C . SER D 1 42 ? 29.003 33.159 201.557 1.00 64.98 85 SER D C 1
ATOM 5527 O O . SER D 1 42 ? 27.947 33.299 202.172 1.00 65.04 85 SER D O 1
ATOM 5530 N N . ASP D 1 43 ? 29.434 31.986 201.091 1.00 65.19 86 ASP D N 1
ATOM 5531 C CA . ASP D 1 43 ? 28.729 30.726 201.344 1.00 65.48 86 ASP D CA 1
ATOM 5532 C C . ASP D 1 43 ? 29.144 30.118 202.687 1.00 65.47 86 ASP D C 1
ATOM 5533 O O . ASP D 1 43 ? 30.330 30.011 203.001 1.00 65.46 86 ASP D O 1
ATOM 5538 N N . ILE D 1 44 ? 28.137 29.712 203.453 1.00 65.42 87 ILE D N 1
ATOM 5539 C CA . ILE D 1 44 ? 28.260 29.359 204.857 1.00 65.43 87 ILE D CA 1
ATOM 5540 C C . ILE D 1 44 ? 27.737 27.947 205.105 1.00 65.62 87 ILE D C 1
ATOM 5541 O O . ILE D 1 44 ? 26.815 27.507 204.418 1.00 65.70 87 ILE D O 1
ATOM 5546 N N . GLU D 1 45 ? 28.307 27.251 206.085 1.00 65.75 88 GLU D N 1
ATOM 5547 C CA . GLU D 1 45 ? 27.837 25.916 206.445 1.00 66.19 88 GLU D CA 1
ATOM 5548 C C . GLU D 1 45 ? 27.060 25.946 207.750 1.00 66.16 88 GLU D C 1
ATOM 5549 O O . GLU D 1 45 ? 27.449 26.641 208.683 1.00 66.38 88 GLU D O 1
ATOM 5555 N N . ALA D 1 46 ? 25.958 25.203 207.814 1.00 66.34 89 ALA D N 1
ATOM 5556 C CA . ALA D 1 46 ? 25.151 25.082 209.044 1.00 66.32 89 ALA D CA 1
ATOM 5557 C C . ALA D 1 46 ? 25.988 24.637 210.241 1.00 66.07 89 ALA D C 1
ATOM 5558 O O . ALA D 1 46 ? 26.840 23.763 210.103 1.00 66.01 89 ALA D O 1
ATOM 5560 N N . GLY D 1 47 ? 25.764 25.245 211.401 1.00 66.10 90 GLY D N 1
ATOM 5561 C CA . GLY D 1 47 ? 26.507 24.881 212.615 1.00 66.28 90 GLY D CA 1
ATOM 5562 C C . GLY D 1 47 ? 27.915 25.444 212.807 1.00 66.41 90 GLY D C 1
ATOM 5563 O O . GLY D 1 47 ? 28.496 25.287 213.886 1.00 66.56 90 GLY D O 1
ATOM 5564 N N . VAL D 1 48 ? 28.465 26.077 211.768 1.00 66.36 91 VAL D N 1
ATOM 5565 C CA . VAL D 1 48 ? 29.729 26.822 211.821 1.00 66.19 91 VAL D CA 1
ATOM 5566 C C . VAL D 1 48 ? 29.516 28.091 212.639 1.00 65.84 91 VAL D C 1
ATOM 5567 O O . VAL D 1 48 ? 28.464 28.728 212.528 1.00 65.91 91 VAL D O 1
ATOM 5571 N N . SER D 1 49 ? 30.513 28.455 213.443 1.00 65.35 92 SER D N 1
ATOM 5572 C CA . SER D 1 49 ? 30.470 29.679 214.233 1.00 64.89 92 SER D CA 1
ATOM 5573 C C . SER D 1 49 ? 30.512 30.886 213.301 1.00 64.40 92 SER D C 1
ATOM 5574 O O . SER D 1 49 ? 31.512 31.104 212.605 1.00 64.42 92 SER D O 1
ATOM 5577 N N . LEU D 1 50 ? 29.418 31.646 213.289 1.00 63.62 93 LEU D N 1
ATOM 5578 C CA . LEU D 1 50 ? 29.312 32.841 212.456 1.00 62.98 93 LEU D CA 1
ATOM 5579 C C . LEU D 1 50 ? 29.745 34.074 213.245 1.00 62.87 93 LEU D C 1
ATOM 5580 O O . LEU D 1 50 ? 30.479 34.915 212.722 1.00 62.78 93 LEU D O 1
ATOM 5585 N N . TYR D 1 51 ? 29.298 34.162 214.497 1.00 62.67 94 TYR D N 1
ATOM 5586 C CA . TYR D 1 51 ? 29.759 35.182 215.437 1.00 62.35 94 TYR D CA 1
ATOM 5587 C C . TYR D 1 51 ? 30.177 34.527 216.751 1.00 61.97 94 TYR D C 1
ATOM 5588 O O . TYR D 1 51 ? 29.516 33.592 217.209 1.00 61.87 94 TYR D O 1
ATOM 5597 N N . GLN D 1 52 ? 31.247 35.032 217.360 1.00 61.53 95 GLN D N 1
ATOM 5598 C CA . GLN D 1 52 ? 31.613 34.656 218.720 1.00 61.16 95 GLN D CA 1
ATOM 5599 C C . GLN D 1 52 ? 31.248 35.795 219.667 1.00 61.04 95 GLN D C 1
ATOM 5600 O O . GLN D 1 52 ? 31.784 36.893 219.555 1.00 60.96 95 GLN D O 1
ATOM 5606 N N . ILE D 1 53 ? 30.317 35.526 220.579 1.00 61.01 96 ILE D N 1
ATOM 5607 C CA . ILE D 1 53 ? 29.987 36.425 221.677 1.00 60.79 96 ILE D CA 1
ATOM 5608 C C . ILE D 1 53 ? 31.041 36.173 222.755 1.00 60.88 96 ILE D C 1
ATOM 5609 O O . ILE D 1 53 ? 31.428 35.022 222.963 1.00 61.08 96 ILE D O 1
ATOM 5614 N N . ASP D 1 54 ? 31.508 37.230 223.425 1.00 60.73 97 ASP D N 1
ATOM 5615 C CA . ASP D 1 54 ? 32.432 37.120 224.556 1.00 60.50 97 ASP D CA 1
ATOM 5616 C C . ASP D 1 54 ? 31.918 36.083 225.569 1.00 60.40 97 ASP D C 1
ATOM 5617 O O . ASP D 1 54 ? 30.861 36.286 226.173 1.00 60.27 97 ASP D O 1
ATOM 5622 N N . PRO D 1 55 ? 32.654 34.966 225.745 1.00 60.27 98 PRO D N 1
ATOM 5623 C CA . PRO D 1 55 ? 32.219 33.857 226.588 1.00 60.35 98 PRO D CA 1
ATOM 5624 C C . PRO D 1 55 ? 32.751 33.822 228.034 1.00 60.66 98 PRO D C 1
ATOM 5625 O O . PRO D 1 55 ? 32.478 32.859 228.756 1.00 60.76 98 PRO D O 1
ATOM 5629 N N . ALA D 1 56 ? 33.494 34.846 228.452 1.00 60.75 99 ALA D N 1
ATOM 5630 C CA . ALA D 1 56 ? 34.203 34.828 229.736 1.00 60.74 99 ALA D CA 1
ATOM 5631 C C . ALA D 1 56 ? 33.299 34.534 230.932 1.00 60.87 99 ALA D C 1
ATOM 5632 O O . ALA D 1 56 ? 33.491 33.530 231.621 1.00 60.87 99 ALA D O 1
ATOM 5634 N N . THR D 1 57 ? 32.313 35.399 231.158 1.00 61.00 100 THR D N 1
ATOM 5635 C CA . THR D 1 57 ? 31.362 35.231 232.256 1.00 61.23 100 THR D CA 1
ATOM 5636 C C . THR D 1 57 ? 30.623 33.900 232.138 1.00 61.24 100 THR D C 1
ATOM 5637 O O . THR D 1 57 ? 30.412 33.214 233.133 1.00 61.12 100 THR D O 1
ATOM 5641 N N . TYR D 1 58 ? 30.235 33.540 230.919 1.00 61.61 101 TYR D N 1
ATOM 5642 C CA . TYR D 1 58 ? 29.549 32.272 230.691 1.00 61.97 101 TYR D CA 1
ATOM 5643 C C . TYR D 1 58 ? 30.415 31.061 231.020 1.00 62.33 101 TYR D C 1
ATOM 5644 O O . TYR D 1 58 ? 29.930 30.106 231.635 1.00 62.56 101 TYR D O 1
ATOM 5653 N N . GLN D 1 59 ? 31.686 31.123 230.618 1.00 62.46 102 GLN D N 1
ATOM 5654 C CA . GLN D 1 59 ? 32.639 30.063 230.890 1.00 62.34 102 GLN D CA 1
ATOM 5655 C C . GLN D 1 59 ? 32.734 29.929 232.402 1.00 62.46 102 GLN D C 1
ATOM 5656 O O . GLN D 1 59 ? 32.541 28.836 232.931 1.00 62.60 102 GLN D O 1
ATOM 5662 N N . ALA D 1 60 ? 32.991 31.046 233.082 1.00 62.69 103 ALA D N 1
ATOM 5663 C CA . ALA D 1 60 ? 33.143 31.080 234.543 1.00 62.74 103 ALA D CA 1
ATOM 5664 C C . ALA D 1 60 ? 31.931 30.497 235.272 1.00 62.82 103 ALA D C 1
ATOM 5665 O O . ALA D 1 60 ? 32.096 29.688 236.181 1.00 62.57 103 ALA D O 1
ATOM 5667 N N . THR D 1 61 ? 30.728 30.900 234.858 1.00 63.10 104 THR D N 1
ATOM 5668 C CA . THR D 1 61 ? 29.480 30.359 235.397 1.00 63.25 104 THR D CA 1
ATOM 5669 C C . THR D 1 61 ? 29.527 28.829 235.295 1.00 63.74 104 THR D C 1
ATOM 5670 O O . THR D 1 61 ? 29.440 28.151 236.326 1.00 63.93 104 THR D O 1
ATOM 5674 N N . TYR D 1 62 ? 29.702 28.314 234.071 1.00 63.80 105 TYR D N 1
ATOM 5675 C CA . TYR D 1 62 ? 29.819 26.876 233.779 1.00 64.13 105 TYR D CA 1
ATOM 5676 C C . TYR D 1 62 ? 30.867 26.139 234.643 1.00 64.50 105 TYR D C 1
ATOM 5677 O O . TYR D 1 62 ? 30.508 25.210 235.379 1.00 64.49 105 TYR D O 1
ATOM 5686 N N . ASP D 1 63 ? 32.136 26.552 234.571 1.00 64.70 106 ASP D N 1
ATOM 5687 C CA . ASP D 1 63 ? 33.206 25.966 235.385 1.00 65.10 106 ASP D CA 1
ATOM 5688 C C . ASP D 1 63 ? 32.750 25.870 236.835 1.00 65.41 106 ASP D C 1
ATOM 5689 O O . ASP D 1 63 ? 32.850 24.811 237.462 1.00 65.32 106 ASP D O 1
ATOM 5694 N N . SER D 1 64 ? 32.233 27.001 237.321 1.00 65.87 107 SER D N 1
ATOM 5695 C CA . SER D 1 64 ? 31.774 27.211 238.688 1.00 66.12 107 SER D CA 1
ATOM 5696 C C . SER D 1 64 ? 30.655 26.226 239.004 1.00 66.29 107 SER D C 1
ATOM 5697 O O . SER D 1 64 ? 30.680 25.566 240.049 1.00 66.37 107 SER D O 1
ATOM 5700 N N . ALA D 1 65 ? 29.701 26.131 238.075 1.00 66.32 108 ALA D N 1
ATOM 5701 C CA . ALA D 1 65 ? 28.503 25.302 238.210 1.00 66.36 108 ALA D CA 1
ATOM 5702 C C . ALA D 1 65 ? 28.811 23.825 238.385 1.00 66.50 108 ALA D C 1
ATOM 5703 O O . ALA D 1 65 ? 28.059 23.138 239.088 1.00 66.61 108 ALA D O 1
ATOM 5705 N N . LYS D 1 66 ? 29.884 23.348 237.747 1.00 66.56 109 LYS D N 1
ATOM 5706 C CA . LYS D 1 66 ? 30.261 21.934 237.861 1.00 66.70 109 LYS D CA 1
ATOM 5707 C C . LYS D 1 66 ? 31.265 21.649 238.977 1.00 66.79 109 LYS D C 1
ATOM 5708 O O . LYS D 1 66 ? 31.513 20.489 239.319 1.00 66.86 109 LYS D O 1
ATOM 5714 N N . GLY D 1 67 ? 31.819 22.714 239.549 1.00 66.81 110 GLY D N 1
ATOM 5715 C CA . GLY D 1 67 ? 32.558 22.605 240.800 1.00 66.58 110 GLY D CA 1
ATOM 5716 C C . GLY D 1 67 ? 31.539 22.324 241.892 1.00 66.53 110 GLY D C 1
ATOM 5717 O O . GLY D 1 67 ? 31.800 21.537 242.806 1.00 66.42 110 GLY D O 1
ATOM 5718 N N . ASP D 1 68 ? 30.372 22.963 241.778 1.00 66.30 111 ASP D N 1
ATOM 5719 C CA . ASP D 1 68 ? 29.279 22.789 242.733 1.00 66.23 111 ASP D CA 1
ATOM 5720 C C . ASP D 1 68 ? 28.659 21.407 242.682 1.00 65.97 111 ASP D C 1
ATOM 5721 O O . ASP D 1 68 ? 28.224 20.902 243.717 1.00 66.23 111 ASP D O 1
ATOM 5726 N N . LEU D 1 69 ? 28.613 20.805 241.496 1.00 65.62 112 LEU D N 1
ATOM 5727 C CA . LEU D 1 69 ? 28.086 19.447 241.368 1.00 65.42 112 LEU D CA 1
ATOM 5728 C C . LEU D 1 69 ? 29.015 18.421 242.028 1.00 65.14 112 LEU D C 1
ATOM 5729 O O . LEU D 1 69 ? 28.560 17.601 242.829 1.00 65.07 112 LEU D O 1
ATOM 5734 N N . ALA D 1 70 ? 30.304 18.492 241.700 1.00 64.74 113 ALA D N 1
ATOM 5735 C CA . ALA D 1 70 ? 31.310 17.617 242.289 1.00 64.53 113 ALA D CA 1
ATOM 5736 C C . ALA D 1 70 ? 31.227 17.677 243.811 1.00 64.45 113 ALA D C 1
ATOM 5737 O O . ALA D 1 70 ? 31.276 16.638 244.471 1.00 64.30 113 ALA D O 1
ATOM 5739 N N . LYS D 1 71 ? 31.074 18.889 244.348 1.00 64.29 114 LYS D N 1
ATOM 5740 C CA . LYS D 1 71 ? 31.013 19.093 245.789 1.00 64.18 114 LYS D CA 1
ATOM 5741 C C . LYS D 1 71 ? 29.663 18.655 246.328 1.00 63.97 114 LYS D C 1
ATOM 5742 O O . LYS D 1 71 ? 29.582 18.157 247.453 1.00 63.80 114 LYS D O 1
ATOM 5748 N N . ALA D 1 72 ? 28.615 18.819 245.522 1.00 63.82 115 ALA D N 1
ATOM 5749 C CA . ALA D 1 72 ? 27.286 18.376 245.935 1.00 63.77 115 ALA D CA 1
ATOM 5750 C C . ALA D 1 72 ? 27.279 16.864 246.096 1.00 63.76 115 ALA D C 1
ATOM 5751 O O . ALA D 1 72 ? 26.853 16.356 247.134 1.00 63.83 115 ALA D O 1
ATOM 5753 N N . GLN D 1 73 ? 27.779 16.157 245.082 1.00 63.66 116 GLN D N 1
ATOM 5754 C CA . GLN D 1 73 ? 27.777 14.694 245.093 1.00 63.65 116 GLN D CA 1
ATOM 5755 C C . GLN D 1 73 ? 28.787 14.097 246.059 1.00 63.18 116 GLN D C 1
ATOM 5756 O O . GLN D 1 73 ? 28.746 12.897 246.329 1.00 63.19 116 GLN D O 1
ATOM 5762 N N . ALA D 1 74 ? 29.684 14.942 246.565 1.00 62.90 117 ALA D N 1
ATOM 5763 C CA . ALA D 1 74 ? 30.625 14.578 247.625 1.00 62.36 117 ALA D CA 1
ATOM 5764 C C . ALA D 1 74 ? 29.889 14.577 248.973 1.00 62.08 117 ALA D C 1
ATOM 5765 O O . ALA D 1 74 ? 30.093 13.685 249.807 1.00 61.93 117 ALA D O 1
ATOM 5767 N N . ALA D 1 75 ? 29.029 15.579 249.162 1.00 61.57 118 ALA D N 1
ATOM 5768 C CA . ALA D 1 75 ? 28.145 15.658 250.315 1.00 61.10 118 ALA D CA 1
ATOM 5769 C C . ALA D 1 75 ? 27.169 14.482 250.309 1.00 60.89 118 ALA D C 1
ATOM 5770 O O . ALA D 1 75 ? 26.991 13.819 251.327 1.00 61.20 118 ALA D O 1
ATOM 5772 N N . ALA D 1 76 ? 26.567 14.217 249.155 1.00 60.58 119 ALA D N 1
ATOM 5773 C CA . ALA D 1 76 ? 25.599 13.136 248.977 1.00 60.24 119 ALA D CA 1
ATOM 5774 C C . ALA D 1 76 ? 26.157 11.753 249.309 1.00 60.06 119 ALA D C 1
ATOM 5775 O O . ALA D 1 76 ? 25.446 10.921 249.882 1.00 60.11 119 ALA D O 1
ATOM 5777 N N . ASN D 1 77 ? 27.416 11.513 248.946 1.00 59.72 120 ASN D N 1
ATOM 5778 C CA . ASN D 1 77 ? 28.083 10.241 249.219 1.00 59.36 120 ASN D CA 1
ATOM 5779 C C . ASN D 1 77 ? 28.341 10.104 250.709 1.00 59.31 120 ASN D C 1
ATOM 5780 O O . ASN D 1 77 ? 27.932 9.120 251.319 1.00 59.27 120 ASN D O 1
ATOM 5785 N N . ILE D 1 78 ? 29.012 11.106 251.278 1.00 59.24 121 ILE D N 1
ATOM 5786 C CA . ILE D 1 78 ? 29.300 11.176 252.708 1.00 59.06 121 ILE D CA 1
ATOM 5787 C C . ILE D 1 78 ? 27.995 10.974 253.498 1.00 59.09 121 ILE D C 1
ATOM 5788 O O . ILE D 1 78 ? 27.983 10.271 254.519 1.00 59.17 121 ILE D O 1
ATOM 5793 N N . ALA D 1 79 ? 26.903 11.560 253.007 1.00 58.90 122 ALA D N 1
ATOM 5794 C CA . ALA D 1 79 ? 25.594 11.403 253.647 1.00 58.99 122 ALA D CA 1
ATOM 5795 C C . ALA D 1 79 ? 24.954 10.036 253.375 1.00 59.07 122 ALA D C 1
ATOM 5796 O O . ALA D 1 79 ? 24.162 9.549 254.186 1.00 59.04 122 ALA D O 1
ATOM 5798 N N . GLN D 1 80 ? 25.300 9.421 252.246 1.00 59.26 123 GLN D N 1
ATOM 5799 C CA . GLN D 1 80 ? 24.768 8.105 251.887 1.00 59.57 123 GLN D CA 1
ATOM 5800 C C . GLN D 1 80 ? 25.456 6.988 252.676 1.00 59.71 123 GLN D C 1
ATOM 5801 O O . GLN D 1 80 ? 24.834 5.974 252.997 1.00 59.80 123 GLN D O 1
ATOM 5807 N N . LEU D 1 81 ? 26.737 7.189 252.982 1.00 59.81 124 LEU D N 1
ATOM 5808 C CA . LEU D 1 81 ? 27.517 6.251 253.781 1.00 59.89 124 LEU D CA 1
ATOM 5809 C C . LEU D 1 81 ? 27.057 6.206 255.236 1.00 59.97 124 LEU D C 1
ATOM 5810 O O . LEU D 1 81 ? 27.091 5.144 255.861 1.00 59.84 124 LEU D O 1
ATOM 5815 N N . THR D 1 82 ? 26.633 7.347 255.780 1.00 60.10 125 THR D N 1
ATOM 5816 C CA . THR D 1 82 ? 26.177 7.351 257.171 1.00 60.23 125 THR D CA 1
ATOM 5817 C C . THR D 1 82 ? 24.744 6.813 257.264 1.00 60.41 125 THR D C 1
ATOM 5818 O O . THR D 1 82 ? 24.271 6.496 258.354 1.00 60.50 125 THR D O 1
ATOM 5822 N N . VAL D 1 83 ? 24.073 6.688 256.120 1.00 60.64 126 VAL D N 1
ATOM 5823 C CA . VAL D 1 83 ? 22.777 6.011 256.042 1.00 60.91 126 VAL D CA 1
ATOM 5824 C C . VAL D 1 83 ? 23.008 4.497 256.091 1.00 61.22 126 VAL D C 1
ATOM 5825 O O . VAL D 1 83 ? 22.360 3.798 256.877 1.00 61.15 126 VAL D O 1
ATOM 5829 N N . ASN D 1 84 ? 23.936 4.008 255.263 1.00 61.59 127 ASN D N 1
ATOM 5830 C CA . ASN D 1 84 ? 24.301 2.586 255.221 1.00 61.98 127 ASN D CA 1
ATOM 5831 C C . ASN D 1 84 ? 24.639 2.036 256.606 1.00 62.18 127 ASN D C 1
ATOM 5832 O O . ASN D 1 84 ? 24.092 1.012 257.008 1.00 62.21 127 ASN D O 1
ATOM 5837 N N . ARG D 1 85 ? 25.524 2.732 257.321 1.00 62.55 128 ARG D N 1
ATOM 5838 C CA . ARG D 1 85 ? 25.892 2.414 258.702 1.00 62.96 128 ARG D CA 1
ATOM 5839 C C . ARG D 1 85 ? 24.697 2.063 259.574 1.00 63.40 128 ARG D C 1
ATOM 5840 O O . ARG D 1 85 ? 24.666 0.997 260.190 1.00 63.49 128 ARG D O 1
ATOM 5848 N N . TYR D 1 86 ? 23.716 2.959 259.597 1.00 63.98 129 TYR D N 1
ATOM 5849 C CA . TYR D 1 86 ? 22.536 2.829 260.448 1.00 64.63 1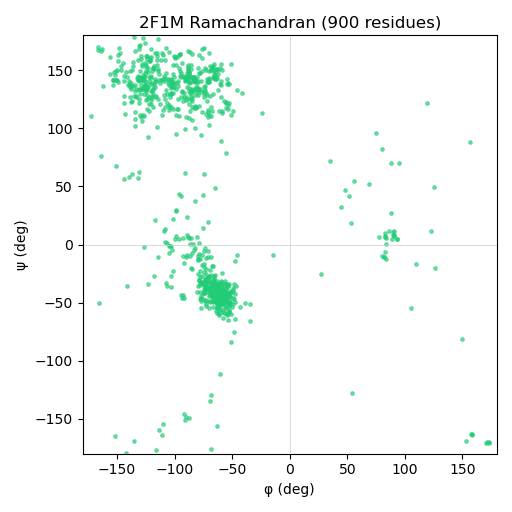29 TYR D CA 1
ATOM 5850 C C . TYR D 1 86 ? 21.692 1.609 260.073 1.00 65.04 129 TYR D C 1
ATOM 5851 O O . TYR D 1 86 ? 21.148 0.929 260.953 1.00 65.11 129 TYR D O 1
ATOM 5860 N N . GLN D 1 87 ? 21.608 1.333 258.772 1.00 65.41 130 GLN D N 1
ATOM 5861 C CA . GLN D 1 87 ? 20.922 0.148 258.256 1.00 65.81 130 GLN D CA 1
ATOM 5862 C C . GLN D 1 87 ? 21.648 -1.135 258.626 1.00 65.93 130 GLN D C 1
ATOM 5863 O O . GLN D 1 87 ? 21.005 -2.155 258.852 1.00 66.07 130 GLN D O 1
ATOM 5869 N N . LYS D 1 88 ? 22.978 -1.086 258.670 1.00 66.20 131 LYS D N 1
ATOM 5870 C CA . LYS D 1 88 ? 23.782 -2.224 259.117 1.00 66.55 131 LYS D CA 1
ATOM 5871 C C . LYS D 1 88 ? 23.690 -2.357 260.636 1.00 66.82 131 LYS D C 1
ATOM 5872 O O . LYS D 1 88 ? 23.893 -3.438 261.192 1.00 66.80 131 LYS D O 1
ATOM 5878 N N . LEU D 1 89 ? 23.377 -1.243 261.292 1.00 67.18 132 LEU D N 1
ATOM 5879 C CA . LEU D 1 89 ? 23.170 -1.215 262.733 1.00 67.52 132 LEU D CA 1
ATOM 5880 C C . LEU D 1 89 ? 21.678 -1.200 263.075 1.00 67.72 132 LEU D C 1
ATOM 5881 O O . LEU D 1 89 ? 21.299 -0.780 264.172 1.00 67.89 132 LEU D O 1
ATOM 5886 N N . LEU D 1 90 ? 20.836 -1.658 262.145 1.00 67.84 133 LEU D N 1
ATOM 5887 C CA . LEU D 1 90 ? 19.380 -1.666 262.346 1.00 67.90 133 LEU D CA 1
ATOM 5888 C C . LEU D 1 90 ? 18.943 -2.650 263.437 1.00 67.91 133 LEU D C 1
ATOM 5889 O O . LEU D 1 90 ? 17.828 -2.542 263.958 1.00 67.85 133 LEU D O 1
ATOM 5894 N N . GLY D 1 91 ? 19.830 -3.594 263.765 1.00 67.97 134 GLY D N 1
ATOM 5895 C CA . GLY D 1 91 ? 19.623 -4.599 264.812 1.00 67.87 134 GLY D CA 1
ATOM 5896 C C . GLY D 1 91 ? 19.616 -4.004 266.207 1.00 67.89 134 GLY D C 1
ATOM 5897 O O . GLY D 1 91 ? 18.899 -3.030 266.450 1.00 67.84 134 GLY D O 1
ATOM 5898 N N . THR D 1 92 ? 20.409 -4.582 267.116 1.00 67.97 135 THR D N 1
ATOM 5899 C CA . THR D 1 92 ? 20.492 -4.131 268.520 1.00 67.92 135 THR D CA 1
ATOM 5900 C C . THR D 1 92 ? 20.506 -2.603 268.587 1.00 67.93 135 THR D C 1
ATOM 5901 O O . THR D 1 92 ? 21.275 -1.951 267.870 1.00 67.95 135 THR D O 1
ATOM 5905 N N . GLN D 1 93 ? 19.639 -2.059 269.442 1.00 67.84 136 GLN D N 1
ATOM 5906 C CA . GLN D 1 93 ? 19.237 -0.641 269.428 1.00 67.71 136 GLN D CA 1
ATOM 5907 C C . GLN D 1 93 ? 20.384 0.379 269.524 1.00 67.48 136 GLN D C 1
ATOM 5908 O O . GLN D 1 93 ? 20.661 0.944 270.584 1.00 67.53 136 GLN D O 1
ATOM 5914 N N . TYR D 1 94 ? 21.050 0.590 268.394 1.00 67.14 137 TYR D N 1
ATOM 5915 C CA . TYR D 1 94 ? 22.049 1.643 268.250 1.00 66.92 137 TYR D CA 1
ATOM 5916 C C . TYR D 1 94 ? 21.537 2.614 267.175 1.00 66.88 137 TYR D C 1
ATOM 5917 O O . TYR D 1 94 ? 22.296 3.371 266.556 1.00 66.90 137 TYR D O 1
ATOM 5926 N N . ILE D 1 95 ? 20.222 2.562 266.969 1.00 66.66 138 ILE D N 1
ATOM 5927 C CA . ILE D 1 95 ? 19.490 3.473 266.096 1.00 66.31 138 ILE D CA 1
ATOM 5928 C C . ILE D 1 95 ? 18.285 4.015 266.865 1.00 66.12 138 ILE D C 1
ATOM 5929 O O . ILE D 1 95 ? 17.354 3.273 267.197 1.00 66.14 138 ILE D O 1
ATOM 5934 N N . SER D 1 96 ? 18.318 5.307 267.178 1.00 65.81 139 SER D N 1
ATOM 5935 C CA . SER D 1 96 ? 17.164 5.962 267.779 1.00 65.41 139 SER D CA 1
ATOM 5936 C C . SER D 1 96 ? 16.120 6.156 266.682 1.00 65.20 139 SER D C 1
ATOM 5937 O O . SER D 1 96 ? 16.453 6.544 265.558 1.00 64.97 139 SER D O 1
ATOM 5940 N N . LYS D 1 97 ? 14.869 5.854 267.024 1.00 64.95 140 LYS D N 1
ATOM 5941 C CA . LYS D 1 97 ? 13.716 6.002 266.136 1.00 64.71 140 LYS D CA 1
ATOM 5942 C C . LYS D 1 97 ? 13.881 7.220 265.233 1.00 64.26 140 LYS D C 1
ATOM 5943 O O . LYS D 1 97 ? 13.761 7.126 264.012 1.00 64.23 140 LYS D O 1
ATOM 5949 N N . GLN D 1 98 ? 14.187 8.348 265.868 1.00 63.73 141 GLN D N 1
ATOM 5950 C CA . GLN D 1 98 ? 14.319 9.645 265.219 1.00 63.08 141 GLN D CA 1
ATOM 5951 C C . GLN D 1 98 ? 15.698 9.906 264.613 1.00 62.55 141 GLN D C 1
ATOM 5952 O O . GLN D 1 98 ? 15.814 10.764 263.745 1.00 62.62 141 GLN D O 1
ATOM 5958 N N . GLU D 1 99 ? 16.733 9.197 265.065 1.00 61.82 142 GLU D N 1
ATOM 5959 C CA . GLU D 1 99 ? 18.086 9.388 264.529 1.00 61.11 142 GLU D CA 1
ATOM 5960 C C . GLU D 1 99 ? 18.256 8.833 263.119 1.00 60.50 142 GLU D C 1
ATOM 5961 O O . GLU D 1 99 ? 18.980 9.402 262.294 1.00 60.09 142 GLU D O 1
ATOM 5967 N N . TYR D 1 100 ? 17.587 7.714 262.863 1.00 59.92 143 TYR D N 1
ATOM 5968 C CA . TYR D 1 100 ? 17.645 7.064 261.567 1.00 59.41 143 TYR D CA 1
ATOM 5969 C C . TYR D 1 100 ? 16.978 7.964 260.543 1.00 59.29 143 TYR D C 1
ATOM 5970 O O . TYR D 1 100 ? 17.500 8.140 259.441 1.00 59.28 143 TYR D O 1
ATOM 5979 N N . ASP D 1 101 ? 15.839 8.537 260.930 1.00 59.14 144 ASP D N 1
ATOM 5980 C CA . ASP D 1 101 ? 15.085 9.470 260.084 1.00 58.95 144 ASP D CA 1
ATOM 5981 C C . ASP D 1 101 ? 15.864 10.737 259.750 1.00 58.67 144 ASP D C 1
ATOM 5982 O O . ASP D 1 101 ? 15.727 11.256 258.649 1.00 58.75 144 ASP D O 1
ATOM 5987 N N . GLN D 1 102 ? 16.666 11.217 260.699 1.00 58.39 145 GLN D N 1
ATOM 5988 C CA . GLN D 1 102 ? 17.607 12.312 260.481 1.00 58.15 145 GLN D CA 1
ATOM 5989 C C . GLN D 1 102 ? 18.563 12.026 259.333 1.00 57.79 145 GLN D C 1
ATOM 5990 O O . GLN D 1 102 ? 18.607 12.786 258.369 1.00 57.74 145 GLN D O 1
ATOM 5996 N N . ALA D 1 103 ? 19.319 10.935 259.443 1.00 57.46 146 ALA D N 1
ATOM 5997 C CA . ALA D 1 103 ? 20.282 10.533 258.418 1.00 57.21 146 ALA D CA 1
ATOM 5998 C C . ALA D 1 103 ? 19.606 10.334 257.067 1.00 56.99 146 ALA D C 1
ATOM 5999 O O . ALA D 1 103 ? 20.157 10.716 256.038 1.00 56.56 146 ALA D O 1
ATOM 6001 N N . LEU D 1 104 ? 18.415 9.741 257.104 1.00 56.94 147 LEU D N 1
ATOM 6002 C CA . LEU D 1 104 ? 17.605 9.461 255.928 1.00 57.05 147 LEU D CA 1
ATOM 6003 C C . LEU D 1 104 ? 17.162 10.762 255.263 1.00 57.40 147 LEU D C 1
ATOM 6004 O O . LEU D 1 104 ? 17.168 10.887 254.027 1.00 57.31 147 LEU D O 1
ATOM 6009 N N . ALA D 1 105 ? 16.788 11.731 256.098 1.00 57.73 148 ALA D N 1
ATOM 6010 C CA . ALA D 1 105 ? 16.380 13.053 255.634 1.00 57.79 148 ALA D CA 1
ATOM 6011 C C . ALA D 1 105 ? 17.572 13.916 255.216 1.00 58.03 148 ALA D C 1
ATOM 6012 O O . ALA D 1 105 ? 17.439 14.717 254.294 1.00 58.00 148 ALA D O 1
ATOM 6014 N N . ASP D 1 106 ? 18.725 13.754 255.870 1.00 58.30 149 ASP D N 1
ATOM 6015 C CA . ASP D 1 106 ? 19.945 14.468 255.469 1.00 58.63 149 ASP D CA 1
ATOM 6016 C C . ASP D 1 106 ? 20.445 14.029 254.099 1.00 58.75 149 ASP D C 1
ATOM 6017 O O . ASP D 1 106 ? 21.084 14.818 253.404 1.00 59.06 149 ASP D O 1
ATOM 6022 N N . ALA D 1 107 ? 20.158 12.781 253.728 1.00 58.74 150 ALA D N 1
ATOM 6023 C CA . ALA D 1 107 ? 20.561 12.210 252.450 1.00 58.57 150 ALA D CA 1
ATOM 6024 C C . ALA D 1 107 ? 19.606 12.678 251.375 1.00 58.87 150 ALA D C 1
ATOM 6025 O O . ALA D 1 107 ? 20.011 12.902 250.237 1.00 59.13 150 ALA D O 1
ATOM 6027 N N . GLN D 1 108 ? 18.333 12.822 251.730 1.00 58.95 151 GLN D N 1
ATOM 6028 C CA . GLN D 1 108 ? 17.339 13.255 250.759 1.00 58.96 151 GLN D CA 1
ATOM 6029 C C . GLN D 1 108 ? 17.691 14.666 250.294 1.00 59.43 151 GLN D C 1
ATOM 6030 O O . GLN D 1 108 ? 17.757 14.921 249.084 1.00 59.87 151 GLN D O 1
ATOM 6036 N N . GLN D 1 109 ? 17.924 15.552 251.266 1.00 59.49 152 GLN D N 1
ATOM 6037 C CA . GLN D 1 109 ? 18.434 16.905 251.057 1.00 59.60 152 GLN D CA 1
ATOM 6038 C C . GLN D 1 109 ? 19.712 16.878 250.220 1.00 59.40 152 GLN D C 1
ATOM 6039 O O . GLN D 1 109 ? 19.793 17.587 249.218 1.00 59.50 152 GLN D O 1
ATOM 6045 N N . ALA D 1 110 ? 20.680 16.053 250.616 1.00 59.30 153 ALA D N 1
ATOM 6046 C CA . ALA D 1 110 ? 21.963 15.956 249.922 1.00 59.44 153 ALA D CA 1
ATOM 6047 C C . ALA D 1 110 ? 21.800 15.453 248.486 1.00 59.65 153 ALA D C 1
ATOM 6048 O O . ALA D 1 110 ? 22.541 15.873 247.589 1.00 59.83 153 ALA D O 1
ATOM 6050 N N . ASN D 1 111 ? 20.829 14.560 248.291 1.00 59.58 154 ASN D N 1
ATOM 6051 C CA . ASN D 1 111 ? 20.444 14.059 246.981 1.00 59.44 154 ASN D CA 1
ATOM 6052 C C . ASN D 1 111 ? 19.768 15.137 246.151 1.00 59.72 154 ASN D C 1
ATOM 6053 O O . ASN D 1 111 ? 20.058 15.277 244.966 1.00 59.55 154 ASN D O 1
ATOM 6058 N N . ALA D 1 112 ? 18.867 15.888 246.783 1.00 60.29 155 ALA D N 1
ATOM 6059 C CA . ALA D 1 112 ? 18.216 17.051 246.173 1.00 60.62 155 ALA D CA 1
ATOM 6060 C C . ALA D 1 112 ? 19.249 18.046 245.627 1.00 60.97 155 ALA D C 1
ATOM 6061 O O . ALA D 1 112 ? 19.170 18.432 244.456 1.00 61.07 155 ALA D O 1
ATOM 6063 N N . ALA D 1 113 ? 20.220 18.419 246.462 1.00 61.33 156 ALA D N 1
ATOM 6064 C CA . ALA D 1 113 ? 21.355 19.260 246.079 1.00 61.99 156 ALA D CA 1
ATOM 6065 C C . ALA D 1 113 ? 22.049 18.811 244.779 1.00 62.72 156 ALA D C 1
ATOM 6066 O O . ALA D 1 113 ? 22.408 19.636 243.927 1.00 62.88 156 ALA D O 1
ATOM 6068 N N . VAL D 1 114 ? 22.238 17.501 244.632 1.00 63.20 157 VAL D N 1
ATOM 6069 C CA . VAL D 1 114 ? 22.789 16.943 243.408 1.00 63.66 157 VAL D CA 1
ATOM 6070 C C . VAL D 1 114 ? 21.864 17.255 242.234 1.00 64.36 157 VAL D C 1
ATOM 6071 O O . VAL D 1 114 ? 22.327 17.719 241.183 1.00 64.82 157 VAL D O 1
ATOM 6075 N N . THR D 1 115 ? 20.568 17.003 242.407 1.00 64.67 158 THR D N 1
ATOM 6076 C CA . THR D 1 115 ? 19.625 17.197 241.312 1.00 64.89 158 THR D CA 1
ATOM 6077 C C . THR D 1 115 ? 19.697 18.655 240.848 1.00 65.32 158 THR D C 1
ATOM 6078 O O . THR D 1 115 ? 19.835 18.889 239.633 1.00 65.63 158 THR D O 1
ATOM 6082 N N . ALA D 1 116 ? 19.636 19.607 241.791 1.00 64.84 159 ALA D N 1
ATOM 6083 C CA . ALA D 1 116 ? 19.743 21.028 241.434 1.00 64.91 159 ALA D CA 1
ATOM 6084 C C . ALA D 1 116 ? 21.080 21.343 240.754 1.00 65.02 159 ALA D C 1
ATOM 6085 O O . ALA D 1 116 ? 21.102 22.027 239.722 1.00 65.36 159 ALA D O 1
ATOM 6087 N N . ALA D 1 117 ? 22.176 20.824 241.308 1.00 64.82 160 ALA D N 1
ATOM 6088 C CA . ALA D 1 117 ? 23.506 21.108 240.777 1.00 64.80 160 ALA D CA 1
ATOM 6089 C C . ALA D 1 117 ? 23.579 20.686 239.308 1.00 64.98 160 ALA D C 1
ATOM 6090 O O . ALA D 1 117 ? 24.081 21.432 238.467 1.00 65.20 160 ALA D O 1
ATOM 6092 N N . LYS D 1 118 ? 23.042 19.500 239.018 1.00 64.84 161 LYS D N 1
ATOM 6093 C CA . LYS D 1 118 ? 23.021 18.920 237.681 1.00 64.52 161 LYS D CA 1
ATOM 6094 C C . LYS D 1 118 ? 22.330 19.821 236.666 1.00 64.47 161 LYS D C 1
ATOM 6095 O O . LYS D 1 118 ? 22.808 19.952 235.539 1.00 64.59 161 LYS D O 1
ATOM 6101 N N . ALA D 1 119 ? 21.203 20.408 237.067 1.00 64.22 162 ALA D N 1
ATOM 6102 C CA . ALA D 1 119 ? 20.421 21.291 236.205 1.00 63.73 162 ALA D CA 1
ATOM 6103 C C . ALA D 1 119 ? 21.135 22.636 236.054 1.00 63.50 162 ALA D C 1
ATOM 6104 O O . ALA D 1 119 ? 21.065 23.263 234.979 1.00 63.63 162 ALA D O 1
ATOM 6106 N N . ALA D 1 120 ? 21.830 23.054 237.116 1.00 62.89 163 ALA D N 1
ATOM 6107 C CA . ALA D 1 120 ? 22.599 24.299 237.085 1.00 62.69 163 ALA D CA 1
ATOM 6108 C C . ALA D 1 120 ? 23.729 24.203 236.051 1.00 62.61 163 ALA D C 1
ATOM 6109 O O . ALA D 1 120 ? 24.002 25.164 235.332 1.00 63.04 163 ALA D O 1
ATOM 6111 N N . VAL D 1 121 ? 24.362 23.037 235.969 1.00 62.25 164 VAL D N 1
ATOM 6112 C CA . VAL D 1 121 ? 25.405 22.779 234.982 1.00 61.89 164 VAL D CA 1
ATOM 6113 C C . VAL D 1 121 ? 24.820 22.823 233.571 1.00 61.88 164 VAL D C 1
ATOM 6114 O O . VAL D 1 121 ? 25.398 23.425 232.671 1.00 61.94 164 VAL D O 1
ATOM 6118 N N . GLU D 1 122 ? 23.670 22.185 233.394 1.00 61.71 165 GLU D N 1
ATOM 6119 C CA . GLU D 1 122 ? 23.025 22.112 232.101 1.00 61.67 165 GLU D CA 1
ATOM 6120 C C . GLU D 1 122 ? 22.649 23.518 231.620 1.00 61.96 165 GLU D C 1
ATOM 6121 O O . GLU D 1 122 ? 22.853 23.851 230.434 1.00 62.22 165 GLU D O 1
ATOM 6127 N N . THR D 1 123 ? 22.113 24.321 232.544 1.00 61.55 166 THR D N 1
ATOM 6128 C CA . THR D 1 123 ? 21.722 25.694 232.248 1.00 61.34 166 THR D CA 1
ATOM 6129 C C . THR D 1 123 ? 22.945 26.521 231.847 1.00 61.10 166 THR D C 1
ATOM 6130 O O . THR D 1 123 ? 22.870 27.352 230.946 1.00 61.34 166 THR D O 1
ATOM 6134 N N . ALA D 1 124 ? 24.077 26.274 232.492 1.00 60.80 167 ALA D N 1
ATOM 6135 C CA . ALA D 1 124 ? 25.306 26.994 232.172 1.00 60.49 167 ALA D CA 1
ATOM 6136 C C . ALA D 1 124 ? 25.916 26.542 230.842 1.00 60.55 167 ALA D C 1
ATOM 6137 O O . ALA D 1 124 ? 26.469 27.361 230.103 1.00 60.59 167 ALA D O 1
ATOM 6139 N N . ARG D 1 125 ? 25.800 25.243 230.552 1.00 60.30 168 ARG D N 1
ATOM 6140 C CA . ARG D 1 125 ? 26.430 24.619 229.404 1.00 59.87 168 ARG D CA 1
ATOM 6141 C C . ARG D 1 125 ? 25.742 25.123 228.148 1.00 59.93 168 ARG D C 1
ATOM 6142 O O . ARG D 1 125 ? 26.392 25.420 227.138 1.00 59.98 168 ARG D O 1
ATOM 6150 N N . ILE D 1 126 ? 24.419 25.223 228.240 1.00 59.60 169 ILE D N 1
ATOM 6151 C CA . ILE D 1 126 ? 23.564 25.684 227.153 1.00 59.00 169 ILE D CA 1
ATOM 6152 C C . ILE D 1 126 ? 23.920 27.114 226.777 1.00 58.36 169 ILE D C 1
ATOM 6153 O O . ILE D 1 126 ? 24.130 27.404 225.605 1.00 58.60 169 ILE D O 1
ATOM 6158 N N . ASN D 1 127 ? 24.012 27.985 227.777 1.00 57.80 170 ASN D N 1
ATOM 6159 C CA . ASN D 1 127 ? 24.366 29.389 227.581 1.00 57.10 170 ASN D CA 1
ATOM 6160 C C . ASN D 1 127 ? 25.754 29.594 226.991 1.00 56.69 170 ASN D C 1
ATOM 6161 O O . ASN D 1 127 ? 25.904 30.361 226.049 1.00 56.64 170 ASN D O 1
ATOM 6166 N N . LEU D 1 128 ? 26.759 28.915 227.531 1.00 56.29 171 LEU D N 1
ATOM 6167 C CA . LEU D 1 128 ? 28.094 28.943 226.948 1.00 56.20 171 LEU D CA 1
ATOM 6168 C C . LEU D 1 128 ? 28.100 28.506 225.473 1.00 56.46 171 LEU D C 1
ATOM 6169 O O . LEU D 1 128 ? 28.769 29.125 224.647 1.00 56.64 171 LEU D O 1
ATOM 6174 N N . ALA D 1 129 ? 27.359 27.452 225.138 1.00 56.56 172 ALA D N 1
ATOM 6175 C CA . ALA D 1 129 ? 27.307 26.971 223.757 1.00 56.68 172 ALA D CA 1
ATOM 6176 C C . ALA D 1 129 ? 26.653 27.997 222.830 1.00 56.95 172 ALA D C 1
ATOM 6177 O O . ALA D 1 129 ? 27.040 28.095 221.666 1.00 57.02 172 ALA D O 1
ATOM 6179 N N . TYR D 1 130 ? 25.688 28.767 223.340 1.00 57.24 173 TYR D N 1
ATOM 6180 C CA . TYR D 1 130 ? 25.048 29.823 222.544 1.00 57.65 173 TYR D CA 1
ATOM 6181 C C . TYR D 1 130 ? 25.929 31.036 222.255 1.00 57.87 173 TYR D C 1
ATOM 6182 O O . TYR D 1 130 ? 25.515 31.933 221.519 1.00 58.08 173 TYR D O 1
ATOM 6191 N N . THR D 1 131 ? 27.125 31.082 222.826 1.00 58.14 174 THR D N 1
ATOM 6192 C CA . THR D 1 131 ? 28.037 32.167 222.503 1.00 58.69 174 THR D CA 1
ATOM 6193 C C . THR D 1 131 ? 28.671 31.939 221.119 1.00 59.39 174 THR D C 1
ATOM 6194 O O . THR D 1 131 ? 29.205 32.870 220.524 1.00 59.73 174 THR D O 1
ATOM 6198 N N . LYS D 1 132 ? 28.617 30.708 220.613 1.00 59.95 175 LYS D N 1
ATOM 6199 C CA . LYS D 1 132 ? 28.964 30.430 219.227 1.00 60.59 175 LYS D CA 1
ATOM 6200 C C . LYS D 1 132 ? 27.664 30.538 218.430 1.00 60.68 175 LYS D C 1
ATOM 6201 O O . LYS D 1 132 ? 26.852 29.605 218.427 1.00 60.60 175 LYS D O 1
ATOM 6207 N N . VAL D 1 133 ? 27.461 31.686 217.779 1.00 60.87 176 VAL D N 1
ATOM 6208 C CA . VAL D 1 133 ? 26.229 31.925 217.023 1.00 60.91 176 VAL D CA 1
ATOM 6209 C C . VAL D 1 133 ? 26.329 31.282 215.654 1.00 61.28 176 VAL D C 1
ATOM 6210 O O . VAL D 1 133 ? 27.295 31.505 214.916 1.00 61.25 176 VAL D O 1
ATOM 6214 N N . THR D 1 134 ? 25.313 30.497 215.319 1.00 61.56 177 THR D N 1
ATOM 6215 C CA . THR D 1 134 ? 25.316 29.743 214.075 1.00 62.07 177 THR D CA 1
ATOM 6216 C C . THR D 1 134 ? 24.010 29.910 213.298 1.00 62.14 177 THR D C 1
ATOM 6217 O O . THR D 1 134 ? 23.026 30.427 213.834 1.00 62.56 177 THR D O 1
ATOM 6221 N N . SER D 1 135 ? 24.010 29.460 212.044 1.00 61.88 178 SER D N 1
ATOM 6222 C CA . SER D 1 135 ? 22.798 29.353 211.240 1.00 61.61 178 SER D CA 1
ATOM 6223 C C . SER D 1 135 ? 22.309 27.909 211.219 1.00 61.36 178 SER D C 1
ATOM 6224 O O . SER D 1 135 ? 23.130 26.981 211.127 1.00 61.58 178 SER D O 1
ATOM 6227 N N . PRO D 1 136 ? 20.981 27.714 211.299 1.00 60.85 179 PRO D N 1
ATOM 6228 C CA . PRO D 1 136 ? 20.429 26.364 211.215 1.00 60.95 179 PRO D CA 1
ATOM 6229 C C . PRO D 1 136 ? 20.557 25.719 209.839 1.00 61.09 179 PRO D C 1
ATOM 6230 O O . PRO D 1 136 ? 20.528 24.495 209.749 1.00 61.69 179 PRO D O 1
ATOM 6234 N N . ILE D 1 137 ? 20.706 26.527 208.788 1.00 61.04 180 ILE D N 1
ATOM 6235 C CA . ILE D 1 137 ? 20.832 26.038 207.406 1.00 60.64 180 ILE D CA 1
ATOM 6236 C C . ILE D 1 137 ? 22.143 26.476 206.746 1.00 60.91 180 ILE D C 1
ATOM 6237 O O . ILE D 1 137 ? 22.776 27.425 207.197 1.00 61.39 180 ILE D O 1
ATOM 6242 N N . SER D 1 138 ? 22.550 25.792 205.681 1.00 61.08 181 SER D N 1
ATOM 6243 C CA . SER D 1 138 ? 23.683 26.230 204.867 1.00 61.19 181 SER D CA 1
ATOM 6244 C C . SER D 1 138 ? 23.170 27.159 203.773 1.00 61.10 181 SER D C 1
ATOM 6245 O O . SER D 1 138 ? 22.070 26.962 203.264 1.00 61.19 181 SER D O 1
ATOM 6248 N N . GLY D 1 139 ? 23.950 28.169 203.401 1.00 61.07 182 GLY D N 1
ATOM 6249 C CA . GLY D 1 139 ? 23.503 29.095 202.371 1.00 61.29 182 GLY D CA 1
ATOM 6250 C C . GLY D 1 139 ? 24.383 30.310 202.198 1.00 61.71 182 GLY D C 1
ATOM 6251 O O . GLY D 1 139 ? 25.489 30.364 202.746 1.00 61.89 182 GLY D O 1
ATOM 6252 N N . ARG D 1 140 ? 23.886 31.269 201.415 1.00 61.84 183 ARG D N 1
ATOM 6253 C CA . ARG D 1 140 ? 24.532 32.562 201.209 1.00 61.92 183 ARG D CA 1
ATOM 6254 C C . ARG D 1 140 ? 24.118 33.510 202.329 1.00 62.01 183 ARG D C 1
ATOM 6255 O O . ARG D 1 140 ? 22.926 33.747 202.538 1.00 61.90 183 ARG D O 1
ATOM 6263 N N . ILE D 1 141 ? 25.106 34.042 203.042 1.00 62.20 184 ILE D N 1
ATOM 6264 C CA . ILE D 1 141 ? 24.873 35.024 204.102 1.00 62.42 184 ILE D CA 1
ATOM 6265 C C . ILE D 1 141 ? 24.920 36.437 203.493 1.00 62.54 184 ILE D C 1
ATOM 6266 O O . ILE D 1 141 ? 25.721 36.695 202.590 1.00 62.27 184 ILE D O 1
ATOM 6271 N N . GLY D 1 142 ? 24.051 37.329 203.965 1.00 62.66 185 GLY D N 1
ATOM 6272 C CA . GLY D 1 142 ? 24.017 38.704 203.467 1.00 63.16 185 GLY D CA 1
ATOM 6273 C C . GLY D 1 142 ? 24.969 39.634 204.202 1.00 63.48 185 GLY D C 1
ATOM 6274 O O . GLY D 1 142 ? 26.034 39.217 204.670 1.00 63.61 185 GLY D O 1
ATOM 6275 N N . LYS D 1 143 ? 24.592 40.906 204.295 1.00 63.62 186 LYS D N 1
ATOM 6276 C CA . LYS D 1 143 ? 25.338 41.861 205.107 1.00 63.72 186 LYS D CA 1
ATOM 6277 C C . LYS D 1 143 ? 25.054 41.559 206.582 1.00 63.68 186 LYS D C 1
ATOM 6278 O O . LYS D 1 143 ? 23.999 41.004 206.915 1.00 63.70 186 LYS D O 1
ATOM 6284 N N . SER D 1 144 ? 26.016 41.892 207.442 1.00 63.70 187 SER D N 1
ATOM 6285 C CA . SER D 1 144 ? 25.869 41.762 208.887 1.00 63.67 187 SER D CA 1
ATOM 6286 C C . SER D 1 144 ? 25.208 43.039 209.393 1.00 63.74 187 SER D C 1
ATOM 6287 O O . SER D 1 144 ? 25.646 44.130 209.049 1.00 63.79 187 SER D O 1
ATOM 6290 N N . ASN D 1 145 ? 24.156 42.903 210.197 1.00 63.85 188 ASN D N 1
ATOM 6291 C CA . ASN D 1 145 ? 23.420 44.052 210.735 1.00 63.87 188 ASN D CA 1
ATOM 6292 C C . ASN D 1 145 ? 24.052 44.637 211.995 1.00 63.79 188 ASN D C 1
ATOM 6293 O O . ASN D 1 145 ? 23.553 45.607 212.565 1.00 63.86 188 ASN D O 1
ATOM 6298 N N . VAL D 1 146 ? 25.162 44.040 212.412 1.00 63.70 189 VAL D N 1
ATOM 6299 C CA . VAL D 1 146 ? 25.815 44.350 213.674 1.00 63.56 189 VAL D CA 1
ATOM 6300 C C . VAL D 1 146 ? 27.321 44.404 213.444 1.00 63.42 189 VAL D C 1
ATOM 6301 O O . VAL D 1 146 ? 27.876 43.566 212.732 1.00 63.32 189 VAL D O 1
ATOM 6305 N N . THR D 1 147 ? 27.982 45.402 214.022 1.00 63.33 190 THR D N 1
ATOM 6306 C CA . THR D 1 147 ? 29.435 45.476 213.877 1.00 63.31 190 THR D CA 1
ATOM 6307 C C . THR D 1 147 ? 30.092 44.674 214.992 1.00 63.19 190 THR D C 1
ATOM 6308 O O . THR D 1 147 ? 29.439 44.288 215.958 1.00 63.07 190 THR D O 1
ATOM 6312 N N . GLU D 1 148 ? 31.384 44.408 214.840 1.00 63.21 191 GLU D N 1
ATOM 6313 C CA . GLU D 1 148 ? 32.158 43.772 215.897 1.00 63.26 191 GLU D CA 1
ATOM 6314 C C . GLU D 1 148 ? 32.202 44.680 217.119 1.00 63.16 191 GLU D C 1
ATOM 6315 O O . GLU D 1 148 ? 32.269 45.901 216.999 1.00 63.00 191 GLU D O 1
ATOM 6321 N N . GLY D 1 149 ? 32.157 44.082 218.302 1.00 63.21 192 GLY D N 1
ATOM 6322 C CA . GLY D 1 149 ? 32.124 44.860 219.539 1.00 62.90 192 GLY D CA 1
ATOM 6323 C C . GLY D 1 149 ? 30.732 45.347 219.898 1.00 62.86 192 GLY D C 1
ATOM 6324 O O . GLY D 1 149 ? 30.577 46.100 220.853 1.00 62.59 192 GLY D O 1
ATOM 6325 N N . ALA D 1 150 ? 29.720 44.915 219.144 1.00 62.96 193 ALA D N 1
ATOM 6326 C CA . ALA D 1 150 ? 28.339 45.316 219.406 1.00 63.01 193 ALA D CA 1
ATOM 6327 C C . ALA D 1 150 ? 27.727 44.524 220.557 1.00 62.92 193 ALA D C 1
ATOM 6328 O O . ALA D 1 150 ? 28.072 43.358 220.764 1.00 62.90 193 ALA D O 1
ATOM 6330 N N . LEU D 1 151 ? 26.838 45.171 221.310 1.00 62.90 194 LEU D N 1
ATOM 6331 C CA . LEU D 1 151 ? 26.068 44.450 222.316 1.00 62.82 194 LEU D CA 1
ATOM 6332 C C . LEU D 1 151 ? 24.823 43.883 221.667 1.00 62.86 194 LEU D C 1
ATOM 6333 O O . LEU D 1 151 ? 24.000 44.607 221.097 1.00 62.56 194 LEU D O 1
ATOM 6338 N N . VAL D 1 152 ? 24.733 42.560 221.757 1.00 62.98 195 VAL D N 1
ATOM 6339 C CA . VAL D 1 152 ? 23.563 41.823 221.307 1.00 63.08 195 VAL D CA 1
ATOM 6340 C C . VAL D 1 152 ? 22.804 41.323 222.530 1.00 63.09 195 VAL D C 1
ATOM 6341 O O . VAL D 1 152 ? 23.408 41.047 223.568 1.00 63.57 195 VAL D O 1
ATOM 6345 N N . GLN D 1 153 ? 21.485 41.240 222.411 1.00 62.98 196 GLN D N 1
ATOM 6346 C CA . GLN D 1 153 ? 20.635 40.797 223.506 1.00 63.25 196 GLN D CA 1
ATOM 6347 C C . GLN D 1 153 ? 19.788 39.607 223.083 1.00 62.87 196 GLN D C 1
ATOM 6348 O O . GLN D 1 153 ? 19.197 39.622 221.994 1.00 63.18 196 GLN D O 1
ATOM 6354 N N . ASN D 1 154 ? 19.740 38.585 223.938 1.00 61.89 197 ASN D N 1
ATOM 6355 C CA . ASN D 1 154 ? 18.847 37.461 223.724 1.00 60.87 197 ASN D CA 1
ATOM 6356 C C . ASN D 1 154 ? 17.420 37.980 223.579 1.00 60.29 197 ASN D C 1
ATOM 6357 O O . ASN D 1 154 ? 16.918 38.661 224.465 1.00 60.27 197 ASN D O 1
ATOM 6362 N N . GLY D 1 155 ? 16.790 37.685 222.448 1.00 59.73 198 GLY D N 1
ATOM 6363 C CA . GLY D 1 155 ? 15.410 38.083 222.195 1.00 59.14 198 GLY D CA 1
ATOM 6364 C C . GLY D 1 155 ? 15.213 39.427 221.516 1.00 58.88 198 GLY D C 1
ATOM 6365 O O . GLY D 1 155 ? 14.083 39.889 221.405 1.00 58.82 198 GLY D O 1
ATOM 6366 N N . GLN D 1 156 ? 16.295 40.056 221.065 1.00 58.62 199 GLN D N 1
ATOM 6367 C CA . GLN D 1 156 ? 16.236 41.328 220.356 1.00 58.17 199 GLN D CA 1
ATOM 6368 C C . GLN D 1 156 ? 15.449 41.212 219.038 1.00 58.56 199 GLN D C 1
ATOM 6369 O O . GLN D 1 156 ? 15.430 40.133 218.405 1.00 58.09 199 GLN D O 1
ATOM 6375 N N . ALA D 1 157 ? 14.812 42.315 218.632 1.00 58.49 200 ALA D N 1
ATOM 6376 C CA . ALA D 1 157 ? 13.999 42.330 217.409 1.00 58.69 200 ALA D CA 1
ATOM 6377 C C . ALA D 1 157 ? 14.776 42.015 216.121 1.00 58.92 200 ALA D C 1
ATOM 6378 O O . ALA D 1 157 ? 14.464 41.039 215.438 1.00 58.88 200 ALA D O 1
ATOM 6380 N N . THR D 1 158 ? 15.781 42.822 215.794 1.00 59.22 201 THR D N 1
ATOM 6381 C CA . THR D 1 158 ? 16.465 42.659 214.506 1.00 59.57 201 THR D CA 1
ATOM 6382 C C . THR D 1 158 ? 17.481 41.518 214.518 1.00 59.63 201 THR D C 1
ATOM 6383 O O . THR D 1 158 ? 18.283 41.378 215.449 1.00 59.88 201 THR D O 1
ATOM 6387 N N . ALA D 1 159 ? 17.406 40.701 213.468 1.00 59.45 202 ALA D N 1
ATOM 6388 C CA . ALA D 1 159 ? 18.348 39.621 213.205 1.00 59.03 202 ALA D CA 1
ATOM 6389 C C . ALA D 1 159 ? 19.743 40.155 212.937 1.00 59.05 202 ALA D C 1
ATOM 6390 O O . ALA D 1 159 ? 19.901 41.273 212.446 1.00 59.37 202 ALA D O 1
ATOM 6392 N N . LEU D 1 160 ? 20.751 39.354 213.261 1.00 59.04 203 LEU D N 1
ATOM 6393 C CA . LEU D 1 160 ? 22.141 39.734 213.036 1.00 59.05 203 LEU D CA 1
ATOM 6394 C C . LEU D 1 160 ? 22.513 39.660 211.549 1.00 58.97 203 LEU D C 1
ATOM 6395 O O . LEU D 1 160 ? 23.251 40.497 211.034 1.00 58.87 203 LEU D O 1
ATOM 6400 N N . ALA D 1 161 ? 21.989 38.640 210.877 1.00 59.09 204 ALA D N 1
ATOM 6401 C CA . ALA D 1 161 ? 22.210 38.377 209.457 1.00 58.85 204 ALA D CA 1
ATOM 6402 C C . ALA D 1 161 ? 21.148 37.406 208.963 1.00 58.80 204 ALA D C 1
ATOM 6403 O O . ALA D 1 161 ? 20.415 36.817 209.754 1.00 59.36 204 ALA D O 1
ATOM 6405 N N . THR D 1 162 ? 21.064 37.247 207.651 1.00 58.66 205 THR D N 1
ATOM 6406 C CA . THR D 1 162 ? 20.114 36.338 207.041 1.00 58.52 205 THR D CA 1
ATOM 6407 C C . THR D 1 162 ? 20.856 35.431 206.075 1.00 58.55 205 THR D C 1
ATOM 6408 O O . THR D 1 162 ? 21.692 35.890 205.299 1.00 58.66 205 THR D O 1
ATOM 6412 N N . VAL D 1 163 ? 20.574 34.135 206.138 1.00 58.65 206 VAL D N 1
ATOM 6413 C CA . VAL D 1 163 ? 21.143 33.203 205.165 1.00 58.79 206 VAL D CA 1
ATOM 6414 C C . VAL D 1 163 ? 20.050 32.634 204.273 1.00 58.71 206 VAL D C 1
ATOM 6415 O O . VAL D 1 163 ? 18.947 32.302 204.721 1.00 59.17 206 VAL D O 1
ATOM 6419 N N . GLN D 1 164 ? 20.372 32.536 202.994 1.00 58.61 207 GLN D N 1
ATOM 6420 C CA . GLN D 1 164 ? 19.455 32.013 201.997 1.00 58.53 207 GLN D CA 1
ATOM 6421 C C . GLN D 1 164 ? 20.074 30.785 201.354 1.00 58.36 207 GLN D C 1
ATOM 6422 O O . GLN D 1 164 ? 21.210 30.839 200.886 1.00 58.29 207 GLN D O 1
ATOM 6428 N N . GLN D 1 165 ? 19.338 29.677 201.326 1.00 58.22 208 GLN D N 1
ATOM 6429 C CA . GLN D 1 165 ? 19.819 28.489 200.633 1.00 58.16 208 GLN D CA 1
ATOM 6430 C C . GLN D 1 165 ? 19.616 28.685 199.133 1.00 58.06 208 GLN D C 1
ATOM 6431 O O . GLN D 1 165 ? 18.546 29.112 198.696 1.00 58.57 208 GLN D O 1
ATOM 6437 N N . LEU D 1 166 ? 20.623 28.376 198.326 1.00 57.56 209 LEU D N 1
ATOM 6438 C CA . LEU D 1 166 ? 20.471 28.576 196.892 1.00 57.10 209 LEU D CA 1
ATOM 6439 C C . LEU D 1 166 ? 20.296 27.295 196.083 1.00 57.27 209 LEU D C 1
ATOM 6440 O O . LEU D 1 166 ? 19.535 27.314 195.124 1.00 57.16 209 LEU D O 1
ATOM 6445 N N . ASP D 1 167 ? 20.959 26.199 196.472 1.00 57.71 210 ASP D N 1
ATOM 6446 C CA . ASP D 1 167 ? 21.230 25.084 195.540 1.00 57.99 210 ASP D CA 1
ATOM 6447 C C . ASP D 1 167 ? 20.020 24.472 194.875 1.00 58.22 210 ASP D C 1
ATOM 6448 O O . ASP D 1 167 ? 20.038 24.296 193.646 1.00 59.00 210 ASP D O 1
ATOM 6453 N N . PRO D 1 168 ? 19.009 24.053 195.650 1.00 57.63 211 PRO D N 1
ATOM 6454 C CA . PRO D 1 168 ? 17.788 23.938 194.842 1.00 57.26 211 PRO D CA 1
ATOM 6455 C C . PRO D 1 168 ? 17.092 25.306 194.850 1.00 57.10 211 PRO D C 1
ATOM 6456 O O . PRO D 1 168 ? 17.072 25.981 195.884 1.00 57.21 211 PRO D O 1
ATOM 6460 N N . ILE D 1 169 ? 16.559 25.748 193.716 1.00 56.75 212 ILE D N 1
ATOM 6461 C CA . ILE D 1 169 ? 15.862 27.041 193.709 1.00 56.17 212 ILE D CA 1
ATOM 6462 C C . ILE D 1 169 ? 14.439 26.940 193.158 1.00 55.94 212 ILE D C 1
ATOM 6463 O O . ILE D 1 169 ? 14.214 26.277 192.156 1.00 56.02 212 ILE D O 1
ATOM 6468 N N . TYR D 1 170 ? 13.482 27.585 193.810 1.00 55.79 213 TYR D N 1
ATOM 6469 C CA . TYR D 1 170 ? 12.115 27.595 193.301 1.00 56.08 213 TYR D CA 1
ATOM 6470 C C . TYR D 1 170 ? 11.907 28.609 192.167 1.00 56.72 213 TYR D C 1
ATOM 6471 O O . TYR D 1 170 ? 12.613 29.621 192.085 1.00 57.02 213 TYR D O 1
ATOM 6480 N N . VAL D 1 171 ? 10.959 28.321 191.274 1.00 57.01 214 VAL D N 1
ATOM 6481 C CA . VAL D 1 171 ? 10.460 29.322 190.333 1.00 57.24 214 VAL D CA 1
ATOM 6482 C C . VAL D 1 171 ? 8.946 29.337 190.469 1.00 57.37 214 VAL D C 1
ATOM 6483 O O . VAL D 1 171 ? 8.277 28.374 190.112 1.00 57.58 214 VAL D O 1
ATOM 6487 N N . ASP D 1 172 ? 8.413 30.429 190.999 1.00 57.58 215 ASP D N 1
ATOM 6488 C CA . ASP D 1 172 ? 6.979 30.581 191.169 1.00 57.74 215 ASP D CA 1
ATOM 6489 C C . ASP D 1 172 ? 6.382 31.299 189.975 1.00 57.76 215 ASP D C 1
ATOM 6490 O O . ASP D 1 172 ? 6.890 32.336 189.557 1.00 57.86 215 ASP D O 1
ATOM 6495 N N . VAL D 1 173 ? 5.308 30.739 189.428 1.00 57.84 216 VAL D N 1
ATOM 6496 C CA . VAL D 1 173 ? 4.683 31.291 188.228 1.00 57.75 216 VAL D CA 1
ATOM 6497 C C . VAL D 1 173 ? 3.217 31.632 188.468 1.00 57.81 216 VAL D C 1
ATOM 6498 O O . VAL D 1 173 ? 2.511 30.882 189.138 1.00 57.91 216 VAL D O 1
ATOM 6502 N N . THR D 1 174 ? 2.766 32.753 187.906 1.00 57.88 217 THR D N 1
ATOM 6503 C CA . THR D 1 174 ? 1.399 33.233 188.102 1.00 57.86 217 THR D CA 1
ATOM 6504 C C . THR D 1 174 ? 0.651 33.355 186.782 1.00 57.94 217 THR D C 1
ATOM 6505 O O . THR D 1 174 ? 1.133 34.004 185.852 1.00 57.99 217 THR D O 1
ATOM 6509 N N . GLN D 1 175 ? -0.519 32.721 186.716 1.00 58.07 218 GLN D N 1
ATOM 6510 C CA . GLN D 1 175 ? -1.445 32.828 185.577 1.00 58.13 218 GLN D CA 1
ATOM 6511 C C . GLN D 1 175 ? -2.898 32.599 186.054 1.00 58.16 218 GLN D C 1
ATOM 6512 O O . GLN D 1 175 ? -3.158 32.684 187.258 1.00 58.13 218 GLN D O 1
ATOM 6518 N N . SER D 1 176 ? -3.841 32.342 185.144 1.00 58.17 219 SER D N 1
ATOM 6519 C CA . SER D 1 176 ? -5.212 31.985 185.529 1.00 58.21 219 SER D CA 1
ATOM 6520 C C . SER D 1 176 ? -5.904 31.078 184.510 1.00 58.21 219 SER D C 1
ATOM 6521 O O . SER D 1 176 ? -6.935 30.463 184.806 1.00 58.15 219 SER D O 1
ATOM 6524 N N . GLY D 1 197 ? 6.195 11.884 186.845 1.00 60.10 240 GLY D N 1
ATOM 6525 C CA . GLY D 1 197 ? 4.814 12.433 187.070 1.00 60.19 240 GLY D CA 1
ATOM 6526 C C . GLY D 1 197 ? 4.717 13.950 187.010 1.00 60.26 240 GLY D C 1
ATOM 6527 O O . GLY D 1 197 ? 3.614 14.506 187.023 1.00 60.25 240 GLY D O 1
ATOM 6528 N N . LYS D 1 198 ? 5.872 14.612 186.949 1.00 60.35 241 LYS D N 1
ATOM 6529 C CA . LYS D 1 198 ? 5.970 16.075 186.884 1.00 60.45 241 LYS D CA 1
ATOM 6530 C C . LYS D 1 198 ? 6.330 16.530 185.466 1.00 60.33 241 LYS D C 1
ATOM 6531 O O . LYS D 1 198 ? 6.755 15.717 184.639 1.00 60.33 241 LYS D O 1
ATOM 6537 N N . ALA D 1 199 ? 6.160 17.824 185.196 1.00 60.20 242 ALA D N 1
ATOM 6538 C CA . ALA D 1 199 ? 6.487 18.404 183.896 1.00 60.15 242 ALA D CA 1
ATOM 6539 C C . ALA D 1 199 ? 7.948 18.854 183.836 1.00 60.21 242 ALA D C 1
ATOM 6540 O O . ALA D 1 199 ? 8.539 19.174 184.867 1.00 60.23 242 ALA D O 1
ATOM 6542 N N . LYS D 1 200 ? 8.521 18.859 182.630 1.00 60.29 243 LYS D N 1
ATOM 6543 C CA . LYS D 1 200 ? 9.876 19.359 182.368 1.00 60.20 243 LYS D CA 1
ATOM 6544 C C . LYS D 1 200 ? 9.810 20.866 182.152 1.00 60.18 243 LYS D C 1
ATOM 6545 O O . LYS D 1 200 ? 9.045 21.347 181.312 1.00 60.19 243 LYS D O 1
ATOM 6551 N N . VAL D 1 201 ? 10.606 21.610 182.911 1.00 60.11 244 VAL D N 1
ATOM 6552 C CA . VAL D 1 201 ? 10.579 23.064 182.832 1.00 60.24 244 VAL D CA 1
ATOM 6553 C C . VAL D 1 201 ? 11.980 23.580 182.593 1.00 60.43 244 VAL D C 1
ATOM 6554 O O . VAL D 1 201 ? 12.938 23.052 183.164 1.00 60.44 244 VAL D O 1
ATOM 6558 N N . SER D 1 202 ? 12.099 24.617 181.770 1.00 60.67 245 SER D N 1
ATOM 6559 C CA . SER D 1 202 ? 13.383 25.304 181.616 1.00 61.10 245 SER D CA 1
ATOM 6560 C C . SER D 1 202 ? 13.277 26.813 181.860 1.00 61.36 245 SER D C 1
ATOM 6561 O O . SER D 1 202 ? 12.199 27.403 181.742 1.00 61.29 245 SER D O 1
ATOM 6564 N N . LEU D 1 203 ? 14.412 27.411 182.218 1.00 61.91 246 LEU D N 1
ATOM 6565 C CA . LEU D 1 203 ? 14.499 28.823 182.587 1.00 62.44 246 LEU D CA 1
ATOM 6566 C C . LEU D 1 203 ? 15.147 29.702 181.538 1.00 62.77 246 LEU D C 1
ATOM 6567 O O . LEU D 1 203 ? 16.235 29.394 181.051 1.00 62.96 246 LEU D O 1
ATOM 6572 N N . ILE D 1 204 ? 14.479 30.800 181.205 1.00 63.14 247 ILE D N 1
ATOM 6573 C CA . ILE D 1 204 ? 15.101 31.815 180.373 1.00 63.59 247 ILE D CA 1
ATOM 6574 C C . ILE D 1 204 ? 15.282 33.033 181.257 1.00 63.96 247 ILE D C 1
ATOM 6575 O O . ILE D 1 204 ? 14.315 33.563 181.807 1.00 63.80 247 ILE D O 1
ATOM 6580 N N . THR D 1 205 ? 16.536 33.452 181.390 1.00 64.63 248 THR D N 1
ATOM 6581 C CA . THR D 1 205 ? 16.898 34.583 182.233 1.00 65.43 248 THR D CA 1
ATOM 6582 C C . THR D 1 205 ? 16.384 35.866 181.590 1.00 65.67 248 THR D C 1
ATOM 6583 O O . THR D 1 205 ? 16.020 35.875 180.409 1.00 65.85 248 THR D O 1
ATOM 6587 N N . SER D 1 206 ? 16.346 36.939 182.376 1.00 65.93 249 SER D N 1
ATOM 6588 C CA . SER D 1 206 ? 15.896 38.251 181.911 1.00 66.13 249 SER D CA 1
ATOM 6589 C C . SER D 1 206 ? 16.702 38.806 180.732 1.00 66.21 249 SER D C 1
ATOM 6590 O O . SER D 1 206 ? 16.182 39.618 179.968 1.00 66.16 249 SER D O 1
ATOM 6593 N N . ASP D 1 207 ? 17.951 38.365 180.581 1.00 66.41 250 ASP D N 1
ATOM 6594 C CA . ASP D 1 207 ? 18.813 38.845 179.496 1.00 66.59 250 ASP D CA 1
ATOM 6595 C C . ASP D 1 207 ? 18.666 38.101 178.162 1.00 66.68 250 ASP D C 1
ATOM 6596 O O . ASP D 1 207 ? 19.033 38.633 177.112 1.00 66.76 250 ASP D O 1
ATOM 6601 N N . GLY D 1 208 ? 18.127 36.884 178.200 1.00 66.81 251 GLY D N 1
ATOM 6602 C CA . GLY D 1 208 ? 17.862 36.127 176.977 1.00 66.94 251 GLY D CA 1
ATOM 6603 C C . GLY D 1 208 ? 18.450 34.728 176.921 1.00 67.09 251 GLY D C 1
ATOM 6604 O O . GLY D 1 208 ? 17.964 33.857 176.140 1.00 67.01 251 GLY D O 1
ATOM 6605 N N . ILE D 1 209 ? 19.487 34.509 177.790 1.00 67.35 252 ILE D N 1
ATOM 6606 C CA . ILE D 1 209 ? 20.171 33.213 177.819 1.00 67.64 252 ILE D CA 1
ATOM 6607 C C . ILE D 1 209 ? 19.435 32.175 178.677 1.00 67.89 252 ILE D C 1
ATOM 6608 O O . ILE D 1 209 ? 18.872 32.496 179.732 1.00 67.72 252 ILE D O 1
ATOM 6613 N N . LYS D 1 210 ? 19.445 30.936 178.192 1.00 68.24 253 LYS D N 1
ATOM 6614 C CA . LYS D 1 210 ? 18.821 29.806 178.870 1.00 68.71 253 LYS D CA 1
ATOM 6615 C C . LYS D 1 210 ? 19.740 29.236 179.951 1.00 68.93 253 LYS D C 1
ATOM 6616 O O . LYS D 1 210 ? 20.854 28.777 179.673 1.00 69.21 253 LYS D O 1
ATOM 6622 N N . PHE D 1 211 ? 19.252 29.286 181.186 1.00 69.12 254 PHE D N 1
ATOM 6623 C CA . PHE D 1 211 ? 19.942 28.754 182.356 1.00 69.30 254 PHE D CA 1
ATOM 6624 C C . PHE D 1 211 ? 20.175 27.253 182.167 1.00 69.41 254 PHE D C 1
ATOM 6625 O O . PHE D 1 211 ? 19.230 26.521 181.871 1.00 69.64 254 PHE D O 1
ATOM 6633 N N . PRO D 1 212 ? 21.434 26.798 182.317 1.00 69.39 255 PRO D N 1
ATOM 6634 C CA . PRO D 1 212 ? 21.862 25.442 181.962 1.00 69.45 255 PRO D CA 1
ATOM 6635 C C . PRO D 1 212 ? 20.975 24.301 182.472 1.00 69.52 255 PRO D C 1
ATOM 6636 O O . PRO D 1 212 ? 20.232 23.735 181.681 1.00 69.67 255 PRO D O 1
ATOM 6640 N N . GLN D 1 213 ? 21.034 23.956 183.753 1.00 69.83 256 GLN D N 1
ATOM 6641 C CA . GLN D 1 213 ? 20.178 22.887 184.282 1.00 69.97 256 GLN D CA 1
ATOM 6642 C C . GLN D 1 213 ? 18.702 23.259 184.218 1.00 70.01 256 GLN D C 1
ATOM 6643 O O . GLN D 1 213 ? 18.347 24.429 184.344 1.00 70.14 256 GLN D O 1
ATOM 6649 N N . ASP D 1 214 ? 17.858 22.260 183.987 1.00 69.96 257 ASP D N 1
ATOM 6650 C CA . ASP D 1 214 ? 16.417 22.473 183.977 1.00 70.01 257 ASP D CA 1
ATOM 6651 C C . ASP D 1 214 ? 15.698 21.523 184.936 1.00 70.00 257 ASP D C 1
ATOM 6652 O O . ASP D 1 214 ? 16.107 20.376 185.117 1.00 70.15 257 ASP D O 1
ATOM 6657 N N . GLY D 1 215 ? 14.628 22.022 185.548 1.00 69.90 258 GLY D N 1
ATOM 6658 C CA . GLY D 1 215 ? 13.970 21.349 186.661 1.00 69.50 258 GLY D CA 1
ATOM 6659 C C . GLY D 1 215 ? 12.601 20.776 186.382 1.00 69.17 258 GLY D C 1
ATOM 6660 O O . GLY D 1 215 ? 12.271 20.459 185.241 1.00 69.20 258 GLY D O 1
ATOM 6661 N N . THR D 1 216 ? 11.811 20.648 187.443 1.00 68.89 259 THR D N 1
ATOM 6662 C CA . THR D 1 216 ? 10.521 19.969 187.391 1.00 68.63 259 THR D CA 1
ATOM 6663 C C . THR D 1 216 ? 9.391 20.762 188.049 1.00 68.57 259 THR D C 1
ATOM 6664 O O . THR D 1 216 ? 9.642 21.637 188.875 1.00 68.58 259 THR D O 1
ATOM 6668 N N . LEU D 1 217 ? 8.154 20.443 187.672 1.00 68.52 260 LEU D N 1
ATOM 6669 C CA . LEU D 1 217 ? 6.967 21.136 188.165 1.00 68.60 260 LEU D CA 1
ATOM 6670 C C . LEU D 1 217 ? 5.939 20.203 188.809 1.00 68.80 260 LEU D C 1
ATOM 6671 O O . LEU D 1 217 ? 5.365 19.340 188.142 1.00 68.71 260 LEU D O 1
ATOM 6676 N N . GLU D 1 218 ? 5.701 20.400 190.103 1.00 69.10 261 GLU D N 1
ATOM 6677 C CA . GLU D 1 218 ? 4.658 19.669 190.819 1.00 69.48 261 GLU D CA 1
ATOM 6678 C C . GLU D 1 218 ? 3.279 20.285 190.584 1.00 69.64 261 GLU D C 1
ATOM 6679 O O . GLU D 1 218 ? 3.032 21.440 190.937 1.00 69.67 261 GLU D O 1
ATOM 6685 N N . PHE D 1 219 ? 2.389 19.501 189.985 1.00 69.92 262 PHE D N 1
ATOM 6686 C CA . PHE D 1 219 ? 1.028 19.943 189.672 1.00 70.22 262 PHE D CA 1
ATOM 6687 C C . PHE D 1 219 ? 0.005 19.639 190.762 1.00 70.38 262 PHE D C 1
ATOM 6688 O O . PHE D 1 219 ? -1.095 20.191 190.749 1.00 70.40 262 PHE D O 1
ATOM 6696 N N . SER D 1 220 ? 0.365 18.751 191.686 1.00 70.67 263 SER D N 1
ATOM 6697 C CA . SER D 1 220 ? -0.448 18.455 192.865 1.00 70.93 263 SER D CA 1
ATOM 6698 C C . SER D 1 220 ? -0.303 19.633 193.822 1.00 71.04 263 SER D C 1
ATOM 6699 O O . SER D 1 220 ? -1.258 20.052 194.480 1.00 71.05 263 SER D O 1
ATOM 6702 N N . ASP D 1 221 ? 0.927 20.138 193.873 1.00 71.18 264 ASP D N 1
ATOM 6703 C CA . ASP D 1 221 ? 1.317 21.323 194.615 1.00 71.32 264 ASP D CA 1
ATOM 6704 C C . ASP D 1 221 ? 0.857 22.563 193.833 1.00 71.35 264 ASP D C 1
ATOM 6705 O O . ASP D 1 221 ? 1.539 23.045 192.922 1.00 71.41 264 ASP D O 1
ATOM 6710 N N . VAL D 1 222 ? -0.328 23.052 194.185 1.00 71.35 265 VAL D N 1
ATOM 6711 C CA . VAL D 1 222 ? -0.915 24.239 193.565 1.00 71.33 265 VAL D CA 1
ATOM 6712 C C . VAL D 1 222 ? -1.394 25.188 194.659 1.00 71.30 265 VAL D C 1
ATOM 6713 O O . VAL D 1 222 ? -2.045 24.769 195.617 1.00 71.38 265 VAL D O 1
ATOM 6717 N N . THR D 1 223 ? -1.051 26.464 194.506 1.00 71.24 266 THR D N 1
ATOM 6718 C CA . THR D 1 223 ? -1.429 27.506 195.451 1.00 71.12 266 THR D CA 1
ATOM 6719 C C . THR D 1 223 ? -2.362 28.458 194.712 1.00 70.99 266 THR D C 1
ATOM 6720 O O . THR D 1 223 ? -1.909 29.283 193.921 1.00 71.08 266 THR D O 1
ATOM 6724 N N . VAL D 1 224 ? -3.663 28.330 194.945 1.00 70.86 267 VAL D N 1
ATOM 6725 C CA . VAL D 1 224 ? -4.640 29.225 194.308 1.00 70.80 267 VAL D CA 1
ATOM 6726 C C . VAL D 1 224 ? -5.081 30.357 195.247 1.00 70.64 267 VAL D C 1
ATOM 6727 O O . VAL D 1 224 ? -6.195 30.882 195.131 1.00 70.50 267 VAL D O 1
ATOM 6731 N N . ASP D 1 225 ? -4.177 30.730 196.156 1.00 70.47 268 ASP D N 1
ATOM 6732 C CA . ASP D 1 225 ? -4.438 31.702 197.223 1.00 70.22 268 ASP D CA 1
ATOM 6733 C C . ASP D 1 225 ? -5.048 33.033 196.764 1.00 69.95 268 ASP D C 1
ATOM 6734 O O . ASP D 1 225 ? -4.886 33.454 195.612 1.00 69.95 268 ASP D O 1
ATOM 6739 N N . GLN D 1 226 ? -5.748 33.681 197.693 1.00 69.53 269 GLN D N 1
ATOM 6740 C CA . GLN D 1 226 ? -6.583 34.845 197.396 1.00 69.03 269 GLN D CA 1
ATOM 6741 C C . GLN D 1 226 ? -5.852 36.166 197.130 1.00 68.71 269 GLN D C 1
ATOM 6742 O O . GLN D 1 226 ? -6.049 37.154 197.846 1.00 68.69 269 GLN D O 1
ATOM 6748 N N . THR D 1 227 ? -5.013 36.174 196.093 1.00 68.15 270 THR D N 1
ATOM 6749 C CA . THR D 1 227 ? -4.575 37.428 195.489 1.00 67.59 270 THR D CA 1
ATOM 6750 C C . THR D 1 227 ? -5.614 37.652 194.391 1.00 67.11 270 THR D C 1
ATOM 6751 O O . THR D 1 227 ? -5.299 37.696 193.199 1.00 67.00 270 THR D O 1
ATOM 6755 N N . THR D 1 228 ? -6.862 37.783 194.846 1.00 66.53 271 THR D N 1
ATOM 6756 C CA . THR D 1 228 ? -8.092 37.855 194.038 1.00 65.88 271 THR D CA 1
ATOM 6757 C C . THR D 1 228 ? -8.089 36.995 192.750 1.00 65.36 271 THR D C 1
ATOM 6758 O O . THR D 1 228 ? -7.997 37.508 191.633 1.00 65.32 271 THR D O 1
ATOM 6762 N N . GLY D 1 229 ? -8.184 35.680 192.933 1.00 64.70 272 GLY D N 1
ATOM 6763 C CA . GLY D 1 229 ? -8.302 34.740 191.820 1.00 63.83 272 GLY D CA 1
ATOM 6764 C C . GLY D 1 229 ? -6.999 34.348 191.154 1.00 63.24 272 GLY D C 1
ATOM 6765 O O . GLY D 1 229 ? -7.005 33.706 190.103 1.00 63.17 272 GLY D O 1
ATOM 6766 N N . SER D 1 230 ? -5.888 34.739 191.772 1.00 62.71 273 SER D N 1
ATOM 6767 C CA . SER D 1 230 ? -4.550 34.421 191.283 1.00 62.12 273 SER D CA 1
ATOM 6768 C C . SER D 1 230 ? -4.249 32.933 191.450 1.00 61.68 273 SER D C 1
ATOM 6769 O O . SER D 1 230 ? -4.610 32.335 192.467 1.00 61.63 273 SER D O 1
ATOM 6772 N N . ILE D 1 231 ? -3.591 32.350 190.448 1.00 61.04 274 ILE D N 1
ATOM 6773 C CA . ILE D 1 231 ? -3.224 30.929 190.450 1.00 60.36 274 ILE D CA 1
ATOM 6774 C C . ILE D 1 231 ? -1.706 30.772 190.293 1.00 59.82 274 ILE D C 1
ATOM 6775 O O . ILE D 1 231 ? -1.113 31.318 189.359 1.00 59.89 274 ILE D O 1
ATOM 6780 N N . THR D 1 232 ? -1.092 30.023 191.208 1.00 59.09 275 THR D N 1
ATOM 6781 C CA . THR D 1 232 ? 0.368 29.921 191.285 1.00 58.45 275 THR D CA 1
ATOM 6782 C C . THR D 1 232 ? 0.890 28.484 191.349 1.00 58.14 275 THR D C 1
ATOM 6783 O O . THR D 1 232 ? 0.431 27.681 192.161 1.00 58.08 275 THR D O 1
ATOM 6787 N N . LEU D 1 233 ? 1.853 28.175 190.485 1.00 57.79 276 LEU D N 1
ATOM 6788 C CA . LEU D 1 233 ? 2.534 26.884 190.508 1.00 57.57 276 LEU D CA 1
ATOM 6789 C C . LEU D 1 233 ? 3.990 27.062 190.940 1.00 57.48 276 LEU D C 1
ATOM 6790 O O . LEU D 1 233 ? 4.647 28.038 190.566 1.00 57.37 276 LEU D O 1
ATOM 6795 N N . ARG D 1 234 ? 4.479 26.110 191.730 1.00 57.38 277 ARG D N 1
ATOM 6796 C CA . ARG D 1 234 ? 5.841 26.136 192.252 1.00 57.40 277 ARG D CA 1
ATOM 6797 C C . ARG D 1 234 ? 6.690 25.098 191.521 1.00 57.53 277 ARG D C 1
ATOM 6798 O O . ARG D 1 234 ? 6.371 23.908 191.521 1.00 57.48 277 ARG D O 1
ATOM 6806 N N . ALA D 1 235 ? 7.764 25.567 190.894 1.00 57.94 278 ALA D N 1
ATOM 6807 C CA . ALA D 1 235 ? 8.705 24.729 190.140 1.00 58.31 278 ALA D CA 1
ATOM 6808 C C . ALA D 1 235 ? 10.048 24.673 190.859 1.00 58.69 278 ALA D C 1
ATOM 6809 O O . ALA D 1 235 ? 10.360 25.561 191.656 1.00 58.95 278 ALA D O 1
ATOM 6811 N N . ILE D 1 236 ? 10.847 23.649 190.579 1.00 58.91 279 ILE D N 1
ATOM 6812 C CA . ILE D 1 236 ? 12.088 23.454 191.324 1.00 59.19 279 ILE D CA 1
ATOM 6813 C C . ILE D 1 236 ? 13.244 23.129 190.391 1.00 59.41 279 ILE D C 1
ATOM 6814 O O . ILE D 1 236 ? 13.154 22.235 189.546 1.00 59.70 279 ILE D O 1
ATOM 6819 N N . PHE D 1 237 ? 14.324 23.886 190.546 1.00 59.59 280 PHE D N 1
ATOM 6820 C CA . PHE D 1 237 ? 15.488 23.783 189.673 1.00 59.76 280 PHE D CA 1
ATOM 6821 C C . PHE D 1 237 ? 16.743 23.550 190.489 1.00 60.04 280 PHE D C 1
ATOM 6822 O O . PHE D 1 237 ? 16.907 24.156 191.556 1.00 60.43 280 PHE D O 1
ATOM 6830 N N . PRO D 1 238 ? 17.611 22.642 190.023 1.00 60.26 281 PRO D N 1
ATOM 6831 C CA . PRO D 1 238 ? 18.983 22.604 190.512 1.00 60.83 281 PRO D CA 1
ATOM 6832 C C . PRO D 1 238 ? 19.706 23.920 190.235 1.00 61.30 281 PRO D C 1
ATOM 6833 O O . PRO D 1 238 ? 19.579 24.496 189.145 1.00 61.28 281 PRO D O 1
ATOM 6837 N N . ASN D 1 239 ? 20.450 24.383 191.233 1.00 61.56 282 ASN D N 1
ATOM 6838 C CA . ASN D 1 239 ? 21.281 25.566 191.080 1.00 61.98 282 ASN D CA 1
ATOM 6839 C C . ASN D 1 239 ? 22.709 25.327 191.603 1.00 62.05 282 ASN D C 1
ATOM 6840 O O . ASN D 1 239 ? 23.198 26.061 192.476 1.00 62.17 282 ASN D O 1
ATOM 6845 N N . PRO D 1 240 ? 23.391 24.313 191.056 1.00 61.74 283 PRO D N 1
ATOM 6846 C CA . PRO D 1 240 ? 24.634 23.866 191.657 1.00 61.80 283 PRO D CA 1
ATOM 6847 C C . PRO D 1 240 ? 25.741 24.906 191.594 1.00 61.95 283 PRO D C 1
ATOM 6848 O O . PRO D 1 240 ? 26.604 24.897 192.458 1.00 62.46 283 PRO D O 1
ATOM 6852 N N . ASP D 1 241 ? 25.711 25.792 190.602 1.00 62.14 284 ASP D N 1
ATOM 6853 C CA . ASP D 1 241 ? 26.726 26.825 190.445 1.00 62.30 284 ASP D CA 1
ATOM 6854 C C . ASP D 1 241 ? 26.411 28.134 191.202 1.00 62.53 284 ASP D C 1
ATOM 6855 O O . ASP D 1 241 ? 27.106 29.142 191.049 1.00 62.27 284 ASP D O 1
ATOM 6860 N N . HIS D 1 242 ? 25.369 28.101 192.029 1.00 62.77 285 HIS D N 1
ATOM 6861 C CA . HIS D 1 242 ? 24.849 29.268 192.737 1.00 63.22 285 HIS D CA 1
ATOM 6862 C C . HIS D 1 242 ? 24.712 30.537 191.893 1.00 63.21 285 HIS D C 1
ATOM 6863 O O . HIS D 1 242 ? 24.873 31.642 192.422 1.00 63.31 285 HIS D O 1
ATOM 6870 N N . THR D 1 243 ? 24.422 30.392 190.602 1.00 63.01 286 THR D N 1
ATOM 6871 C CA . THR D 1 243 ? 24.304 31.559 189.731 1.00 62.94 286 THR D CA 1
ATOM 6872 C C . THR D 1 243 ? 22.938 32.243 189.809 1.00 63.02 286 THR D C 1
ATOM 6873 O O . THR D 1 243 ? 22.871 33.466 189.738 1.00 62.95 286 THR D O 1
ATOM 6893 N N . PRO D 1 246 ? 17.542 34.098 194.438 1.00 62.41 289 PRO D N 1
ATOM 6894 C CA . PRO D 1 246 ? 16.160 34.371 194.839 1.00 62.64 289 PRO D CA 1
ATOM 6895 C C . PRO D 1 246 ? 15.821 35.858 194.708 1.00 62.83 289 PRO D C 1
ATOM 6896 O O . PRO D 1 246 ? 16.507 36.713 195.274 1.00 62.72 289 PRO D O 1
ATOM 6900 N N . GLY D 1 247 ? 14.776 36.145 193.939 1.00 63.24 290 GLY D N 1
ATOM 6901 C CA . GLY D 1 247 ? 14.304 37.509 193.727 1.00 63.67 290 GLY D CA 1
ATOM 6902 C C . GLY D 1 247 ? 14.197 37.913 192.269 1.00 64.04 290 GLY D C 1
ATOM 6903 O O . GLY D 1 247 ? 13.531 38.894 191.953 1.00 63.97 290 GLY D O 1
ATOM 6912 N N . PHE D 1 249 ? 13.342 38.024 188.184 1.00 64.04 292 PHE D N 1
ATOM 6913 C CA . PHE D 1 249 ? 12.191 37.820 187.311 1.00 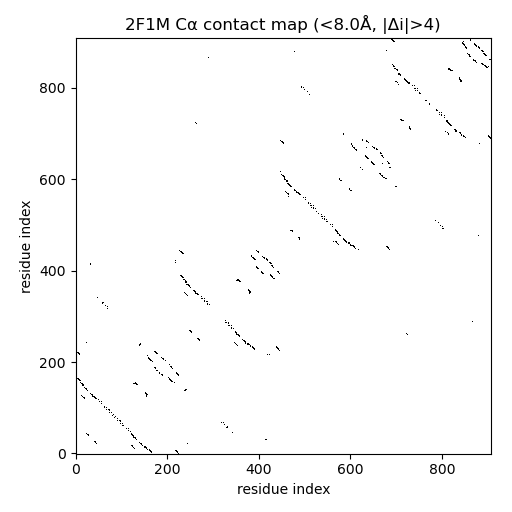63.58 292 PHE D CA 1
ATOM 6914 C C . PHE D 1 249 ? 12.601 37.000 186.090 1.00 63.26 292 PHE D C 1
ATOM 6915 O O . PHE D 1 249 ? 13.529 37.372 185.374 1.00 63.13 292 PHE D O 1
ATOM 6923 N N . VAL D 1 250 ? 11.917 35.877 185.877 1.00 62.96 293 VAL D N 1
ATOM 6924 C CA . VAL D 1 250 ? 12.242 34.946 184.790 1.00 62.79 293 VAL D CA 1
ATOM 6925 C C . VAL D 1 250 ? 11.016 34.453 184.024 1.00 62.81 293 VAL D C 1
ATOM 6926 O O . VAL D 1 250 ? 9.884 34.818 184.336 1.00 62.81 293 VAL D O 1
ATOM 6930 N N . ARG D 1 251 ? 11.265 33.624 183.013 1.00 62.93 294 ARG D N 1
ATOM 6931 C CA . ARG D 1 251 ? 10.224 33.022 182.183 1.00 62.96 294 ARG D CA 1
ATOM 6932 C C . ARG D 1 251 ? 10.436 31.512 182.189 1.00 62.94 294 ARG D C 1
ATOM 6933 O O . ARG D 1 251 ? 11.548 31.035 181.944 1.00 63.00 294 ARG D O 1
ATOM 6941 N N . ALA D 1 252 ? 9.376 30.765 182.476 1.00 62.91 295 ALA D N 1
ATOM 6942 C CA . ALA D 1 252 ? 9.472 29.313 182.565 1.00 62.96 295 ALA D CA 1
ATOM 6943 C C . ALA D 1 252 ? 8.756 28.645 181.403 1.00 63.04 295 ALA D C 1
ATOM 6944 O O . ALA D 1 252 ? 7.535 28.759 181.276 1.00 63.14 295 ALA D O 1
ATOM 6946 N N . ARG D 1 253 ? 9.521 27.952 180.561 1.00 63.08 296 ARG D N 1
ATOM 6947 C CA . ARG D 1 253 ? 8.959 27.275 179.390 1.00 63.15 296 ARG D CA 1
ATOM 6948 C C . ARG D 1 253 ? 8.878 25.756 179.547 1.00 63.07 296 ARG D C 1
ATOM 6949 O O . ARG D 1 253 ? 9.764 25.125 180.128 1.00 62.94 296 ARG D O 1
ATOM 6957 N N . LEU D 1 254 ? 7.797 25.199 179.007 1.00 63.04 297 LEU D N 1
ATOM 6958 C CA . LEU D 1 254 ? 7.463 23.781 179.133 1.00 62.99 297 LEU D CA 1
ATOM 6959 C C . LEU D 1 254 ? 7.959 22.935 177.955 1.00 62.93 297 LEU D C 1
ATOM 6960 O O . LEU D 1 254 ? 7.642 23.190 176.793 1.00 62.76 297 LEU D O 1
#

Secondary structure (DSSP, 8-state):
--EEEEEEE-SEEEEE--SS-EEEEEE-S-TT-EE-TTS-SEEE--HHHHHHHHHHHHHHHHHHHHHHHHHHHHHHHHTTTTSTT--HHHHHHHHHHHHHHHHHHHHHHHHHHHHHHHHHTTEE--SS-EEE---SS-BT-EE-TT-SS-SEEEEE-SSEEEEEEEES-----EEEE-SSS-B-SS-BEESSS--EE-SSS-EEEEEEEE--TT-----EEEEE-/--EEEEEEE-SEEEEE--SS-EEEEEE-S-TT-EE-TTS-SEEE--HHHHHHHHHHHHHHHHHHHHHHHHHHHHHHHHHHHTTS---HHHHHHHHHHHHHHHHHHHHHHHHHHHHHHHHHTTEE--SS-EEE---SS-TT-EE-TT-SS-SEEEEE-SEEEEEEEE--EEEEE-TTSPBPSS-EEEEEEEEEEETTTTEEEEEEEEE-TT-----EEEE-/--EEEEEEE-SEEEEE--SS-EEEEEE-S-TT-EE-TTS-SEEE--HHHHHHHHHHHHHHHHHHHHHHHHHHHHHHHHTTTTSTTS-HHHHHHHHHHHHHHHHHHHHHHHHHHHHHHHHHHTEE--SS-EEE---SS-BT-EE-TT-SS-SEEEEE-SEEEEEEEE-S---HHHHHTT-SS--BTB-EEEEEE-SSSPBPSS-EEEEEEEEEE-TTT--EEEEEEEE-TT-----EEEEE--/-EEEEEEE-S-EEEE--SS-EEEEEE-S-TT-EE-TTS-SEEE--HHHHHHHHHHHHHHHHHHHHHHHHHHHHHHHHHTTTTT-S-HHHHHHHHHHHHHHHHHHHHHHHHHHHHHHHHHTTEE--SS-EEE---SS-TT-EE-TT-SS-SEEEE--SEEEEEEEE---EEEEEE-TTSPBPSS-EEEEEEEEE--SSSS-EEEEEEEE-TT-----EEEE-

Organism: Escherichia coli (strain K12) (NCBI:txid83333)

Radius of gyration: 37.68 Å; Cα contacts (8 Å, |Δi|>4): 1906; chains: 4; bounding box: 94×91×143 Å

Nearest PDB structures (foldseek):
  2f1m-assembly1_A  TM=9.485E-01  e=6.932E-40  Escherichia coli
  2f1m-assembly2_D  TM=9.228E-01  e=3.320E-39  Escherichia coli
  2f1m-assembly1_B  TM=8.599E-01  e=1.137E-38  Escherichia coli
  5v5s-assembly1_D  TM=8.664E-01  e=4.197E-34  Escherichia coli
  5ng5-assembly1_B  TM=6.909E-01  e=6.209E-34  Escherichia coli

InterPro domains:
  IPR006143 RND efflux pump, membrane fusion protein [TIGR01730] (40-375)
  IPR058624 Multidrug resistance protein MdtA-like, alpha-helical hairpin domain [PF25876] (104-174)
  IPR058625 Multidrug resistance protein MdtA-like, barrel-sandwich hybrid domain [PF25917] (64-207)
  IPR058626 Multidrug resistance protein MdtA-like, beta-barrel domain [PF25944] (211-300)
  IPR058627 Multidrug resistance protein MdtA-like, C-terminal permuted SH3 domain [PF25967] (304-366)
  IPR058628 Multidrug efflux pump subunit AcrA [NF011604] (1-397)

Solvent-accessible surface area: 48755 Å² total